Protein AF-0000000074543109 (afdb_homodimer)

Secondary structure (DSSP, 8-state):
--HHHHHHHHHHHHHHIIIIIBTTB-GGGTHHHHHHHHHHHHHHHHHGGGHHHHHHHHHIIIIIS--SS--HHHHHHHHTSS--B-SS--HHHHHHT--S-HHHHHHHHHHHHHTB-HHHHHHHHHTTHHHHHHHHHHTT-HHHHHHHHT-TT---SSS-EE-TTS-EE----HHHHHHHHHHHHHHHHHHTTPPTTSSPPPHHHHHHHHHHHHGGGGGG--SEEEEEETT-TTSHHHHHHHHHHH-TTSS----SEEEEEEEESSHHHHHHHHHHHHHTT--GGGEEES-TTT--TTTT--BSEEEE-PPSS---GGGHHHHEETTEE-SGGGEEEEE-TTS-EEEEE----TT--HHHHHHHHHTTBPPTTT-TT--EEEEEEETHHHH-S-TTSHHHHHHHHHHHTT-EEEEEE--TT-BTTB-S-EEEEEEESS--GGGTTEEEEEE-TT--EEEEEEETTEEEE--HHHHHHHHHHHHHT--B---TT-TT--EEEEEEGGGGEEEEEEEE-B-BEEE---HHHHHGGGS-GGGHHHHHHHHHHHTTHHHH-GGGGHHHHHHHHHHTT----HHHHHHHT-HHHHHHHHHHHHHHHHHHHHH-SPPBS-HHHHHHHHHHHHHHTT----HHHHHHHHHHTEEE-TTSPBPEEEEEE--HHHHHHHHHHTT--GGGGGGGT-EE-SSTTEEEEE-B-GGG-EEEEEETTS-HHHHIIIIITTT-TT-EEEEEEEEEEE---HHHHH--------HHHHHHHHHHHHHHHHHHHHHHTT-/--HHHHHHHHHHHHHHIIIIIBTTB-GGGTHHHHHHHHHHHHHHHHHGGGHHHHHHHHHIIIIIS--SS--HHHHHHHHTSS--B-SS--HHHHHHT--S-HHHHHHHHHHHHHTB-HHHHHHHHHTTHHHHHHHHHHTT-HHHHHHHHT-TT---SSS-EE-TTS-EE----HHHHHHHHHHHHHHHHHHTTPPTTSSPPPHHHHHHHHHHHHGGGGGG--SEEEEEETT-TTSHHHHHHHHHHH-TTSS----SEEEEEEEESSHHHHHHHHHHHHHTT--GGGEEES-TTT--TTTT--BSEEEE-PPSS---GGGHHHHEETTEE-SGGGEEEEE-TTS-EEEEE----TT--HHHHHHHHHTTBPPTTT-TT--EEEEEEETHHHH-S-TTSHHHHHHHHHHHTT-EEEEEE--TT-SSS--S-EEEEEEESS--GGGTTEEEEEE-TT--EEEEEEETTEEEE--HHHHHHHHHHHHHT--B---TT-TT--EEEEEEGGGGEEEEEEEE-B-BEEE---HHHHHGGGS-GGGHHHHHHHHHHHTTHHHH-GGGGHHHHHHHHHHTT----HHHHHHHT-HHHHHHHHHHHHHHHHHHHHH-SPPBS-HHHHHHHHHHHHHHTT----HHHHHHHHHHTEEE-TTSPBPEEEEEE--HHHHHHHHHHTT--GGGGGGGT-EE-SSTTEEEEE-B-GGG-EEEEEETTS-HHHHIIIIITTT-TT-EEEEEEEEEEE---HHHHH--------HHHHHHHHHHHHHHHHHHHHHHTT-

pLDDT: mean 90.05, std 11.17, range [30.58, 98.83]

Nearest PDB structures (foldseek):
  7vs4-assembly1_B  TM=7.940E-01  e=1.962E-22  Aquipseudomonas alcaligenes
  7vru-assembly1_B  TM=7.915E-01  e=1.962E-22  Aquipseudomonas alcaligenes
  7vs4-assembly1_A  TM=7.613E-01  e=8.594E-21  Aquipseudomonas alcaligenes
  7vru-assembly1_A  TM=7.285E-01  e=1.792E-20  Aquipseudomonas alcaligenes
  1r18-assembly1_A  TM=3.658E-01  e=1.554E-03  Drosophila melanogaster

Sequence (1566 aa):
MNQAVHNKLVSFIWSIADDCLRDVYVRGKYRDVILPMVVLRRLDALLEPTKDAVLEEMAFQKDEAKFTEWDENGLRQASGYVFYNTSEWTLQRLHDTATNNQQILQANFEDYLKGYSGNVKEIIEKFNLKRQVQHMASKDVLLNVLEKFTSSYINLTPFEKNDPDGRKLPPLSNLGMGYVFEELIRKFNEDNNEEAGEHFTPREVIDLMTHIIFEPIKDKLPPVMTIYDPACGSGGMLTESQNFIKDEDGEIKAKGDVYLYGKEINDETYAICKSDMMIKGNNPENIRVGSTLSTNEFAGTTFDFMLSNPPYGKSWASEQKFIKDGKDIIDPRFKIKLQNYWGIEEEADATPRSSDGQLLFLMEMVNKMKPLSQSKLGSRIASVHNGSSLFTGDAGGGESNIRRYIIENDWLEAIVQMPNNLFYNTGITTYIWILSNNKSNKRKGKVQLIDAGFMFRKLRKNLGNKNCEFAPEHIREIVSVYEKMQAVDRKVDDEQGISSKVFDNTDFGYYKVTIERPKRLKAQFTAERIEELRFDKTLREPMAWAYETYREKVYTEIAKHEKAIIEWCEKNELNLNAKQTKTLVTQATWQKQLDLVTLAMDLMKKIGSKEFNDFNLFKERVDEALAAKKLKLSSSEKNAILNAVSWYDADAEKVVKGTTKLAGDKLKELLAYLGCKEKELGDYGYFATEKKGEYLEYETESNLRDTENVPLKEAIYTYFLREVKPHVGEAWINLDATKIGYEISFNKYFYKHKPLRSIEDVTADILALEKESDGLIAEILGLMNQAVHNKLVSFIWSIADDCLRDVYVRGKYRDVILPMVVLRRLDALLEPTKDAVLEEMAFQKDEAKFTEWDENGLRQASGYVFYNTSEWTLQRLHDTATNNQQILQANFEDYLKGYSGNVKEIIEKFNLKRQVQHMASKDVLLNVLEKFTSSYINLTPFEKNDPDGRKLPPLSNLGMGYVFEELIRKFNEDNNEEAGEHFTPREVIDLMTHIIFEPIKDKLPPVMTIYDPACGSGGMLTESQNFIKDEDGEIKAKGDVYLYGKEINDETYAICKSDMMIKGNNPENIRVGSTLSTNEFAGTTFDFMLSNPPYGKSWASEQKFIKDGKDIIDPRFKIKLQNYWGIEEEADATPRSSDGQLLFLMEMVNKMKPLSQSKLGSRIASVHNGSSLFTGDAGGGESNIRRYIIENDWLEAIVQMPNNLFYNTGITTYIWILSNNKSNKRKGKVQLIDAGFMFRKLRKNLGNKNCEFAPEHIREIVSVYEKMQAVDRKVDDEQGISSKVFDNTDFGYYKVTIERPKRLKAQFTAERIEELRFDKTLREPMAWAYETYREKVYTEIAKHEKAIIEWCEKNELNLNAKQTKTLVTQATWQKQLDLVTLAMDLMKKIGSKEFNDFNLFKERVDEALAAKKLKLSSSEKNAILNAVSWYDADAEKVVKGTTKLAGDKLKELLAYLGCKEKELGDYGYFATEKKGEYLEYETESNLRDTENVPLKEAIYTYFLREVKPHVGEAWINLDATKIGYEISFNKYFYKHKPLRSIEDVTADILALEKESDGLIAEILGL

InterPro domains:
  IPR002052 DNA methylase, N-6 adenine-specific, conserved site [PS00092] (306-312)
  IPR003356 DNA methylase, adenine-specific [PF02384] (177-489)
  IPR022749 N6 adenine-specific DNA methyltransferase, N-terminal domain [PF12161] (9-149)
  IPR029063 S-adenosyl-L-methionine-dependent methyltransferase superfamily [G3DSA:3.40.50.150] (176-506)
  IPR029063 S-adenosyl-L-methionine-dependent methyltransferase superfamily [SSF53335] (7-590)
  IPR051537 DNA Adenine N(4)/N(6)-Methyltransferase [PTHR42933] (1-658)

Structure (mmCIF, N/CA/C/O backbone):
data_AF-0000000074543109-model_v1
#
loop_
_entity.id
_entity.type
_entity.pdbx_description
1 polymer 'site-specific DNA-methyltransferase (adenine-specific)'
#
loop_
_atom_site.group_PDB
_atom_site.id
_atom_site.type_symbol
_atom_site.label_atom_id
_atom_site.label_alt_id
_atom_site.label_comp_id
_atom_site.label_asym_id
_atom_site.label_entity_id
_atom_site.label_seq_id
_atom_site.pdbx_PDB_ins_code
_atom_site.Cartn_x
_atom_site.Cartn_y
_atom_site.Cartn_z
_atom_site.occupancy
_atom_site.B_iso_or_equiv
_atom_site.auth_seq_id
_atom_site.auth_comp_id
_atom_site.auth_asym_id
_atom_site.auth_atom_id
_atom_site.pdbx_PDB_model_num
ATOM 1 N N . MET A 1 1 ? 29.986 0.024 -8.159 1 40.2 1 MET A N 1
ATOM 2 C CA . MET A 1 1 ? 29.047 -0.689 -7.298 1 40.2 1 MET A CA 1
ATOM 3 C C . MET A 1 1 ? 28.05 -1.492 -8.126 1 40.2 1 MET A C 1
ATOM 5 O O . MET A 1 1 ? 27.673 -1.078 -9.224 1 40.2 1 MET A O 1
ATOM 9 N N . ASN A 1 2 ? 28.108 -2.778 -7.864 1 61.15 2 ASN A N 1
ATOM 10 C CA . ASN A 1 2 ? 27.453 -4.023 -8.248 1 61.15 2 ASN A CA 1
ATOM 11 C C . ASN A 1 2 ? 25.941 -3.943 -8.058 1 61.15 2 ASN A C 1
ATOM 13 O O . ASN A 1 2 ? 25.382 -4.622 -7.194 1 61.15 2 ASN A O 1
ATOM 17 N N . GLN A 1 3 ? 25.438 -2.844 -8.558 1 62.37 3 GLN A N 1
ATOM 18 C CA . GLN A 1 3 ? 24.006 -2.586 -8.44 1 62.37 3 GLN A CA 1
ATOM 19 C C . GLN A 1 3 ? 23.19 -3.771 -8.947 1 62.37 3 GLN A C 1
ATOM 21 O O . GLN A 1 3 ? 22.14 -4.093 -8.387 1 62.37 3 GLN A O 1
ATOM 26 N N . ALA A 1 4 ? 23.816 -4.398 -9.895 1 64.53 4 ALA A N 1
ATOM 27 C CA . ALA A 1 4 ? 23.09 -5.52 -10.485 1 64.53 4 ALA A CA 1
ATOM 28 C C . ALA A 1 4 ? 22.952 -6.669 -9.49 1 64.53 4 ALA A C 1
ATOM 30 O O . ALA A 1 4 ? 21.896 -7.299 -9.403 1 64.53 4 ALA A O 1
ATOM 31 N N . VAL A 1 5 ? 24.013 -6.863 -8.78 1 72.27 5 VAL A N 1
ATOM 32 C CA . VAL A 1 5 ? 24.019 -7.938 -7.793 1 72.27 5 VAL A CA 1
ATOM 33 C C . VAL A 1 5 ? 23.01 -7.632 -6.689 1 72.27 5 VAL A C 1
ATOM 35 O O . VAL A 1 5 ? 22.25 -8.51 -6.273 1 72.27 5 VAL A O 1
ATOM 38 N N . HIS A 1 6 ? 22.931 -6.407 -6.33 1 79.58 6 HIS A N 1
ATOM 39 C CA . HIS A 1 6 ? 22.021 -6.008 -5.262 1 79.58 6 HIS A CA 1
ATOM 40 C C . HIS A 1 6 ? 20.566 -6.141 -5.698 1 79.58 6 HIS A C 1
ATOM 42 O O . HIS A 1 6 ? 19.722 -6.603 -4.927 1 79.58 6 HIS A O 1
ATOM 48 N N . ASN A 1 7 ? 20.369 -5.862 -6.913 1 78.32 7 ASN A N 1
ATOM 49 C CA . ASN A 1 7 ? 19.007 -5.945 -7.431 1 78.32 7 ASN A CA 1
ATOM 50 C C . ASN A 1 7 ? 18.523 -7.39 -7.505 1 78.32 7 ASN A C 1
ATOM 52 O O . ASN A 1 7 ? 17.358 -7.674 -7.221 1 78.32 7 ASN A O 1
ATOM 56 N N . LYS A 1 8 ? 19.413 -8.207 -7.899 1 80.14 8 LYS A N 1
ATOM 57 C CA . LYS A 1 8 ? 19.07 -9.625 -7.957 1 80.14 8 LYS A CA 1
ATOM 58 C C . LYS A 1 8 ? 18.74 -10.168 -6.57 1 80.14 8 LYS A C 1
ATOM 60 O O . LYS A 1 8 ? 17.795 -10.945 -6.41 1 80.14 8 LYS A O 1
ATOM 65 N N . LEU A 1 9 ? 19.534 -9.745 -5.658 1 86.35 9 LEU A N 1
ATOM 66 C CA . LEU A 1 9 ? 19.308 -10.172 -4.282 1 86.35 9 LEU A CA 1
ATOM 67 C C . LEU A 1 9 ? 17.966 -9.661 -3.767 1 86.35 9 LEU A C 1
ATOM 69 O O . LEU A 1 9 ? 17.215 -10.406 -3.133 1 86.35 9 LEU A O 1
ATOM 73 N N . VAL A 1 10 ? 17.675 -8.465 -4.101 1 86.5 10 VAL A N 1
ATOM 74 C CA . VAL A 1 10 ? 16.42 -7.856 -3.675 1 86.5 10 VAL A CA 1
ATOM 75 C C . VAL A 1 10 ? 15.245 -8.585 -4.323 1 86.5 10 VAL A C 1
ATOM 77 O O . VAL A 1 10 ? 14.24 -8.863 -3.665 1 86.5 10 VAL A O 1
ATOM 80 N N . SER A 1 11 ? 15.392 -8.934 -5.531 1 84.06 11 SER A N 1
ATOM 81 C CA . SER A 1 11 ? 14.343 -9.667 -6.232 1 84.06 11 SER A CA 1
ATOM 82 C C . SER A 1 11 ? 14.117 -11.04 -5.609 1 84.06 11 SER A C 1
ATOM 84 O O . SER A 1 11 ? 12.976 -11.49 -5.483 1 84.06 11 SER A O 1
ATOM 86 N N . PHE A 1 12 ? 15.161 -11.624 -5.328 1 83.9 12 PHE A N 1
ATOM 87 C CA . PHE A 1 12 ? 15.067 -12.925 -4.677 1 83.9 12 PHE A CA 1
ATOM 88 C C . PHE A 1 12 ? 14.326 -12.814 -3.35 1 83.9 12 PHE A C 1
ATOM 90 O O . PHE A 1 12 ? 13.421 -13.603 -3.069 1 83.9 12 PHE A O 1
ATOM 97 N N . ILE A 1 13 ? 14.667 -11.88 -2.584 1 84.39 13 ILE A N 1
ATOM 98 C CA . ILE A 1 13 ? 14.06 -11.691 -1.272 1 84.39 13 ILE A CA 1
ATOM 99 C C . ILE A 1 13 ? 12.572 -11.386 -1.43 1 84.39 13 ILE A C 1
ATOM 101 O O . ILE A 1 13 ? 11.742 -11.904 -0.679 1 84.39 13 ILE A O 1
ATOM 105 N N . TRP A 1 14 ? 12.337 -10.654 -2.385 1 80.7 14 TRP A N 1
ATOM 106 C CA . TRP A 1 14 ? 10.943 -10.311 -2.649 1 80.7 14 TRP A CA 1
ATOM 107 C C . TRP A 1 14 ? 10.146 -11.547 -3.053 1 80.7 14 TRP A C 1
ATOM 109 O O . TRP A 1 14 ? 8.969 -11.674 -2.709 1 80.7 14 TRP A O 1
ATOM 119 N N . SER A 1 15 ? 10.723 -12.425 -3.766 1 83.84 15 SER A N 1
ATOM 120 C CA . SER A 1 15 ? 10.052 -13.64 -4.215 1 83.84 15 SER A CA 1
ATOM 121 C C . SER A 1 15 ? 9.664 -14.525 -3.036 1 83.84 15 SER A C 1
ATOM 123 O O . SER A 1 15 ? 8.759 -15.355 -3.147 1 83.84 15 SER A O 1
ATOM 125 N N . ILE A 1 16 ? 10.368 -14.33 -1.94 1 86.42 16 ILE A N 1
ATOM 126 C CA . ILE A 1 16 ? 10.026 -15.082 -0.738 1 86.42 16 ILE A CA 1
ATOM 127 C C . ILE A 1 16 ? 8.614 -14.719 -0.285 1 86.42 16 ILE A C 1
ATOM 129 O O . ILE A 1 16 ? 7.846 -15.588 0.134 1 86.42 16 ILE A O 1
ATOM 133 N N . ALA A 1 17 ? 8.338 -13.448 -0.358 1 84.49 17 ALA A N 1
ATOM 134 C CA . ALA A 1 17 ? 7.013 -12.982 0.042 1 84.49 17 ALA A CA 1
ATOM 135 C C . ALA A 1 17 ? 5.924 -13.629 -0.81 1 84.49 17 ALA A C 1
ATOM 137 O O . ALA A 1 17 ? 4.956 -14.179 -0.279 1 84.49 17 ALA A O 1
ATOM 138 N N . ASP A 1 18 ? 6.124 -13.687 -2.081 1 77.05 18 ASP A N 1
ATOM 139 C CA . ASP A 1 18 ? 5.129 -14.213 -3.01 1 77.05 18 ASP A CA 1
ATOM 140 C C . ASP A 1 18 ? 4.995 -15.728 -2.872 1 77.05 18 ASP A C 1
ATOM 142 O O . ASP A 1 18 ? 3.9 -16.275 -3.011 1 77.05 18 ASP A O 1
ATOM 146 N N . ASP A 1 19 ? 6.08 -16.329 -2.562 1 81.64 19 ASP A N 1
ATOM 147 C CA . ASP A 1 19 ? 6.108 -17.789 -2.541 1 81.64 19 ASP A CA 1
ATOM 148 C C . ASP A 1 19 ? 5.594 -18.329 -1.208 1 81.64 19 ASP A C 1
ATOM 150 O O . ASP A 1 19 ? 4.939 -19.372 -1.167 1 81.64 19 ASP A O 1
ATOM 154 N N . CYS A 1 20 ? 5.91 -17.539 -0.138 1 87.35 20 CYS A N 1
ATOM 155 C CA . CYS A 1 20 ? 5.717 -18.163 1.166 1 87.35 20 CYS A CA 1
ATOM 156 C C . CYS A 1 20 ? 4.64 -17.437 1.964 1 87.35 20 CYS A C 1
ATOM 158 O O . CYS A 1 20 ? 4.005 -18.028 2.839 1 87.35 20 CYS A O 1
ATOM 160 N N . LEU A 1 21 ? 4.461 -16.167 1.698 1 89.3 21 LEU A N 1
ATOM 161 C CA . LEU A 1 21 ? 3.688 -15.39 2.661 1 89.3 21 LEU A CA 1
ATOM 162 C C . LEU A 1 21 ? 2.326 -15.013 2.087 1 89.3 21 LEU A C 1
ATOM 164 O O . LEU A 1 21 ? 1.432 -14.594 2.825 1 89.3 21 LEU A O 1
ATOM 168 N N . ARG A 1 22 ? 2.171 -15.303 0.84 1 80.56 22 ARG A N 1
ATOM 169 C CA . ARG A 1 22 ? 0.929 -14.92 0.177 1 80.56 22 ARG A CA 1
ATOM 170 C C . ARG A 1 22 ? -0.273 -15.581 0.844 1 80.56 22 ARG A C 1
ATOM 172 O O . ARG A 1 22 ? -0.199 -16.738 1.264 1 80.56 22 ARG A O 1
ATOM 179 N N . ASP A 1 23 ? -1.403 -14.848 1.168 1 78.3 23 ASP A N 1
ATOM 180 C CA . ASP A 1 23 ? -2.672 -15.264 1.756 1 78.3 23 ASP A CA 1
ATOM 181 C C . ASP A 1 23 ? -2.605 -15.236 3.282 1 78.3 23 ASP A C 1
ATOM 183 O O . ASP A 1 23 ? -3.619 -15.017 3.949 1 78.3 23 ASP A O 1
ATOM 187 N N . VAL A 1 24 ? -1.292 -15.664 3.777 1 85.14 24 VAL A N 1
ATOM 188 C CA . VAL A 1 24 ? -1.127 -15.643 5.226 1 85.14 24 VAL A CA 1
ATOM 189 C C . VAL A 1 24 ? -1.072 -14.199 5.719 1 85.14 24 VAL A C 1
ATOM 191 O O . VAL A 1 24 ? -1.61 -13.878 6.782 1 85.14 24 VAL A O 1
ATOM 194 N N . TYR A 1 25 ? -0.374 -13.401 4.884 1 86.16 25 TYR A N 1
ATOM 195 C CA . TYR A 1 25 ? -0.264 -11.968 5.129 1 86.16 25 TYR A CA 1
ATOM 196 C C . TYR A 1 25 ? -0.863 -11.17 3.977 1 86.16 25 TYR A C 1
ATOM 198 O O . TYR A 1 25 ? -0.811 -11.601 2.822 1 86.16 25 TYR A O 1
ATOM 206 N N . VAL A 1 26 ? -1.443 -10.099 4.351 1 78.92 26 VAL A N 1
ATOM 207 C CA . VAL A 1 26 ? -1.743 -9.153 3.282 1 78.92 26 VAL A CA 1
ATOM 208 C C . VAL A 1 26 ? -0.45 -8.515 2.779 1 78.92 26 VAL A C 1
ATOM 210 O O . VAL A 1 26 ? 0.533 -8.424 3.517 1 78.92 26 VAL A O 1
ATOM 213 N N . ARG A 1 27 ? -0.427 -8.153 1.603 1 77.1 27 ARG A N 1
ATOM 214 C CA . ARG A 1 27 ? 0.777 -7.679 0.928 1 77.1 27 ARG A CA 1
ATOM 215 C C . ARG A 1 27 ? 1.456 -6.574 1.731 1 77.1 27 ARG A C 1
ATOM 217 O O . ARG A 1 27 ? 2.684 -6.544 1.841 1 77.1 27 ARG A O 1
ATOM 224 N N . GLY A 1 28 ? 0.698 -5.694 2.252 1 77.88 28 GLY A N 1
ATOM 225 C CA . GLY A 1 28 ? 1.251 -4.588 3.018 1 77.88 28 GLY A CA 1
ATOM 226 C C . GLY A 1 28 ? 1.977 -5.035 4.272 1 77.88 28 GLY A C 1
ATOM 227 O O . GLY A 1 28 ? 2.737 -4.265 4.863 1 77.88 28 GLY A O 1
ATOM 228 N N . LYS A 1 29 ? 1.898 -6.338 4.602 1 86.7 29 LYS A N 1
ATOM 229 C CA . LYS A 1 29 ? 2.487 -6.833 5.843 1 86.7 29 LYS A CA 1
ATOM 230 C C . LYS A 1 29 ? 3.63 -7.804 5.56 1 86.7 29 LYS A C 1
ATOM 232 O O . LYS A 1 29 ? 4.218 -8.366 6.487 1 86.7 29 LYS A O 1
ATOM 237 N N . TYR A 1 30 ? 3.977 -8.015 4.282 1 88.12 30 TYR A N 1
ATOM 238 C CA . TYR A 1 30 ? 5.127 -8.852 3.96 1 88.12 30 TYR A CA 1
ATOM 239 C C . TYR A 1 30 ? 6.386 -8.338 4.649 1 88.12 30 TYR A C 1
ATOM 241 O O . TYR A 1 30 ? 7.254 -9.124 5.037 1 88.12 30 TYR A O 1
ATOM 249 N N . ARG A 1 31 ? 6.442 -7.107 4.745 1 89.18 31 ARG A N 1
ATOM 250 C CA . ARG A 1 31 ? 7.619 -6.461 5.316 1 89.18 31 ARG A CA 1
ATOM 251 C C . ARG A 1 31 ? 7.834 -6.895 6.763 1 89.18 31 ARG A C 1
ATOM 253 O O . ARG A 1 31 ? 8.968 -6.916 7.247 1 89.18 31 ARG A O 1
ATOM 260 N N . ASP A 1 32 ? 6.76 -7.271 7.482 1 92.03 32 ASP A N 1
ATOM 261 C CA . ASP A 1 32 ? 6.846 -7.67 8.884 1 92.03 32 ASP A CA 1
ATOM 262 C C . ASP A 1 32 ? 7.668 -8.947 9.042 1 92.03 32 ASP A C 1
ATOM 264 O O . ASP A 1 32 ? 8.153 -9.247 10.135 1 92.03 32 ASP A O 1
ATOM 268 N N . VAL A 1 33 ? 7.805 -9.667 7.942 1 94.32 33 VAL A N 1
ATOM 269 C CA . VAL A 1 33 ? 8.566 -10.911 7.969 1 94.32 33 VAL A CA 1
ATOM 270 C C . VAL A 1 33 ? 9.885 -10.727 7.221 1 94.32 33 VAL A C 1
ATOM 272 O O . VAL A 1 33 ? 10.95 -11.086 7.73 1 94.32 33 VAL A O 1
ATOM 275 N N . ILE A 1 34 ? 9.834 -10.134 6.093 1 93.99 34 ILE A N 1
ATOM 276 C CA . ILE A 1 34 ? 10.966 -10.086 5.175 1 93.99 34 ILE A CA 1
ATOM 277 C C . ILE A 1 34 ? 12.085 -9.24 5.779 1 93.99 34 ILE A C 1
ATOM 279 O O . ILE A 1 34 ? 13.239 -9.67 5.829 1 93.99 34 ILE A O 1
ATOM 283 N N . LEU A 1 35 ? 11.773 -8.057 6.289 1 92.43 35 LEU A N 1
ATOM 284 C CA . LEU A 1 35 ? 12.795 -7.145 6.789 1 92.43 35 LEU A CA 1
ATOM 285 C C . LEU A 1 35 ? 13.503 -7.736 8.004 1 92.43 35 LEU A C 1
ATOM 287 O O . LEU A 1 35 ? 14.73 -7.86 8.014 1 92.43 35 LEU A O 1
ATOM 291 N N . PRO A 1 36 ? 12.713 -8.194 8.997 1 95.34 36 PRO A N 1
ATOM 292 C CA . PRO A 1 36 ? 13.405 -8.765 10.154 1 95.34 36 PRO A CA 1
ATOM 293 C C . PRO A 1 36 ? 14.2 -10.022 9.807 1 95.34 36 PRO A C 1
ATOM 295 O O . PRO A 1 36 ? 15.27 -10.256 10.373 1 95.34 36 PRO A O 1
ATOM 298 N N . MET A 1 37 ? 13.703 -10.81 8.853 1 95.7 37 MET A N 1
ATOM 299 C CA . MET A 1 37 ? 14.406 -12.041 8.504 1 95.7 37 MET A CA 1
ATOM 300 C C . MET A 1 37 ? 15.704 -11.736 7.766 1 95.7 37 MET A C 1
ATOM 302 O O . MET A 1 37 ? 16.689 -12.464 7.906 1 95.7 37 MET A O 1
ATOM 306 N N . VAL A 1 38 ? 15.696 -10.725 6.963 1 93.61 38 VAL A N 1
ATOM 307 C CA . VAL A 1 38 ? 16.924 -10.321 6.286 1 93.61 38 VAL A CA 1
ATOM 308 C C . VAL A 1 38 ? 17.954 -9.86 7.315 1 93.61 38 VAL A C 1
ATOM 310 O O . VAL A 1 38 ? 19.124 -10.246 7.247 1 93.61 38 VAL A O 1
ATOM 313 N N . VAL A 1 39 ? 17.493 -9.03 8.248 1 94.1 39 VAL A N 1
ATOM 314 C CA . VAL A 1 39 ? 18.383 -8.55 9.3 1 94.1 39 VAL A CA 1
ATOM 315 C C . VAL A 1 39 ? 18.91 -9.732 10.111 1 94.1 39 VAL A C 1
ATOM 317 O O . VAL A 1 39 ? 20.114 -9.84 10.353 1 94.1 39 VAL A O 1
ATOM 320 N N . LEU A 1 40 ? 18.022 -10.605 10.474 1 96.27 40 LEU A N 1
ATOM 321 C CA . LEU A 1 40 ? 18.383 -11.759 11.291 1 96.27 40 LEU A CA 1
ATOM 322 C C . LEU A 1 40 ? 19.381 -12.651 10.561 1 96.27 40 LEU A C 1
ATOM 324 O O . LEU A 1 4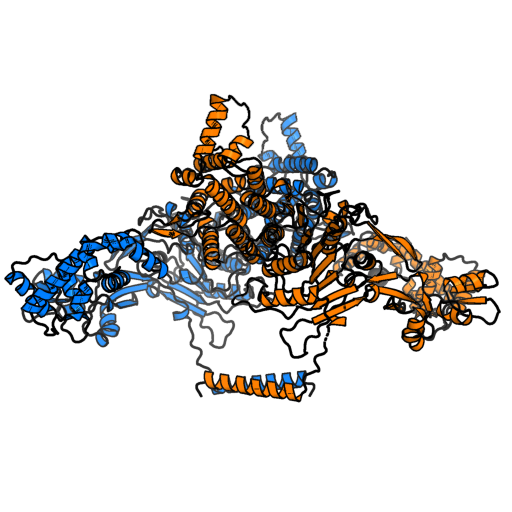0 ? 20.356 -13.116 11.157 1 96.27 40 LEU A O 1
ATOM 328 N N . ARG A 1 41 ? 19.089 -12.915 9.27 1 95.65 41 ARG A N 1
ATOM 329 C CA . ARG A 1 41 ? 19.987 -13.772 8.503 1 95.65 41 ARG A CA 1
ATOM 330 C C . ARG A 1 41 ? 21.369 -13.141 8.372 1 95.65 41 ARG A C 1
ATOM 332 O O . ARG A 1 41 ? 22.384 -13.837 8.437 1 95.65 41 ARG A O 1
ATOM 339 N N . ARG A 1 42 ? 21.404 -11.85 8.152 1 94.77 42 ARG A N 1
ATOM 340 C CA . ARG A 1 42 ? 22.686 -11.16 8.06 1 94.77 42 ARG A CA 1
ATOM 341 C C . ARG A 1 42 ? 23.469 -11.284 9.362 1 94.77 42 ARG A C 1
ATOM 343 O O . ARG A 1 42 ? 24.66 -11.603 9.349 1 94.77 42 ARG A O 1
ATOM 350 N N . LEU A 1 43 ? 22.826 -11.052 10.489 1 95.08 43 LEU A N 1
ATOM 351 C CA . LEU A 1 43 ? 23.477 -11.181 11.788 1 95.08 43 LEU A CA 1
ATOM 352 C C . LEU A 1 43 ? 23.957 -12.611 12.016 1 95.08 43 LEU A C 1
ATOM 354 O O . LEU A 1 43 ? 25.077 -12.827 12.484 1 95.08 43 LEU A O 1
ATOM 358 N N . ASP A 1 44 ? 23.063 -13.504 11.653 1 96.25 44 ASP A N 1
ATOM 359 C CA . ASP A 1 44 ? 23.371 -14.923 11.803 1 96.25 44 ASP A CA 1
ATOM 360 C C . ASP A 1 44 ? 24.584 -15.314 10.963 1 96.25 44 ASP A C 1
ATOM 362 O O . ASP A 1 44 ? 25.487 -15.999 11.448 1 96.25 44 ASP A O 1
ATOM 366 N N . ALA A 1 45 ? 24.587 -14.884 9.745 1 93.68 45 ALA A N 1
ATOM 367 C CA . ALA A 1 45 ? 25.655 -15.215 8.805 1 93.68 45 ALA A CA 1
ATOM 368 C C . ALA A 1 45 ? 26.995 -14.661 9.28 1 93.68 45 ALA A C 1
ATOM 370 O O . ALA A 1 45 ? 28.04 -15.283 9.074 1 93.68 45 ALA A O 1
ATOM 371 N N . LEU A 1 46 ? 27.005 -13.538 9.901 1 93.36 46 LEU A N 1
ATOM 372 C CA . LEU A 1 46 ? 28.223 -12.917 10.409 1 93.36 46 LEU A CA 1
ATOM 373 C C . LEU A 1 46 ? 28.772 -13.692 11.602 1 93.36 46 LEU A C 1
ATOM 375 O O . LEU A 1 46 ? 29.986 -13.739 11.813 1 93.36 46 LEU A O 1
ATOM 379 N N . LEU A 1 47 ? 27.924 -14.374 12.329 1 95.27 47 LEU A N 1
ATOM 380 C CA . LEU A 1 47 ? 28.326 -15.05 13.557 1 95.27 47 LEU A CA 1
ATOM 381 C C . LEU A 1 47 ? 28.713 -16.499 13.278 1 95.27 47 LEU A C 1
ATOM 383 O O . LEU A 1 47 ? 29.35 -17.147 14.112 1 95.27 47 LEU A O 1
ATOM 387 N N . GLU A 1 48 ? 28.263 -17.004 12.144 1 93.9 48 GLU A N 1
ATOM 388 C CA . GLU A 1 48 ? 28.449 -18.417 11.83 1 93.9 48 GLU A CA 1
ATOM 389 C C . GLU A 1 48 ? 29.921 -18.812 11.914 1 93.9 48 GLU A C 1
ATOM 391 O O . GLU A 1 48 ? 30.262 -19.836 12.509 1 93.9 48 GLU A O 1
ATOM 396 N N . PRO A 1 49 ? 30.869 -17.953 11.451 1 92.83 49 PRO A N 1
ATOM 397 C CA . PRO A 1 49 ? 32.28 -18.346 11.484 1 92.83 49 PRO A CA 1
ATOM 398 C C . PRO A 1 49 ? 32.837 -18.429 12.903 1 92.83 49 PRO A C 1
ATOM 400 O O . PRO A 1 49 ? 33.817 -19.138 13.145 1 92.83 49 PRO A O 1
ATOM 403 N N . THR A 1 50 ? 32.26 -17.756 13.832 1 95.11 50 THR A N 1
ATOM 404 C CA . THR A 1 50 ? 32.811 -17.691 15.181 1 95.11 50 THR A CA 1
ATOM 405 C C . THR A 1 50 ? 31.87 -18.356 16.182 1 95.11 50 THR A C 1
ATOM 407 O O . THR A 1 50 ? 32.01 -18.168 17.392 1 95.11 50 THR A O 1
ATOM 410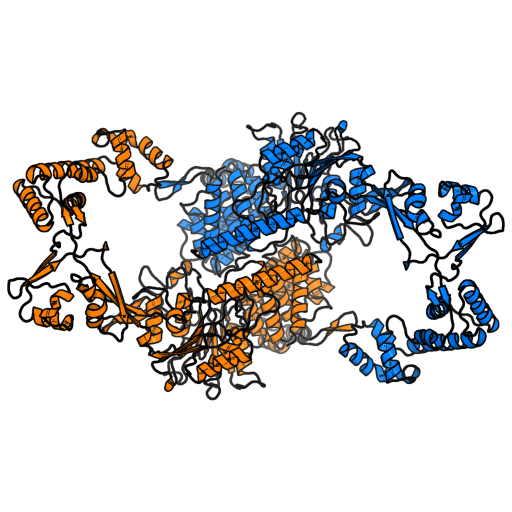 N N . LYS A 1 51 ? 30.875 -19.059 15.703 1 95.78 51 LYS A N 1
ATOM 411 C CA . LYS A 1 51 ? 29.875 -19.683 16.564 1 95.78 51 LYS A CA 1
ATOM 412 C C . LYS A 1 51 ? 30.529 -20.619 17.576 1 95.78 51 LYS A C 1
ATOM 414 O O . LYS A 1 51 ? 30.214 -20.572 18.767 1 95.78 51 LYS A O 1
ATOM 419 N N . ASP A 1 52 ? 31.478 -21.413 17.175 1 95.31 52 ASP A N 1
ATOM 420 C CA . ASP A 1 52 ? 32.148 -22.37 18.051 1 95.31 52 ASP A CA 1
ATOM 421 C C . ASP A 1 52 ? 32.979 -21.654 19.113 1 95.31 52 ASP A C 1
ATOM 423 O O . ASP A 1 52 ? 33.036 -22.093 20.264 1 95.31 52 ASP A O 1
ATOM 427 N N . ALA A 1 53 ? 33.613 -20.57 18.669 1 96.36 53 ALA A N 1
ATOM 428 C CA . ALA A 1 53 ? 34.413 -19.786 19.607 1 96.36 53 ALA A CA 1
ATOM 429 C C . ALA A 1 53 ? 33.545 -19.216 20.725 1 96.36 53 ALA A C 1
ATOM 431 O O . ALA A 1 53 ? 33.968 -19.16 21.882 1 96.36 53 ALA A O 1
ATOM 432 N N . VAL A 1 54 ? 32.366 -18.797 20.378 1 96.77 54 VAL A N 1
ATOM 433 C CA . VAL A 1 54 ? 31.438 -18.245 21.36 1 96.77 54 VAL A CA 1
ATOM 434 C C . VAL A 1 54 ? 30.983 -19.344 22.317 1 96.77 54 VAL A C 1
ATOM 436 O O . VAL A 1 54 ? 30.924 -19.134 23.531 1 9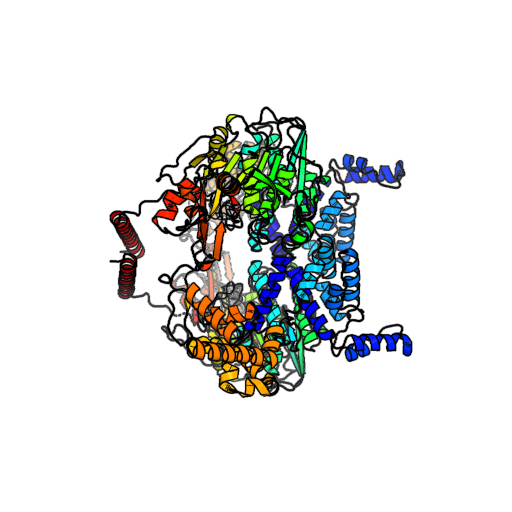6.77 54 VAL A O 1
ATOM 439 N N . LEU A 1 55 ? 30.649 -20.507 21.768 1 95.85 55 LEU A N 1
ATOM 440 C CA . LEU A 1 55 ? 30.203 -21.617 22.603 1 95.85 55 LEU A CA 1
ATOM 441 C C . LEU A 1 55 ? 31.324 -22.091 23.522 1 95.85 55 LEU A C 1
ATOM 443 O O . LEU A 1 55 ? 31.074 -22.473 24.667 1 95.85 55 LEU A O 1
ATOM 447 N N . GLU A 1 56 ? 32.531 -22.063 23.062 1 95.51 56 GLU A N 1
ATOM 448 C CA . GLU A 1 56 ? 33.685 -22.413 23.884 1 95.51 56 GLU A CA 1
ATOM 449 C C . GLU A 1 56 ? 33.881 -21.409 25.017 1 95.51 56 GLU A C 1
ATOM 451 O O . GLU A 1 56 ? 34.189 -21.792 26.147 1 95.51 56 GLU A O 1
ATOM 456 N N . GLU A 1 57 ? 33.801 -20.15 24.617 1 95.55 57 GLU A N 1
ATOM 457 C CA . GLU A 1 57 ? 33.905 -19.105 25.631 1 95.55 57 GLU A CA 1
ATOM 458 C C . GLU A 1 57 ? 32.833 -19.269 26.704 1 95.55 57 GLU A C 1
ATOM 460 O O . GLU A 1 57 ? 33.096 -19.056 27.89 1 95.55 57 GLU A O 1
ATOM 465 N N . MET A 1 58 ? 31.633 -19.661 26.343 1 94.41 58 MET A N 1
ATOM 466 C CA . MET A 1 58 ? 30.547 -19.904 27.288 1 94.41 58 MET A CA 1
ATOM 467 C C . MET A 1 58 ? 30.888 -21.057 28.225 1 94.41 58 MET A C 1
ATOM 469 O O . MET A 1 58 ? 30.658 -20.97 29.433 1 94.41 58 MET A O 1
ATOM 473 N N . ALA A 1 59 ? 31.378 -22.084 27.607 1 93.86 59 ALA A N 1
ATOM 474 C CA . ALA A 1 59 ? 31.771 -23.244 28.401 1 93.86 59 ALA A CA 1
ATOM 475 C C . ALA A 1 59 ? 32.859 -22.878 29.406 1 93.86 59 ALA A C 1
ATOM 477 O O . ALA A 1 59 ? 32.826 -23.322 30.556 1 93.86 59 ALA A O 1
ATOM 478 N N . PHE A 1 60 ? 33.847 -22.118 28.951 1 94.12 60 PHE A N 1
ATOM 479 C CA . PHE A 1 60 ? 34.93 -21.658 29.812 1 94.12 60 PHE A CA 1
ATOM 480 C C . PHE A 1 60 ? 34.384 -20.84 30.977 1 94.12 60 PHE A C 1
ATOM 482 O O . PHE A 1 60 ? 34.756 -21.068 32.13 1 94.12 60 PHE A O 1
ATOM 489 N N . GLN A 1 61 ? 33.446 -19.894 30.581 1 94.5 61 GLN A N 1
ATOM 490 C CA . GLN A 1 61 ? 32.886 -19.027 31.611 1 94.5 61 GLN A CA 1
ATOM 491 C C . GLN A 1 61 ? 32.063 -19.827 32.616 1 94.5 61 GLN A C 1
ATOM 493 O O . GLN A 1 61 ? 32.104 -19.554 33.818 1 94.5 61 GLN A O 1
ATOM 498 N N . LYS A 1 62 ? 31.303 -20.746 32.157 1 90.97 62 LYS A N 1
ATOM 499 C CA . LYS A 1 62 ? 30.407 -21.53 33.001 1 90.97 62 LYS A CA 1
ATOM 500 C C . LYS A 1 62 ? 31.178 -22.58 33.797 1 90.97 62 LYS A C 1
ATOM 502 O O . LYS A 1 62 ? 31.026 -22.677 35.016 1 90.97 62 LYS A O 1
ATOM 507 N N . ASP A 1 63 ? 32.035 -23.37 33.147 1 90.45 63 ASP A N 1
ATOM 508 C CA . ASP A 1 63 ? 32.615 -24.578 33.727 1 90.45 63 ASP A CA 1
ATOM 509 C C . ASP A 1 63 ? 33.939 -24.272 34.424 1 90.45 63 ASP A C 1
ATOM 511 O O . ASP A 1 63 ? 34.266 -24.883 35.443 1 90.45 63 ASP A O 1
ATOM 515 N N . GLU A 1 64 ? 34.676 -23.381 33.861 1 89.71 64 GLU A N 1
ATOM 516 C CA . GLU A 1 64 ? 36 -23.103 34.411 1 89.71 64 GLU A CA 1
ATOM 517 C C . GLU A 1 64 ? 35.974 -21.876 35.317 1 89.71 64 GLU A C 1
ATOM 519 O O . GLU A 1 64 ? 36.405 -21.94 36.47 1 89.71 64 GLU A O 1
ATOM 524 N N . ALA A 1 65 ? 35.471 -20.821 34.838 1 89.7 65 ALA A N 1
ATOM 525 C CA . ALA A 1 65 ? 35.486 -19.568 35.59 1 89.7 65 ALA A CA 1
ATOM 526 C C . ALA A 1 65 ? 34.312 -19.498 36.562 1 89.7 65 ALA A C 1
ATOM 528 O O . ALA A 1 65 ? 34.318 -18.692 37.495 1 89.7 65 ALA A O 1
ATOM 529 N N . LYS A 1 66 ? 33.277 -20.357 36.451 1 90.68 66 LYS A N 1
ATOM 530 C CA . LYS A 1 66 ? 32.108 -20.494 37.314 1 90.68 66 LYS A CA 1
ATOM 531 C C . LYS A 1 66 ? 31.391 -19.158 37.484 1 90.68 66 LYS A C 1
ATOM 533 O O . LYS A 1 66 ? 31.048 -18.77 38.603 1 90.68 66 LYS A O 1
ATOM 538 N N . PHE A 1 67 ? 31.326 -18.387 36.344 1 86.21 67 PHE A N 1
ATOM 539 C CA . PHE A 1 67 ? 30.562 -17.145 36.354 1 86.21 67 PHE A CA 1
ATOM 540 C C . PHE A 1 67 ? 29.072 -17.427 36.51 1 86.21 67 PHE A C 1
ATOM 542 O O . PHE A 1 67 ? 28.561 -18.408 35.966 1 86.21 67 PHE A O 1
ATOM 549 N N . THR A 1 68 ? 28.378 -16.647 37.335 1 86.5 68 THR A N 1
ATOM 550 C CA . THR A 1 68 ? 26.931 -16.77 37.473 1 86.5 68 THR A CA 1
ATOM 551 C C . THR A 1 68 ? 26.215 -16.016 36.356 1 86.5 68 THR A C 1
ATOM 553 O O . THR A 1 68 ? 25.058 -16.307 36.046 1 86.5 68 THR A O 1
ATOM 556 N N . GLU A 1 69 ? 26.862 -14.941 35.913 1 88.29 69 GLU A N 1
ATOM 557 C CA . GLU A 1 69 ? 26.377 -14.174 34.77 1 88.29 69 GLU A CA 1
ATOM 558 C C . GLU A 1 69 ? 27.42 -14.123 33.657 1 88.29 69 GLU A C 1
ATOM 560 O O . GLU A 1 69 ? 28.622 -14.176 33.923 1 88.29 69 GLU A O 1
ATOM 565 N N . TRP A 1 70 ? 26.986 -14.121 32.515 1 89.72 70 TRP A N 1
ATOM 566 C CA . TRP A 1 70 ? 27.898 -14.102 31.377 1 89.72 70 TRP A CA 1
ATOM 567 C C . TRP A 1 70 ? 28.705 -12.809 31.347 1 89.72 70 TRP A C 1
ATOM 569 O O . TRP A 1 70 ? 28.165 -11.727 31.588 1 89.72 70 TRP A O 1
ATOM 579 N N . ASP A 1 71 ? 29.981 -12.915 31.172 1 92.87 71 ASP A N 1
ATOM 580 C CA . ASP A 1 71 ? 30.804 -11.757 30.832 1 92.87 71 ASP A CA 1
ATOM 581 C C . ASP A 1 71 ? 30.621 -11.366 29.367 1 92.87 71 ASP A C 1
ATOM 583 O O . ASP A 1 71 ? 31.219 -11.974 28.477 1 92.87 71 ASP A O 1
ATOM 587 N N . GLU A 1 72 ? 29.924 -10.308 29.121 1 92.97 72 GLU A N 1
ATOM 588 C CA . GLU A 1 72 ? 29.559 -9.889 27.771 1 92.97 72 GLU A CA 1
ATOM 589 C C . GLU A 1 72 ? 30.794 -9.508 26.959 1 92.97 72 GLU A C 1
ATOM 591 O O . GLU A 1 72 ? 30.83 -9.71 25.744 1 92.97 72 GLU A O 1
ATOM 596 N N . ASN A 1 73 ? 31.762 -8.922 27.614 1 92.91 73 ASN A N 1
ATOM 597 C CA . ASN A 1 73 ? 32.966 -8.519 26.895 1 92.91 73 ASN A CA 1
ATOM 598 C C . ASN A 1 73 ? 33.687 -9.721 26.293 1 92.91 73 ASN A C 1
ATOM 600 O O . ASN A 1 73 ? 34.172 -9.657 25.162 1 92.91 73 ASN A O 1
ATOM 604 N N . GLY A 1 74 ? 33.817 -10.719 27.056 1 94.13 74 GLY A N 1
ATOM 605 C CA . GLY A 1 74 ? 34.431 -11.939 26.556 1 94.13 74 GLY A CA 1
ATOM 606 C C . GLY A 1 74 ? 33.688 -12.541 25.378 1 94.13 74 GLY A C 1
ATOM 607 O O . GLY A 1 74 ? 34.307 -13.033 24.433 1 94.13 74 GLY A O 1
ATOM 608 N N . LEU A 1 75 ? 32.422 -12.543 25.455 1 96.12 75 LEU A N 1
ATOM 609 C CA . LEU A 1 75 ? 31.596 -13.082 24.38 1 96.12 75 LEU A CA 1
ATOM 610 C C . LEU A 1 75 ? 31.727 -12.235 23.118 1 96.12 75 LEU A C 1
ATOM 612 O O . LEU A 1 75 ? 31.761 -12.77 22.008 1 96.12 75 LEU A O 1
ATOM 616 N N . ARG A 1 76 ? 31.755 -10.919 23.259 1 94.44 76 ARG A N 1
ATOM 617 C CA . ARG A 1 76 ? 31.929 -10.023 22.12 1 94.44 76 ARG A CA 1
ATOM 618 C C . ARG A 1 76 ? 33.292 -10.227 21.467 1 94.44 76 ARG A C 1
ATOM 620 O O . ARG A 1 76 ? 33.41 -10.194 20.241 1 94.44 76 ARG A O 1
ATOM 627 N N . GLN A 1 77 ? 34.247 -10.4 22.244 1 94.87 77 GLN A N 1
ATOM 628 C CA . GLN A 1 77 ? 35.579 -10.665 21.713 1 94.87 77 GLN A CA 1
ATOM 629 C C . GLN A 1 77 ? 35.609 -11.976 20.932 1 94.87 77 GLN A C 1
ATOM 631 O O . GLN A 1 77 ? 36.235 -12.06 19.873 1 94.87 77 GLN A O 1
ATOM 636 N N . ALA A 1 78 ? 34.951 -12.921 21.531 1 96.13 78 ALA A N 1
ATOM 637 C CA . ALA A 1 78 ? 34.904 -14.226 20.876 1 96.13 78 ALA A CA 1
ATOM 638 C C . ALA A 1 78 ? 34.163 -14.144 19.544 1 96.13 78 ALA A C 1
ATOM 640 O O . ALA A 1 78 ? 34.541 -14.805 18.574 1 96.13 78 ALA A O 1
ATOM 641 N N . SER A 1 79 ? 33.104 -13.4 19.513 1 95.09 79 SER A N 1
ATOM 642 C CA . SER A 1 79 ? 32.298 -13.293 18.301 1 95.09 79 SER A CA 1
ATOM 643 C C . SER A 1 79 ? 32.98 -12.411 17.261 1 95.09 79 SER A C 1
ATOM 645 O O . SER A 1 79 ? 32.755 -12.572 16.059 1 95.09 79 SER A O 1
ATOM 647 N N . GLY A 1 80 ? 33.781 -11.392 17.818 1 92.15 80 GLY A N 1
ATOM 648 C CA . GLY A 1 80 ? 34.403 -10.423 16.93 1 92.15 80 GLY A CA 1
ATOM 649 C C . GLY A 1 80 ? 33.487 -9.268 16.57 1 92.15 80 GLY A C 1
ATOM 650 O O . GLY A 1 80 ? 33.828 -8.438 15.726 1 92.15 80 GLY A O 1
ATOM 651 N N . TYR A 1 81 ? 32.297 -9.165 17.161 1 91.83 81 TYR A N 1
ATOM 652 C CA . TYR A 1 81 ? 31.308 -8.117 16.933 1 91.83 81 TYR A CA 1
ATOM 653 C C . TYR A 1 81 ? 30.802 -7.548 18.253 1 91.83 81 TYR A C 1
ATOM 655 O O . TYR A 1 81 ? 31.091 -8.091 19.322 1 91.83 81 TYR A O 1
ATOM 663 N N . VAL A 1 82 ? 30.121 -6.461 18.164 1 91.42 82 VAL A N 1
ATOM 664 C CA . VAL A 1 82 ? 29.558 -5.844 19.361 1 91.42 82 VAL A CA 1
ATOM 665 C C . VAL A 1 82 ? 28.33 -6.627 19.818 1 91.42 82 VAL A C 1
ATOM 667 O O . VAL A 1 82 ? 27.671 -6.249 20.789 1 91.42 82 VAL A O 1
ATOM 670 N N . PHE A 1 83 ? 27.984 -7.792 19.082 1 93.84 83 PHE A N 1
ATOM 671 C CA . PHE A 1 83 ? 26.879 -8.679 19.426 1 93.84 83 PHE A CA 1
ATOM 672 C C . PHE A 1 83 ? 27.316 -10.138 19.362 1 93.84 83 PHE A C 1
ATOM 674 O O . PHE A 1 83 ? 28.387 -10.448 18.836 1 93.84 83 PHE A O 1
ATOM 681 N N . TYR A 1 84 ? 26.563 -11.026 19.964 1 96.41 84 TYR A N 1
ATOM 682 C CA . TYR A 1 84 ? 26.858 -12.454 20.017 1 96.41 84 TYR A CA 1
ATOM 683 C C . TYR A 1 84 ? 25.582 -13.269 20.19 1 96.41 84 TYR A C 1
ATOM 685 O O . TYR A 1 84 ? 24.505 -12.708 20.408 1 96.41 84 TYR A O 1
ATOM 693 N N . ASN A 1 85 ? 25.587 -14.551 19.992 1 97.33 85 ASN A N 1
ATOM 694 C CA . ASN A 1 85 ? 24.481 -15.479 20.202 1 97.33 85 ASN A CA 1
ATOM 695 C C . ASN A 1 85 ? 24.932 -16.73 20.95 1 97.33 85 ASN A C 1
ATOM 697 O O . ASN A 1 85 ? 25.802 -17.462 20.476 1 97.33 85 ASN A O 1
ATOM 701 N N . THR A 1 86 ? 24.354 -16.993 22.058 1 96.62 86 THR A N 1
ATOM 702 C CA . THR A 1 86 ? 24.8 -18.057 22.952 1 96.62 86 THR A CA 1
ATOM 703 C C . THR A 1 86 ? 24.043 -19.351 22.672 1 96.62 86 THR A C 1
ATOM 705 O O . THR A 1 86 ? 24.352 -20.395 23.251 1 96.62 86 THR A O 1
ATOM 708 N N . SER A 1 87 ? 23.013 -19.302 21.854 1 96.73 87 SER A N 1
ATOM 709 C CA . SER A 1 87 ? 22.261 -20.504 21.508 1 96.73 87 SER A CA 1
ATOM 710 C C . SER A 1 87 ? 23.097 -21.452 20.654 1 96.73 87 SER A C 1
ATOM 712 O O . SER A 1 87 ? 24.011 -21.019 19.949 1 96.73 87 SER A O 1
ATOM 714 N N . GLU A 1 88 ? 22.8 -22.738 20.726 1 94.72 88 GLU A N 1
ATOM 715 C CA . GLU A 1 88 ? 23.476 -23.708 19.87 1 94.72 88 GLU A CA 1
ATOM 716 C C . GLU A 1 88 ? 22.951 -23.642 18.439 1 94.72 88 GLU A C 1
ATOM 718 O O . GLU A 1 88 ? 23.584 -24.158 17.515 1 94.72 88 GLU A O 1
ATOM 723 N N . TRP A 1 89 ? 21.911 -22.931 18.266 1 95.88 89 TRP A N 1
ATOM 724 C CA . TRP A 1 89 ? 21.219 -22.91 16.982 1 95.88 89 TRP A CA 1
ATOM 725 C C . TRP A 1 89 ? 21.79 -21.826 16.073 1 95.88 89 TRP A C 1
ATOM 727 O O . TRP A 1 89 ? 22.229 -20.777 16.548 1 95.88 89 TRP A O 1
ATOM 737 N N . THR A 1 90 ? 21.864 -22.11 14.823 1 96.56 90 THR A N 1
ATOM 738 C CA . THR A 1 90 ? 21.897 -21.17 13.707 1 96.56 90 THR A CA 1
ATOM 739 C C . THR A 1 90 ? 20.66 -21.331 12.829 1 96.56 90 THR A C 1
ATOM 741 O O . THR A 1 90 ? 19.911 -22.3 12.972 1 96.56 90 THR A O 1
ATOM 744 N N . LEU A 1 91 ? 20.377 -20.382 11.963 1 96.48 91 LEU A N 1
ATOM 745 C CA . LEU A 1 91 ? 19.219 -20.535 11.088 1 96.48 91 LEU A CA 1
ATOM 746 C C . LEU A 1 91 ? 19.365 -21.768 10.204 1 96.48 91 LEU A C 1
ATOM 748 O O . LEU A 1 91 ? 18.385 -22.472 9.946 1 96.48 91 LEU A O 1
ATOM 752 N N . GLN A 1 92 ? 20.6 -22.041 9.795 1 94.52 92 GLN A N 1
ATOM 753 C CA . GLN A 1 92 ? 20.86 -23.213 8.966 1 94.52 92 GLN A CA 1
ATOM 754 C C . GLN A 1 92 ? 20.598 -24.502 9.738 1 94.52 92 GLN A C 1
ATOM 756 O O . GLN A 1 92 ? 19.996 -25.438 9.208 1 94.52 92 GLN A O 1
ATOM 761 N N . ARG A 1 93 ? 21.045 -24.568 10.983 1 94.94 93 ARG A N 1
ATOM 762 C CA . ARG A 1 93 ? 20.831 -25.75 11.812 1 94.94 93 ARG A CA 1
ATOM 763 C C . ARG A 1 93 ? 19.346 -25.968 12.081 1 94.94 93 ARG A C 1
ATOM 765 O O . ARG A 1 93 ? 18.882 -27.108 12.145 1 94.94 93 ARG A O 1
ATOM 772 N N . LEU A 1 94 ? 18.621 -24.868 12.297 1 96.06 94 LEU A N 1
ATOM 773 C CA . LEU A 1 94 ? 17.178 -24.956 12.489 1 96.06 94 LEU A CA 1
ATOM 774 C C . LEU A 1 94 ? 16.505 -25.583 11.273 1 96.06 94 LEU A C 1
ATOM 776 O O . LEU A 1 94 ? 15.657 -26.467 11.414 1 96.06 94 LEU A O 1
ATOM 780 N N . HIS A 1 95 ? 16.894 -25.082 10.085 1 94.1 95 HIS A N 1
ATOM 781 C CA . HIS A 1 95 ? 16.328 -25.617 8.852 1 94.1 95 HIS A CA 1
ATOM 782 C C . HIS A 1 95 ? 16.682 -27.09 8.677 1 94.1 95 HIS A C 1
ATOM 784 O O . HIS A 1 95 ? 15.81 -27.912 8.382 1 94.1 95 HIS A O 1
ATOM 790 N N . ASP A 1 96 ? 17.909 -27.462 8.944 1 92.57 96 ASP A N 1
ATOM 791 C CA . ASP A 1 96 ? 18.429 -28.798 8.667 1 92.57 96 ASP A CA 1
ATOM 792 C C . ASP A 1 96 ? 17.821 -29.831 9.612 1 92.57 96 ASP A C 1
ATOM 794 O O . ASP A 1 96 ? 17.7 -31.007 9.261 1 92.57 96 ASP A O 1
ATOM 798 N N . THR A 1 97 ? 17.395 -29.409 10.767 1 91.07 97 THR A N 1
ATOM 799 C CA . THR A 1 97 ? 16.907 -30.345 11.774 1 91.07 97 THR A CA 1
ATOM 800 C C . THR A 1 97 ? 15.387 -30.274 11.887 1 91.07 97 THR A C 1
ATOM 802 O O . THR A 1 97 ? 14.791 -30.942 12.734 1 91.07 97 THR A O 1
ATOM 805 N N . ALA A 1 98 ? 14.846 -29.407 11.036 1 87.64 98 ALA A N 1
ATOM 806 C CA . ALA A 1 98 ? 13.407 -29.182 11.152 1 87.64 98 ALA A CA 1
ATOM 807 C C . ALA A 1 98 ? 12.624 -30.435 10.772 1 87.64 98 ALA A C 1
ATOM 809 O O . ALA A 1 98 ? 12.997 -31.148 9.838 1 87.64 98 ALA A O 1
ATOM 810 N N . THR A 1 99 ? 11.683 -30.756 11.64 1 78.62 99 THR A N 1
ATOM 811 C CA . THR A 1 99 ? 10.703 -31.793 11.338 1 78.62 99 THR A CA 1
ATOM 812 C C . THR A 1 99 ? 9.389 -31.175 10.868 1 78.62 99 THR A C 1
ATOM 814 O O . THR A 1 99 ? 9.274 -29.952 10.765 1 78.62 99 THR A O 1
ATOM 817 N N . ASN A 1 100 ? 8.457 -31.945 10.464 1 73.71 100 ASN A N 1
ATOM 818 C CA . ASN A 1 100 ? 7.15 -31.466 10.027 1 73.71 100 ASN A CA 1
ATOM 819 C C . ASN A 1 100 ? 6.324 -30.944 11.199 1 73.71 100 ASN A C 1
ATOM 821 O O . ASN A 1 100 ? 5.22 -30.432 11.006 1 73.71 100 ASN A O 1
ATOM 825 N N . ASN A 1 101 ? 6.986 -30.955 12.341 1 83.36 101 ASN A N 1
ATOM 826 C CA . ASN A 1 101 ? 6.28 -30.448 13.513 1 83.36 101 ASN A CA 1
ATOM 827 C C . ASN A 1 101 ? 6.575 -28.969 13.748 1 83.36 101 ASN A C 1
ATOM 829 O O . ASN A 1 101 ? 7.647 -28.616 14.242 1 83.36 101 ASN A O 1
ATOM 833 N N . GLN A 1 102 ? 5.616 -28.211 13.493 1 86.43 102 GLN A N 1
ATOM 834 C CA . GLN A 1 102 ? 5.765 -26.76 13.529 1 86.43 102 GLN A CA 1
ATOM 835 C C . GLN A 1 102 ? 5.98 -26.265 14.957 1 86.43 102 GLN A C 1
ATOM 837 O O . GLN A 1 102 ? 6.654 -25.256 15.174 1 86.43 102 GLN A O 1
ATOM 842 N N . GLN A 1 103 ? 5.514 -26.927 15.961 1 89.67 103 GLN A N 1
ATOM 843 C CA . GLN A 1 103 ? 5.661 -26.508 17.351 1 89.67 103 GLN A CA 1
ATOM 844 C C . GLN A 1 103 ? 7.106 -26.658 17.821 1 89.67 103 GLN A C 1
ATOM 846 O O . GLN A 1 103 ? 7.626 -25.793 18.529 1 89.67 103 GLN A O 1
ATOM 851 N N . ILE A 1 104 ? 7.732 -27.729 17.445 1 92.85 104 ILE A N 1
ATOM 852 C CA . ILE A 1 104 ? 9.127 -27.962 17.805 1 92.85 104 ILE A CA 1
ATOM 853 C C . ILE A 1 104 ? 10.018 -26.937 17.107 1 92.85 104 ILE A C 1
ATOM 855 O O . ILE A 1 104 ? 10.92 -26.367 17.725 1 92.85 104 ILE A O 1
ATOM 859 N N . LEU A 1 105 ? 9.733 -26.753 15.791 1 95.21 105 LEU A N 1
ATOM 860 C CA . LEU A 1 105 ? 10.496 -25.759 15.046 1 95.21 105 LEU A CA 1
ATOM 861 C C . LEU A 1 105 ? 10.358 -24.379 15.68 1 95.21 105 LEU A C 1
ATOM 863 O O . LEU A 1 105 ? 11.343 -23.648 15.808 1 95.21 105 LEU A O 1
ATOM 867 N N . GLN A 1 106 ? 9.114 -24.046 16.065 1 95.83 106 GLN A N 1
ATOM 868 C CA . GLN A 1 106 ? 8.864 -22.763 16.713 1 95.83 106 GLN A CA 1
ATOM 869 C C . GLN A 1 106 ? 9.667 -22.633 18.004 1 95.83 106 GLN A C 1
ATOM 871 O O . GLN A 1 106 ? 10.289 -21.598 18.254 1 95.83 106 GLN A O 1
ATOM 876 N N . ALA A 1 107 ? 9.692 -23.651 18.841 1 95.84 107 ALA A N 1
ATOM 877 C CA . ALA A 1 107 ? 10.398 -23.63 20.119 1 95.84 107 ALA A CA 1
ATOM 878 C C . ALA A 1 107 ? 11.901 -23.462 19.913 1 95.84 107 ALA A C 1
ATOM 880 O O . ALA A 1 107 ? 12.551 -22.702 20.635 1 95.84 107 ALA A O 1
ATOM 881 N N . ASN A 1 108 ? 12.497 -24.197 18.976 1 96.38 108 ASN A N 1
ATOM 882 C CA . ASN A 1 108 ? 13.919 -24.086 18.667 1 96.38 108 ASN A CA 1
ATOM 883 C C . ASN A 1 108 ? 14.275 -22.69 18.164 1 96.38 108 ASN A C 1
ATOM 885 O O . ASN A 1 108 ? 15.33 -22.152 18.507 1 96.38 108 ASN A O 1
ATOM 889 N N . PHE A 1 109 ? 13.377 -22.162 17.367 1 97.35 109 PHE A N 1
ATOM 890 C CA . PHE A 1 109 ? 13.591 -20.818 16.844 1 97.35 109 PHE A CA 1
ATOM 891 C C . PHE A 1 109 ? 13.572 -19.791 17.969 1 97.35 109 PHE A C 1
ATOM 893 O O . PHE A 1 109 ? 14.388 -18.866 17.986 1 97.35 109 PHE A O 1
ATOM 900 N N . GLU A 1 110 ? 12.618 -19.947 18.84 1 97.02 110 GLU A N 1
ATOM 901 C CA . GLU A 1 110 ? 12.531 -19.03 19.972 1 97.02 110 GLU A CA 1
ATOM 902 C C . GLU A 1 110 ? 13.776 -19.116 20.85 1 97.02 110 GLU A C 1
ATOM 904 O O . GLU A 1 110 ? 14.258 -18.1 21.355 1 97.02 110 GLU A O 1
ATOM 909 N N . ASP A 1 111 ? 14.325 -20.292 21.034 1 96.6 111 ASP A N 1
ATOM 910 C CA . ASP A 1 111 ? 15.579 -20.47 21.76 1 96.6 111 ASP A CA 1
ATOM 911 C C . ASP A 1 111 ? 16.729 -19.756 21.053 1 96.6 111 ASP A C 1
ATOM 913 O O . ASP A 1 111 ? 17.565 -19.123 21.7 1 96.6 111 ASP A O 1
ATOM 917 N N . TYR A 1 112 ? 16.796 -19.894 19.81 1 97.33 112 TYR A N 1
ATOM 918 C CA . TYR A 1 112 ? 17.768 -19.204 18.97 1 97.33 112 TYR A CA 1
ATOM 919 C C . TYR A 1 112 ? 17.702 -17.697 19.185 1 97.33 112 TYR A C 1
ATOM 921 O O . TYR A 1 112 ? 18.732 -17.044 19.372 1 97.33 112 TYR A O 1
ATOM 929 N N . LEU A 1 113 ? 16.444 -17.134 19.178 1 97.9 113 LEU A N 1
ATOM 930 C CA . LEU A 1 113 ? 16.259 -15.697 19.35 1 97.9 113 LEU A CA 1
ATOM 931 C C . LEU A 1 113 ? 16.663 -15.26 20.754 1 97.9 113 LEU A C 1
ATOM 933 O O . LEU A 1 113 ? 17.222 -14.176 20.934 1 97.9 113 LEU A O 1
ATOM 937 N N . LYS A 1 114 ? 16.49 -16.1 21.777 1 96.88 114 LYS A N 1
ATOM 938 C CA . LYS A 1 114 ? 16.788 -15.787 23.171 1 96.88 114 LYS A CA 1
ATOM 939 C C . LYS A 1 114 ? 18.293 -15.75 23.417 1 96.88 114 LYS A C 1
ATOM 941 O O . LYS A 1 114 ? 18.756 -15.129 24.376 1 96.88 114 LYS A O 1
ATOM 946 N N . GLY A 1 115 ? 19.04 -16.338 22.589 1 96.97 115 GLY A N 1
ATOM 947 C CA . GLY A 1 115 ? 20.476 -16.463 22.782 1 96.97 115 GLY A CA 1
ATOM 948 C C . GLY A 1 115 ? 21.242 -15.213 22.394 1 96.97 115 GLY A C 1
ATOM 949 O O . GLY A 1 115 ? 22.419 -15.069 22.732 1 96.97 115 GLY A O 1
ATOM 950 N N . TYR A 1 116 ? 20.605 -14.251 21.788 1 97.33 116 TYR A N 1
ATOM 951 C CA . TYR A 1 116 ? 21.285 -13.057 21.298 1 97.33 116 TYR A CA 1
ATOM 952 C C . TYR A 1 116 ? 21.612 -12.107 22.444 1 97.33 116 TYR A C 1
ATOM 954 O O . TYR A 1 116 ? 20.967 -12.145 23.494 1 97.33 116 TYR A O 1
ATOM 962 N N . SER A 1 117 ? 22.623 -11.284 22.242 1 95.24 117 SER A N 1
ATOM 963 C CA . SER A 1 117 ? 22.97 -10.2 23.154 1 95.24 117 SER A CA 1
ATOM 964 C C . SER A 1 117 ? 21.841 -9.181 23.257 1 95.24 117 SER A C 1
ATOM 966 O O . SER A 1 117 ? 20.949 -9.148 22.406 1 95.24 117 SER A O 1
ATOM 968 N N . GLY A 1 118 ? 21.847 -8.379 24.268 1 94.21 118 GLY A N 1
ATOM 969 C CA . GLY A 1 118 ? 20.784 -7.437 24.579 1 94.21 118 GLY A CA 1
ATOM 970 C C . GLY A 1 118 ? 20.482 -6.481 23.441 1 94.21 118 GLY A C 1
ATOM 971 O O . GLY A 1 118 ? 19.319 -6.175 23.172 1 94.21 118 GLY A O 1
ATOM 972 N N . ASN A 1 119 ? 21.457 -6.003 22.761 1 92.8 119 ASN A N 1
ATOM 973 C CA . ASN A 1 119 ? 21.266 -5.056 21.668 1 92.8 119 ASN A CA 1
ATOM 974 C C . ASN A 1 119 ? 20.49 -5.683 20.512 1 92.8 119 ASN A C 1
ATOM 976 O O . ASN A 1 119 ? 19.624 -5.038 19.919 1 92.8 119 ASN A O 1
ATOM 980 N N . VAL A 1 120 ? 20.783 -6.982 20.262 1 95.5 120 VAL A N 1
ATOM 981 C CA . VAL A 1 120 ? 20.06 -7.664 19.194 1 95.5 120 VAL A CA 1
ATOM 982 C C . VAL A 1 120 ? 18.651 -8.016 19.667 1 95.5 120 VAL A C 1
ATOM 984 O O . VAL A 1 120 ? 17.7 -7.983 18.883 1 95.5 120 VAL A O 1
ATOM 987 N N . LYS A 1 121 ? 18.513 -8.355 20.946 1 96.53 121 LYS A N 1
ATOM 988 C CA . LYS A 1 121 ? 17.188 -8.643 21.487 1 96.53 121 LYS A CA 1
ATOM 989 C C . LYS A 1 121 ? 16.257 -7.444 21.33 1 96.53 121 LYS A C 1
ATOM 991 O O . LYS A 1 121 ? 15.06 -7.609 21.084 1 96.53 121 LYS A O 1
ATOM 996 N N . GLU A 1 122 ? 16.817 -6.311 21.485 1 95.11 122 GLU A N 1
ATOM 997 C CA . GLU A 1 122 ? 16.018 -5.107 21.274 1 95.11 122 GLU A CA 1
ATOM 998 C C . GLU A 1 122 ? 15.524 -5.019 19.833 1 95.11 122 GLU A C 1
ATOM 1000 O O . GLU A 1 122 ? 14.372 -4.655 19.588 1 95.11 122 GLU A O 1
ATOM 1005 N N . ILE A 1 123 ? 16.417 -5.3 18.906 1 94.94 123 ILE A N 1
ATOM 1006 C CA . ILE A 1 123 ? 16.066 -5.294 17.49 1 94.94 123 ILE A CA 1
ATOM 1007 C C . ILE A 1 123 ? 14.947 -6.3 17.231 1 94.94 123 ILE A C 1
ATOM 1009 O O . ILE A 1 123 ? 13.963 -5.984 16.558 1 94.94 123 ILE A O 1
ATOM 1013 N N . ILE A 1 124 ? 15.071 -7.451 17.836 1 96.49 124 ILE A N 1
ATOM 1014 C CA . ILE A 1 124 ? 14.09 -8.521 17.693 1 96.49 124 ILE A CA 1
ATOM 1015 C C . ILE A 1 124 ? 12.738 -8.057 18.229 1 96.49 124 ILE A C 1
ATOM 1017 O O . ILE A 1 124 ? 11.7 -8.304 17.61 1 96.49 124 ILE A O 1
ATOM 1021 N N . GLU A 1 125 ? 12.805 -7.4 19.29 1 94.91 125 GLU A N 1
ATOM 1022 C CA . GLU A 1 125 ? 11.587 -6.887 19.911 1 94.91 125 GLU A CA 1
ATOM 1023 C C . GLU A 1 125 ? 10.937 -5.812 19.046 1 94.91 125 GLU A C 1
ATOM 1025 O O . GLU A 1 125 ? 9.718 -5.808 18.862 1 94.91 125 GLU A O 1
ATOM 1030 N N . LYS A 1 126 ? 11.735 -4.94 18.514 1 93.85 126 LYS A N 1
ATOM 1031 C CA . LYS A 1 126 ? 11.218 -3.831 17.716 1 93.85 126 LYS A CA 1
ATOM 1032 C C . LYS A 1 126 ? 10.616 -4.331 16.406 1 93.85 126 LYS A C 1
ATOM 1034 O O . LYS A 1 126 ? 9.662 -3.744 15.892 1 93.85 126 LYS A O 1
ATOM 1039 N N . PHE A 1 127 ? 11.099 -5.491 15.951 1 93.61 127 PHE A N 1
ATOM 1040 C CA . PHE A 1 127 ? 10.55 -6.117 14.754 1 93.61 127 PHE A CA 1
ATOM 1041 C C . PHE A 1 127 ? 9.346 -6.984 15.1 1 93.61 127 PHE A C 1
ATOM 1043 O O . PHE A 1 127 ? 8.663 -7.492 14.208 1 93.61 127 PHE A O 1
ATOM 1050 N N . ASN A 1 128 ? 9.077 -7.162 16.352 1 93.07 128 ASN A N 1
ATOM 1051 C CA . ASN A 1 128 ? 8.051 -8.101 16.793 1 93.07 128 ASN A CA 1
ATOM 1052 C C . ASN A 1 128 ? 8.258 -9.485 16.183 1 93.07 128 ASN A C 1
ATOM 1054 O O . ASN A 1 128 ? 7.299 -10.126 15.75 1 93.07 128 ASN A O 1
ATOM 1058 N N . LEU A 1 129 ? 9.487 -9.883 16.088 1 94.79 129 LEU A N 1
ATOM 1059 C CA . LEU A 1 129 ? 9.848 -11.085 15.344 1 94.79 129 LEU A CA 1
ATOM 1060 C C . LEU A 1 129 ? 9.311 -12.334 16.035 1 94.79 129 LEU A C 1
ATOM 1062 O O . LEU A 1 129 ? 8.927 -13.299 15.371 1 94.79 129 LEU A O 1
ATOM 1066 N N . LYS A 1 130 ? 9.276 -12.404 17.359 1 94.09 130 LYS A N 1
ATOM 1067 C CA . LYS A 1 130 ? 8.76 -13.566 18.077 1 94.09 130 LYS A CA 1
ATOM 1068 C C . LYS A 1 130 ? 7.315 -13.858 17.683 1 94.09 130 LYS A C 1
ATOM 1070 O O . LYS A 1 130 ? 6.954 -15.011 17.437 1 94.09 130 LYS A O 1
ATOM 1075 N N . ARG A 1 131 ? 6.601 -12.822 17.621 1 91.46 131 ARG A N 1
ATOM 1076 C CA . ARG A 1 131 ? 5.202 -12.984 17.239 1 91.46 131 ARG A CA 1
ATOM 1077 C C . ARG A 1 131 ? 5.08 -13.467 15.797 1 91.46 131 ARG A C 1
ATOM 1079 O O . ARG A 1 131 ? 4.206 -14.276 15.479 1 91.46 131 ARG A O 1
ATOM 1086 N N . GLN A 1 132 ? 5.865 -12.871 14.948 1 94.15 132 GLN A N 1
ATOM 1087 C CA . GLN A 1 132 ? 5.834 -13.293 13.552 1 94.15 132 GLN A CA 1
ATOM 1088 C C . GLN A 1 132 ? 6.186 -14.772 13.416 1 94.15 132 GLN A C 1
ATOM 1090 O O . GLN A 1 132 ? 5.582 -15.488 12.615 1 94.15 132 GLN A O 1
ATOM 1095 N N . VAL A 1 133 ? 7.147 -15.218 14.193 1 95.69 133 VAL A N 1
ATOM 1096 C CA . VAL A 1 133 ? 7.559 -16.618 14.18 1 95.69 133 VAL A CA 1
ATOM 1097 C C . VAL A 1 133 ? 6.397 -17.503 14.624 1 95.69 133 VAL A C 1
ATOM 1099 O O . VAL A 1 133 ? 6.118 -18.531 14.003 1 95.69 133 VAL A O 1
ATOM 1102 N N . GLN A 1 134 ? 5.706 -17.094 15.631 1 93.98 134 GLN A N 1
ATOM 1103 C CA . GLN A 1 134 ? 4.552 -17.84 16.121 1 93.98 134 GLN A CA 1
ATOM 1104 C C . GLN A 1 134 ? 3.452 -17.909 15.066 1 93.98 134 GLN A C 1
ATOM 1106 O O . GLN A 1 134 ? 2.85 -18.964 14.857 1 93.98 134 GLN A O 1
ATOM 1111 N N . HIS A 1 135 ? 3.233 -16.777 14.474 1 92.72 135 HIS A N 1
ATOM 1112 C CA . HIS A 1 135 ? 2.2 -16.708 13.446 1 92.72 135 HIS A CA 1
ATOM 1113 C C . HIS A 1 135 ? 2.55 -17.59 12.253 1 92.72 135 HIS A C 1
ATOM 1115 O O . HIS A 1 135 ? 1.708 -18.349 11.767 1 92.72 135 HIS A O 1
ATOM 1121 N N . MET A 1 136 ? 3.768 -17.512 11.788 1 93.63 136 MET A N 1
ATOM 1122 C CA . MET A 1 136 ? 4.207 -18.321 10.655 1 93.63 136 MET A CA 1
ATOM 1123 C C . MET A 1 136 ? 4.141 -19.808 10.99 1 93.63 136 MET A C 1
ATOM 1125 O O . MET A 1 136 ? 3.787 -20.625 10.139 1 93.63 136 MET A O 1
ATOM 1129 N N . ALA A 1 137 ? 4.495 -20.148 12.196 1 93.2 137 ALA A N 1
ATOM 1130 C CA . ALA A 1 137 ? 4.42 -21.541 12.629 1 93.2 137 ALA A CA 1
ATOM 1131 C C . ALA A 1 137 ? 2.978 -22.041 12.622 1 93.2 137 ALA A C 1
ATOM 1133 O O . ALA A 1 137 ? 2.7 -23.148 12.155 1 93.2 137 ALA A O 1
ATOM 1134 N N . SER A 1 138 ? 2.086 -21.214 13.114 1 90.44 138 SER A N 1
ATOM 1135 C CA . SER A 1 138 ? 0.682 -21.599 13.204 1 90.44 138 SER A CA 1
ATOM 1136 C C . SER A 1 138 ? 0.065 -21.766 11.819 1 90.44 138 SER A C 1
ATOM 1138 O O . SER A 1 138 ? -0.938 -22.465 11.66 1 90.44 138 SER A O 1
ATOM 1140 N N . LYS A 1 139 ? 0.637 -21.131 10.837 1 90.28 139 LYS A N 1
ATOM 1141 C CA . LYS A 1 139 ? 0.103 -21.187 9.48 1 90.28 139 LYS A CA 1
ATOM 1142 C C . LYS A 1 139 ? 0.932 -22.118 8.6 1 90.28 139 LYS A C 1
ATOM 1144 O O . LYS A 1 139 ? 0.742 -22.165 7.383 1 90.28 139 LYS A O 1
ATOM 1149 N N . ASP A 1 140 ? 1.966 -22.802 9.191 1 88.52 140 ASP A N 1
ATOM 1150 C CA . ASP A 1 140 ? 2.782 -23.825 8.545 1 88.52 140 ASP A CA 1
ATOM 1151 C C . ASP A 1 140 ? 3.589 -23.235 7.39 1 88.52 140 ASP A C 1
ATOM 1153 O O . ASP A 1 140 ? 3.64 -23.813 6.303 1 88.52 140 ASP A O 1
ATOM 1157 N N . VAL A 1 141 ? 4.11 -21.994 7.601 1 90.93 141 VAL A N 1
ATOM 1158 C CA . VAL A 1 141 ? 4.916 -21.393 6.544 1 90.93 141 VAL A CA 1
ATOM 1159 C C . VAL A 1 141 ? 6.317 -21.091 7.071 1 90.93 141 VAL A C 1
ATOM 1161 O O . VAL A 1 141 ? 7.205 -20.707 6.306 1 90.93 141 VAL A O 1
ATOM 1164 N N . LEU A 1 142 ? 6.604 -21.253 8.381 1 94.29 142 LEU A N 1
ATOM 1165 C CA . LEU A 1 142 ? 7.88 -20.905 8.995 1 94.29 142 LEU A CA 1
ATOM 1166 C C . LEU A 1 142 ? 9.027 -21.661 8.332 1 94.29 142 LEU A C 1
ATOM 1168 O O . LEU A 1 142 ? 10.057 -21.069 8.002 1 94.29 142 LEU A O 1
ATOM 1172 N N . LEU A 1 143 ? 8.87 -22.949 8.141 1 92.63 143 LEU A N 1
ATOM 1173 C CA . LEU A 1 143 ? 9.918 -23.769 7.543 1 92.63 143 LEU A CA 1
ATOM 1174 C C . LEU A 1 143 ? 10.227 -23.306 6.123 1 92.63 143 LEU A C 1
ATOM 1176 O O . LEU A 1 143 ? 11.39 -23.279 5.713 1 92.63 143 LEU A O 1
ATOM 1180 N N . ASN A 1 144 ? 9.182 -22.952 5.311 1 90.1 144 ASN A N 1
ATOM 1181 C CA . ASN A 1 144 ? 9.373 -22.457 3.952 1 90.1 144 ASN A CA 1
ATOM 1182 C C . ASN A 1 144 ? 10.193 -21.17 3.935 1 90.1 144 ASN A C 1
ATOM 1184 O O . ASN A 1 144 ? 11.065 -20.995 3.082 1 90.1 144 ASN A O 1
ATOM 1188 N N . VAL A 1 145 ? 9.871 -20.31 4.855 1 93.21 145 VAL A N 1
ATOM 1189 C CA . VAL A 1 145 ? 10.59 -19.044 4.948 1 93.21 145 VAL A CA 1
ATOM 1190 C C . VAL A 1 145 ? 12.047 -19.304 5.322 1 93.21 145 VAL A C 1
ATOM 1192 O O . VAL A 1 145 ? 12.96 -18.734 4.719 1 93.21 145 VAL A O 1
ATOM 1195 N N . LEU A 1 146 ? 12.279 -20.194 6.305 1 94.23 146 LEU A N 1
ATOM 1196 C CA . LEU A 1 146 ? 13.628 -20.552 6.731 1 94.23 146 LEU A CA 1
ATOM 1197 C C . LEU A 1 146 ? 14.424 -21.147 5.575 1 94.23 146 LEU A C 1
ATOM 1199 O O . LEU A 1 146 ? 15.604 -20.836 5.402 1 94.23 146 LEU A O 1
ATOM 1203 N N . GLU A 1 147 ? 13.77 -21.963 4.812 1 92.53 147 GLU A N 1
ATOM 1204 C CA . GLU A 1 147 ? 14.405 -22.593 3.658 1 92.53 147 GLU A CA 1
ATOM 1205 C C . GLU A 1 147 ? 14.878 -21.549 2.651 1 92.53 147 GLU A C 1
ATOM 1207 O O . GLU A 1 147 ? 15.991 -21.642 2.129 1 92.53 147 GLU A O 1
ATOM 1212 N N . LYS A 1 148 ? 14.075 -20.595 2.409 1 92.73 148 LYS A N 1
ATOM 1213 C CA . LYS A 1 148 ? 14.413 -19.565 1.43 1 92.73 148 LYS A CA 1
ATOM 1214 C C . LYS A 1 148 ? 15.566 -18.695 1.923 1 92.73 148 LYS A C 1
ATOM 1216 O O . LYS A 1 148 ? 16.491 -18.393 1.166 1 92.73 148 LYS A O 1
ATOM 1221 N N . PHE A 1 149 ? 15.611 -18.325 3.192 1 94 149 PHE A N 1
ATOM 1222 C CA . PHE A 1 149 ? 16.611 -17.404 3.719 1 94 149 PHE A CA 1
ATOM 1223 C C . PHE A 1 149 ? 17.931 -18.123 3.969 1 94 149 PHE A C 1
ATOM 1225 O O . PHE A 1 149 ? 18.973 -17.483 4.121 1 94 149 PHE A O 1
ATOM 1232 N N . THR A 1 150 ? 17.88 -19.451 4.072 1 93.77 150 THR A N 1
ATOM 1233 C CA . THR A 1 150 ? 19.112 -20.21 4.255 1 93.77 150 THR A CA 1
ATOM 1234 C C . THR A 1 150 ? 19.52 -20.901 2.957 1 93.77 150 THR A C 1
ATOM 1236 O O . THR A 1 150 ? 20.368 -21.795 2.964 1 93.77 150 THR A O 1
ATOM 1239 N N . SER A 1 151 ? 18.842 -20.475 1.891 1 90.64 151 SER A N 1
ATOM 1240 C CA . SER A 1 151 ? 19.109 -21.078 0.589 1 90.64 151 SER A CA 1
ATOM 1241 C C . SER A 1 151 ? 20.576 -20.931 0.201 1 90.64 151 SER A C 1
ATOM 1243 O O . SER A 1 151 ? 21.186 -19.886 0.442 1 90.64 151 SER A O 1
ATOM 1245 N N . SER A 1 152 ? 21.112 -21.917 -0.375 1 88.61 152 SER A N 1
ATOM 1246 C CA . SER A 1 152 ? 22.499 -21.908 -0.828 1 88.61 152 SER A CA 1
ATOM 1247 C C . SER A 1 152 ? 22.658 -21.088 -2.104 1 88.61 152 SER A C 1
ATOM 1249 O O . SER A 1 152 ? 23.777 -20.868 -2.572 1 88.61 152 SER A O 1
ATOM 1251 N N . TYR A 1 153 ? 21.571 -20.582 -2.573 1 85.11 153 TYR A N 1
ATOM 1252 C CA . TYR A 1 153 ? 21.61 -19.825 -3.82 1 85.11 153 TYR A CA 1
ATOM 1253 C C . TYR A 1 153 ? 21.688 -18.328 -3.547 1 85.11 153 TYR A C 1
ATOM 1255 O O . TYR A 1 153 ? 21.728 -17.522 -4.479 1 85.11 153 TYR A O 1
ATOM 1263 N N . ILE A 1 154 ? 21.753 -17.974 -2.253 1 86.51 154 ILE A N 1
ATOM 1264 C CA . ILE A 1 154 ? 21.909 -16.57 -1.89 1 86.51 154 ILE A CA 1
ATOM 1265 C C . ILE A 1 154 ? 23.092 -16.412 -0.937 1 86.51 154 ILE A C 1
ATOM 1267 O O . ILE A 1 154 ? 23.431 -17.34 -0.198 1 86.51 154 ILE A O 1
ATOM 1271 N N . ASN A 1 155 ? 23.824 -15.282 -1.094 1 90.19 155 ASN A N 1
ATOM 1272 C CA . ASN A 1 155 ? 24.941 -14.982 -0.205 1 90.19 155 ASN A CA 1
ATOM 1273 C C . ASN A 1 155 ? 24.744 -13.649 0.511 1 90.19 155 ASN A C 1
ATOM 1275 O O . ASN A 1 155 ? 24.842 -12.587 -0.106 1 90.19 155 ASN A O 1
ATOM 1279 N N . LEU A 1 156 ? 24.503 -13.659 1.841 1 89.41 156 LEU A N 1
ATOM 1280 C CA . LEU A 1 156 ? 24.327 -12.451 2.641 1 89.41 156 LEU A CA 1
ATOM 1281 C C . LEU A 1 156 ? 25.54 -12.208 3.532 1 89.41 156 LEU A C 1
ATOM 1283 O O . LEU A 1 156 ? 25.471 -11.421 4.479 1 89.41 156 LEU A O 1
ATOM 1287 N N . THR A 1 157 ? 26.656 -12.904 3.23 1 89.11 157 THR A N 1
ATOM 1288 C CA . THR A 1 157 ? 27.89 -12.744 3.99 1 89.11 157 THR A CA 1
ATOM 1289 C C . THR A 1 157 ? 28.882 -11.865 3.233 1 89.11 157 THR A C 1
ATOM 1291 O O . THR A 1 157 ? 28.76 -11.686 2.019 1 89.11 157 THR A O 1
ATOM 1294 N N . PRO A 1 158 ? 29.814 -11.368 3.925 1 87.27 158 PRO A N 1
ATOM 1295 C CA . PRO A 1 158 ? 30.851 -10.581 3.253 1 87.27 158 PRO A CA 1
ATOM 1296 C C . PRO A 1 158 ? 31.93 -11.451 2.612 1 87.27 158 PRO A C 1
ATOM 1298 O O . PRO A 1 158 ? 32.953 -10.935 2.156 1 87.27 158 PRO A O 1
ATOM 1301 N N . PHE A 1 159 ? 31.604 -12.774 2.569 1 87.3 159 PHE A N 1
ATOM 1302 C CA . PHE A 1 159 ? 32.589 -13.705 2.03 1 87.3 159 PHE A CA 1
ATOM 1303 C C . PHE A 1 159 ? 32.11 -14.294 0.709 1 87.3 159 PHE A C 1
ATOM 1305 O O . PHE A 1 159 ? 30.905 -14.394 0.468 1 87.3 159 PHE A O 1
ATOM 1312 N N . GLU A 1 160 ? 33.037 -14.649 -0.085 1 85.99 160 GLU A N 1
ATOM 1313 C CA . GLU A 1 160 ? 32.697 -15.308 -1.343 1 85.99 160 GLU A CA 1
ATOM 1314 C C . GLU A 1 160 ? 32.221 -16.739 -1.106 1 85.99 160 GLU A C 1
ATOM 1316 O O . GLU A 1 160 ? 32.769 -17.448 -0.26 1 85.99 160 GLU A O 1
ATOM 1321 N N . LYS A 1 161 ? 31.14 -17.165 -1.744 1 85.63 161 LYS A N 1
ATOM 1322 C CA . LYS A 1 161 ? 30.592 -18.517 -1.674 1 85.63 161 LYS A CA 1
ATOM 1323 C C . LYS A 1 161 ? 30.179 -19.015 -3.056 1 85.63 161 LYS A C 1
ATOM 1325 O O . LYS A 1 161 ? 30.119 -18.236 -4.009 1 85.63 161 LYS A O 1
ATOM 1330 N N . ASN A 1 162 ? 30.08 -20.352 -3.222 1 84.96 162 ASN A N 1
ATOM 1331 C CA . ASN A 1 162 ? 29.54 -20.966 -4.431 1 84.96 162 ASN A CA 1
ATOM 1332 C C . ASN A 1 162 ? 28.154 -21.557 -4.189 1 84.96 162 ASN A C 1
ATOM 1334 O O . ASN A 1 162 ? 27.853 -22.014 -3.085 1 84.96 162 ASN A O 1
ATOM 1338 N N . ASP A 1 163 ? 27.291 -21.507 -5.166 1 83.09 163 ASP A N 1
ATOM 1339 C CA . ASP A 1 163 ? 26.005 -22.188 -5.047 1 83.09 163 ASP A CA 1
ATOM 1340 C C . ASP A 1 163 ? 26.16 -23.693 -5.253 1 83.09 163 ASP A C 1
ATOM 1342 O O . ASP A 1 163 ? 27.259 -24.178 -5.528 1 83.09 163 ASP A O 1
ATOM 1346 N N . PRO A 1 164 ? 25.099 -24.477 -4.994 1 80.24 164 PRO A N 1
ATOM 1347 C CA . PRO A 1 164 ? 25.194 -25.935 -5.101 1 80.24 164 PRO A CA 1
ATOM 1348 C C . PRO A 1 164 ? 25.595 -26.399 -6.5 1 80.24 164 PRO A C 1
ATOM 1350 O O . PRO A 1 164 ? 26.129 -27.5 -6.659 1 80.24 164 PRO A O 1
ATOM 1353 N N . ASP A 1 165 ? 25.4 -25.607 -7.567 1 75.67 165 ASP A N 1
ATOM 1354 C CA . ASP A 1 165 ? 25.755 -25.946 -8.942 1 75.67 165 ASP A CA 1
ATOM 1355 C C . ASP A 1 165 ? 27.174 -25.487 -9.271 1 75.67 165 ASP A C 1
ATOM 1357 O O . ASP A 1 165 ? 27.636 -25.646 -10.403 1 75.67 165 ASP A O 1
ATOM 1361 N N . GLY A 1 166 ? 27.887 -24.939 -8.229 1 74.09 166 GLY A N 1
ATOM 1362 C CA . GLY A 1 166 ? 29.276 -24.537 -8.383 1 74.09 166 GLY A CA 1
ATOM 1363 C C . GLY A 1 166 ? 29.433 -23.124 -8.911 1 74.09 166 GLY A C 1
ATOM 1364 O O . GLY A 1 166 ? 30.547 -22.688 -9.213 1 74.09 166 GLY A O 1
ATOM 1365 N N . ARG A 1 167 ? 28.455 -22.456 -9.083 1 80.65 167 ARG A N 1
ATOM 1366 C CA . ARG A 1 167 ? 28.537 -21.073 -9.541 1 80.65 167 ARG A CA 1
ATOM 1367 C C . ARG A 1 167 ? 28.928 -20.14 -8.4 1 80.65 167 ARG A C 1
ATOM 1369 O O . ARG A 1 167 ? 28.485 -20.321 -7.264 1 80.65 167 ARG A O 1
ATOM 1376 N N . LYS A 1 168 ? 29.64 -19.123 -8.701 1 77.52 168 LYS A N 1
ATOM 1377 C CA . LYS A 1 168 ? 30.116 -18.172 -7.701 1 77.52 168 LYS A CA 1
ATOM 1378 C C . LYS A 1 168 ? 28.995 -17.239 -7.253 1 77.52 168 LYS A C 1
ATOM 1380 O O . LYS A 1 168 ? 28.226 -16.743 -8.078 1 77.52 168 LYS A O 1
ATOM 1385 N N . LEU A 1 169 ? 28.866 -16.983 -5.898 1 84.28 169 LEU A N 1
ATOM 1386 C CA . LEU A 1 169 ? 27.981 -16.002 -5.281 1 84.28 169 LEU A CA 1
ATOM 1387 C C . LEU A 1 169 ? 28.779 -14.843 -4.694 1 84.28 169 LEU A C 1
ATOM 1389 O O . LEU A 1 169 ? 29.556 -15.031 -3.755 1 84.28 169 LEU A O 1
ATOM 1393 N N . PRO A 1 170 ? 28.691 -13.657 -5.257 1 84.47 170 PRO A N 1
ATOM 1394 C CA . PRO A 1 170 ? 29.47 -12.518 -4.767 1 84.47 170 PRO A CA 1
ATOM 1395 C C . PRO A 1 170 ? 29.188 -12.198 -3.301 1 84.47 170 PRO A C 1
ATOM 1397 O O . PRO A 1 170 ? 28.067 -12.397 -2.826 1 84.47 170 PRO A O 1
ATOM 1400 N N . PRO A 1 171 ? 30.302 -11.673 -2.608 1 89.04 171 PRO A N 1
ATOM 1401 C CA . PRO A 1 171 ? 30.095 -11.252 -1.22 1 89.04 171 PRO A CA 1
ATOM 1402 C C . PRO A 1 171 ? 29.218 -10.007 -1.105 1 89.04 171 PRO A C 1
ATOM 1404 O O . PRO A 1 171 ? 29.231 -9.155 -1.997 1 89.04 171 PRO A O 1
ATOM 1407 N N . LEU A 1 172 ? 28.523 -9.841 -0.045 1 89.1 172 LEU A N 1
ATOM 1408 C CA . LEU A 1 172 ? 27.732 -8.659 0.277 1 89.1 172 LEU A CA 1
ATOM 1409 C C . LEU A 1 172 ? 28.41 -7.83 1.362 1 89.1 172 LEU A C 1
ATOM 1411 O O . LEU A 1 172 ? 28.372 -8.192 2.54 1 89.1 172 LEU A O 1
ATOM 1415 N N . SER A 1 173 ? 28.983 -6.701 0.96 1 86.49 173 SER A N 1
ATOM 1416 C CA . SER A 1 173 ? 29.654 -5.81 1.901 1 86.49 173 SER A CA 1
ATOM 1417 C C . SER A 1 173 ? 28.653 -5.136 2.833 1 86.49 173 SER A C 1
ATOM 1419 O O . SER A 1 173 ? 27.442 -5.221 2.619 1 86.49 173 SER A O 1
ATOM 1421 N N . ASN A 1 174 ? 29.206 -4.509 3.909 1 82.24 174 ASN A N 1
ATOM 1422 C CA . ASN A 1 174 ? 28.333 -3.753 4.8 1 82.24 174 ASN A CA 1
ATOM 1423 C C . ASN A 1 174 ? 27.634 -2.612 4.066 1 82.24 174 ASN A C 1
ATOM 1425 O O . ASN A 1 174 ? 26.467 -2.32 4.332 1 82.24 174 ASN A O 1
ATOM 1429 N N . LEU A 1 175 ? 28.347 -2.007 3.229 1 78.25 175 LEU A N 1
ATOM 1430 C CA . LEU A 1 175 ? 27.751 -0.959 2.408 1 78.25 175 LEU A CA 1
ATOM 1431 C C . LEU A 1 175 ? 26.662 -1.53 1.506 1 78.25 175 LEU A C 1
ATOM 1433 O O . LEU A 1 175 ? 25.601 -0.922 1.345 1 78.25 175 LEU A O 1
ATOM 1437 N N . GLY A 1 176 ? 27 -2.668 0.959 1 82.16 176 GLY A N 1
ATOM 1438 C CA . GLY A 1 176 ? 26.02 -3.335 0.117 1 82.16 176 GLY A CA 1
ATOM 1439 C C . GLY A 1 176 ? 24.747 -3.699 0.857 1 82.16 176 GLY A C 1
ATOM 1440 O O . GLY A 1 176 ? 23.649 -3.583 0.309 1 82.16 176 GLY A O 1
ATOM 1441 N N . MET A 1 177 ? 24.905 -4.123 2.14 1 86.09 177 MET A N 1
ATOM 1442 C CA . MET A 1 177 ? 23.744 -4.471 2.954 1 86.09 177 MET A CA 1
ATOM 1443 C C . MET A 1 177 ? 22.859 -3.252 3.188 1 86.09 177 MET A C 1
ATOM 1445 O O . MET A 1 177 ? 21.632 -3.366 3.214 1 86.09 177 MET A O 1
ATOM 1449 N N . GLY A 1 178 ? 23.501 -2.167 3.402 1 80.77 178 GLY A N 1
ATOM 1450 C CA . GLY A 1 178 ? 22.746 -0.93 3.526 1 80.77 178 GLY A CA 1
ATOM 1451 C C . GLY A 1 178 ? 21.886 -0.632 2.312 1 80.77 178 GLY A C 1
ATOM 1452 O O . GLY A 1 178 ? 20.723 -0.248 2.448 1 80.77 178 GLY A O 1
ATOM 1453 N N . TYR A 1 179 ? 22.463 -0.908 1.182 1 79.73 179 TYR A N 1
ATOM 1454 C CA . TYR A 1 179 ? 21.737 -0.687 -0.064 1 79.73 179 TYR A CA 1
ATOM 1455 C C . TYR A 1 179 ? 20.571 -1.659 -0.196 1 79.73 179 TYR A C 1
ATOM 1457 O O . TYR A 1 179 ? 19.486 -1.279 -0.642 1 79.73 179 TYR A O 1
ATOM 1465 N N . VAL A 1 180 ? 20.838 -2.848 0.184 1 85.5 180 VAL A N 1
ATOM 1466 C CA . VAL A 1 180 ? 19.8 -3.871 0.105 1 85.5 180 VAL A CA 1
ATOM 1467 C C . VAL A 1 180 ? 18.612 -3.471 0.978 1 85.5 180 VAL A C 1
ATOM 1469 O O . VAL A 1 180 ? 17.462 -3.535 0.539 1 85.5 180 VAL A O 1
ATOM 1472 N N . PHE A 1 181 ? 18.918 -3.013 2.179 1 83.46 181 PHE A N 1
ATOM 1473 C CA . PHE A 1 181 ? 17.851 -2.622 3.093 1 83.46 181 PHE A CA 1
ATOM 1474 C C . PHE A 1 181 ? 17.081 -1.426 2.545 1 83.46 181 PHE A C 1
ATOM 1476 O O . PHE A 1 181 ? 15.849 -1.397 2.599 1 83.46 181 PHE A O 1
ATOM 1483 N N . GLU A 1 182 ? 17.788 -0.524 2.065 1 80.66 182 GLU A N 1
ATOM 1484 C CA . GLU A 1 182 ? 17.156 0.669 1.511 1 80.66 182 GLU A CA 1
ATOM 1485 C C . GLU A 1 182 ? 16.242 0.316 0.341 1 80.66 182 GLU A C 1
ATOM 1487 O O . GLU A 1 182 ? 15.125 0.828 0.243 1 80.66 182 GLU A O 1
ATOM 1492 N N . GLU A 1 183 ? 16.752 -0.567 -0.467 1 81.18 183 GLU A N 1
ATOM 1493 C CA . GLU A 1 183 ? 15.967 -0.975 -1.628 1 81.18 183 GLU A CA 1
ATOM 1494 C C . GLU A 1 183 ? 14.733 -1.768 -1.208 1 81.18 183 GLU A C 1
ATOM 1496 O O . GLU A 1 183 ? 13.672 -1.647 -1.824 1 81.18 183 GLU A O 1
ATOM 1501 N N . LEU A 1 184 ? 14.905 -2.579 -0.245 1 84.95 184 LEU A N 1
ATOM 1502 C CA . LEU A 1 184 ? 13.767 -3.353 0.24 1 84.95 184 LEU A CA 1
ATOM 1503 C C . LEU A 1 184 ? 12.693 -2.436 0.817 1 84.95 184 LEU A C 1
ATOM 1505 O O . LEU A 1 184 ? 11.51 -2.587 0.505 1 84.95 184 LEU A O 1
ATOM 1509 N N . ILE A 1 185 ? 13.102 -1.524 1.617 1 81.11 185 ILE A N 1
ATOM 1510 C CA . ILE A 1 185 ? 12.166 -0.592 2.235 1 81.11 185 ILE A CA 1
ATOM 1511 C C . ILE A 1 185 ? 11.465 0.228 1.153 1 81.11 185 ILE A C 1
ATOM 1513 O O . ILE A 1 185 ? 10.251 0.434 1.212 1 81.11 185 ILE A O 1
ATOM 1517 N N . ARG A 1 186 ? 12.311 0.68 0.236 1 78.49 186 ARG A N 1
ATOM 1518 C CA . ARG A 1 186 ? 11.749 1.434 -0.88 1 78.49 186 ARG A CA 1
ATOM 1519 C C . ARG A 1 186 ? 10.672 0.628 -1.598 1 78.49 186 ARG A C 1
ATOM 1521 O O . ARG A 1 186 ? 9.587 1.142 -1.877 1 78.49 186 ARG A O 1
ATOM 1528 N N . LYS A 1 187 ? 10.92 -0.579 -1.904 1 80.7 187 LYS A N 1
ATOM 1529 C CA . LYS A 1 187 ? 9.978 -1.443 -2.61 1 80.7 187 LYS A CA 1
ATOM 1530 C C . LYS A 1 187 ? 8.697 -1.635 -1.803 1 80.7 187 LYS A C 1
ATOM 1532 O O . LYS A 1 187 ? 7.596 -1.592 -2.356 1 80.7 187 LYS A O 1
ATOM 1537 N N . PHE A 1 188 ? 8.843 -1.834 -0.516 1 80.36 188 PHE A N 1
ATOM 1538 C CA . PHE A 1 188 ? 7.675 -2.008 0.34 1 80.36 188 PHE A CA 1
ATOM 1539 C C . PHE A 1 188 ? 6.851 -0.727 0.396 1 80.36 188 PHE A C 1
ATOM 1541 O O . PHE A 1 188 ? 5.619 -0.777 0.436 1 80.36 188 PHE A O 1
ATOM 1548 N N . ASN A 1 189 ? 7.549 0.348 0.445 1 75.92 189 ASN A N 1
ATOM 1549 C CA . ASN A 1 189 ? 6.848 1.626 0.489 1 75.92 189 ASN A CA 1
ATOM 1550 C C . ASN A 1 189 ? 6.101 1.902 -0.813 1 75.92 189 ASN A C 1
ATOM 1552 O O . ASN A 1 189 ? 5.004 2.463 -0.797 1 75.92 189 ASN A O 1
ATOM 1556 N N . GLU A 1 190 ? 6.764 1.562 -1.903 1 71.2 190 GLU A N 1
ATOM 1557 C CA . GLU A 1 190 ? 6.136 1.731 -3.21 1 71.2 190 GLU A CA 1
ATOM 1558 C C . GLU A 1 190 ? 4.882 0.87 -3.335 1 71.2 190 GLU A C 1
ATOM 1560 O O . GLU A 1 190 ? 3.861 1.324 -3.855 1 71.2 190 GLU A O 1
ATOM 1565 N N . ASP A 1 191 ? 5.018 -0.274 -2.822 1 69.05 191 ASP A N 1
ATOM 1566 C CA . ASP A 1 191 ? 3.908 -1.216 -2.926 1 69.05 191 ASP A CA 1
ATOM 1567 C C . ASP A 1 191 ? 2.764 -0.822 -1.994 1 69.05 191 ASP A C 1
ATOM 1569 O O . ASP A 1 191 ? 1.61 -1.185 -2.231 1 69.05 191 ASP A O 1
ATOM 1573 N N . ASN A 1 192 ? 3.07 -0.088 -0.942 1 66.59 192 ASN A N 1
ATOM 1574 C CA . ASN A 1 192 ? 2.047 0.267 0.037 1 66.59 192 ASN A CA 1
ATOM 1575 C C . ASN A 1 192 ? 1.63 1.729 -0.094 1 66.59 192 ASN A C 1
ATOM 1577 O O . ASN A 1 192 ? 0.911 2.253 0.759 1 66.59 192 ASN A O 1
ATOM 1581 N N . ASN A 1 193 ? 1.856 2.384 -1.165 1 60.95 193 ASN A N 1
ATOM 1582 C CA . ASN A 1 193 ? 1.501 3.775 -1.424 1 60.95 193 ASN A CA 1
ATOM 1583 C C . ASN A 1 193 ? 1.776 4.659 -0.21 1 60.95 193 ASN A C 1
ATOM 1585 O O . ASN A 1 193 ? 0.916 5.437 0.204 1 60.95 193 ASN A O 1
ATOM 1589 N N . GLU A 1 194 ? 2.876 4.39 0.42 1 60.32 194 GLU A N 1
ATOM 1590 C CA . GLU A 1 194 ? 3.185 5.128 1.641 1 60.32 194 GLU A CA 1
ATOM 1591 C C . GLU A 1 194 ? 3.363 6.616 1.355 1 60.32 194 GLU A C 1
ATOM 1593 O O . GLU A 1 194 ? 3.596 7.011 0.211 1 60.32 194 GLU A O 1
ATOM 1598 N N . GLU A 1 195 ? 2.989 7.507 2.372 1 54.19 195 GLU A N 1
ATOM 1599 C CA . GLU A 1 195 ? 2.961 8.964 2.294 1 54.19 195 GLU A CA 1
ATOM 1600 C C . GLU A 1 195 ? 4.327 9.523 1.908 1 54.19 195 GLU A C 1
ATOM 1602 O O . GLU A 1 195 ? 5.356 8.895 2.166 1 54.19 195 GLU A O 1
ATOM 1607 N N . ALA A 1 196 ? 4.258 10.688 1.342 1 47.25 196 ALA A N 1
ATOM 1608 C CA . ALA A 1 196 ? 5.397 11.484 0.893 1 47.25 196 ALA A CA 1
ATOM 1609 C C . ALA A 1 196 ? 6.349 11.78 2.049 1 47.25 196 ALA A C 1
ATOM 1611 O O . ALA A 1 196 ? 5.912 12.141 3.144 1 47.25 196 ALA A O 1
ATOM 1612 N N . GLY A 1 197 ? 7.695 11.455 2.049 1 50.17 197 GLY A N 1
ATOM 1613 C CA . GLY A 1 197 ? 8.709 11.942 2.97 1 50.17 197 GLY A CA 1
ATOM 1614 C C . GLY A 1 197 ? 9.16 10.894 3.97 1 50.17 197 GLY A C 1
ATOM 1615 O O . GLY A 1 197 ? 10.111 11.115 4.723 1 50.17 197 GLY A O 1
ATOM 1616 N N . GLU A 1 198 ? 8.187 9.868 4.271 1 53.54 198 GLU A N 1
ATOM 1617 C CA . GLU A 1 198 ? 8.591 8.915 5.3 1 53.54 198 GLU A CA 1
ATOM 1618 C C . GLU A 1 198 ? 9.815 8.115 4.862 1 53.54 198 GLU A C 1
ATOM 1620 O O . GLU A 1 198 ? 10.374 7.347 5.647 1 53.54 198 GLU A O 1
ATOM 1625 N N . HIS A 1 199 ? 10.357 8.623 3.747 1 57.4 199 HIS A N 1
ATOM 1626 C CA . HIS A 1 199 ? 11.203 7.597 3.147 1 57.4 199 HIS A CA 1
ATOM 1627 C C . HIS A 1 199 ? 12.645 8.076 3.022 1 57.4 199 HIS A C 1
ATOM 1629 O O . HIS A 1 199 ? 12.964 9.204 3.404 1 57.4 199 HIS A O 1
ATOM 1635 N N . PHE A 1 200 ? 13.328 7.376 2.534 1 69.11 200 PHE A N 1
ATOM 1636 C CA . PHE A 1 200 ? 14.726 7.282 2.129 1 69.11 200 PHE A CA 1
ATOM 1637 C C . PHE A 1 200 ? 15.122 8.475 1.268 1 69.11 200 PHE A C 1
ATOM 1639 O O . PHE A 1 200 ? 14.389 8.857 0.353 1 69.11 200 PHE A O 1
ATOM 1646 N N . THR A 1 201 ? 15.981 9.09 1.833 1 87.85 201 THR A N 1
ATOM 1647 C CA . THR A 1 201 ? 16.591 10.138 1.023 1 87.85 201 THR A CA 1
ATOM 1648 C C . THR A 1 201 ? 17.424 9.535 -0.105 1 87.85 201 THR A C 1
ATOM 1650 O O . THR A 1 201 ? 18.283 8.685 0.137 1 87.85 201 THR A O 1
ATOM 1653 N N . PRO A 1 202 ? 17.13 9.916 -1.339 1 88.56 202 PRO A N 1
ATOM 1654 C CA . PRO A 1 202 ? 17.949 9.402 -2.44 1 88.56 202 PRO A CA 1
ATOM 1655 C C . PRO A 1 202 ? 19.443 9.621 -2.216 1 88.56 202 PRO A C 1
ATOM 1657 O O . PRO A 1 202 ? 19.847 10.665 -1.697 1 88.56 202 PRO A O 1
ATOM 1660 N N . ARG A 1 203 ? 20.277 8.733 -2.656 1 86.53 203 ARG A N 1
ATOM 1661 C CA . ARG A 1 203 ? 21.71 8.732 -2.381 1 86.53 203 ARG A CA 1
ATOM 1662 C C . ARG A 1 203 ? 22.384 9.961 -2.983 1 86.53 203 ARG A C 1
ATOM 1664 O O . ARG A 1 203 ? 23.325 10.506 -2.402 1 86.53 203 ARG A O 1
ATOM 1671 N N . GLU A 1 204 ? 21.914 10.291 -4.177 1 92.83 204 GLU A N 1
ATOM 1672 C CA . GLU A 1 204 ? 22.533 11.445 -4.824 1 92.83 204 GLU A CA 1
ATOM 1673 C C . GLU A 1 204 ? 22.261 12.727 -4.042 1 92.83 204 GLU A C 1
ATOM 1675 O O . GLU A 1 204 ? 23.065 13.661 -4.074 1 92.83 204 GLU A O 1
ATOM 1680 N N . VAL A 1 205 ? 21.143 12.79 -3.36 1 94.84 205 VAL A N 1
ATOM 1681 C CA . VAL A 1 205 ? 20.842 13.942 -2.517 1 94.84 205 VAL A CA 1
ATOM 1682 C C . VAL A 1 205 ? 21.753 13.938 -1.291 1 94.84 205 VAL A C 1
ATOM 1684 O O . VAL A 1 205 ? 22.281 14.981 -0.898 1 94.84 205 VAL A O 1
ATOM 1687 N N . ILE A 1 206 ? 21.968 12.8 -0.669 1 94.82 206 ILE A N 1
ATOM 1688 C CA . ILE A 1 206 ? 22.879 12.663 0.463 1 94.82 206 ILE A CA 1
ATOM 1689 C C . ILE A 1 206 ? 24.293 13.054 0.037 1 94.82 206 ILE A C 1
ATOM 1691 O O . ILE A 1 206 ? 25.002 13.743 0.775 1 94.82 206 ILE A O 1
ATOM 1695 N N . ASP A 1 207 ? 24.624 12.575 -1.136 1 95.01 207 ASP A N 1
ATOM 1696 C CA . ASP A 1 207 ? 25.937 12.906 -1.681 1 95.01 207 ASP A CA 1
ATOM 1697 C C . ASP A 1 207 ? 26.12 14.417 -1.796 1 95.01 207 ASP A C 1
ATOM 1699 O O . ASP A 1 207 ? 27.152 14.956 -1.391 1 95.01 207 ASP A O 1
ATOM 1703 N N . LEU A 1 208 ? 25.164 15.072 -2.321 1 97.85 208 LEU A N 1
ATOM 1704 C CA . LEU A 1 208 ? 25.215 16.525 -2.443 1 97.85 208 LEU A CA 1
ATOM 1705 C C . LEU A 1 208 ? 25.365 17.181 -1.075 1 97.85 208 LEU A C 1
ATOM 1707 O O . LEU A 1 208 ? 26.224 18.045 -0.887 1 97.85 208 LEU A O 1
ATOM 1711 N N . MET A 1 209 ? 24.553 16.771 -0.122 1 98.33 209 MET A N 1
ATOM 1712 C CA . MET A 1 209 ? 24.572 17.351 1.218 1 98.33 209 MET A CA 1
ATOM 1713 C C . MET A 1 209 ? 25.927 17.136 1.884 1 98.33 209 MET A C 1
ATOM 1715 O O . MET A 1 209 ? 26.46 18.044 2.525 1 98.33 209 MET A O 1
ATOM 1719 N N . THR A 1 210 ? 26.513 15.97 1.727 1 97.4 210 THR A N 1
ATOM 1720 C CA . THR A 1 210 ? 27.794 15.669 2.355 1 97.4 210 THR A CA 1
ATOM 1721 C C . THR A 1 210 ? 28.904 16.531 1.76 1 97.4 210 THR A C 1
ATOM 1723 O O . THR A 1 210 ? 29.777 17.015 2.483 1 97.4 210 THR A O 1
ATOM 1726 N N . HIS A 1 211 ? 28.87 16.705 0.442 1 97.32 211 HIS A N 1
ATOM 1727 C CA . HIS A 1 211 ? 29.865 17.567 -0.186 1 97.32 211 HIS A CA 1
ATOM 1728 C C . HIS A 1 211 ? 29.767 18.995 0.34 1 97.32 211 HIS A C 1
ATOM 1730 O O . HIS A 1 211 ? 30.785 19.614 0.658 1 97.32 211 HIS A O 1
ATOM 1736 N N . ILE A 1 212 ? 28.572 19.492 0.466 1 97.83 212 ILE A N 1
ATOM 1737 C CA . ILE A 1 212 ? 28.345 20.872 0.88 1 97.83 212 ILE A CA 1
ATOM 1738 C C . ILE A 1 212 ? 28.794 21.057 2.328 1 97.83 212 ILE A C 1
ATOM 1740 O O . ILE A 1 212 ? 29.383 22.083 2.675 1 97.83 212 ILE A O 1
ATOM 1744 N N . ILE A 1 213 ? 28.562 20.093 3.155 1 97.68 213 ILE A N 1
ATOM 1745 C CA . ILE A 1 213 ? 28.783 20.204 4.593 1 97.68 213 ILE A CA 1
ATOM 1746 C C . ILE A 1 213 ? 30.27 20.045 4.901 1 97.68 213 ILE A C 1
ATOM 1748 O O . ILE A 1 213 ? 30.817 20.763 5.741 1 97.68 213 ILE A O 1
ATOM 1752 N N . PHE A 1 214 ? 31.041 19.216 4.145 1 96.72 214 PHE A N 1
ATOM 1753 C CA . PHE A 1 214 ? 32.367 18.826 4.61 1 96.72 214 PHE A CA 1
ATOM 1754 C C . PHE A 1 214 ? 33.451 19.471 3.755 1 96.72 214 PHE A C 1
ATOM 1756 O O . PHE A 1 214 ? 34.498 19.872 4.27 1 96.72 214 PHE A O 1
ATOM 1763 N N . GLU A 1 215 ? 33.215 19.639 2.509 1 94.86 215 GLU A N 1
ATOM 1764 C CA . GLU A 1 215 ? 34.28 20.062 1.604 1 94.86 215 GLU A CA 1
ATOM 1765 C C . GLU A 1 215 ? 34.786 21.457 1.961 1 94.86 215 GLU A C 1
ATOM 1767 O O . GLU A 1 215 ? 35.994 21.701 1.969 1 94.86 215 GLU A O 1
ATOM 1772 N N . PRO A 1 216 ? 33.914 22.407 2.273 1 93.57 216 PRO A N 1
ATOM 1773 C CA . PRO A 1 216 ? 34.385 23.763 2.566 1 93.57 216 PRO A CA 1
ATOM 1774 C C . PRO A 1 216 ? 35.329 23.813 3.765 1 93.57 216 PRO A C 1
ATOM 1776 O O . PRO A 1 216 ? 36.098 24.767 3.91 1 93.57 216 PRO A O 1
ATOM 1779 N N . ILE A 1 217 ? 35.329 22.767 4.617 1 93.48 217 ILE A N 1
ATOM 1780 C CA . ILE A 1 217 ? 36.145 22.8 5.826 1 93.48 217 ILE A CA 1
ATOM 1781 C C . ILE A 1 217 ? 37.001 21.538 5.906 1 93.48 217 ILE A C 1
ATOM 1783 O O . ILE A 1 217 ? 37.359 21.091 6.998 1 93.48 217 ILE A O 1
ATOM 1787 N N . LYS A 1 218 ? 37.245 20.879 4.817 1 92.55 218 LYS A N 1
ATOM 1788 C CA . LYS A 1 218 ? 37.894 19.572 4.764 1 92.55 218 LYS A CA 1
ATOM 1789 C C . LYS A 1 218 ? 39.255 19.605 5.453 1 92.55 218 LYS A C 1
ATOM 1791 O O . LYS A 1 218 ? 39.69 18.604 6.026 1 92.55 218 LYS A O 1
ATOM 1796 N N . ASP A 1 219 ? 39.9 20.798 5.52 1 91 219 ASP A N 1
ATOM 1797 C CA . ASP A 1 219 ? 41.237 20.923 6.091 1 91 219 ASP A CA 1
ATOM 1798 C C . ASP A 1 219 ? 41.17 21.31 7.567 1 91 219 ASP A C 1
ATOM 1800 O O . ASP A 1 219 ? 42.199 21.394 8.24 1 91 219 ASP A O 1
ATOM 1804 N N . LYS A 1 220 ? 39.963 21.501 8.089 1 91.47 220 LYS A N 1
ATOM 1805 C CA . LYS A 1 220 ? 39.816 21.99 9.457 1 91.47 220 LYS A CA 1
ATOM 1806 C C . LYS A 1 220 ? 38.933 21.058 10.282 1 91.47 220 LYS A C 1
ATOM 1808 O O . LYS A 1 220 ? 38.408 21.454 11.325 1 91.47 220 LYS A O 1
ATOM 1813 N N . LEU A 1 221 ? 38.788 19.887 9.847 1 93.32 221 LEU A N 1
ATOM 1814 C CA . LEU A 1 221 ? 37.898 18.967 10.546 1 93.32 221 LEU A CA 1
ATOM 1815 C C . LEU A 1 221 ? 38.478 18.573 11.9 1 93.32 221 LEU A C 1
ATOM 1817 O O . LEU A 1 221 ? 39.684 18.342 12.021 1 93.32 221 LEU A O 1
ATOM 1821 N N . PRO A 1 222 ? 37.641 18.537 12.876 1 91.15 222 PRO A N 1
ATOM 1822 C CA . PRO A 1 222 ? 38.133 18.15 14.201 1 91.15 222 PRO A CA 1
ATOM 1823 C C . PRO A 1 222 ? 38.485 16.667 14.29 1 91.15 222 PRO A C 1
ATOM 1825 O O . PRO A 1 222 ? 37.989 15.863 13.497 1 91.15 222 PRO A O 1
ATOM 1828 N N . PRO A 1 223 ? 39.312 16.323 15.206 1 91.57 223 PRO A N 1
ATOM 1829 C CA . PRO A 1 223 ? 39.706 14.922 15.369 1 91.57 223 PRO A CA 1
ATOM 1830 C C . PRO A 1 223 ? 38.553 14.036 15.836 1 91.57 223 PRO A C 1
ATOM 1832 O O . PRO A 1 223 ? 38.54 12.835 15.554 1 91.57 223 PRO A O 1
ATOM 1835 N N . VAL A 1 224 ? 37.687 14.634 16.632 1 93.8 224 VAL A N 1
ATOM 1836 C CA . VAL A 1 224 ? 36.473 13.94 17.051 1 93.8 224 VAL A CA 1
ATOM 1837 C C . VAL A 1 224 ? 35.247 14.673 16.51 1 93.8 224 VAL A C 1
ATOM 1839 O O . VAL A 1 224 ? 35.057 15.861 16.781 1 93.8 224 VAL A O 1
ATOM 1842 N N . MET A 1 225 ? 34.504 13.994 15.729 1 95.48 225 MET A N 1
ATOM 1843 C CA . MET A 1 225 ? 33.356 14.614 15.073 1 95.48 225 MET A CA 1
ATOM 1844 C C . MET A 1 225 ? 32.058 13.932 15.489 1 95.48 225 MET A C 1
ATOM 1846 O O . MET A 1 225 ? 32.018 12.711 15.654 1 95.48 225 MET A O 1
ATOM 1850 N N . THR A 1 226 ? 31.027 14.674 15.67 1 97.01 226 THR A N 1
ATOM 1851 C CA . THR A 1 226 ? 29.691 14.171 15.971 1 97.01 226 THR A CA 1
ATOM 1852 C C . THR A 1 226 ? 28.714 14.53 14.854 1 97.01 226 THR A C 1
ATOM 1854 O O . THR A 1 226 ? 28.718 15.658 14.358 1 97.01 226 THR A O 1
ATOM 1857 N N . ILE A 1 227 ? 27.98 13.576 14.37 1 98.01 227 ILE A N 1
ATOM 1858 C CA . ILE A 1 227 ? 26.969 13.76 13.335 1 98.01 227 ILE A CA 1
ATOM 1859 C C . ILE A 1 227 ? 25.596 13.37 13.88 1 98.01 227 ILE A C 1
ATOM 1861 O O . ILE A 1 227 ? 25.44 12.305 14.482 1 98.01 227 ILE A O 1
ATOM 1865 N N . TYR A 1 228 ? 24.613 14.225 13.684 1 98.27 228 TYR A N 1
ATOM 1866 C CA . TYR A 1 228 ? 23.288 14.018 14.256 1 98.27 228 TYR A CA 1
ATOM 1867 C C . TYR A 1 228 ? 22.209 14.118 13.185 1 98.27 228 TYR A C 1
ATOM 1869 O O . TYR A 1 228 ? 22.273 14.983 12.309 1 98.27 228 TYR A O 1
ATOM 1877 N N . ASP A 1 229 ? 21.234 13.189 13.175 1 97.75 229 ASP A N 1
ATOM 1878 C CA . ASP A 1 229 ? 20.009 13.218 12.382 1 97.75 229 ASP A CA 1
ATOM 1879 C C . ASP A 1 229 ? 18.781 12.98 13.258 1 97.75 229 ASP A C 1
ATOM 1881 O O . ASP A 1 229 ? 18.533 11.855 13.696 1 97.75 229 ASP A O 1
ATOM 1885 N N . PRO A 1 230 ? 17.942 14.015 13.515 1 97.41 230 PRO A N 1
ATOM 1886 C CA . PRO A 1 230 ? 16.79 13.887 14.411 1 97.41 230 PRO A CA 1
ATOM 1887 C C . PRO A 1 230 ? 15.651 13.077 13.795 1 97.41 230 PRO A C 1
ATOM 1889 O O . PRO A 1 230 ? 14.625 12.856 14.443 1 97.41 230 PRO A O 1
ATOM 1892 N N . ALA A 1 231 ? 15.789 12.668 12.579 1 94.74 231 ALA A N 1
ATOM 1893 C CA . ALA A 1 231 ? 14.879 11.804 11.832 1 94.74 231 ALA A CA 1
ATOM 1894 C C . ALA A 1 231 ? 15.651 10.836 10.939 1 94.74 231 ALA A C 1
ATOM 1896 O O . ALA A 1 231 ? 15.507 10.863 9.715 1 94.74 231 ALA A O 1
ATOM 1897 N N . CYS A 1 232 ? 16.334 9.878 11.515 1 94.07 232 CYS A N 1
ATOM 1898 C CA . CYS A 1 232 ? 17.453 9.236 10.835 1 94.07 232 CYS A CA 1
ATOM 1899 C C . CYS A 1 232 ? 16.97 8.088 9.955 1 94.07 232 CYS A C 1
ATOM 1901 O O . CYS A 1 232 ? 17.721 7.583 9.119 1 94.07 232 CYS A O 1
ATOM 1903 N N . GLY A 1 233 ? 15.65 7.682 10.181 1 88.99 233 GLY A N 1
ATOM 1904 C CA . GLY A 1 233 ? 15.175 6.565 9.379 1 88.99 233 GLY A CA 1
ATOM 1905 C C . GLY A 1 233 ? 16.057 5.335 9.488 1 88.99 233 GLY A C 1
ATOM 1906 O O . GLY A 1 233 ? 16.39 4.899 10.591 1 88.99 233 GLY A O 1
ATOM 1907 N N . SER A 1 234 ? 16.544 4.794 8.376 1 87.37 234 SER A N 1
ATOM 1908 C CA . SER A 1 234 ? 17.383 3.601 8.349 1 87.37 234 SER A CA 1
ATOM 1909 C C . SER A 1 234 ? 18.848 3.95 8.594 1 87.37 234 SER A C 1
ATOM 1911 O O . SER A 1 234 ? 19.706 3.065 8.622 1 87.37 234 SER A O 1
ATOM 1913 N N . GLY A 1 235 ? 19.145 5.234 8.719 1 89.93 235 GLY A N 1
ATOM 1914 C CA . GLY A 1 235 ? 20.496 5.651 9.06 1 89.93 235 GLY A CA 1
ATOM 1915 C C . GLY A 1 235 ? 21.353 5.949 7.844 1 89.93 235 GLY A C 1
ATOM 1916 O O . GLY A 1 235 ? 22.562 6.157 7.966 1 89.93 235 GLY A O 1
ATOM 1917 N N . GLY A 1 236 ? 20.784 5.983 6.691 1 86.73 236 GLY A N 1
ATOM 1918 C CA . GLY A 1 236 ? 21.527 6.214 5.463 1 86.73 236 GLY A CA 1
ATOM 1919 C C . GLY A 1 236 ? 22.325 7.504 5.482 1 86.73 236 GLY A C 1
ATOM 1920 O O . GLY A 1 236 ? 23.49 7.526 5.08 1 86.73 236 GLY A O 1
ATOM 1921 N N . MET A 1 237 ? 21.737 8.574 5.993 1 92.57 237 MET A N 1
ATOM 1922 C CA . MET A 1 237 ? 22.399 9.873 6.067 1 92.57 237 MET A CA 1
ATOM 1923 C C . MET A 1 237 ? 23.614 9.813 6.986 1 92.57 237 MET A C 1
ATOM 1925 O O . MET A 1 237 ? 24.662 10.381 6.675 1 92.57 237 MET A O 1
ATOM 1929 N N . LEU A 1 238 ? 23.512 9.141 8.055 1 94.12 238 LEU A N 1
ATOM 1930 C CA . LEU A 1 238 ? 24.58 9.032 9.043 1 94.12 238 LEU A CA 1
ATOM 1931 C C . LEU A 1 238 ? 25.746 8.216 8.495 1 94.12 238 LEU A C 1
ATOM 1933 O O . LEU A 1 238 ? 26.881 8.696 8.457 1 94.12 238 LEU A O 1
ATOM 1937 N N . THR A 1 239 ? 25.454 7.085 7.934 1 88.99 239 THR A N 1
ATOM 1938 C CA . THR A 1 239 ? 26.507 6.18 7.49 1 88.99 239 THR A CA 1
ATOM 1939 C C . THR A 1 239 ? 27.176 6.707 6.223 1 88.99 239 THR A C 1
ATOM 1941 O O . THR A 1 239 ? 28.382 6.537 6.034 1 88.99 239 THR A O 1
ATOM 1944 N N . GLU A 1 240 ? 26.422 7.321 5.369 1 88.92 240 GLU A N 1
ATOM 1945 C CA . GLU A 1 240 ? 27.006 7.904 4.165 1 88.92 240 GLU A CA 1
ATOM 1946 C C . GLU A 1 240 ? 27.912 9.083 4.506 1 88.92 240 GLU A C 1
ATOM 1948 O O . GLU A 1 240 ? 28.916 9.318 3.83 1 88.92 240 GLU A O 1
ATOM 1953 N N . SER A 1 241 ? 27.517 9.836 5.472 1 94.55 241 SER A N 1
ATOM 1954 C CA . SER A 1 241 ? 28.369 10.929 5.928 1 94.55 241 SER A CA 1
ATOM 1955 C C . SER A 1 241 ? 29.697 10.408 6.468 1 94.55 241 SER A C 1
ATOM 1957 O O . SER A 1 241 ? 30.76 10.932 6.128 1 94.55 241 SER A O 1
ATOM 1959 N N . GLN A 1 242 ? 29.596 9.382 7.272 1 93.08 242 GLN A N 1
ATOM 1960 C CA . GLN A 1 242 ? 30.804 8.774 7.821 1 93.08 242 GLN A CA 1
ATOM 1961 C C . GLN A 1 242 ? 31.693 8.219 6.712 1 93.08 242 GLN A C 1
ATOM 1963 O O . GLN A 1 242 ? 32.908 8.43 6.718 1 93.08 242 GLN A O 1
ATOM 1968 N N . ASN A 1 243 ? 31.102 7.499 5.777 1 88.9 243 ASN A N 1
ATOM 1969 C CA . ASN A 1 243 ? 31.849 6.92 4.666 1 88.9 243 ASN A CA 1
ATOM 1970 C C . ASN A 1 243 ? 32.526 7.998 3.823 1 88.9 243 ASN A C 1
ATOM 1972 O O . ASN A 1 243 ? 33.653 7.814 3.36 1 88.9 243 ASN A O 1
ATOM 1976 N N . PHE A 1 244 ? 31.84 9.053 3.652 1 92.24 244 PHE A N 1
ATOM 1977 C CA . PHE A 1 244 ? 32.361 10.146 2.84 1 92.24 244 PHE A CA 1
ATOM 1978 C C . PHE A 1 244 ? 33.614 10.74 3.47 1 92.24 244 PHE A C 1
ATOM 1980 O O . PHE A 1 244 ? 34.607 10.985 2.781 1 92.24 244 PHE A O 1
ATOM 1987 N N . ILE A 1 245 ? 33.592 10.973 4.74 1 93.94 245 ILE A N 1
ATOM 1988 C CA . ILE A 1 245 ? 34.682 11.664 5.42 1 93.94 245 ILE A CA 1
ATOM 1989 C C . ILE A 1 245 ? 35.854 10.708 5.622 1 93.94 245 ILE A C 1
ATOM 1991 O O . ILE A 1 245 ? 37.014 11.128 5.618 1 93.94 245 ILE A O 1
ATOM 1995 N N . LYS A 1 246 ? 35.494 9.357 5.683 1 91.15 246 LYS A N 1
ATOM 1996 C CA . LYS A 1 246 ? 36.535 8.395 6.031 1 91.15 246 LYS A CA 1
ATOM 1997 C C . LYS A 1 246 ? 37.074 7.694 4.787 1 91.15 246 LYS A C 1
ATOM 1999 O O . LYS A 1 246 ? 38.066 6.966 4.859 1 91.15 246 LYS A O 1
ATOM 2004 N N . ASP A 1 247 ? 36.462 7.867 3.687 1 88.01 247 ASP A N 1
ATOM 2005 C CA . ASP A 1 247 ? 36.854 7.188 2.456 1 88.01 247 ASP A CA 1
ATOM 2006 C C . ASP A 1 247 ? 38.338 7.396 2.162 1 88.01 247 ASP A C 1
ATOM 2008 O O . ASP A 1 247 ? 38.775 8.521 1.912 1 88.01 247 ASP A O 1
ATOM 2012 N N . GLU A 1 248 ? 39.048 6.293 2.089 1 84.78 248 GLU A N 1
ATOM 2013 C CA . GLU A 1 248 ? 40.49 6.357 1.871 1 84.78 248 GLU A CA 1
ATOM 2014 C C . GLU A 1 248 ? 40.814 6.841 0.46 1 84.78 248 GLU A C 1
ATOM 2016 O O . GLU A 1 248 ? 41.882 7.41 0.224 1 84.78 248 GLU A O 1
ATOM 2021 N N . ASP A 1 249 ? 39.878 6.618 -0.383 1 83.02 249 ASP A N 1
ATOM 2022 C CA . ASP A 1 249 ? 40.083 7.035 -1.767 1 83.02 249 ASP A CA 1
ATOM 2023 C C . ASP A 1 249 ? 39.422 8.384 -2.038 1 83.02 249 ASP A C 1
ATOM 2025 O O . ASP A 1 249 ? 39.412 8.86 -3.175 1 83.02 249 ASP A O 1
ATOM 2029 N N . GLY A 1 250 ? 38.882 8.875 -0.927 1 84.5 250 GLY A N 1
ATOM 2030 C CA . GLY A 1 250 ? 38.16 10.126 -1.098 1 84.5 250 GLY A CA 1
ATOM 2031 C C . GLY A 1 250 ? 39.025 11.35 -0.864 1 84.5 250 GLY A C 1
ATOM 2032 O O . GLY A 1 250 ? 40.236 11.232 -0.663 1 84.5 250 GLY A O 1
ATOM 2033 N N . GLU A 1 251 ? 38.407 12.529 -0.959 1 81.22 251 GLU A N 1
ATOM 2034 C CA . GLU A 1 251 ? 39.11 13.806 -0.879 1 81.22 251 GLU A CA 1
ATOM 2035 C C . GLU A 1 251 ? 39.439 14.165 0.568 1 81.22 251 GLU A C 1
ATOM 2037 O O . GLU A 1 251 ? 40.452 14.813 0.837 1 81.22 251 GLU A O 1
ATOM 2042 N N . ILE A 1 252 ? 38.68 13.758 1.585 1 88.73 252 ILE A N 1
ATOM 2043 C CA . ILE A 1 252 ? 38.783 14.238 2.959 1 88.73 252 ILE A CA 1
ATOM 2044 C C . ILE A 1 252 ? 39.702 13.319 3.759 1 88.73 252 ILE A C 1
ATOM 2046 O O . ILE A 1 252 ? 40.619 13.786 4.439 1 88.73 252 ILE A O 1
ATOM 2050 N N . LYS A 1 253 ? 39.531 11.957 3.655 1 88.4 253 LYS A N 1
ATOM 2051 C CA . LYS A 1 253 ? 40.345 10.947 4.324 1 88.4 253 LYS A CA 1
ATOM 2052 C C . LYS A 1 253 ? 40.576 11.309 5.789 1 88.4 253 LYS A C 1
ATOM 2054 O O . LYS A 1 253 ? 41.718 11.353 6.25 1 88.4 253 LYS A O 1
ATOM 2059 N N . ALA A 1 254 ? 39.492 11.565 6.481 1 89.09 254 ALA A N 1
ATOM 2060 C CA . ALA A 1 254 ? 39.584 11.971 7.881 1 89.09 254 ALA A CA 1
ATOM 2061 C C . ALA A 1 254 ? 40.095 10.827 8.752 1 89.09 254 ALA A C 1
ATOM 2063 O O . ALA A 1 254 ? 39.727 9.668 8.544 1 89.09 254 ALA A O 1
ATOM 2064 N N . LYS A 1 255 ? 40.946 11.138 9.621 1 85.09 255 LYS A N 1
ATOM 2065 C CA . LYS A 1 255 ? 41.534 10.129 10.498 1 85.09 255 LYS A CA 1
ATOM 2066 C C . LYS A 1 255 ? 40.848 10.12 11.861 1 85.09 255 LYS A C 1
ATOM 2068 O O . LYS A 1 255 ? 40.956 9.146 12.609 1 85.09 255 LYS A O 1
ATOM 2073 N N . GLY A 1 256 ? 40.097 11.101 12.142 1 86.13 256 GLY A N 1
ATOM 2074 C CA . GLY A 1 256 ? 39.49 11.22 13.458 1 86.13 256 GLY A CA 1
ATOM 2075 C C . GLY A 1 256 ? 38.308 10.29 13.656 1 86.13 256 GLY A C 1
ATOM 2076 O O . GLY A 1 256 ? 37.885 9.608 12.72 1 86.13 256 GLY A O 1
ATOM 2077 N N . ASP A 1 257 ? 37.807 10.238 14.937 1 92.31 257 ASP A N 1
ATOM 2078 C CA . ASP A 1 257 ? 36.651 9.422 15.298 1 92.31 257 ASP A CA 1
ATOM 2079 C C . ASP A 1 257 ? 35.347 10.122 14.923 1 92.31 257 ASP A C 1
ATOM 2081 O O . ASP A 1 257 ? 35.239 11.346 15.032 1 92.31 257 ASP A O 1
ATOM 2085 N N . VAL A 1 258 ? 34.485 9.342 14.405 1 94.45 258 VAL A N 1
ATOM 2086 C CA . VAL A 1 258 ? 33.172 9.866 14.045 1 94.45 258 VAL A CA 1
ATOM 2087 C C . VAL A 1 258 ? 32.093 9.172 14.874 1 94.45 258 VAL A C 1
ATOM 2089 O O . VAL A 1 258 ? 32.01 7.941 14.89 1 94.45 258 VAL A O 1
ATOM 2092 N N . TYR A 1 259 ? 31.324 9.909 15.609 1 95.87 259 TYR A N 1
ATOM 2093 C CA . TYR A 1 259 ? 30.202 9.396 16.387 1 95.87 259 TYR A CA 1
ATOM 2094 C C . TYR A 1 259 ? 28.873 9.78 15.748 1 95.87 259 TYR A C 1
ATOM 2096 O O . TYR A 1 259 ? 28.638 10.953 15.448 1 95.87 259 TYR A O 1
ATOM 2104 N N . LEU A 1 260 ? 28.069 8.794 15.524 1 96.8 260 LEU A N 1
ATOM 2105 C CA . LEU A 1 260 ? 26.792 8.992 14.846 1 96.8 260 LEU A CA 1
ATOM 2106 C C . LEU A 1 260 ? 25.638 8.972 15.842 1 96.8 260 LEU A C 1
ATOM 2108 O O . LEU A 1 260 ? 25.555 8.075 16.685 1 96.8 260 LEU A O 1
ATOM 2112 N N . TYR A 1 261 ? 24.811 9.982 15.794 1 97.59 261 TYR A N 1
ATOM 2113 C CA . TYR A 1 261 ? 23.629 10.107 16.641 1 97.59 261 TYR A CA 1
ATOM 2114 C C . TYR A 1 261 ? 22.362 10.194 15.799 1 97.59 261 TYR A C 1
ATOM 2116 O O . TYR A 1 261 ? 22.352 10.835 14.746 1 97.59 261 TYR A O 1
ATOM 2124 N N . GLY A 1 262 ? 21.316 9.496 16.187 1 96.37 262 GLY A N 1
ATOM 2125 C CA . GLY A 1 262 ? 20.076 9.54 15.429 1 96.37 262 GLY A CA 1
ATOM 2126 C C . GLY A 1 262 ? 18.851 9.233 16.27 1 96.37 262 GLY A C 1
ATOM 2127 O O . GLY A 1 262 ? 18.965 8.66 17.356 1 96.37 262 GLY A O 1
ATOM 2128 N N . LYS A 1 263 ? 17.724 9.671 15.869 1 96.19 263 LYS A N 1
ATOM 2129 C CA . LYS A 1 263 ? 16.432 9.372 16.481 1 96.19 263 LYS A CA 1
ATOM 2130 C C . LYS A 1 263 ? 15.413 8.941 15.431 1 96.19 263 LYS A C 1
ATOM 2132 O O . LYS A 1 263 ? 15.369 9.501 14.334 1 96.19 263 LYS A O 1
ATOM 2137 N N . GLU A 1 264 ? 14.701 7.888 15.721 1 93.45 264 GLU A N 1
ATOM 2138 C CA . GLU A 1 264 ? 13.708 7.342 14.801 1 93.45 264 GLU A CA 1
ATOM 2139 C C . GLU A 1 264 ? 12.466 6.865 15.549 1 93.45 264 GLU A C 1
ATOM 2141 O O . GLU A 1 264 ? 12.574 6.181 16.569 1 93.45 264 GLU A O 1
ATOM 2146 N N . ILE A 1 265 ? 11.316 7.287 15.041 1 91.44 265 ILE A N 1
ATOM 2147 C CA . ILE A 1 265 ? 10.076 7.026 15.763 1 91.44 265 ILE A CA 1
ATOM 2148 C C . ILE A 1 265 ? 9.553 5.637 15.405 1 91.44 265 ILE A C 1
ATOM 2150 O O . ILE A 1 265 ? 8.943 4.962 16.239 1 91.44 265 ILE A O 1
ATOM 2154 N N . ASN A 1 266 ? 9.685 5.186 14.213 1 88.58 266 ASN A N 1
ATOM 2155 C CA . ASN A 1 266 ? 9.177 3.896 13.76 1 88.58 266 ASN A CA 1
ATOM 2156 C C . ASN A 1 266 ? 10.058 2.746 14.24 1 88.58 266 ASN A C 1
ATOM 2158 O O . ASN A 1 266 ? 11.26 2.725 13.969 1 88.58 266 ASN A O 1
ATOM 2162 N N . ASP A 1 267 ? 9.53 1.772 14.831 1 91.57 267 ASP A N 1
ATOM 2163 C CA . ASP A 1 267 ? 10.276 0.687 15.461 1 91.57 267 ASP A CA 1
ATOM 2164 C C . ASP A 1 267 ? 11.061 -0.115 14.425 1 91.57 267 ASP A C 1
ATOM 2166 O O . ASP A 1 267 ? 12.225 -0.454 14.647 1 91.57 267 ASP A O 1
ATOM 2170 N N . GLU A 1 268 ? 10.437 -0.421 13.335 1 88.91 268 GLU A N 1
ATOM 2171 C CA . GLU A 1 268 ? 11.084 -1.243 12.317 1 88.91 268 GLU A CA 1
ATOM 2172 C C . GLU A 1 268 ? 12.269 -0.514 11.69 1 88.91 268 GLU A C 1
ATOM 2174 O O . GLU A 1 268 ? 13.347 -1.092 11.529 1 88.91 268 GLU A O 1
ATOM 2179 N N . THR A 1 269 ? 12.06 0.735 11.373 1 88.47 269 THR A N 1
ATOM 2180 C CA . THR A 1 269 ? 13.124 1.532 10.773 1 88.47 269 THR A CA 1
ATOM 2181 C C . THR A 1 269 ? 14.265 1.746 11.764 1 88.47 269 THR A C 1
ATOM 2183 O O . THR A 1 269 ? 15.438 1.692 11.39 1 88.47 269 THR A O 1
ATOM 2186 N N . TYR A 1 270 ? 13.891 1.934 13.02 1 92.81 270 TYR A N 1
ATOM 2187 C CA . TYR A 1 270 ? 14.878 2.038 14.089 1 92.81 270 TYR A CA 1
ATOM 2188 C C . TYR A 1 270 ? 15.713 0.767 14.187 1 92.81 270 TYR A C 1
ATOM 2190 O O . TYR A 1 270 ? 16.939 0.83 14.308 1 92.81 270 TYR A O 1
ATOM 2198 N N . ALA A 1 271 ? 15.057 -0.338 14.111 1 93.1 271 ALA A N 1
ATOM 2199 C CA . ALA A 1 271 ? 15.737 -1.626 14.216 1 93.1 271 ALA A CA 1
ATOM 2200 C C . ALA A 1 271 ? 16.724 -1.821 13.068 1 93.1 271 ALA A C 1
ATOM 2202 O O . ALA A 1 271 ? 17.827 -2.333 13.271 1 93.1 271 ALA A O 1
ATOM 2203 N N . ILE A 1 272 ? 16.364 -1.412 11.923 1 90.54 272 ILE A N 1
ATOM 2204 C CA . ILE A 1 272 ? 17.238 -1.512 10.759 1 90.54 272 ILE A CA 1
ATOM 2205 C C . ILE A 1 272 ? 18.45 -0.603 10.944 1 90.54 272 ILE A C 1
ATOM 2207 O O . ILE A 1 272 ? 19.589 -1.025 10.731 1 90.54 272 ILE A O 1
ATOM 2211 N N . CYS A 1 273 ? 18.176 0.614 11.37 1 91.98 273 CYS A N 1
ATOM 2212 C CA . CYS A 1 273 ? 19.257 1.564 11.602 1 91.98 273 CYS A CA 1
ATOM 2213 C C . CYS A 1 273 ? 20.232 1.036 12.647 1 91.98 273 CYS A C 1
ATOM 2215 O O . CYS A 1 273 ? 21.446 1.049 12.433 1 91.98 273 CYS A O 1
ATOM 2217 N N . LYS A 1 274 ? 19.67 0.611 13.731 1 93.06 274 LYS A N 1
ATOM 2218 C CA . LYS A 1 274 ? 20.5 0.109 14.821 1 93.06 274 LYS A CA 1
ATOM 2219 C C . LYS A 1 274 ? 21.308 -1.109 14.381 1 93.06 274 LYS A C 1
ATOM 2221 O O . LYS A 1 274 ? 22.486 -1.234 14.721 1 93.06 274 LYS A O 1
ATOM 2226 N N . SER A 1 275 ? 20.698 -1.998 13.639 1 91.89 275 SER A N 1
ATOM 2227 C CA . SER A 1 275 ? 21.385 -3.179 13.126 1 91.89 275 SER A CA 1
ATOM 2228 C C . SER A 1 275 ? 22.539 -2.792 12.208 1 91.89 275 SER A C 1
ATOM 2230 O O . SER A 1 275 ? 23.627 -3.367 12.294 1 91.89 275 SER A O 1
ATOM 2232 N N . ASP A 1 276 ? 22.31 -1.891 11.373 1 88.34 276 ASP A N 1
ATOM 2233 C CA . ASP A 1 276 ? 23.339 -1.431 10.446 1 88.34 276 ASP A CA 1
ATOM 2234 C C . ASP A 1 276 ? 24.505 -0.789 11.195 1 88.34 276 ASP A C 1
ATOM 2236 O O . ASP A 1 276 ? 25.666 -0.981 10.828 1 88.34 276 ASP A O 1
ATOM 2240 N N . MET A 1 277 ? 24.175 -0.034 12.216 1 89.91 277 MET A N 1
ATOM 2241 C CA . MET A 1 277 ? 25.207 0.577 13.049 1 89.91 277 MET A CA 1
ATOM 2242 C C . MET A 1 277 ? 26.076 -0.489 13.708 1 89.91 277 MET A C 1
ATOM 2244 O O . MET A 1 277 ? 27.302 -0.366 13.735 1 89.91 277 MET A O 1
ATOM 2248 N N . MET A 1 278 ? 25.438 -1.504 14.181 1 89.2 278 MET A N 1
ATOM 2249 C CA . MET A 1 278 ? 26.147 -2.581 14.868 1 89.2 278 MET A CA 1
ATOM 2250 C C . MET A 1 278 ? 27.059 -3.333 13.904 1 89.2 278 MET A C 1
ATOM 2252 O O . MET A 1 278 ? 28.211 -3.623 14.231 1 89.2 278 MET A O 1
ATOM 2256 N N . ILE A 1 279 ? 26.568 -3.579 12.755 1 87.05 279 ILE A N 1
ATOM 2257 C CA . ILE A 1 279 ? 27.29 -4.361 11.757 1 87.05 279 ILE A CA 1
ATOM 2258 C C . ILE A 1 279 ? 28.513 -3.582 11.278 1 87.05 279 ILE A C 1
ATOM 2260 O O . ILE A 1 279 ? 29.571 -4.166 11.033 1 87.05 279 ILE A O 1
ATOM 2264 N N . LYS A 1 280 ? 28.417 -2.258 11.266 1 83.68 280 LYS A N 1
ATOM 2265 C CA . LYS A 1 280 ? 29.492 -1.403 10.771 1 83.68 280 LYS A CA 1
ATOM 2266 C C . LYS A 1 280 ? 30.445 -1.011 11.897 1 83.68 280 LYS A C 1
ATOM 2268 O O . LYS A 1 280 ? 31.371 -0.225 11.687 1 83.68 280 LYS A O 1
ATOM 2273 N N . GLY A 1 281 ? 30.123 -1.473 13.117 1 79.71 281 GLY A N 1
ATOM 2274 C CA . GLY A 1 281 ? 31.035 -1.256 14.229 1 79.71 281 GLY A CA 1
ATOM 2275 C C . GLY A 1 281 ? 30.779 0.045 14.966 1 79.71 281 GLY A C 1
ATOM 2276 O O . GLY A 1 281 ? 31.593 0.47 15.788 1 79.71 281 GLY A O 1
ATOM 2277 N N . ASN A 1 282 ? 29.721 0.711 14.601 1 82.75 282 ASN A N 1
ATOM 2278 C CA . ASN A 1 282 ? 29.349 1.926 15.318 1 82.75 282 ASN A CA 1
ATOM 2279 C C . ASN A 1 282 ? 28.62 1.608 16.62 1 82.75 282 ASN A C 1
ATOM 2281 O O . ASN A 1 282 ? 28.163 0.481 16.822 1 82.75 282 ASN A O 1
ATOM 2285 N N . ASN A 1 283 ? 28.549 2.621 17.508 1 82.24 283 ASN A N 1
ATOM 2286 C CA . ASN A 1 283 ? 27.835 2.454 18.769 1 82.24 283 ASN A CA 1
ATOM 2287 C C . ASN A 1 283 ? 26.324 2.542 18.573 1 82.24 283 ASN A C 1
ATOM 2289 O O . ASN A 1 283 ? 25.786 3.627 18.345 1 82.24 283 ASN A O 1
ATOM 2293 N N . PRO A 1 284 ? 25.634 1.549 18.776 1 87.48 284 PRO A N 1
ATOM 2294 C CA . PRO A 1 284 ? 24.192 1.561 18.524 1 87.48 284 PRO A CA 1
ATOM 2295 C C . PRO A 1 284 ? 23.413 2.333 19.586 1 87.48 284 PRO A C 1
ATOM 2297 O O . PRO A 1 284 ? 22.251 2.687 19.369 1 87.48 284 PRO A O 1
ATOM 2300 N N . GLU A 1 285 ? 23.992 2.643 20.721 1 88.57 285 GLU A N 1
ATOM 2301 C CA . GLU A 1 285 ? 23.287 3.286 21.826 1 88.57 285 GLU A CA 1
ATOM 2302 C C . GLU A 1 285 ? 22.982 4.747 21.509 1 88.57 285 GLU A C 1
ATOM 2304 O O . GLU A 1 285 ? 22.15 5.37 22.172 1 88.57 285 GLU A O 1
ATOM 2309 N N . ASN A 1 286 ? 23.695 5.307 20.512 1 93.49 286 ASN A N 1
ATOM 2310 C CA . ASN A 1 286 ? 23.465 6.689 20.106 1 93.49 286 ASN A CA 1
ATOM 2311 C C . ASN A 1 286 ? 22.246 6.811 19.196 1 93.49 286 ASN A C 1
ATOM 2313 O O . ASN A 1 286 ? 21.807 7.92 18.886 1 93.49 286 ASN A O 1
ATOM 2317 N N . ILE A 1 287 ? 21.702 5.666 18.821 1 94.96 287 ILE A N 1
ATOM 2318 C CA . ILE A 1 287 ? 20.449 5.663 18.074 1 94.96 287 ILE A CA 1
ATOM 2319 C C . ILE A 1 287 ? 19.278 5.444 19.03 1 94.96 287 ILE A C 1
ATOM 2321 O O . ILE A 1 287 ? 19.221 4.429 19.729 1 94.96 287 ILE A O 1
ATOM 2325 N N . ARG A 1 288 ? 18.378 6.39 19.108 1 94.89 288 ARG A N 1
ATOM 2326 C CA . ARG A 1 288 ? 17.271 6.343 20.058 1 94.89 288 ARG A CA 1
ATOM 2327 C C . ARG A 1 288 ? 15.936 6.201 19.335 1 94.89 288 ARG A C 1
ATOM 2329 O O . ARG A 1 288 ? 15.781 6.674 18.207 1 94.89 288 ARG A O 1
ATOM 2336 N N . VAL A 1 289 ? 15.003 5.564 20.049 1 93.28 289 VAL A N 1
ATOM 2337 C CA . VAL A 1 289 ? 13.686 5.321 19.468 1 93.28 289 VAL A CA 1
ATOM 2338 C C . VAL A 1 289 ? 12.667 6.281 20.077 1 93.28 289 VAL A C 1
ATOM 2340 O O . VAL A 1 289 ? 12.71 6.563 21.276 1 93.28 289 VAL A O 1
ATOM 2343 N N . GLY A 1 290 ? 11.814 6.864 19.239 1 92.35 290 GLY A N 1
ATOM 2344 C CA . GLY A 1 290 ? 10.743 7.721 19.722 1 92.35 290 GLY A CA 1
ATOM 2345 C C . GLY A 1 290 ? 10.601 9.005 18.926 1 92.35 290 GLY A C 1
ATOM 2346 O O . GLY A 1 290 ? 11.337 9.228 17.962 1 92.35 290 GLY A O 1
ATOM 2347 N N . SER A 1 291 ? 9.72 9.844 19.326 1 92.06 291 SER A N 1
ATOM 2348 C CA . SER A 1 291 ? 9.44 11.105 18.648 1 92.06 291 SER A CA 1
ATOM 2349 C C . SER A 1 291 ? 10.413 12.195 19.083 1 92.06 291 SER A C 1
ATOM 2351 O O . SER A 1 291 ? 10.531 12.491 20.274 1 92.06 291 SER A O 1
ATOM 2353 N N . THR A 1 292 ? 11.063 12.758 18.135 1 95.64 292 THR A N 1
ATOM 2354 C CA . THR A 1 292 ? 11.956 13.883 18.391 1 95.64 292 THR A CA 1
ATOM 2355 C C . THR A 1 292 ? 11.186 15.061 18.98 1 95.64 292 THR A C 1
ATOM 2357 O O . THR A 1 292 ? 11.705 15.786 19.832 1 95.64 292 THR A O 1
ATOM 2360 N N . LEU A 1 293 ? 9.941 15.252 18.581 1 94.63 293 LEU A N 1
ATOM 2361 C CA . LEU A 1 293 ? 9.148 16.398 19.012 1 94.63 293 LEU A CA 1
ATOM 2362 C C . LEU A 1 293 ? 8.586 16.174 20.412 1 94.63 293 LEU A C 1
ATOM 2364 O O . LEU A 1 293 ? 8.445 17.122 21.188 1 94.63 293 LEU A O 1
ATOM 2368 N N . SER A 1 294 ? 8.303 14.957 20.8 1 91.89 294 SER A N 1
ATOM 2369 C CA . SER A 1 294 ? 7.715 14.651 22.1 1 91.89 294 SER A CA 1
ATOM 2370 C C . SER A 1 294 ? 8.775 14.639 23.196 1 91.89 294 SER A C 1
ATOM 2372 O O . SER A 1 294 ? 8.485 14.962 24.35 1 91.89 294 SER A O 1
ATOM 2374 N N . THR A 1 295 ? 10.014 14.173 22.821 1 93.14 295 THR A N 1
ATOM 2375 C CA . THR A 1 295 ? 11.06 14.048 23.83 1 93.14 295 THR A CA 1
ATOM 2376 C C . THR A 1 295 ? 12.387 14.586 23.302 1 93.14 295 THR A C 1
ATOM 2378 O O . THR A 1 295 ? 12.839 14.192 22.225 1 93.14 295 THR A O 1
ATOM 2381 N N . ASN A 1 296 ? 12.981 15.41 24.069 1 94.33 296 ASN A N 1
ATOM 2382 C CA . ASN A 1 296 ? 14.316 15.916 23.769 1 94.33 296 ASN A CA 1
ATOM 2383 C C . ASN A 1 296 ? 15.402 14.971 24.278 1 94.33 296 ASN A C 1
ATOM 2385 O O . ASN A 1 296 ? 16.117 15.296 25.227 1 94.33 296 ASN A O 1
ATOM 2389 N N . GLU A 1 297 ? 15.664 13.883 23.636 1 90.21 297 GLU A N 1
ATOM 2390 C CA . GLU A 1 297 ? 16.523 12.791 24.085 1 90.21 297 GLU A CA 1
ATOM 2391 C C . GLU A 1 297 ? 17.974 13.248 24.214 1 90.21 297 GLU A C 1
ATOM 2393 O O . GLU A 1 297 ? 18.727 12.717 25.032 1 90.21 297 GLU A O 1
ATOM 2398 N N . PHE A 1 298 ? 18.36 14.184 23.441 1 95.16 298 PHE A N 1
ATOM 2399 C CA . PHE A 1 298 ? 19.74 14.654 23.454 1 95.16 298 PHE A CA 1
ATOM 2400 C C . PHE A 1 298 ? 19.827 16.061 24.035 1 95.16 298 PHE A C 1
ATOM 2402 O O . PHE A 1 298 ? 20.59 16.895 23.543 1 95.16 298 PHE A O 1
ATOM 2409 N N . ALA A 1 299 ? 18.973 16.235 25.036 1 93.59 299 ALA A N 1
ATOM 2410 C CA . ALA A 1 299 ? 19.012 17.527 25.716 1 93.59 299 ALA A CA 1
ATOM 2411 C C . ALA A 1 299 ? 20.414 17.83 26.237 1 93.59 299 ALA A C 1
ATOM 2413 O O . ALA A 1 299 ? 21.049 16.977 26.861 1 93.59 299 ALA A O 1
ATOM 2414 N N . GLY A 1 300 ? 20.956 18.955 25.932 1 92.35 300 GLY A N 1
ATOM 2415 C CA . GLY A 1 300 ? 22.253 19.39 26.424 1 92.35 300 GLY A CA 1
ATOM 2416 C C . GLY A 1 300 ? 23.404 18.955 25.537 1 92.35 300 GLY A C 1
ATOM 2417 O O . GLY A 1 300 ? 24.553 19.336 25.771 1 92.35 300 GLY A O 1
ATOM 2418 N N . THR A 1 301 ? 23.107 18.101 24.571 1 95.56 301 THR A N 1
ATOM 2419 C CA . THR A 1 301 ? 24.144 17.66 23.645 1 95.56 301 THR A CA 1
ATOM 2420 C C . THR A 1 301 ? 24.175 18.548 22.405 1 95.56 301 THR A C 1
ATOM 2422 O O . THR A 1 301 ? 23.125 18.94 21.89 1 95.56 301 THR A O 1
ATOM 2425 N N . THR A 1 302 ? 25.345 18.915 21.945 1 97.33 302 THR A N 1
ATOM 2426 C CA . THR A 1 302 ? 25.542 19.679 20.718 1 97.33 302 THR A CA 1
ATOM 2427 C C . THR A 1 302 ? 26.356 18.877 19.706 1 97.33 302 THR A C 1
ATOM 2429 O O . THR A 1 302 ? 27.033 17.913 20.071 1 97.33 302 THR A O 1
ATOM 2432 N N . PHE A 1 303 ? 26.245 19.21 18.449 1 98.11 303 PHE A N 1
ATOM 2433 C CA . PHE A 1 303 ? 26.842 18.385 17.406 1 98.11 303 PHE A CA 1
ATOM 2434 C C . PHE A 1 303 ? 27.612 19.243 16.41 1 98.11 303 PHE A C 1
ATOM 2436 O O . PHE A 1 303 ? 27.272 20.408 16.193 1 98.11 303 PHE A O 1
ATOM 2443 N N . ASP A 1 304 ? 28.624 18.698 15.78 1 97.94 304 ASP A N 1
ATOM 2444 C CA . ASP A 1 304 ? 29.415 19.384 14.763 1 97.94 304 ASP A CA 1
ATOM 2445 C C . ASP A 1 304 ? 28.647 19.49 13.448 1 97.94 304 ASP A C 1
ATOM 2447 O O . ASP A 1 304 ? 28.659 20.537 12.798 1 97.94 304 ASP A O 1
ATOM 2451 N N . PHE A 1 305 ? 28.01 18.368 13.066 1 98.3 305 PHE A N 1
ATOM 2452 C CA . PHE A 1 305 ? 27.317 18.283 11.786 1 98.3 305 PHE A CA 1
ATOM 2453 C C . PHE A 1 305 ? 25.935 17.662 11.959 1 98.3 305 PHE A C 1
ATOM 2455 O O . PHE A 1 305 ? 25.763 16.728 12.744 1 98.3 305 PHE A O 1
ATOM 2462 N N . MET A 1 306 ? 24.988 18.196 11.325 1 98.75 306 MET A N 1
ATOM 2463 C CA . MET A 1 306 ? 23.637 17.643 11.357 1 98.75 306 MET A CA 1
ATOM 2464 C C . MET A 1 306 ? 23.029 17.61 9.959 1 98.75 306 MET A C 1
ATOM 2466 O O . MET A 1 306 ? 22.966 18.637 9.281 1 98.75 306 MET A O 1
ATOM 2470 N N . LEU A 1 307 ? 22.692 16.473 9.44 1 98.15 307 LEU A N 1
ATOM 2471 C CA . LEU A 1 307 ? 22.034 16.267 8.154 1 98.15 307 LEU A CA 1
ATOM 2472 C C . LEU A 1 307 ? 20.703 15.546 8.335 1 98.15 307 LEU A C 1
ATOM 2474 O O . LEU A 1 307 ? 20.625 14.548 9.055 1 98.15 307 LEU A O 1
ATOM 2478 N N . SER A 1 308 ? 19.636 16.087 7.723 1 96.55 308 SER A N 1
ATOM 2479 C CA . SER A 1 308 ? 18.344 15.457 7.976 1 96.55 308 SER A CA 1
ATOM 2480 C C . SER A 1 308 ? 17.378 15.693 6.819 1 96.55 308 SER A C 1
ATOM 2482 O O . SER A 1 308 ? 17.515 16.67 6.079 1 96.55 308 SER A O 1
ATOM 2484 N N . ASN A 1 309 ? 16.532 14.744 6.534 1 94.38 309 ASN A N 1
ATOM 2485 C CA . ASN A 1 309 ? 15.314 14.866 5.74 1 94.38 309 ASN A CA 1
ATOM 2486 C C . ASN A 1 309 ? 14.068 14.592 6.578 1 94.38 309 ASN A C 1
ATOM 2488 O O . ASN A 1 309 ? 13.513 13.492 6.531 1 94.38 309 ASN A O 1
ATOM 2492 N N . PRO A 1 310 ? 13.634 15.633 7.317 1 93.31 310 PRO A N 1
ATOM 2493 C CA . PRO A 1 310 ? 12.48 15.425 8.195 1 93.31 310 PRO A CA 1
ATOM 2494 C C . PRO A 1 310 ? 11.175 15.249 7.421 1 93.31 310 PRO A C 1
ATOM 2496 O O . PRO A 1 310 ? 11.115 15.554 6.227 1 93.31 310 PRO A O 1
ATOM 2499 N N . PRO A 1 311 ? 10.102 14.713 8.011 1 88.47 311 PRO A N 1
ATOM 2500 C CA . PRO A 1 311 ? 8.815 14.579 7.324 1 88.47 311 PRO A CA 1
ATOM 2501 C C . PRO A 1 311 ? 8.196 15.927 6.963 1 88.47 311 PRO A C 1
ATOM 2503 O O . PRO A 1 311 ? 8.283 16.88 7.742 1 88.47 311 PRO A O 1
ATOM 2506 N N . TYR A 1 312 ? 7.523 15.971 5.697 1 84.67 312 TYR A N 1
ATOM 2507 C CA . TYR A 1 312 ? 6.856 17.173 5.211 1 84.67 312 TYR A CA 1
ATOM 2508 C C . TYR A 1 312 ? 5.353 17.096 5.447 1 84.67 312 TYR A C 1
ATOM 2510 O O . TYR A 1 312 ? 4.737 16.048 5.233 1 84.67 312 TYR A O 1
ATOM 2518 N N . GLY A 1 313 ? 4.813 18.151 5.84 1 82.03 313 GLY A N 1
ATOM 2519 C CA . GLY A 1 313 ? 3.362 18.239 5.853 1 82.03 313 GLY A CA 1
ATOM 2520 C C . GLY A 1 313 ? 2.717 17.32 6.873 1 82.03 313 GLY A C 1
ATOM 2521 O O . GLY A 1 313 ? 1.53 17.004 6.77 1 82.03 313 GLY A O 1
ATOM 2522 N N . LYS A 1 314 ? 3.449 16.9 7.771 1 80.69 314 LYS A N 1
ATOM 2523 C CA . LYS A 1 314 ? 2.905 16.009 8.791 1 80.69 314 LYS A CA 1
ATOM 2524 C C . LYS A 1 314 ? 2.332 16.8 9.964 1 80.69 314 LYS A C 1
ATOM 2526 O O . LYS A 1 314 ? 2.953 17.755 10.437 1 80.69 314 LYS A O 1
ATOM 2531 N N . SER A 1 315 ? 1.157 16.283 10.341 1 84.6 315 SER A N 1
ATOM 2532 C CA . SER A 1 315 ? 0.531 16.891 11.51 1 84.6 315 SER A CA 1
ATOM 2533 C C . SER A 1 315 ? 1.3 16.558 12.785 1 84.6 315 SER A C 1
ATOM 2535 O O . SER A 1 315 ? 1.771 15.432 12.955 1 84.6 315 SER A O 1
ATOM 2537 N N . TRP A 1 316 ? 1.495 17.528 13.603 1 89.87 316 TRP A N 1
ATOM 2538 C CA . TRP A 1 316 ? 2.114 17.313 14.906 1 89.87 316 TRP A CA 1
ATOM 2539 C C . TRP A 1 316 ? 1.152 17.674 16.033 1 89.87 316 TRP A C 1
ATOM 2541 O O . TRP A 1 316 ? 1.578 18.084 17.115 1 89.87 316 TRP A O 1
ATOM 2551 N N . ALA A 1 317 ? -0.197 17.618 15.741 1 84.82 317 ALA A N 1
ATOM 2552 C CA . ALA A 1 317 ? -1.241 17.97 16.701 1 84.82 317 ALA A CA 1
ATOM 2553 C C . ALA A 1 317 ? -1.128 17.126 17.967 1 84.82 317 ALA A C 1
ATOM 2555 O O . ALA A 1 317 ? -1.333 17.628 19.075 1 84.82 317 ALA A O 1
ATOM 2556 N N . SER A 1 318 ? -0.794 15.875 17.837 1 80.43 318 SER A N 1
ATOM 2557 C CA . SER A 1 318 ? -0.72 14.965 18.975 1 80.43 318 SER A CA 1
ATOM 2558 C C . SER A 1 318 ? 0.489 15.273 19.852 1 80.43 318 SER A C 1
ATOM 2560 O O . SER A 1 318 ? 0.525 14.894 21.024 1 80.43 318 SER A O 1
ATOM 2562 N N . GLU A 1 319 ? 1.447 15.983 19.32 1 88.95 319 GLU A N 1
ATOM 2563 C CA . GLU A 1 319 ? 2.679 16.271 20.048 1 88.95 319 GLU A CA 1
ATOM 2564 C C . GLU A 1 319 ? 2.642 17.667 20.665 1 88.95 319 GLU A C 1
ATOM 2566 O O . GLU A 1 319 ? 3.533 18.036 21.433 1 88.95 319 GLU A O 1
ATOM 2571 N N . GLN A 1 320 ? 1.589 18.417 20.365 1 90.94 320 GLN A N 1
ATOM 2572 C CA . GLN A 1 320 ? 1.47 19.793 20.836 1 90.94 320 GLN A CA 1
ATOM 2573 C C . GLN A 1 320 ? 1.529 19.86 22.359 1 90.94 320 GLN A C 1
ATOM 2575 O O . GLN A 1 320 ? 2.058 20.82 22.924 1 90.94 320 GLN A O 1
ATOM 2580 N N . LYS A 1 321 ? 1.045 18.804 23.016 1 86.73 321 LYS A N 1
ATOM 2581 C CA . LYS A 1 321 ? 0.977 18.785 24.475 1 86.73 321 LYS A CA 1
ATOM 2582 C C . LYS A 1 321 ? 2.373 18.804 25.09 1 86.73 321 LYS A C 1
ATOM 2584 O O . LYS A 1 321 ? 2.541 19.193 26.248 1 86.73 321 LYS A O 1
ATOM 2589 N N . PHE A 1 322 ? 3.376 18.429 24.335 1 91.77 322 PHE A N 1
ATOM 2590 C CA . PHE A 1 322 ? 4.744 18.381 24.836 1 91.77 322 PHE A CA 1
ATOM 2591 C C . PHE A 1 322 ? 5.471 19.691 24.553 1 91.77 322 PHE A C 1
ATOM 2593 O O . PHE A 1 322 ? 6.531 19.954 25.125 1 91.77 322 PHE A O 1
ATOM 2600 N N . ILE A 1 323 ? 4.837 20.527 23.707 1 95.83 323 ILE A N 1
ATOM 2601 C CA . ILE A 1 323 ? 5.537 21.714 23.228 1 95.83 323 ILE A CA 1
ATOM 2602 C C . ILE A 1 323 ? 4.819 22.97 23.719 1 95.83 323 ILE A C 1
ATOM 2604 O O . ILE A 1 323 ? 5.458 23.984 24.008 1 95.83 323 ILE A O 1
ATOM 2608 N N . LYS A 1 324 ? 3.46 22.882 23.805 1 93.98 324 LYS A N 1
ATOM 2609 C CA . LYS A 1 324 ? 2.642 24.035 24.17 1 93.98 324 LYS A CA 1
ATOM 2610 C C . LYS A 1 324 ? 1.703 23.699 25.326 1 93.98 324 LYS A C 1
ATOM 2612 O O . LYS A 1 324 ? 1.291 22.548 25.482 1 93.98 324 LYS A O 1
ATOM 2617 N N . ASP A 1 325 ? 1.424 24.623 26.139 1 92.58 325 ASP A N 1
ATOM 2618 C CA . ASP A 1 325 ? 0.312 24.648 27.084 1 92.58 325 ASP A CA 1
ATOM 2619 C C . ASP A 1 325 ? -0.647 25.796 26.773 1 92.58 325 ASP A C 1
ATOM 2621 O O . ASP A 1 325 ? -0.419 26.932 27.194 1 92.58 325 ASP A O 1
ATOM 2625 N N . GLY A 1 326 ? -1.685 25.511 26.057 1 85.48 326 GLY A N 1
ATOM 2626 C CA . GLY A 1 326 ? -2.496 26.567 25.472 1 85.48 326 GLY A CA 1
ATOM 2627 C C . GLY A 1 326 ? -1.752 27.383 24.432 1 85.48 326 GLY A C 1
ATOM 2628 O O . GLY A 1 326 ? -1.245 26.835 23.451 1 85.48 326 GLY A O 1
ATOM 2629 N N . LYS A 1 327 ? -1.601 28.612 24.765 1 85.6 327 LYS A N 1
ATOM 2630 C CA . LYS A 1 327 ? -0.901 29.503 23.845 1 85.6 327 LYS A CA 1
ATOM 2631 C C . LYS A 1 327 ? 0.563 29.665 24.244 1 85.6 327 LYS A C 1
ATOM 2633 O O . LYS A 1 327 ? 1.37 30.184 23.47 1 85.6 327 LYS A O 1
ATOM 2638 N N . ASP A 1 328 ? 0.916 29.073 25.315 1 92.11 328 ASP A N 1
ATOM 2639 C CA . ASP A 1 328 ? 2.263 29.257 25.844 1 92.11 328 ASP A CA 1
ATOM 2640 C C . ASP A 1 328 ? 3.19 28.131 25.392 1 92.11 328 ASP A C 1
ATOM 2642 O O . ASP A 1 328 ? 2.84 26.953 25.496 1 92.11 328 ASP A O 1
ATOM 2646 N N . ILE A 1 329 ? 4.338 28.501 24.892 1 95.2 329 ILE A N 1
ATOM 2647 C CA . ILE A 1 329 ? 5.363 27.525 24.541 1 95.2 329 ILE A CA 1
ATOM 2648 C C . ILE A 1 329 ? 6.105 27.08 25.799 1 95.2 329 ILE A C 1
ATOM 2650 O O . ILE A 1 329 ? 6.631 27.91 26.544 1 95.2 329 ILE A O 1
ATOM 2654 N N . ILE A 1 330 ? 6.195 25.763 26.08 1 94.78 330 ILE A N 1
ATOM 2655 C CA . ILE A 1 330 ? 6.819 25.271 27.304 1 94.78 330 ILE A CA 1
ATOM 2656 C C . ILE A 1 330 ? 8.13 24.565 26.966 1 94.78 330 ILE A C 1
ATOM 2658 O O . ILE A 1 330 ? 8.96 24.33 27.848 1 94.78 330 ILE A O 1
ATOM 2662 N N . ASP A 1 331 ? 8.395 24.2 25.809 1 95.53 331 ASP A N 1
ATOM 2663 C CA . ASP A 1 331 ? 9.635 23.575 25.361 1 95.53 331 ASP A CA 1
ATOM 2664 C C . ASP A 1 331 ? 10.654 24.625 24.926 1 95.53 331 ASP A C 1
ATOM 2666 O O . ASP A 1 331 ? 10.433 25.345 23.95 1 95.53 331 ASP A O 1
ATOM 2670 N N . PRO A 1 332 ? 11.748 24.688 25.532 1 94.32 332 PRO A N 1
ATOM 2671 C CA . PRO A 1 332 ? 12.724 25.742 25.244 1 94.32 332 PRO A CA 1
ATOM 2672 C C . PRO A 1 332 ? 13.264 25.671 23.818 1 94.32 332 PRO A C 1
ATOM 2674 O O . PRO A 1 332 ? 13.789 26.662 23.303 1 94.32 332 PRO A O 1
ATOM 2677 N N . ARG A 1 333 ? 13.206 24.584 23.14 1 94.42 333 ARG A N 1
ATOM 2678 C CA . ARG A 1 333 ? 13.69 24.454 21.769 1 94.42 333 ARG A CA 1
ATOM 2679 C C . ARG A 1 333 ? 12.94 25.395 20.833 1 94.42 333 ARG A C 1
ATOM 2681 O O . ARG A 1 333 ? 13.457 25.771 19.778 1 94.42 333 ARG A O 1
ATOM 2688 N N . PHE A 1 334 ? 11.769 25.834 21.297 1 97.45 334 PHE A N 1
ATOM 2689 C CA . PHE A 1 334 ? 10.905 26.553 20.367 1 97.45 334 PHE A CA 1
ATOM 2690 C C . PHE A 1 334 ? 10.527 27.92 20.926 1 97.45 334 PHE A C 1
ATOM 2692 O O . PHE A 1 334 ? 9.51 28.496 20.536 1 97.45 334 PHE A O 1
ATOM 2699 N N . LYS A 1 335 ? 11.238 28.3 21.89 1 94.5 335 LYS A N 1
ATOM 2700 C CA . LYS A 1 335 ? 11.141 29.642 22.455 1 94.5 335 LYS A CA 1
ATOM 2701 C C . LYS A 1 335 ? 12.272 30.534 21.952 1 94.5 335 LYS A C 1
ATOM 2703 O O . LYS A 1 335 ? 13.448 30.229 22.157 1 94.5 335 LYS A O 1
ATOM 2708 N N . ILE A 1 336 ? 11.871 31.639 21.292 1 96.61 336 ILE A N 1
ATOM 2709 C CA . ILE A 1 336 ? 12.898 32.524 20.754 1 96.61 336 ILE A CA 1
ATOM 2710 C C . ILE A 1 336 ? 12.607 33.964 21.169 1 96.61 336 ILE A C 1
ATOM 2712 O O . ILE A 1 336 ? 11.518 34.267 21.661 1 96.61 336 ILE A O 1
ATOM 2716 N N . LYS A 1 337 ? 13.558 34.764 21.038 1 97 337 LYS A N 1
ATOM 2717 C CA . LYS A 1 337 ? 13.441 36.196 21.294 1 97 337 LYS A CA 1
ATOM 2718 C C . LYS A 1 337 ? 13.671 37.004 20.02 1 97 337 LYS A C 1
ATOM 2720 O O . LYS A 1 337 ? 14.642 36.769 19.297 1 97 337 LYS A O 1
ATOM 2725 N N . LEU A 1 338 ? 12.767 37.891 19.732 1 97.61 338 LEU A N 1
ATOM 2726 C CA . LEU A 1 338 ? 12.845 38.779 18.577 1 97.61 338 LEU A CA 1
ATOM 2727 C C . LEU A 1 338 ? 12.478 40.208 18.965 1 97.61 338 LEU A C 1
ATOM 2729 O O . LEU A 1 338 ? 11.745 40.425 19.932 1 97.61 338 LEU A O 1
ATOM 2733 N N . GLN A 1 339 ? 12.982 41.119 18.229 1 96.99 339 GLN A N 1
ATOM 2734 C CA . GLN A 1 339 ? 12.613 42.516 18.438 1 96.99 339 GLN A CA 1
ATOM 2735 C C . GLN A 1 339 ? 11.376 42.886 17.625 1 96.99 339 GLN A C 1
ATOM 2737 O O . GLN A 1 339 ? 11.263 42.516 16.455 1 96.99 339 GLN A O 1
ATOM 2742 N N . ASN A 1 340 ? 10.436 43.533 18.26 1 95.96 340 ASN A N 1
ATOM 2743 C CA . ASN A 1 340 ? 9.288 44.019 17.502 1 95.96 340 ASN A CA 1
ATOM 2744 C C . ASN A 1 340 ? 9.624 45.291 16.729 1 95.96 340 ASN A C 1
ATOM 2746 O O . ASN A 1 340 ? 10.783 45.709 16.687 1 95.96 340 ASN A O 1
ATOM 2750 N N . TYR A 1 341 ? 8.646 45.894 16.03 1 94.56 341 TYR A N 1
ATOM 2751 C CA . TYR A 1 341 ? 8.847 47.065 15.185 1 94.56 341 TYR A CA 1
ATOM 2752 C C . TYR A 1 341 ? 9.484 48.204 15.972 1 94.56 341 TYR A C 1
ATOM 2754 O O . TYR A 1 341 ? 10.276 48.976 15.428 1 94.56 341 TYR A O 1
ATOM 2762 N N . TRP A 1 342 ? 9.294 48.252 17.297 1 94.82 342 TRP A N 1
ATOM 2763 C CA . TRP A 1 342 ? 9.753 49.356 18.135 1 94.82 342 TRP A CA 1
ATOM 2764 C C . TRP A 1 342 ? 11.116 49.046 18.745 1 94.82 342 TRP A C 1
ATOM 2766 O O . TRP A 1 342 ? 11.607 49.794 19.594 1 94.82 342 TRP A O 1
ATOM 2776 N N . GLY A 1 343 ? 11.621 47.893 18.449 1 93.91 343 GLY A N 1
ATOM 2777 C CA . GLY A 1 343 ? 12.958 47.55 18.908 1 93.91 343 GLY A CA 1
ATOM 2778 C C . GLY A 1 343 ? 12.967 46.877 20.268 1 93.91 343 GLY A C 1
ATOM 2779 O O . GLY A 1 343 ? 14.025 46.717 20.88 1 93.91 343 GLY A O 1
ATOM 2780 N N . ILE A 1 344 ? 11.844 46.481 20.707 1 96.09 344 ILE A N 1
ATOM 2781 C CA . ILE A 1 344 ? 11.745 45.829 22.008 1 96.09 344 ILE A CA 1
ATOM 2782 C C . ILE A 1 344 ? 11.831 44.315 21.834 1 96.09 344 ILE A C 1
ATOM 2784 O O . ILE A 1 344 ? 11.081 43.73 21.049 1 96.09 344 ILE A O 1
ATOM 2788 N N . GLU A 1 345 ? 12.69 43.707 22.589 1 96.32 345 GLU A N 1
ATOM 2789 C CA . GLU A 1 345 ? 12.842 42.256 22.537 1 96.32 345 GLU A CA 1
ATOM 2790 C C . GLU A 1 345 ? 11.685 41.554 23.243 1 96.32 345 GLU A C 1
ATOM 2792 O O . GLU A 1 345 ? 11.328 41.912 24.367 1 96.32 345 GLU A O 1
ATOM 2797 N N . GLU A 1 346 ? 11.094 40.697 22.602 1 95.22 346 GLU A N 1
ATOM 2798 C CA . GLU A 1 346 ? 9.983 39.928 23.153 1 95.22 346 GLU A CA 1
ATOM 2799 C C . GLU A 1 346 ? 10.109 38.448 22.802 1 95.22 346 GLU A C 1
ATOM 2801 O O . GLU A 1 346 ? 10.754 38.091 21.814 1 95.22 346 GLU A O 1
ATOM 2806 N N . GLU A 1 347 ? 9.539 37.647 23.697 1 94.56 347 GLU A N 1
ATOM 2807 C CA . GLU A 1 347 ? 9.423 36.23 23.366 1 94.56 347 GLU A CA 1
ATOM 2808 C C . GLU A 1 347 ? 8.447 36.01 22.214 1 94.56 347 GLU A C 1
ATOM 2810 O O . GLU A 1 347 ? 7.395 36.649 22.154 1 94.56 347 GLU A O 1
ATOM 2815 N N . ALA A 1 348 ? 8.83 35.283 21.247 1 94.23 348 ALA A N 1
ATOM 2816 C CA . ALA A 1 348 ? 8.004 35.011 20.074 1 94.23 348 ALA A CA 1
ATOM 2817 C C . ALA A 1 348 ? 7.771 33.513 19.903 1 94.23 348 ALA A C 1
ATOM 2819 O O . ALA A 1 348 ? 8.609 32.699 20.298 1 94.23 348 ALA A O 1
ATOM 2820 N N . ASP A 1 349 ? 6.642 33.19 19.336 1 93.06 349 ASP A N 1
ATOM 2821 C CA . ASP A 1 349 ? 6.258 31.811 19.05 1 93.06 349 ASP A CA 1
ATOM 2822 C C . ASP A 1 349 ? 7.005 31.275 17.83 1 93.06 349 ASP A C 1
ATOM 2824 O O . ASP A 1 349 ? 6.876 31.815 16.73 1 93.06 349 ASP A O 1
ATOM 2828 N N . ALA A 1 350 ? 7.791 30.252 18.063 1 96.09 350 ALA A N 1
ATOM 2829 C CA . ALA A 1 350 ? 8.489 29.592 16.963 1 96.09 350 ALA A CA 1
ATOM 2830 C C . ALA A 1 350 ? 7.892 28.216 16.682 1 96.09 350 ALA A C 1
ATOM 2832 O O . ALA A 1 350 ? 8.615 27.218 16.632 1 96.09 350 ALA A O 1
ATOM 2833 N N . THR A 1 351 ? 6.595 28.139 16.485 1 96.46 351 THR A N 1
ATOM 2834 C CA . THR A 1 351 ? 5.909 26.9 16.137 1 96.46 351 THR A CA 1
ATOM 2835 C C . THR A 1 351 ? 5.042 27.091 14.896 1 96.46 351 THR A C 1
ATOM 2837 O O . THR A 1 351 ? 4.27 28.049 14.813 1 96.46 351 THR A O 1
ATOM 2840 N N . PRO A 1 352 ? 5.188 26.222 13.944 1 96.37 352 PRO A N 1
ATOM 2841 C CA . PRO A 1 352 ? 4.344 26.302 12.749 1 96.37 352 PRO A CA 1
ATOM 2842 C C . PRO A 1 352 ? 2.914 25.83 13.004 1 96.37 352 PRO A C 1
ATOM 2844 O O . PRO A 1 352 ? 2.592 25.395 14.112 1 96.37 352 PRO A O 1
ATOM 2847 N N . ARG A 1 353 ? 2.078 25.941 12.037 1 94.24 353 ARG A N 1
ATOM 2848 C CA . ARG A 1 353 ? 0.732 25.381 12.112 1 94.24 353 ARG A CA 1
ATOM 2849 C C . ARG A 1 353 ? 0.777 23.883 12.395 1 94.24 353 ARG A C 1
ATOM 2851 O O . ARG A 1 353 ? 1.74 23.206 12.031 1 94.24 353 ARG A O 1
ATOM 2858 N N . SER A 1 354 ? -0.205 23.349 12.978 1 91.09 354 SER A N 1
ATOM 2859 C CA . SER A 1 354 ? -0.203 21.977 13.473 1 91.09 354 SER A CA 1
ATOM 2860 C C . SER A 1 354 ? -0.201 20.975 12.323 1 91.09 354 SER A C 1
ATOM 2862 O O . SER A 1 354 ? 0.151 19.808 12.51 1 91.09 354 SER A O 1
ATOM 2864 N N . SER A 1 355 ? -0.477 21.374 11.147 1 88.37 355 SER A N 1
ATOM 2865 C CA . SER A 1 355 ? -0.611 20.474 10.007 1 88.37 355 SER A CA 1
ATOM 2866 C C . SER A 1 355 ? 0.738 20.215 9.344 1 88.37 355 SER A C 1
ATOM 2868 O O . SER A 1 355 ? 0.849 19.359 8.464 1 88.37 355 SER A O 1
ATOM 2870 N N . ASP A 1 356 ? 1.816 20.938 9.744 1 92.06 356 ASP A N 1
ATOM 2871 C CA . ASP A 1 356 ? 3.125 20.759 9.125 1 92.06 356 ASP A CA 1
ATOM 2872 C C . ASP A 1 356 ? 4.248 21.048 10.119 1 92.06 356 ASP A C 1
ATOM 2874 O O . ASP A 1 356 ? 4.638 22.203 10.304 1 92.06 356 ASP A O 1
ATOM 2878 N N . GLY A 1 357 ? 4.922 20.056 10.599 1 93.23 357 GLY A N 1
ATOM 2879 C CA . GLY A 1 357 ? 5.883 20.208 11.681 1 93.23 357 GLY A CA 1
ATOM 2880 C C . GLY A 1 357 ? 7.322 20.227 11.202 1 93.23 357 GLY A C 1
ATOM 2881 O O . GLY A 1 357 ? 8.251 20.176 12.011 1 93.23 357 GLY A O 1
ATOM 2882 N N . GLN A 1 358 ? 7.647 20.363 9.902 1 95.05 358 GLN A N 1
ATOM 2883 C CA . GLN A 1 358 ? 8.993 20.174 9.372 1 95.05 358 GLN A CA 1
ATOM 2884 C C . GLN A 1 358 ? 9.967 21.185 9.971 1 95.05 358 GLN A C 1
ATOM 2886 O O . GLN A 1 358 ? 11.119 20.851 10.257 1 95.05 358 GLN A O 1
ATOM 2891 N N . LEU A 1 359 ? 9.496 22.442 10.233 1 97.8 359 LEU A N 1
ATOM 2892 C CA . LEU A 1 359 ? 10.387 23.48 10.742 1 97.8 359 LEU A CA 1
ATOM 2893 C C . LEU A 1 359 ? 10.736 23.226 12.205 1 97.8 359 LEU A C 1
ATOM 2895 O O . LEU A 1 359 ? 11.715 23.774 12.717 1 97.8 359 LEU A O 1
ATOM 2899 N N . LEU A 1 360 ? 9.938 22.434 12.896 1 98.01 360 LEU A N 1
ATOM 2900 C CA . LEU A 1 360 ? 10.289 22.066 14.263 1 98.01 360 LEU A CA 1
ATOM 2901 C C . LEU A 1 360 ? 11.569 21.238 14.292 1 98.01 360 LEU A C 1
ATOM 2903 O O . LEU A 1 360 ? 12.375 21.365 15.217 1 98.01 360 LEU A O 1
ATOM 2907 N N . PHE A 1 361 ? 11.814 20.435 13.315 1 97.48 361 PHE A N 1
ATOM 2908 C CA . PHE A 1 361 ? 13.031 19.637 13.232 1 97.48 361 PHE A CA 1
ATOM 2909 C C . PHE A 1 361 ? 14.24 20.52 12.946 1 97.48 361 PHE A C 1
ATOM 2911 O O . PHE A 1 361 ? 15.335 20.265 13.451 1 97.48 361 PHE A O 1
ATOM 2918 N N . LEU A 1 362 ? 14.007 21.492 12.118 1 98.32 362 LEU A N 1
ATOM 2919 C CA . LEU A 1 362 ? 15.082 22.452 11.896 1 98.32 362 LEU A CA 1
ATOM 2920 C C . LEU A 1 362 ? 15.461 23.155 13.195 1 98.32 362 LEU A C 1
ATOM 2922 O O . LEU A 1 362 ? 16.646 23.313 13.498 1 98.32 362 LEU A O 1
ATOM 2926 N N . MET A 1 363 ? 14.458 23.579 13.911 1 98.22 363 MET A N 1
ATOM 2927 C CA . MET A 1 363 ? 14.709 24.269 15.173 1 98.22 363 MET A CA 1
ATOM 2928 C C . MET A 1 363 ? 15.37 23.336 16.181 1 98.22 363 MET A C 1
ATOM 2930 O O . MET A 1 363 ? 16.187 23.771 16.994 1 98.22 363 MET A O 1
ATOM 2934 N N . GLU A 1 364 ? 15.017 22.008 16.132 1 98.03 364 GLU A N 1
ATOM 2935 C CA . GLU A 1 364 ? 15.717 21.001 16.925 1 98.03 364 GLU A CA 1
ATOM 2936 C C . GLU A 1 364 ? 17.213 21.005 16.626 1 98.03 364 GLU A C 1
ATOM 2938 O O . GLU A 1 364 ? 18.035 20.968 17.544 1 98.03 364 GLU A O 1
ATOM 2943 N N . MET A 1 365 ? 17.555 21.084 15.428 1 98.46 365 MET A N 1
ATOM 2944 C CA . MET A 1 365 ? 18.957 21.09 15.021 1 98.46 365 MET A CA 1
ATOM 2945 C C . MET A 1 365 ? 19.628 22.407 15.398 1 98.46 365 MET A C 1
ATOM 2947 O O . MET A 1 365 ? 20.763 22.415 15.878 1 98.46 365 MET A O 1
ATOM 2951 N N . VAL A 1 366 ? 18.933 23.534 15.19 1 98.16 366 VAL A N 1
ATOM 2952 C CA . VAL A 1 366 ? 19.451 24.849 15.554 1 98.16 366 VAL A CA 1
ATOM 2953 C C . VAL A 1 366 ? 19.755 24.89 17.05 1 98.16 366 VAL A C 1
ATOM 2955 O O . VAL A 1 366 ? 20.782 25.43 17.467 1 98.16 366 VAL A O 1
ATOM 2958 N N . ASN A 1 367 ? 18.873 24.309 17.783 1 97.44 367 ASN A N 1
ATOM 2959 C CA . ASN A 1 367 ? 19.031 24.272 19.233 1 97.44 367 ASN A CA 1
ATOM 2960 C C . ASN A 1 367 ? 20.255 23.458 19.642 1 97.44 367 ASN A C 1
ATOM 2962 O O . ASN A 1 367 ? 20.77 23.618 20.75 1 97.44 367 ASN A O 1
ATOM 2966 N N . LYS A 1 368 ? 20.807 22.688 18.765 1 97.84 368 LYS A N 1
ATOM 2967 C CA . LYS A 1 368 ? 21.88 21.764 19.121 1 97.84 368 LYS A CA 1
ATOM 2968 C C . LYS A 1 368 ? 23.193 22.16 18.452 1 97.84 368 LYS A C 1
ATOM 2970 O O . LYS A 1 368 ? 24.131 21.362 18.393 1 97.84 368 LYS A O 1
ATOM 2975 N N . MET A 1 369 ? 23.243 23.335 17.917 1 97.98 369 MET A N 1
ATOM 2976 C CA . MET A 1 369 ? 24.497 23.862 17.387 1 97.98 369 MET A CA 1
ATOM 2977 C C . MET A 1 369 ? 25.509 24.089 18.506 1 97.98 369 MET A C 1
ATOM 2979 O O . MET A 1 369 ? 25.144 24.525 19.599 1 97.98 369 MET A O 1
ATOM 2983 N N . LYS A 1 370 ? 26.72 23.813 18.2 1 97.04 370 LYS A N 1
ATOM 2984 C CA . LYS A 1 370 ? 27.789 24.113 19.149 1 97.04 370 LYS A CA 1
ATOM 2985 C C . LYS A 1 370 ? 28.037 25.616 19.241 1 97.04 370 LYS A C 1
ATOM 2987 O O . LYS A 1 370 ? 28.333 26.264 18.236 1 97.04 370 LYS A O 1
ATOM 2992 N N . PRO A 1 371 ? 27.936 26.077 20.441 1 95.2 371 PRO A N 1
ATOM 2993 C CA . PRO A 1 371 ? 28.296 27.491 20.576 1 95.2 371 PRO A CA 1
ATOM 2994 C C . PRO A 1 371 ? 29.755 27.765 20.218 1 95.2 371 PRO A C 1
ATOM 2996 O O . PRO A 1 371 ? 30.627 26.933 20.484 1 95.2 371 PRO A O 1
ATOM 2999 N N . LEU A 1 372 ? 29.997 28.917 19.678 1 94.33 372 LEU A N 1
ATOM 3000 C CA . LEU A 1 372 ? 31.342 29.266 19.231 1 94.33 372 LEU A CA 1
ATOM 3001 C C . LEU A 1 372 ? 32.304 29.34 20.411 1 94.33 372 LEU A C 1
ATOM 3003 O O . LEU A 1 372 ? 33.521 29.246 20.232 1 94.33 372 LEU A O 1
ATOM 3007 N N . SER A 1 373 ? 31.776 29.471 21.574 1 93.32 373 SER A N 1
ATOM 3008 C CA . SER A 1 373 ? 32.601 29.447 22.777 1 93.32 373 SER A CA 1
ATOM 3009 C C . SER A 1 373 ? 33.14 28.047 23.051 1 93.32 373 SER A C 1
ATOM 3011 O O . SER A 1 373 ? 34.21 27.892 23.643 1 93.32 373 SER A O 1
ATOM 3013 N N . GLN A 1 374 ? 32.48 27.029 22.536 1 89.42 374 GLN A N 1
ATOM 3014 C CA . GLN A 1 374 ? 32.863 25.638 22.755 1 89.42 374 GLN A CA 1
ATOM 3015 C C . GLN A 1 374 ? 33.673 25.099 21.58 1 89.42 374 GLN A C 1
ATOM 3017 O O . GLN A 1 374 ? 34.559 24.262 21.761 1 89.42 374 GLN A O 1
ATOM 3022 N N . SER A 1 375 ? 33.316 25.584 20.438 1 91.02 375 SER A N 1
ATOM 3023 C CA . SER A 1 375 ? 33.994 25.16 19.218 1 91.02 375 SER A CA 1
ATOM 3024 C C . SER A 1 375 ? 34.134 26.316 18.234 1 91.02 375 SER A C 1
ATOM 3026 O O . SER A 1 375 ? 33.134 26.878 17.781 1 91.02 375 SER A O 1
ATOM 3028 N N . LYS A 1 376 ? 35.294 26.579 17.876 1 90.32 376 LYS A N 1
ATOM 3029 C CA . LYS A 1 376 ? 35.548 27.682 16.954 1 90.32 376 LYS A CA 1
ATOM 3030 C C . LYS A 1 376 ? 34.946 27.399 15.58 1 90.32 376 LYS A C 1
ATOM 3032 O O . LYS A 1 376 ? 34.606 28.326 14.843 1 90.32 376 LYS A O 1
ATOM 3037 N N . LEU A 1 377 ? 34.772 26.197 15.295 1 93.63 377 LEU A N 1
ATOM 3038 C CA . LEU A 1 377 ? 34.235 25.823 13.991 1 93.63 377 LEU A CA 1
ATOM 3039 C C . LEU A 1 377 ? 32.711 25.882 13.993 1 93.63 377 LEU A C 1
ATOM 3041 O O . LEU A 1 377 ? 32.088 25.978 12.934 1 93.63 377 LEU A O 1
ATOM 3045 N N . GLY A 1 378 ? 32.119 25.825 15.221 1 96.59 378 GLY A N 1
ATOM 3046 C CA . GLY A 1 378 ? 30.669 25.784 15.321 1 96.59 378 GLY A CA 1
ATOM 3047 C C . GLY A 1 378 ? 30.064 24.532 14.714 1 96.59 378 GLY A C 1
ATOM 3048 O O . GLY A 1 378 ? 30.618 23.439 14.851 1 96.59 378 GLY A O 1
ATOM 3049 N N . SER A 1 379 ? 28.843 24.665 14.181 1 98.26 379 SER A N 1
ATOM 3050 C CA . SER A 1 379 ? 28.115 23.553 13.578 1 98.26 379 SER A CA 1
ATOM 3051 C C . SER A 1 379 ? 27.696 23.877 12.148 1 98.26 379 SER A C 1
ATOM 3053 O O . SER A 1 379 ? 27.601 25.048 11.774 1 98.26 379 SER A O 1
ATOM 3055 N N . ARG A 1 380 ? 27.556 22.875 11.361 1 98.38 380 ARG A N 1
ATOM 3056 C CA . ARG A 1 380 ? 26.987 22.985 10.022 1 98.38 380 ARG A CA 1
ATOM 3057 C C . ARG A 1 380 ? 25.78 22.068 9.863 1 98.38 380 ARG A C 1
ATOM 3059 O O . ARG A 1 380 ? 25.786 20.935 10.349 1 98.38 380 ARG A O 1
ATOM 3066 N N . ILE A 1 381 ? 24.701 22.596 9.288 1 98.76 381 ILE A N 1
ATOM 3067 C CA . ILE A 1 381 ? 23.442 21.873 9.144 1 98.76 381 ILE A CA 1
ATOM 3068 C C . ILE A 1 381 ? 23.026 21.85 7.675 1 98.76 381 ILE A C 1
ATOM 3070 O O . ILE A 1 381 ? 23.15 22.856 6.972 1 98.76 381 ILE A O 1
ATOM 3074 N N . ALA A 1 382 ? 22.665 20.718 7.17 1 98.73 382 ALA A N 1
ATOM 3075 C CA . ALA A 1 382 ? 21.934 20.569 5.915 1 98.73 382 ALA A CA 1
ATOM 3076 C C . ALA A 1 382 ? 20.605 19.853 6.137 1 98.73 382 ALA A C 1
ATOM 3078 O O . ALA A 1 382 ? 20.578 18.708 6.594 1 98.73 382 ALA A O 1
ATOM 3079 N N . SER A 1 383 ? 19.513 20.496 5.84 1 98.13 383 SER A N 1
ATOM 3080 C CA . SER A 1 383 ? 18.19 19.931 6.084 1 98.13 383 SER A CA 1
ATOM 3081 C C . SER A 1 383 ? 17.293 20.074 4.86 1 98.13 383 SER A C 1
ATOM 3083 O O . SER A 1 383 ? 17.229 21.144 4.252 1 98.13 383 SER A O 1
ATOM 3085 N N . VAL A 1 384 ? 16.604 19.009 4.481 1 96.72 384 VAL A N 1
ATOM 3086 C CA . VAL A 1 384 ? 15.723 19.013 3.317 1 96.72 384 VAL A CA 1
ATOM 3087 C C . VAL A 1 384 ? 14.316 19.434 3.734 1 96.72 384 VAL A C 1
ATOM 3089 O O . VAL A 1 384 ? 13.781 18.934 4.727 1 96.72 384 VAL A O 1
ATOM 3092 N N . HIS A 1 385 ? 13.731 20.376 2.982 1 96.5 385 HIS A N 1
ATOM 3093 C CA . HIS A 1 385 ? 12.377 20.856 3.236 1 96.5 385 HIS A CA 1
ATOM 3094 C C . HIS A 1 385 ? 11.599 21.024 1.936 1 96.5 385 HIS A C 1
ATOM 3096 O O . HIS A 1 385 ? 12.188 21.042 0.853 1 96.5 385 HIS A O 1
ATOM 3102 N N . ASN A 1 386 ? 10.291 21.067 2.017 1 94.09 386 ASN A N 1
ATOM 3103 C CA . ASN A 1 386 ? 9.499 21.436 0.849 1 94.09 386 ASN A CA 1
ATOM 3104 C C . ASN A 1 386 ? 9.296 22.946 0.763 1 94.09 386 ASN A C 1
ATOM 3106 O O . ASN A 1 386 ? 9.859 23.698 1.561 1 94.09 386 ASN A O 1
ATOM 3110 N N . GLY A 1 387 ? 8.483 23.422 -0.135 1 94.6 387 GLY A N 1
ATOM 3111 C CA . GLY A 1 387 ? 8.34 24.839 -0.428 1 94.6 387 GLY A CA 1
ATOM 3112 C C . GLY A 1 387 ? 7.645 25.61 0.678 1 94.6 387 GLY A C 1
ATOM 3113 O O . GLY A 1 387 ? 7.894 26.803 0.861 1 94.6 387 GLY A O 1
ATOM 3114 N N . SER A 1 388 ? 6.832 24.948 1.497 1 93.94 388 SER A N 1
ATOM 3115 C CA . SER A 1 388 ? 6.084 25.633 2.546 1 93.94 388 SER A CA 1
ATOM 3116 C C . SER A 1 388 ? 7.019 26.255 3.577 1 93.94 388 SER A C 1
ATOM 3118 O O . SER A 1 388 ? 6.687 27.27 4.192 1 93.94 388 SER A O 1
ATOM 3120 N N . SER A 1 389 ? 8.136 25.716 3.765 1 96.42 389 SER A N 1
ATOM 3121 C CA . SER A 1 389 ? 9.092 26.201 4.755 1 96.42 389 SER A CA 1
ATOM 3122 C C . SER A 1 389 ? 9.649 27.565 4.363 1 96.42 389 SER A C 1
ATOM 3124 O O . SER A 1 389 ? 10.168 28.296 5.209 1 96.42 389 SER A O 1
ATOM 3126 N N . LEU A 1 390 ? 9.491 27.935 3.151 1 97.31 390 LEU A N 1
ATOM 3127 C CA . LEU A 1 390 ? 10.111 29.152 2.637 1 97.31 390 LEU A CA 1
ATOM 3128 C C . LEU A 1 390 ? 9.211 30.361 2.87 1 97.31 390 LEU A C 1
ATOM 3130 O O . LEU A 1 390 ? 9.695 31.49 2.977 1 97.31 390 LEU A O 1
ATOM 3134 N N . PHE A 1 391 ? 7.874 30.062 2.87 1 94.77 391 PHE A N 1
ATOM 3135 C CA . PHE A 1 391 ? 7.075 31.279 2.804 1 94.77 391 PHE A CA 1
ATOM 3136 C C . PHE A 1 391 ? 5.787 31.126 3.605 1 94.77 391 PHE A C 1
ATOM 3138 O O . PHE A 1 391 ? 5.086 32.108 3.857 1 94.77 391 PHE A O 1
ATOM 3145 N N . THR A 1 392 ? 5.515 29.956 4.043 1 94.6 392 THR A N 1
ATOM 3146 C CA . THR A 1 392 ? 4.256 29.782 4.76 1 94.6 392 THR A CA 1
ATOM 3147 C C . THR A 1 392 ? 4.289 30.52 6.095 1 94.6 392 THR A C 1
ATOM 3149 O O . THR A 1 392 ? 5.329 30.578 6.754 1 94.6 392 THR A O 1
ATOM 3152 N N . GLY A 1 393 ? 3.081 31.036 6.491 1 93.91 393 GLY A N 1
ATOM 3153 C CA . GLY A 1 393 ? 2.966 31.762 7.746 1 93.91 393 GLY A CA 1
ATOM 3154 C C . GLY A 1 393 ? 3.022 33.268 7.571 1 93.91 393 GLY A C 1
ATOM 3155 O O . GLY A 1 393 ? 3.865 33.781 6.833 1 93.91 393 GLY A O 1
ATOM 3156 N N . ASP A 1 394 ? 2.199 33.982 8.24 1 94.41 394 ASP A N 1
ATOM 3157 C CA . ASP A 1 394 ? 2.124 35.438 8.164 1 94.41 394 ASP A CA 1
ATOM 3158 C C . ASP A 1 394 ? 3.094 36.09 9.147 1 94.41 394 ASP A C 1
ATOM 3160 O O . ASP A 1 394 ? 3.649 35.417 10.018 1 94.41 394 ASP A O 1
ATOM 3164 N N . ALA A 1 395 ? 3.37 37.401 8.889 1 96.54 395 ALA A N 1
ATOM 3165 C CA . ALA A 1 395 ? 4.237 38.149 9.795 1 96.54 395 ALA A CA 1
ATOM 3166 C C . ALA A 1 395 ? 3.801 37.968 11.246 1 96.54 395 ALA A C 1
ATOM 3168 O O . ALA A 1 395 ? 2.62 38.121 11.57 1 96.54 395 ALA A O 1
ATOM 3169 N N . GLY A 1 396 ? 4.734 37.615 12.045 1 94.29 396 GLY A N 1
ATOM 3170 C CA . GLY A 1 396 ? 4.423 37.38 13.446 1 94.29 396 GLY A CA 1
ATOM 3171 C C . GLY A 1 396 ? 3.995 35.953 13.731 1 94.29 396 GLY A C 1
ATOM 3172 O O . GLY A 1 396 ? 3.931 35.538 14.89 1 94.29 396 GLY A O 1
ATOM 3173 N N . GLY A 1 397 ? 3.71 35.259 12.701 1 94.86 397 GLY A N 1
ATOM 3174 C CA . GLY A 1 397 ? 3.359 33.858 12.866 1 94.86 397 GLY A CA 1
ATOM 3175 C C . GLY A 1 397 ? 4.562 32.964 13.1 1 94.86 397 GLY A C 1
ATOM 3176 O O . GLY A 1 397 ? 5.701 33.376 12.873 1 94.86 397 GLY A O 1
ATOM 3177 N N . GLY A 1 398 ? 4.318 31.733 13.543 1 96.22 398 GLY A N 1
ATOM 3178 C CA . GLY A 1 398 ? 5.37 30.814 13.948 1 96.22 398 GLY A CA 1
ATOM 3179 C C . GLY A 1 398 ? 6.382 30.547 12.85 1 96.22 398 GLY A C 1
ATOM 3180 O O . GLY A 1 398 ? 7.59 30.654 13.072 1 96.22 398 GLY A O 1
ATOM 3181 N N . GLU A 1 399 ? 5.925 30.207 11.662 1 97.73 399 GLU A N 1
ATOM 3182 C CA . GLU A 1 399 ? 6.824 29.888 10.557 1 97.73 399 GLU A CA 1
ATOM 3183 C C . GLU A 1 399 ? 7.683 31.091 10.179 1 97.73 399 GLU A C 1
ATOM 3185 O O . GLU A 1 399 ? 8.897 30.965 10.006 1 97.73 399 GLU A O 1
ATOM 3190 N N . SER A 1 400 ? 7.057 32.261 10.068 1 97.91 400 SER A N 1
ATOM 3191 C CA . SER A 1 400 ? 7.777 33.491 9.753 1 97.91 400 SER A CA 1
ATOM 3192 C C . SER A 1 400 ? 8.791 33.831 10.84 1 97.91 400 SER A C 1
ATOM 3194 O O . SER A 1 400 ? 9.905 34.266 10.542 1 97.91 400 SER A O 1
ATOM 3196 N N . ASN A 1 401 ? 8.433 33.685 12.066 1 98.24 401 ASN A N 1
ATOM 3197 C CA . ASN A 1 401 ? 9.335 33.942 13.184 1 98.24 401 ASN A CA 1
ATOM 3198 C C . ASN A 1 401 ? 10.57 33.047 13.125 1 98.24 401 ASN A C 1
ATOM 3200 O O . ASN A 1 401 ? 11.672 33.481 13.463 1 98.24 401 ASN A O 1
ATOM 3204 N N . ILE A 1 402 ? 10.384 31.792 12.728 1 98.52 402 ILE A N 1
ATOM 3205 C CA . ILE A 1 402 ? 11.501 30.859 12.627 1 98.52 402 ILE A CA 1
ATOM 3206 C C . ILE A 1 402 ? 12.483 31.344 11.563 1 98.52 402 ILE A C 1
ATOM 3208 O O . ILE A 1 402 ? 13.689 31.421 11.811 1 98.52 402 ILE A O 1
ATOM 3212 N N . ARG A 1 403 ? 11.947 31.682 10.444 1 98.7 403 ARG A N 1
ATOM 3213 C CA . ARG A 1 403 ? 12.815 32.206 9.394 1 98.7 403 ARG A CA 1
ATOM 3214 C C . ARG A 1 403 ? 13.551 33.456 9.864 1 98.7 403 ARG A C 1
ATOM 3216 O O . ARG A 1 403 ? 14.762 33.58 9.669 1 98.7 403 ARG A O 1
ATOM 3223 N N . ARG A 1 404 ? 12.829 34.363 10.485 1 98.39 404 ARG A N 1
ATOM 3224 C CA . ARG A 1 404 ? 13.399 35.606 10.994 1 98.39 404 ARG A CA 1
ATOM 3225 C C . ARG A 1 404 ? 14.52 35.328 11.989 1 98.39 404 ARG A C 1
ATOM 3227 O O . ARG A 1 404 ? 15.602 35.911 11.892 1 98.39 404 ARG A O 1
ATOM 3234 N N . TYR A 1 405 ? 14.313 34.443 12.923 1 98.31 405 TYR A N 1
ATOM 3235 C CA . TYR A 1 405 ? 15.281 34.084 13.953 1 98.31 405 TYR A CA 1
ATOM 3236 C C . TYR A 1 405 ? 16.573 33.567 13.331 1 98.31 405 TYR A C 1
ATOM 3238 O O . TYR A 1 405 ? 17.666 33.991 13.712 1 98.31 405 TYR A O 1
ATOM 3246 N N . ILE A 1 406 ? 16.43 32.719 12.346 1 98.71 406 ILE A N 1
ATOM 3247 C CA . ILE A 1 406 ? 17.572 32.081 11.702 1 98.71 406 ILE A CA 1
ATOM 3248 C C . ILE A 1 406 ? 18.343 33.11 10.879 1 98.71 406 ILE A C 1
ATOM 3250 O O . ILE A 1 406 ? 19.571 33.185 10.958 1 98.71 406 ILE A O 1
ATOM 3254 N N . ILE A 1 407 ? 17.656 33.908 10.148 1 98.67 407 ILE A N 1
ATOM 3255 C CA . ILE A 1 407 ? 18.283 34.847 9.223 1 98.67 407 ILE A CA 1
ATOM 3256 C C . ILE A 1 407 ? 18.884 36.014 10.002 1 98.67 407 ILE A C 1
ATOM 3258 O O . ILE A 1 407 ? 20.002 36.45 9.714 1 98.67 407 ILE A O 1
ATOM 3262 N N . GLU A 1 408 ? 18.196 36.532 11.023 1 98.06 408 GLU A N 1
ATOM 3263 C CA . GLU A 1 408 ? 18.707 37.672 11.78 1 98.06 408 GLU A CA 1
ATOM 3264 C C . GLU A 1 408 ? 19.902 37.272 12.639 1 98.06 408 GLU A C 1
ATOM 3266 O O . GLU A 1 408 ? 20.74 38.112 12.975 1 98.06 408 GLU A O 1
ATOM 3271 N N . ASN A 1 409 ? 20.012 36.048 12.972 1 97.99 409 ASN A N 1
ATOM 3272 C CA . ASN A 1 409 ? 21.206 35.581 13.668 1 97.99 409 ASN A CA 1
ATOM 3273 C C . ASN A 1 409 ? 22.319 35.216 12.689 1 97.99 409 ASN A C 1
ATOM 3275 O O . ASN A 1 409 ? 23.355 34.683 13.09 1 97.99 409 ASN A O 1
ATOM 3279 N N . ASP A 1 410 ? 22.061 35.38 11.414 1 98.3 410 ASP A N 1
ATOM 3280 C CA . ASP A 1 410 ? 23.012 35.212 10.319 1 98.3 410 ASP A CA 1
ATOM 3281 C C . ASP A 1 410 ? 23.505 33.769 10.237 1 98.3 410 ASP A C 1
ATOM 3283 O O . ASP A 1 410 ? 24.698 33.526 10.045 1 98.3 410 ASP A O 1
ATOM 3287 N N . TRP A 1 411 ? 22.597 32.823 10.401 1 98.64 411 TRP A N 1
ATOM 3288 C CA . TRP A 1 411 ? 22.987 31.417 10.386 1 98.64 411 TRP A CA 1
ATOM 3289 C C . TRP A 1 411 ? 22.717 30.791 9.022 1 98.64 411 TRP A C 1
ATOM 3291 O O . TRP A 1 411 ? 23.311 29.768 8.673 1 98.64 411 TRP A O 1
ATOM 3301 N N . LEU A 1 412 ? 21.783 31.308 8.208 1 98.74 412 LEU A N 1
ATOM 3302 C CA . LEU A 1 412 ? 21.431 30.739 6.912 1 98.74 412 LEU A CA 1
ATOM 3303 C C . LEU A 1 412 ? 22.484 31.08 5.864 1 98.74 412 LEU A C 1
ATOM 3305 O O . LEU A 1 412 ? 22.685 32.253 5.539 1 98.74 412 LEU A O 1
ATOM 3309 N N . GLU A 1 413 ? 23.132 30.095 5.307 1 98.28 413 GLU A N 1
ATOM 3310 C CA . GLU A 1 413 ? 24.14 30.323 4.276 1 98.28 413 GLU A CA 1
ATOM 3311 C C . GLU A 1 413 ? 23.521 30.294 2.882 1 98.28 413 GLU A C 1
ATOM 3313 O O . GLU A 1 413 ? 23.826 31.146 2.044 1 98.28 413 GLU A O 1
ATOM 3318 N N . ALA A 1 414 ? 22.728 29.241 2.679 1 98.57 414 ALA A N 1
ATOM 3319 C CA . ALA A 1 414 ? 22.21 29.041 1.328 1 98.57 414 ALA A CA 1
ATOM 3320 C C . ALA A 1 414 ? 20.969 28.154 1.343 1 98.57 414 ALA A C 1
ATOM 3322 O O . ALA A 1 414 ? 20.732 27.423 2.308 1 98.57 414 ALA A O 1
ATOM 3323 N N . ILE A 1 415 ? 20.158 28.261 0.378 1 98.73 415 ILE A N 1
ATOM 3324 C CA . ILE A 1 415 ? 19.076 27.33 0.077 1 98.73 415 ILE A CA 1
ATOM 3325 C C . ILE A 1 415 ? 19.218 26.82 -1.355 1 98.73 415 ILE A C 1
ATOM 3327 O O . ILE A 1 415 ? 19.388 27.609 -2.288 1 98.73 415 ILE A O 1
ATOM 3331 N N . VAL A 1 416 ? 19.182 25.52 -1.528 1 98.56 416 VAL A N 1
ATOM 3332 C CA . VAL A 1 416 ? 19.319 24.903 -2.843 1 98.56 416 VAL A CA 1
ATOM 3333 C C . VAL A 1 416 ? 17.989 24.282 -3.264 1 98.56 416 VAL A C 1
ATOM 3335 O O . VAL A 1 416 ? 17.475 23.385 -2.591 1 98.56 416 VAL A O 1
ATOM 3338 N N . GLN A 1 417 ? 17.425 24.747 -4.346 1 97.85 417 GLN A N 1
ATOM 3339 C CA . GLN A 1 417 ? 16.247 24.118 -4.933 1 97.85 417 GLN A CA 1
ATOM 3340 C C . GLN A 1 417 ? 16.631 22.896 -5.762 1 97.85 417 GLN A C 1
ATOM 3342 O O . GLN A 1 417 ? 17.509 22.975 -6.624 1 97.85 417 GLN A O 1
ATOM 3347 N N . MET A 1 418 ? 15.977 21.813 -5.533 1 97.33 418 MET A N 1
ATOM 3348 C CA . MET A 1 418 ? 16.29 20.582 -6.254 1 97.33 418 MET A CA 1
ATOM 3349 C C . MET A 1 418 ? 15.234 20.289 -7.314 1 97.33 418 MET A C 1
ATOM 3351 O O . MET A 1 418 ? 14.149 20.873 -7.294 1 97.33 418 MET A O 1
ATOM 3355 N N . PRO A 1 419 ? 15.517 19.35 -8.189 1 95.55 419 PRO A N 1
ATOM 3356 C CA . PRO A 1 419 ? 14.549 19.013 -9.236 1 95.55 419 PRO A CA 1
ATOM 3357 C C . PRO A 1 419 ? 13.282 18.366 -8.681 1 95.55 419 PRO A C 1
ATOM 3359 O O . PRO A 1 419 ? 13.324 17.718 -7.632 1 95.55 419 PRO A O 1
ATOM 3362 N N . ASN A 1 420 ? 12.19 18.504 -9.453 1 92.77 420 ASN A N 1
ATOM 3363 C CA . ASN A 1 420 ? 10.982 17.747 -9.142 1 92.77 420 ASN A CA 1
ATOM 3364 C C . ASN A 1 420 ? 11.181 16.252 -9.378 1 92.77 420 ASN A C 1
ATOM 3366 O O . ASN A 1 420 ? 12.009 15.854 -10.2 1 92.77 420 ASN A O 1
ATOM 3370 N N . ASN A 1 421 ? 10.502 15.418 -8.669 1 91.42 421 ASN A N 1
ATOM 3371 C CA . ASN A 1 421 ? 10.462 13.969 -8.835 1 91.42 421 ASN A CA 1
ATOM 3372 C C . ASN A 1 421 ? 11.825 13.337 -8.567 1 91.42 421 ASN A C 1
ATOM 3374 O O . ASN A 1 421 ? 12.212 12.378 -9.237 1 91.42 421 ASN A O 1
ATOM 3378 N N . LEU A 1 422 ? 12.561 14.038 -7.725 1 92.92 422 LEU A N 1
ATOM 3379 C CA . LEU A 1 422 ? 13.847 13.508 -7.286 1 92.92 422 LEU A CA 1
ATOM 3380 C C . LEU A 1 422 ? 13.659 12.458 -6.197 1 92.92 422 LEU A C 1
ATOM 3382 O O . LEU A 1 422 ? 14.506 11.577 -6.025 1 92.92 422 LEU A O 1
ATOM 3386 N N . PHE A 1 423 ? 12.556 12.544 -5.449 1 89.2 423 PHE A N 1
ATOM 3387 C CA . PHE A 1 423 ? 12.273 11.644 -4.338 1 89.2 423 PHE A CA 1
ATOM 3388 C C . PHE A 1 423 ? 11.293 10.556 -4.759 1 89.2 423 PHE A C 1
ATOM 3390 O O . PHE A 1 423 ? 10.516 10.742 -5.697 1 89.2 423 PHE A O 1
ATOM 3397 N N . TYR A 1 424 ? 11.303 9.509 -4.031 1 80.43 424 TYR A N 1
ATOM 3398 C CA . TYR A 1 424 ? 10.576 8.308 -4.428 1 80.43 424 TYR A CA 1
ATOM 3399 C C . TYR A 1 424 ? 9.076 8.488 -4.23 1 80.43 424 TYR A C 1
ATOM 3401 O O . TYR A 1 424 ? 8.272 7.879 -4.94 1 80.43 424 TYR A O 1
ATOM 3409 N N . ASN A 1 425 ? 8.63 9.335 -3.329 1 75.25 425 ASN A N 1
ATOM 3410 C CA . ASN A 1 425 ? 7.238 9.283 -2.894 1 75.25 425 ASN A CA 1
ATOM 3411 C C . ASN A 1 425 ? 6.535 10.622 -3.102 1 75.25 425 ASN A C 1
ATOM 3413 O O . ASN A 1 425 ? 5.426 10.829 -2.607 1 75.25 425 ASN A O 1
ATOM 3417 N N . THR A 1 426 ? 7.276 11.553 -3.741 1 78 426 THR A N 1
ATOM 3418 C CA . THR A 1 426 ? 6.638 12.849 -3.948 1 78 426 THR A CA 1
ATOM 3419 C C . THR A 1 426 ? 7.158 13.51 -5.221 1 78 426 THR A C 1
ATOM 3421 O O . THR A 1 426 ? 8.327 13.348 -5.578 1 78 426 THR A O 1
ATOM 3424 N N . GLY A 1 427 ? 6.313 14.201 -5.837 1 86.18 427 GLY A N 1
ATOM 3425 C CA . GLY A 1 427 ? 6.69 14.963 -7.017 1 86.18 427 GLY A CA 1
ATOM 3426 C C . GLY A 1 427 ? 6.872 16.443 -6.738 1 86.18 427 GLY A C 1
ATOM 3427 O O . GLY A 1 427 ? 7.105 17.23 -7.658 1 86.18 427 GLY A O 1
ATOM 3428 N N . ILE A 1 428 ? 6.865 16.846 -5.438 1 87.31 428 ILE A N 1
ATOM 3429 C CA . ILE A 1 428 ? 6.906 18.26 -5.08 1 87.31 428 ILE A CA 1
ATOM 3430 C C . ILE A 1 428 ? 8.351 18.756 -5.103 1 87.31 428 ILE A C 1
ATOM 3432 O O . ILE A 1 428 ? 9.288 17.958 -5.034 1 87.31 428 ILE A O 1
ATOM 3436 N N . THR A 1 429 ? 8.468 20.058 -5.188 1 92.82 429 THR A N 1
ATOM 3437 C CA . THR A 1 429 ? 9.793 20.668 -5.152 1 92.82 429 THR A CA 1
ATOM 3438 C C . THR A 1 429 ? 10.368 20.63 -3.739 1 92.82 429 THR A C 1
ATOM 3440 O O . THR A 1 429 ? 9.652 20.873 -2.765 1 92.82 429 THR A O 1
ATOM 3443 N N . THR A 1 430 ? 11.642 20.26 -3.626 1 94.96 430 THR A N 1
ATOM 3444 C CA . THR A 1 430 ? 12.314 20.174 -2.334 1 94.96 430 THR A CA 1
ATOM 3445 C C . THR A 1 430 ? 13.534 21.089 -2.296 1 94.96 430 THR A C 1
ATOM 3447 O O . THR A 1 430 ? 14.047 21.492 -3.342 1 94.96 430 THR A O 1
ATOM 3450 N N . TYR A 1 431 ? 13.92 21.488 -1.136 1 97.8 431 TYR A N 1
ATOM 3451 C CA . TYR A 1 431 ? 14.986 22.454 -0.894 1 97.8 431 TYR A CA 1
ATOM 3452 C C . TYR A 1 431 ? 15.931 21.961 0.195 1 97.8 431 TYR A C 1
ATOM 3454 O O . TYR A 1 431 ? 15.493 21.371 1.185 1 97.8 431 TYR A O 1
ATOM 3462 N N . ILE A 1 432 ? 17.203 22.278 0.043 1 98.53 432 ILE A N 1
ATOM 3463 C CA . ILE A 1 432 ? 18.164 22.031 1.112 1 98.53 432 ILE A CA 1
ATOM 3464 C C . ILE A 1 432 ? 18.502 23.343 1.816 1 98.53 432 ILE A C 1
ATOM 3466 O O . ILE A 1 432 ? 19.01 24.277 1.19 1 98.53 432 ILE A O 1
ATOM 3470 N N . TRP A 1 433 ? 18.185 23.447 3.081 1 98.8 433 TRP A N 1
ATOM 3471 C CA . TRP A 1 433 ? 18.634 24.552 3.922 1 98.8 433 TRP A CA 1
ATOM 3472 C C . TRP A 1 433 ? 20.041 24.298 4.45 1 98.8 433 TRP A C 1
ATOM 3474 O O . TRP A 1 433 ? 20.305 23.257 5.057 1 98.8 433 TRP A O 1
ATOM 3484 N N . ILE A 1 434 ? 20.949 25.203 4.203 1 98.82 434 ILE A N 1
ATOM 3485 C CA . ILE A 1 434 ? 22.317 25.095 4.698 1 98.82 434 ILE A CA 1
ATOM 3486 C C . ILE A 1 434 ? 22.572 26.173 5.749 1 98.82 434 ILE A C 1
ATOM 3488 O O . ILE A 1 434 ? 22.499 27.368 5.453 1 98.82 434 ILE A O 1
ATOM 3492 N N . LEU A 1 435 ? 22.876 25.753 6.975 1 98.79 435 LEU A N 1
ATOM 3493 C CA . LEU A 1 435 ? 23.112 26.689 8.069 1 98.79 435 LEU A CA 1
ATOM 3494 C C . LEU A 1 435 ? 24.503 26.494 8.662 1 98.79 435 LEU A C 1
ATOM 3496 O O . LEU A 1 435 ? 25.038 25.383 8.65 1 98.79 435 LEU A O 1
ATOM 3500 N N . SER A 1 436 ? 25.045 27.537 9.177 1 98.11 436 SER A N 1
ATOM 3501 C CA . SER A 1 436 ? 26.272 27.548 9.968 1 98.11 436 SER A CA 1
ATOM 3502 C C . SER A 1 436 ? 26.27 28.693 10.975 1 98.11 436 SER A C 1
ATOM 3504 O O . SER A 1 436 ? 25.832 29.802 10.662 1 98.11 436 SER A O 1
ATOM 3506 N N . ASN A 1 437 ? 26.636 28.403 12.191 1 97.69 437 ASN A N 1
ATOM 3507 C CA . ASN A 1 437 ? 26.727 29.495 13.155 1 97.69 437 ASN A CA 1
ATOM 3508 C C . ASN A 1 437 ? 28.128 30.099 13.187 1 97.69 437 ASN A C 1
ATOM 3510 O O . ASN A 1 437 ? 28.463 30.854 14.102 1 97.69 437 ASN A O 1
ATOM 3514 N N . ASN A 1 438 ? 28.94 29.636 12.233 1 96.1 438 ASN A N 1
ATOM 3515 C CA . ASN A 1 438 ? 30.235 30.256 11.974 1 96.1 438 ASN A CA 1
ATOM 3516 C C . ASN A 1 438 ? 30.47 30.461 10.48 1 96.1 438 ASN A C 1
ATOM 3518 O O . ASN A 1 438 ? 31.355 29.834 9.895 1 96.1 438 ASN A O 1
ATOM 3522 N N . LYS A 1 439 ? 29.817 31.369 9.996 1 96.01 439 LYS A N 1
ATOM 3523 C CA . LYS A 1 439 ? 29.941 31.684 8.576 1 96.01 439 LYS A CA 1
ATOM 3524 C C . LYS A 1 439 ? 31.324 32.242 8.254 1 96.01 439 LYS A C 1
ATOM 3526 O O . LYS A 1 439 ? 31.925 32.937 9.076 1 96.01 439 LYS A O 1
ATOM 3531 N N . SER A 1 440 ? 31.805 31.943 7.072 1 94.12 440 SER A N 1
ATOM 3532 C CA . SER A 1 440 ? 33.021 32.594 6.596 1 94.12 440 SER A CA 1
ATOM 3533 C C . SER A 1 440 ? 32.818 34.097 6.436 1 94.12 440 SER A C 1
ATOM 3535 O O . SER A 1 440 ? 31.684 34.566 6.318 1 94.12 440 SER A O 1
ATOM 3537 N N . ASN A 1 441 ? 33.808 34.758 6.391 1 94.42 441 ASN A N 1
ATOM 3538 C CA . ASN A 1 441 ? 33.743 36.215 6.326 1 94.42 441 ASN A CA 1
ATOM 3539 C C . ASN A 1 441 ? 32.981 36.687 5.091 1 94.42 441 ASN A C 1
ATOM 3541 O O . ASN A 1 441 ? 32.206 37.642 5.163 1 94.42 441 ASN A O 1
ATOM 3545 N N . LYS A 1 442 ? 33.169 36.016 4.032 1 93.91 442 LYS A N 1
ATOM 3546 C CA . LYS A 1 442 ? 32.537 36.431 2.783 1 93.91 442 LYS A CA 1
ATOM 3547 C C . LYS A 1 442 ? 31.031 36.188 2.822 1 93.91 442 LYS A C 1
ATOM 3549 O O . LYS A 1 442 ? 30.276 36.813 2.075 1 93.91 442 LYS A O 1
ATOM 3554 N N . ARG A 1 443 ? 30.569 35.362 3.737 1 96.41 443 ARG A N 1
ATOM 3555 C CA . ARG A 1 443 ? 29.167 34.96 3.759 1 96.41 443 ARG A CA 1
ATOM 3556 C C . ARG A 1 443 ? 28.402 35.7 4.852 1 96.41 443 ARG A C 1
ATOM 3558 O O . ARG A 1 443 ? 27.171 35.654 4.896 1 96.41 443 ARG A O 1
ATOM 3565 N N . LYS A 1 444 ? 29.099 36.38 5.699 1 97.41 444 LYS A N 1
ATOM 3566 C CA . LYS A 1 444 ? 28.43 37.065 6.801 1 97.41 444 LYS A CA 1
ATOM 3567 C C . LYS A 1 444 ? 27.443 38.107 6.283 1 97.41 444 LYS A C 1
ATOM 3569 O O . LYS A 1 444 ? 27.769 38.885 5.384 1 97.41 444 LYS A O 1
ATOM 3574 N N . GLY A 1 445 ? 26.232 38.01 6.755 1 97.7 445 GLY A N 1
ATOM 3575 C CA . GLY A 1 445 ? 25.186 38.96 6.412 1 97.7 445 GLY A CA 1
ATOM 3576 C C . GLY A 1 445 ? 24.509 38.65 5.09 1 97.7 445 GLY A C 1
ATOM 3577 O O . GLY A 1 445 ? 23.693 39.437 4.605 1 97.7 445 GLY A O 1
ATOM 3578 N N . LYS A 1 446 ? 24.864 37.489 4.515 1 97.95 446 LYS A N 1
ATOM 3579 C CA . LYS A 1 446 ? 24.351 37.182 3.183 1 97.95 446 LYS A CA 1
ATOM 3580 C C . LYS A 1 446 ? 23.758 35.777 3.132 1 97.95 446 LYS A C 1
ATOM 3582 O O . LYS A 1 446 ? 24.097 34.925 3.956 1 97.95 446 LYS A O 1
ATOM 3587 N N . VAL A 1 447 ? 22.841 35.569 2.223 1 98.37 447 VAL A N 1
ATOM 3588 C CA . VAL A 1 447 ? 22.237 34.273 1.93 1 98.37 447 VAL A CA 1
ATOM 3589 C C . VAL A 1 447 ? 22.277 34.013 0.426 1 98.37 447 VAL A C 1
ATOM 3591 O O . VAL A 1 447 ? 21.924 34.885 -0.371 1 98.37 447 VAL A O 1
ATOM 3594 N N . GLN A 1 448 ? 22.764 32.881 0.052 1 98.5 448 GLN A N 1
ATOM 3595 C CA . GLN A 1 448 ? 22.797 32.482 -1.351 1 98.5 448 GLN A CA 1
ATOM 3596 C C . GLN A 1 448 ? 21.609 31.589 -1.698 1 98.5 448 GLN A C 1
ATOM 3598 O O . GLN A 1 448 ? 21.313 30.633 -0.977 1 98.5 448 GLN A O 1
ATOM 3603 N N . LEU A 1 449 ? 20.861 31.892 -2.725 1 98.35 449 LEU A N 1
ATOM 3604 C CA . LEU A 1 449 ? 19.832 31.018 -3.28 1 98.35 449 LEU A CA 1
ATOM 3605 C C . LEU A 1 449 ? 20.316 30.358 -4.567 1 98.35 449 LEU A C 1
ATOM 3607 O O . LEU A 1 449 ? 20.821 31.036 -5.465 1 98.35 449 LEU A O 1
ATOM 3611 N N . ILE A 1 450 ? 20.263 29.046 -4.592 1 98.18 450 ILE A N 1
ATOM 3612 C CA . ILE A 1 450 ? 20.714 28.289 -5.755 1 98.18 450 ILE A CA 1
ATOM 3613 C C . ILE A 1 450 ? 19.54 27.522 -6.358 1 98.18 450 ILE A C 1
ATOM 3615 O O . ILE A 1 450 ? 18.948 26.662 -5.701 1 98.18 450 ILE A O 1
ATOM 3619 N N . ASP A 1 451 ? 19.192 27.783 -7.591 1 96.86 451 ASP A N 1
ATOM 3620 C CA . ASP A 1 451 ? 18.175 27.03 -8.318 1 96.86 451 ASP A CA 1
ATOM 3621 C C . ASP A 1 451 ? 18.807 25.925 -9.162 1 96.86 451 ASP A C 1
ATOM 3623 O O . ASP A 1 451 ? 19.253 26.172 -10.284 1 96.86 451 ASP A O 1
ATOM 3627 N N . ALA A 1 452 ? 18.766 24.741 -8.635 1 96.84 452 ALA A N 1
ATOM 3628 C CA . ALA A 1 452 ? 19.281 23.576 -9.349 1 96.84 452 ALA A CA 1
ATOM 3629 C C . ALA A 1 452 ? 18.141 22.714 -9.885 1 96.84 452 ALA A C 1
ATOM 3631 O O . ALA A 1 452 ? 18.306 21.507 -10.079 1 96.84 452 ALA A O 1
ATOM 3632 N N . GLY A 1 453 ? 16.978 23.257 -10.069 1 94.05 453 GLY A N 1
ATOM 3633 C CA . GLY A 1 453 ? 15.77 22.534 -10.433 1 94.05 453 GLY A CA 1
ATOM 3634 C C . GLY A 1 453 ? 15.858 21.871 -11.795 1 94.05 453 GLY A C 1
ATOM 3635 O O . GLY A 1 453 ? 15.122 20.924 -12.079 1 94.05 453 GLY A O 1
ATOM 3636 N N . PHE A 1 454 ? 16.842 22.28 -12.602 1 92.39 454 PHE A N 1
ATOM 3637 C CA . PHE A 1 454 ? 16.904 21.765 -13.965 1 92.39 454 PHE A CA 1
ATOM 3638 C C . PHE A 1 454 ? 18.144 20.901 -14.161 1 92.39 454 PHE A C 1
ATOM 3640 O O . PHE A 1 454 ? 18.444 20.481 -15.281 1 92.39 454 PHE A O 1
ATOM 3647 N N . MET A 1 455 ? 18.81 20.665 -13.037 1 94.23 455 MET A N 1
ATOM 3648 C CA . MET A 1 455 ? 20.027 19.86 -13.09 1 94.23 455 MET A CA 1
ATOM 3649 C C . MET A 1 455 ? 19.725 18.397 -12.783 1 94.23 455 MET A C 1
ATOM 3651 O O . MET A 1 455 ? 19.859 17.958 -11.639 1 94.23 455 MET A O 1
ATOM 3655 N N . PHE A 1 456 ? 19.311 17.59 -13.812 1 94.61 456 PHE A N 1
ATOM 3656 C CA . PHE A 1 456 ? 19.036 16.182 -13.548 1 94.61 456 PHE A CA 1
ATOM 3657 C C . PHE A 1 456 ? 19.185 15.354 -14.818 1 94.61 456 PHE A C 1
ATOM 3659 O O . PHE A 1 456 ? 19.207 15.9 -15.923 1 94.61 456 PHE A O 1
ATOM 3666 N N . ARG A 1 457 ? 19.37 14.164 -14.686 1 95.14 457 ARG A N 1
ATOM 3667 C CA . ARG A 1 457 ? 19.241 13.185 -15.76 1 95.14 457 ARG A CA 1
ATOM 3668 C C . ARG A 1 457 ? 18.038 12.276 -15.531 1 95.14 457 ARG A C 1
ATOM 3670 O O . ARG A 1 457 ? 17.728 11.924 -14.391 1 95.14 457 ARG A O 1
ATOM 3677 N N . LYS A 1 458 ? 17.396 11.822 -16.542 1 92.12 458 LYS A N 1
ATOM 3678 C CA . LYS A 1 458 ? 16.201 10.989 -16.45 1 92.12 458 LYS A CA 1
ATOM 3679 C C . LYS A 1 458 ? 16.565 9.535 -16.162 1 92.12 458 LYS A C 1
ATOM 3681 O O . LYS A 1 458 ? 17.575 9.032 -16.658 1 92.12 458 LYS A O 1
ATOM 3686 N N . LEU A 1 459 ? 15.766 8.903 -15.382 1 89.04 459 LEU A N 1
ATOM 3687 C CA . LEU A 1 459 ? 15.94 7.473 -15.155 1 89.04 459 LEU A CA 1
ATOM 3688 C C . LEU A 1 459 ? 15.344 6.664 -16.302 1 89.04 459 LEU A C 1
ATOM 3690 O O . LEU A 1 459 ? 14.378 7.095 -16.935 1 89.04 459 LEU A O 1
ATOM 3694 N N . ARG A 1 460 ? 15.893 5.496 -16.594 1 82.81 460 ARG A N 1
ATOM 3695 C CA . ARG A 1 460 ? 15.337 4.601 -17.604 1 82.81 460 ARG A CA 1
ATOM 3696 C C . ARG A 1 460 ? 13.963 4.089 -17.184 1 82.81 460 ARG A C 1
ATOM 3698 O O . ARG A 1 460 ? 13.054 3.986 -18.01 1 82.81 460 ARG A O 1
ATOM 3705 N N . LYS A 1 461 ? 13.859 3.776 -15.927 1 81.27 461 LYS A N 1
ATOM 3706 C CA . LYS A 1 461 ? 12.607 3.33 -15.323 1 81.27 461 LYS A CA 1
ATOM 3707 C C . LYS A 1 461 ? 12.283 4.137 -14.069 1 81.27 461 LYS A C 1
ATOM 3709 O O . LYS A 1 461 ? 13.149 4.342 -13.215 1 81.27 461 LYS A O 1
ATOM 3714 N N . ASN A 1 462 ? 11.06 4.609 -14.095 1 82.16 462 ASN A N 1
ATOM 3715 C CA . ASN A 1 462 ? 10.622 5.351 -12.918 1 82.16 462 ASN A CA 1
ATOM 3716 C C . ASN A 1 462 ? 10.586 4.464 -11.676 1 82.16 462 ASN A C 1
ATOM 3718 O O . ASN A 1 462 ? 10.263 3.278 -11.765 1 82.16 462 ASN A O 1
ATOM 3722 N N . LEU A 1 463 ? 10.955 4.964 -10.62 1 78.02 463 LEU A N 1
ATOM 3723 C CA . LEU A 1 463 ? 10.831 4.341 -9.306 1 78.02 463 LEU A CA 1
ATOM 3724 C C . LEU A 1 463 ? 9.832 5.099 -8.438 1 78.02 463 LEU A C 1
ATOM 3726 O O . LEU A 1 463 ? 10.211 6.008 -7.697 1 78.02 463 LEU A O 1
ATOM 3730 N N . GLY A 1 464 ? 8.623 4.696 -8.464 1 75.2 464 GLY A N 1
ATOM 3731 C CA . GLY A 1 464 ? 7.581 5.522 -7.874 1 75.2 464 GLY A CA 1
ATOM 3732 C C . GLY A 1 464 ? 7.428 6.868 -8.559 1 75.2 464 GLY A C 1
ATOM 3733 O O . GLY A 1 464 ? 7.29 6.936 -9.782 1 75.2 464 GLY A O 1
ATOM 3734 N N . ASN A 1 465 ? 7.571 7.917 -7.757 1 80 465 ASN A N 1
ATOM 3735 C CA . ASN A 1 465 ? 7.497 9.264 -8.312 1 80 465 ASN A CA 1
ATOM 3736 C C . ASN A 1 465 ? 8.844 9.714 -8.872 1 80 465 ASN A C 1
ATOM 3738 O O . ASN A 1 465 ? 8.913 10.681 -9.634 1 80 465 ASN A O 1
ATOM 3742 N N . LYS A 1 466 ? 9.906 8.991 -8.461 1 88.34 466 LYS A N 1
ATOM 3743 C CA . LYS A 1 466 ? 11.253 9.376 -8.872 1 88.34 466 LYS A CA 1
ATOM 3744 C C . LYS A 1 466 ? 11.501 9.025 -10.337 1 88.34 466 LYS A C 1
ATOM 3746 O O . LYS A 1 466 ? 11.511 7.848 -10.705 1 88.34 466 LYS A O 1
ATOM 3751 N N . ASN A 1 467 ? 11.669 10.061 -11.116 1 92.01 467 ASN A N 1
ATOM 3752 C CA . ASN A 1 467 ? 11.921 9.804 -12.53 1 92.01 467 ASN A CA 1
ATOM 3753 C C . ASN A 1 467 ? 13.216 10.462 -12.997 1 92.01 467 ASN A C 1
ATOM 3755 O O . ASN A 1 467 ? 13.527 10.453 -14.189 1 92.01 467 ASN A O 1
ATOM 3759 N N . CYS A 1 468 ? 14 11.083 -12.048 1 94.34 468 CYS A N 1
ATOM 3760 C CA . CYS A 1 468 ? 15.273 11.716 -12.373 1 94.34 468 CYS A CA 1
ATOM 3761 C C . CYS A 1 468 ? 16.252 11.602 -11.21 1 94.34 468 CYS A C 1
ATOM 3763 O O . CYS A 1 468 ? 15.878 11.17 -10.119 1 94.34 468 CYS A O 1
ATOM 3765 N N . GLU A 1 469 ? 17.546 11.937 -11.421 1 94.56 469 GLU A N 1
ATOM 3766 C CA . GLU A 1 469 ? 18.584 11.903 -10.395 1 94.56 469 GLU A CA 1
ATOM 3767 C C . GLU A 1 469 ? 19.692 12.908 -10.696 1 94.56 469 GLU A C 1
ATOM 3769 O O . GLU A 1 469 ? 19.827 13.368 -11.832 1 94.56 469 GLU A O 1
ATOM 3774 N N . PHE A 1 470 ? 20.395 13.303 -9.686 1 95.75 470 PHE A N 1
ATOM 3775 C CA . PHE A 1 470 ? 21.623 14.068 -9.865 1 95.75 470 PHE A CA 1
ATOM 3776 C C . PHE A 1 470 ? 22.742 13.18 -10.397 1 95.75 470 PHE A C 1
ATOM 3778 O O . PHE A 1 470 ? 23.046 12.138 -9.812 1 95.75 470 PHE A O 1
ATOM 3785 N N . ALA A 1 471 ? 23.349 13.598 -11.461 1 94.23 471 ALA A N 1
ATOM 3786 C CA . ALA A 1 471 ? 24.617 12.994 -11.863 1 94.23 471 ALA A CA 1
ATOM 3787 C C . ALA A 1 471 ? 25.778 13.564 -11.052 1 94.23 471 ALA A C 1
ATOM 3789 O O . ALA A 1 471 ? 25.665 14.646 -10.472 1 94.23 471 ALA A O 1
ATOM 3790 N N . PRO A 1 472 ? 26.872 12.861 -10.977 1 93.93 472 PRO A N 1
ATOM 3791 C CA . PRO A 1 472 ? 28.031 13.371 -10.241 1 93.93 472 PRO A CA 1
ATOM 3792 C C . PRO A 1 472 ? 28.474 14.751 -10.721 1 93.93 472 PRO A C 1
ATOM 3794 O O . PRO A 1 472 ? 28.907 15.579 -9.915 1 93.93 472 PRO A O 1
ATOM 3797 N N . GLU A 1 473 ? 28.3 14.982 -11.996 1 95.51 473 GLU A N 1
ATOM 3798 C CA . GLU A 1 473 ? 28.694 16.277 -12.544 1 95.51 473 GLU A CA 1
ATOM 3799 C C . GLU A 1 473 ? 27.78 17.39 -12.041 1 95.51 473 GLU A C 1
ATOM 3801 O O . GLU A 1 473 ? 28.224 18.523 -11.841 1 95.51 473 GLU A O 1
ATOM 3806 N N . HIS A 1 474 ? 26.454 17.097 -11.921 1 96.31 474 HIS A N 1
ATOM 3807 C CA . HIS A 1 474 ? 25.523 18.066 -11.356 1 96.31 474 HIS A CA 1
ATOM 3808 C C . HIS A 1 474 ? 25.922 18.45 -9.935 1 96.31 474 HIS A C 1
ATOM 3810 O O . HIS A 1 474 ? 25.942 19.633 -9.589 1 96.31 474 HIS A O 1
ATOM 3816 N N . ILE A 1 475 ? 26.279 17.463 -9.132 1 97.14 475 ILE A N 1
ATOM 3817 C CA . ILE A 1 475 ? 26.646 17.662 -7.734 1 97.14 475 ILE A CA 1
ATOM 3818 C C . ILE A 1 475 ? 27.896 18.536 -7.648 1 97.14 475 ILE A C 1
ATOM 3820 O O . ILE A 1 475 ? 27.939 19.496 -6.875 1 97.14 475 ILE A O 1
ATOM 3824 N N . ARG A 1 476 ? 28.826 18.245 -8.503 1 96.56 476 ARG A N 1
ATOM 3825 C CA . ARG A 1 476 ? 30.064 19.018 -8.502 1 96.56 476 ARG A CA 1
ATOM 3826 C C . ARG A 1 476 ? 29.802 20.474 -8.872 1 96.56 476 ARG A C 1
ATOM 3828 O O . ARG A 1 476 ? 30.397 21.384 -8.291 1 96.56 476 ARG A O 1
ATOM 3835 N N . GLU A 1 477 ? 28.973 20.642 -9.809 1 96.52 477 GLU A N 1
ATOM 3836 C CA . GLU A 1 477 ? 28.661 22.002 -10.239 1 96.52 477 GLU A CA 1
ATOM 3837 C C . GLU A 1 477 ? 27.948 22.78 -9.136 1 96.52 477 GLU A C 1
ATOM 3839 O O . GLU A 1 477 ? 28.278 23.939 -8.875 1 96.52 477 GLU A O 1
ATOM 3844 N N . ILE A 1 478 ? 26.989 22.219 -8.488 1 97.75 478 ILE A N 1
ATOM 3845 C CA . ILE A 1 478 ? 26.243 22.86 -7.411 1 97.75 478 ILE A CA 1
ATOM 3846 C C . ILE A 1 478 ? 27.192 23.226 -6.273 1 97.75 478 ILE A C 1
ATOM 3848 O O . ILE A 1 478 ? 27.148 24.344 -5.754 1 97.75 478 ILE A O 1
ATOM 3852 N N . VAL A 1 479 ? 28.078 22.293 -5.932 1 97.67 479 VAL A N 1
ATOM 3853 C CA . VAL A 1 479 ? 29.018 22.502 -4.835 1 97.67 479 VAL A CA 1
ATOM 3854 C C . VAL A 1 479 ? 29.978 23.636 -5.186 1 97.67 479 VAL A C 1
ATOM 3856 O O . VAL A 1 479 ? 30.298 24.472 -4.337 1 97.67 479 VAL A O 1
ATOM 3859 N N . SER A 1 480 ? 30.383 23.635 -6.414 1 96.98 480 SER A N 1
ATOM 3860 C CA . SER A 1 480 ? 31.283 24.694 -6.861 1 96.98 480 SER A CA 1
ATOM 3861 C C . SER A 1 480 ? 30.622 26.064 -6.751 1 96.98 480 SER A C 1
ATOM 3863 O O . SER A 1 480 ? 31.228 27.012 -6.248 1 96.98 480 SER A O 1
ATOM 3865 N N . VAL A 1 481 ? 29.43 26.177 -7.216 1 96.96 481 VAL A N 1
ATOM 3866 C CA . VAL A 1 481 ? 28.679 27.427 -7.164 1 96.96 481 VAL A CA 1
ATOM 3867 C C . VAL A 1 481 ? 28.49 27.857 -5.711 1 96.96 481 VAL A C 1
ATOM 3869 O O . VAL A 1 481 ? 28.616 29.04 -5.386 1 96.96 481 VAL A O 1
ATOM 3872 N N . TYR A 1 482 ? 28.244 27.001 -4.862 1 97.51 482 TYR A N 1
ATOM 3873 C CA . TYR A 1 482 ? 28.087 27.262 -3.435 1 97.51 482 TYR A CA 1
ATOM 3874 C C . TYR A 1 482 ? 29.389 27.769 -2.827 1 97.51 482 TYR A C 1
ATOM 3876 O O . TYR A 1 482 ? 29.408 28.81 -2.165 1 97.51 482 TYR A O 1
ATOM 3884 N N . GLU A 1 483 ? 30.449 27.043 -3.061 1 96.01 483 GLU A N 1
ATOM 3885 C CA . GLU A 1 483 ? 31.73 27.365 -2.438 1 96.01 483 GLU A CA 1
ATOM 3886 C C . GLU A 1 483 ? 32.227 28.739 -2.879 1 96.01 483 GLU A C 1
ATOM 3888 O O . GLU A 1 483 ? 32.796 29.485 -2.079 1 96.01 483 GLU A O 1
ATOM 3893 N N . LYS A 1 484 ? 31.937 29.025 -4.127 1 95.27 484 LYS A N 1
ATOM 3894 C CA . LYS A 1 484 ? 32.43 30.282 -4.682 1 95.27 484 LYS A CA 1
ATOM 3895 C C . LYS A 1 484 ? 31.461 31.426 -4.397 1 95.27 484 LYS A C 1
ATOM 3897 O O . LYS A 1 484 ? 31.791 32.595 -4.612 1 95.27 484 LYS A O 1
ATOM 3902 N N . MET A 1 485 ? 30.341 31.076 -3.841 1 95.7 485 MET A N 1
ATOM 3903 C CA . MET A 1 485 ? 29.29 32.069 -3.641 1 95.7 485 MET A CA 1
ATOM 3904 C C . MET A 1 485 ? 29.079 32.899 -4.903 1 95.7 485 MET A C 1
ATOM 3906 O O . MET A 1 485 ? 29.064 34.13 -4.847 1 95.7 485 MET A O 1
ATOM 3910 N N . GLN A 1 486 ? 28.952 32.238 -6.01 1 89.16 486 GLN A N 1
ATOM 3911 C CA . GLN A 1 486 ? 28.931 32.879 -7.321 1 89.16 486 GLN A CA 1
ATOM 3912 C C . GLN A 1 486 ? 27.502 33.173 -7.766 1 89.16 486 GLN A C 1
ATOM 3914 O O . GLN A 1 486 ? 26.603 32.353 -7.568 1 89.16 486 GLN A O 1
ATOM 3919 N N . ALA A 1 487 ? 27.3 34.295 -8.242 1 90.62 487 ALA A N 1
ATOM 3920 C CA . ALA A 1 487 ? 26.058 34.567 -8.961 1 90.62 487 ALA A CA 1
ATOM 3921 C C . ALA A 1 487 ? 26.109 34.001 -10.377 1 90.62 487 ALA A C 1
ATOM 3923 O O . ALA A 1 487 ? 27.089 34.203 -11.099 1 90.62 487 ALA A O 1
ATOM 3924 N N . VAL A 1 488 ? 25.188 33.176 -10.677 1 90.87 488 VAL A N 1
ATOM 3925 C CA . VAL A 1 488 ? 25.115 32.537 -11.987 1 90.87 488 VAL A CA 1
ATOM 3926 C C . VAL A 1 488 ? 23.711 32.702 -12.565 1 90.87 488 VAL A C 1
ATOM 3928 O O . VAL A 1 488 ? 22.717 32.472 -11.872 1 90.87 488 VAL A O 1
ATOM 3931 N N . ASP A 1 489 ? 23.58 33.144 -13.74 1 87.68 489 ASP A N 1
ATOM 3932 C CA . ASP A 1 489 ? 22.29 33.255 -14.414 1 87.68 489 ASP A CA 1
ATOM 3933 C C . ASP A 1 489 ? 22.134 32.173 -15.48 1 87.68 489 ASP A C 1
ATOM 3935 O O . ASP A 1 489 ? 23.009 32.001 -16.331 1 87.68 489 ASP A O 1
ATOM 3939 N N . ARG A 1 490 ? 21.109 31.401 -15.285 1 80.84 490 ARG A N 1
ATOM 3940 C CA . ARG A 1 490 ? 20.808 30.401 -16.304 1 80.84 490 ARG A CA 1
ATOM 3941 C C . ARG A 1 490 ? 20.265 31.056 -17.57 1 80.84 490 ARG A C 1
ATOM 3943 O O . ARG A 1 490 ? 19.403 31.935 -17.499 1 80.84 490 ARG A O 1
ATOM 3950 N N . LYS A 1 491 ? 20.793 30.585 -18.781 1 65.15 491 LYS A N 1
ATOM 3951 C CA . LYS A 1 491 ? 20.284 31.107 -20.045 1 65.15 491 LYS A CA 1
ATOM 3952 C C . LYS A 1 491 ? 18.877 30.588 -20.328 1 65.15 491 LYS A C 1
ATOM 3954 O O . LYS A 1 491 ? 18.551 29.448 -19.991 1 65.15 491 LYS A O 1
ATOM 3959 N N . VAL A 1 492 ? 17.947 31.444 -20.723 1 57.15 492 VAL A N 1
ATOM 3960 C CA . VAL A 1 492 ? 16.535 31.181 -20.981 1 57.15 492 VAL A CA 1
ATOM 3961 C C . VAL A 1 492 ? 16.383 29.855 -21.723 1 57.15 492 VAL A C 1
ATOM 3963 O O . VAL A 1 492 ? 15.475 29.073 -21.431 1 57.15 492 VAL A O 1
ATOM 3966 N N . ASP A 1 493 ? 17.29 29.554 -22.605 1 56.92 493 ASP A N 1
ATOM 3967 C CA . ASP A 1 493 ? 17.139 28.381 -23.46 1 56.92 493 ASP A CA 1
ATOM 3968 C C . ASP A 1 493 ? 17.867 27.175 -22.871 1 56.92 493 ASP A C 1
ATOM 3970 O O . ASP A 1 493 ? 17.805 26.074 -23.424 1 56.92 493 ASP A O 1
ATOM 3974 N N . ASP A 1 494 ? 18.472 27.461 -21.776 1 61.93 494 ASP A N 1
ATOM 3975 C CA . ASP A 1 494 ? 19.223 26.352 -21.196 1 61.93 494 ASP A CA 1
ATOM 3976 C C . ASP A 1 494 ? 18.329 25.486 -20.311 1 61.93 494 ASP A C 1
ATOM 3978 O O . ASP A 1 494 ? 17.912 25.915 -19.233 1 61.93 494 ASP A O 1
ATOM 3982 N N . GLU A 1 495 ? 17.945 24.364 -20.886 1 66.79 495 GLU A N 1
ATOM 3983 C CA . GLU A 1 495 ? 17.009 23.446 -20.244 1 66.79 495 GLU A CA 1
ATOM 3984 C C . GLU A 1 495 ? 17.67 22.705 -19.085 1 66.79 495 GLU A C 1
ATOM 3986 O O . GLU A 1 495 ? 16.989 22.06 -18.285 1 66.79 495 GLU A O 1
ATOM 3991 N N . GLN A 1 496 ? 18.969 22.82 -18.847 1 72.62 496 GLN A N 1
ATOM 3992 C CA . GLN A 1 496 ? 19.614 22.039 -17.796 1 72.62 496 GLN A CA 1
ATOM 3993 C C . GLN A 1 496 ? 20.59 22.896 -16.994 1 72.62 496 GLN A C 1
ATOM 3995 O O . GLN A 1 496 ? 21.487 22.37 -16.333 1 72.62 496 GLN A O 1
ATOM 4000 N N . GLY A 1 497 ? 20.336 24.159 -16.892 1 85.38 497 GLY A N 1
ATOM 4001 C CA . GLY A 1 497 ? 21.341 24.995 -16.255 1 85.38 497 GLY A CA 1
ATOM 4002 C C . GLY A 1 497 ? 21.003 25.344 -14.818 1 85.38 497 GLY A C 1
ATOM 4003 O O . GLY A 1 497 ? 19.892 25.078 -14.354 1 85.38 497 GLY A O 1
ATOM 4004 N N . ILE A 1 498 ? 22.026 25.857 -13.984 1 93.98 498 ILE A N 1
ATOM 4005 C CA . ILE A 1 498 ? 21.965 26.281 -12.59 1 93.98 498 ILE A CA 1
ATOM 4006 C C . ILE A 1 498 ? 21.862 27.803 -12.518 1 93.98 498 ILE A C 1
ATOM 4008 O O . ILE A 1 498 ? 22.317 28.506 -13.423 1 93.98 498 ILE A O 1
ATOM 4012 N N . SER A 1 499 ? 21.096 28.354 -11.649 1 94.99 499 SER A N 1
ATOM 4013 C CA . SER A 1 499 ? 21.063 29.776 -11.323 1 94.99 499 SER A CA 1
ATOM 4014 C C . SER A 1 499 ? 21.388 30.015 -9.852 1 94.99 499 SER A C 1
ATOM 4016 O O . SER A 1 499 ? 21.044 29.199 -8.995 1 94.99 499 SER A O 1
ATOM 4018 N N . SER A 1 500 ? 22.079 31.025 -9.594 1 96.92 500 SER A N 1
ATOM 4019 C CA . SER A 1 500 ? 22.485 31.359 -8.233 1 96.92 500 SER A CA 1
ATOM 4020 C C . SER A 1 500 ? 22.505 32.869 -8.017 1 96.92 500 SER A C 1
ATOM 4022 O O . SER A 1 500 ? 22.93 33.621 -8.897 1 96.92 500 SER A O 1
ATOM 4024 N N . LYS A 1 501 ? 21.98 33.326 -6.924 1 97.24 501 LYS A N 1
ATOM 4025 C CA . LYS A 1 501 ? 21.982 34.73 -6.525 1 97.24 501 LYS A CA 1
ATOM 4026 C C . LYS A 1 501 ? 22.362 34.883 -5.055 1 97.24 501 LYS A C 1
ATOM 4028 O O . LYS A 1 501 ? 22.108 33.989 -4.246 1 97.24 501 LYS A O 1
ATOM 4033 N N . VAL A 1 502 ? 22.951 35.973 -4.7 1 97.36 502 VAL A N 1
ATOM 4034 C CA . VAL A 1 502 ? 23.36 36.269 -3.331 1 97.36 502 VAL A CA 1
ATOM 4035 C C . VAL A 1 502 ? 22.598 37.487 -2.815 1 97.36 502 VAL A C 1
ATOM 4037 O O . VAL A 1 502 ? 22.535 38.519 -3.488 1 97.36 502 VAL A O 1
ATOM 4040 N N . PHE A 1 503 ? 22.058 37.397 -1.688 1 97.88 503 PHE A N 1
ATOM 4041 C CA . PHE A 1 503 ? 21.226 38.442 -1.106 1 97.88 503 PHE A CA 1
ATOM 4042 C C . PHE A 1 503 ? 21.744 38.844 0.27 1 97.88 503 PHE A C 1
ATOM 4044 O O . PHE A 1 503 ? 22.445 38.07 0.925 1 97.88 503 PHE A O 1
ATOM 4051 N N . ASP A 1 504 ? 21.387 40.055 0.679 1 97.65 504 ASP A N 1
ATOM 4052 C CA . ASP A 1 504 ? 21.558 40.437 2.077 1 97.65 504 ASP A CA 1
ATOM 4053 C C . ASP A 1 504 ? 20.462 39.83 2.95 1 97.65 504 ASP A C 1
ATOM 4055 O O . ASP A 1 504 ? 19.344 39.603 2.483 1 97.65 504 ASP A O 1
ATOM 4059 N N . ASN A 1 505 ? 20.728 39.612 4.194 1 98.08 505 ASN A N 1
ATOM 4060 C CA . ASN A 1 505 ? 19.743 39.07 5.123 1 98.08 505 ASN A CA 1
ATOM 4061 C C . ASN A 1 505 ? 18.452 39.884 5.109 1 98.08 505 ASN A C 1
ATOM 4063 O O . ASN A 1 505 ? 17.357 39.32 5.135 1 98.08 505 ASN A O 1
ATOM 4067 N N . THR A 1 506 ? 18.539 41.156 4.961 1 97.33 506 THR A N 1
ATOM 4068 C CA . THR A 1 506 ? 17.404 42.062 5.097 1 97.33 506 THR A CA 1
ATOM 4069 C C . THR A 1 506 ? 16.524 42.017 3.851 1 97.33 506 THR A C 1
ATOM 4071 O O . THR A 1 506 ? 15.389 42.496 3.87 1 97.33 506 THR A O 1
ATOM 4074 N N . ASP A 1 507 ? 17.048 41.432 2.774 1 97.22 507 ASP A N 1
ATOM 4075 C CA . ASP A 1 507 ? 16.282 41.351 1.533 1 97.22 507 ASP A CA 1
ATOM 4076 C C . ASP A 1 507 ? 15.069 40.439 1.695 1 97.22 507 ASP A C 1
ATOM 4078 O O . ASP A 1 507 ? 14.127 40.503 0.902 1 97.22 507 ASP A O 1
ATOM 4082 N N . PHE A 1 508 ? 15.09 39.647 2.723 1 97.9 508 PHE A N 1
ATOM 4083 C CA . PHE A 1 508 ? 14.035 38.65 2.866 1 97.9 508 PHE A CA 1
ATOM 4084 C C . PHE A 1 508 ? 12.981 39.117 3.863 1 97.9 508 PHE A C 1
ATOM 4086 O O . PHE A 1 508 ? 11.941 38.474 4.021 1 97.9 508 PHE A O 1
ATOM 4093 N N . GLY A 1 509 ? 13.202 40.193 4.55 1 97.66 509 GLY A N 1
ATOM 4094 C CA . GLY A 1 509 ? 12.284 40.688 5.564 1 97.66 509 GLY A CA 1
ATOM 4095 C C . GLY A 1 509 ? 11.365 41.782 5.053 1 97.66 509 GLY A C 1
ATOM 4096 O O . GLY A 1 509 ? 11.657 42.424 4.042 1 97.66 509 GLY A O 1
ATOM 4097 N N . TYR A 1 510 ? 10.253 41.981 5.732 1 97.85 510 TYR A N 1
ATOM 4098 C CA . TYR A 1 510 ? 9.3 43.038 5.417 1 97.85 510 TYR A CA 1
ATOM 4099 C C . TYR A 1 510 ? 8.519 43.456 6.657 1 97.85 510 TYR A C 1
ATOM 4101 O O . TYR A 1 510 ? 8.394 42.683 7.61 1 97.85 510 TYR A O 1
ATOM 4109 N N . TYR A 1 511 ? 8.051 44.667 6.674 1 97.84 511 TYR A N 1
ATOM 4110 C CA . TYR A 1 511 ? 7.042 45.136 7.617 1 97.84 511 TYR A CA 1
ATOM 4111 C C . TYR A 1 511 ? 5.637 44.89 7.08 1 97.84 511 TYR A C 1
ATOM 4113 O O . TYR A 1 511 ? 5.308 45.313 5.969 1 97.84 511 TYR A O 1
ATOM 4121 N N . LYS A 1 512 ? 4.908 44.198 7.805 1 97.78 512 LYS A N 1
ATOM 4122 C CA . LYS A 1 512 ? 3.484 44.146 7.487 1 97.78 512 LYS A CA 1
ATOM 4123 C C . LYS A 1 512 ? 2.733 45.304 8.136 1 97.78 512 LYS A C 1
ATOM 4125 O O . LYS A 1 512 ? 2.51 45.305 9.348 1 97.78 512 LYS A O 1
ATOM 4130 N N . VAL A 1 513 ? 2.324 46.238 7.296 1 97.51 513 VAL A N 1
ATOM 4131 C CA . VAL A 1 513 ? 1.757 47.494 7.777 1 97.51 513 VAL A CA 1
ATOM 4132 C C . VAL A 1 513 ? 0.254 47.518 7.511 1 97.51 513 VAL A C 1
ATOM 4134 O O . VAL A 1 513 ? -0.189 47.249 6.392 1 97.51 513 VAL A O 1
ATOM 4137 N N . THR A 1 514 ? -0.447 47.795 8.501 1 97.42 514 THR A N 1
ATOM 4138 C CA . THR A 1 514 ? -1.898 47.875 8.37 1 97.42 514 THR A CA 1
ATOM 4139 C C . THR A 1 514 ? -2.322 49.26 7.888 1 97.42 514 THR A C 1
ATOM 4141 O O . THR A 1 514 ? -1.924 50.273 8.468 1 97.42 514 THR A O 1
ATOM 4144 N N . ILE A 1 515 ? -3.096 49.276 6.796 1 97.64 515 ILE A N 1
ATOM 4145 C CA . ILE A 1 515 ? -3.653 50.5 6.229 1 97.64 515 ILE A CA 1
ATOM 4146 C C . ILE A 1 515 ? -5.144 50.583 6.545 1 97.64 515 ILE A C 1
ATOM 4148 O O . ILE A 1 515 ? -5.92 49.711 6.146 1 97.64 515 ILE A O 1
ATOM 4152 N N . GLU A 1 516 ? -5.452 51.629 7.243 1 97.87 516 GLU A N 1
ATOM 4153 C CA . GLU A 1 516 ? -6.839 51.808 7.661 1 97.87 516 GLU A CA 1
ATOM 4154 C C . GLU A 1 516 ? -7.56 52.813 6.768 1 97.87 516 GLU A C 1
ATOM 4156 O O . GLU A 1 516 ? -6.923 53.656 6.133 1 97.87 516 GLU A O 1
ATOM 4161 N N . ARG A 1 517 ? -8.906 52.711 6.657 1 96.87 517 ARG A N 1
ATOM 4162 C CA . ARG A 1 517 ? -9.799 53.641 5.974 1 96.87 517 ARG A CA 1
ATOM 4163 C C . ARG A 1 517 ? -11.003 53.983 6.845 1 96.87 517 ARG A C 1
ATOM 4165 O O . ARG A 1 517 ? -11.42 53.178 7.681 1 96.87 517 ARG A O 1
ATOM 4172 N N . PRO A 1 518 ? -11.482 55.138 6.688 1 96.71 518 PRO A N 1
ATOM 4173 C CA . PRO A 1 518 ? -12.599 55.537 7.548 1 96.71 518 PRO A CA 1
ATOM 4174 C C . PRO A 1 518 ? -13.891 54.793 7.22 1 96.71 518 PRO A C 1
ATOM 4176 O O . PRO A 1 518 ? -14.175 54.527 6.049 1 96.71 518 PRO A O 1
ATOM 4179 N N . LYS A 1 519 ? -14.622 54.471 8.174 1 97.5 519 LYS A N 1
ATOM 4180 C CA . LYS A 1 519 ? -15.977 53.942 8.044 1 97.5 519 LYS A CA 1
ATOM 4181 C C . LYS A 1 519 ? -16.936 55.009 7.523 1 97.5 519 LYS A C 1
ATOM 4183 O O . LYS A 1 519 ? -16.83 56.18 7.893 1 97.5 519 LYS A O 1
ATOM 4188 N N . ARG A 1 520 ? -17.803 54.658 6.542 1 97.16 520 ARG A N 1
ATOM 4189 C CA . ARG A 1 520 ? -18.845 55.508 5.975 1 97.16 520 ARG A CA 1
ATOM 4190 C C . ARG A 1 520 ? -20.195 54.798 5.984 1 97.16 520 ARG A C 1
ATOM 4192 O O . ARG A 1 520 ? -20.354 53.745 5.363 1 97.16 520 ARG A O 1
ATOM 4199 N N . LEU A 1 521 ? -21.065 55.448 6.66 1 97.69 521 LEU A N 1
ATOM 4200 C CA . LEU A 1 521 ? -22.365 54.8 6.789 1 97.69 521 LEU A CA 1
ATOM 4201 C C . LEU A 1 521 ? -23.489 55.757 6.407 1 97.69 521 LEU A C 1
ATOM 4203 O O . LEU A 1 521 ? -23.462 56.933 6.776 1 97.69 521 LEU A O 1
ATOM 4207 N N . LYS A 1 522 ? -24.421 55.321 5.615 1 97.87 522 LYS A N 1
ATOM 4208 C CA . LYS A 1 522 ? -25.756 55.905 5.52 1 97.87 522 LYS A CA 1
ATOM 4209 C C . LYS A 1 522 ? -26.705 55.275 6.535 1 97.87 522 LYS A C 1
ATOM 4211 O O . LYS A 1 522 ? -26.438 54.188 7.051 1 97.87 522 LYS A O 1
ATOM 4216 N N . ALA A 1 523 ? -27.636 55.995 6.852 1 97.98 523 ALA A N 1
ATOM 4217 C CA . ALA A 1 523 ? -28.595 55.463 7.816 1 97.98 523 ALA A CA 1
ATOM 4218 C C . ALA A 1 523 ? -30.007 55.957 7.515 1 97.98 523 ALA A C 1
ATOM 4220 O O . ALA A 1 523 ? -30.189 57.066 7.007 1 97.98 523 ALA A O 1
ATOM 4221 N N . GLN A 1 524 ? -30.961 55.102 7.696 1 97.6 524 GLN A N 1
ATOM 4222 C CA . GLN A 1 524 ? -32.365 55.417 7.453 1 97.6 524 GLN A CA 1
ATOM 4223 C C . GLN A 1 524 ? -33.282 54.457 8.206 1 97.6 524 GLN A C 1
ATOM 4225 O O . GLN A 1 524 ? -33.101 53.239 8.143 1 97.6 524 GLN A O 1
ATOM 4230 N N . PHE A 1 525 ? -34.256 55.082 8.865 1 97.19 525 PHE A N 1
ATOM 4231 C CA . PHE A 1 525 ? -35.313 54.238 9.41 1 97.19 525 PHE A CA 1
ATOM 4232 C C . PHE A 1 525 ? -36.348 53.91 8.341 1 97.19 525 PHE A C 1
ATOM 4234 O O . PHE A 1 525 ? -36.91 54.811 7.716 1 97.19 525 PHE A O 1
ATOM 4241 N N . THR A 1 526 ? -36.509 52.666 8.012 1 96.39 526 THR A N 1
ATOM 4242 C CA . THR A 1 526 ? -37.619 52.158 7.214 1 96.39 526 THR A CA 1
ATOM 4243 C C . THR A 1 526 ? -38.214 50.905 7.851 1 96.39 526 THR A C 1
ATOM 4245 O O . THR A 1 526 ? -37.546 50.221 8.629 1 96.39 526 THR A O 1
ATOM 4248 N N . ALA A 1 527 ? -39.445 50.729 7.492 1 94.67 527 ALA A N 1
ATOM 4249 C CA . ALA A 1 527 ? -40.1 49.539 8.027 1 94.67 527 ALA A CA 1
ATOM 4250 C C . ALA A 1 527 ? -39.342 48.273 7.636 1 94.67 527 ALA A C 1
ATOM 4252 O O . ALA A 1 527 ? -39.238 47.334 8.429 1 94.67 527 ALA A O 1
ATOM 4253 N N . GLU A 1 528 ? -38.838 48.306 6.447 1 94.75 528 GLU A N 1
ATOM 4254 C CA . GLU A 1 528 ? -38.125 47.146 5.92 1 94.75 528 GLU A CA 1
ATOM 4255 C C . GLU A 1 528 ? -36.839 46.887 6.7 1 94.75 528 GLU A C 1
ATOM 4257 O O . GLU A 1 528 ? -36.54 45.744 7.053 1 94.75 528 GLU A O 1
ATOM 4262 N N . ARG A 1 529 ? -36.051 47.807 6.978 1 95.99 529 ARG A N 1
ATOM 4263 C CA . ARG A 1 529 ? -34.781 47.659 7.681 1 95.99 529 ARG A CA 1
ATOM 4264 C C . ARG A 1 529 ? -35.005 47.313 9.149 1 95.99 529 ARG A C 1
ATOM 4266 O O . ARG A 1 529 ? -34.231 46.556 9.739 1 95.99 529 ARG A O 1
ATOM 4273 N N . ILE A 1 530 ? -36.045 47.914 9.657 1 96.35 530 ILE A N 1
ATOM 4274 C CA . ILE A 1 530 ? -36.39 47.671 11.054 1 96.35 530 ILE A CA 1
ATOM 4275 C C . ILE A 1 530 ? -36.829 46.219 11.232 1 96.35 530 ILE A C 1
ATOM 4277 O O . ILE A 1 530 ? -36.549 45.601 12.262 1 96.35 530 ILE A O 1
ATOM 4281 N N . GLU A 1 531 ? -37.42 45.665 10.125 1 93.5 531 GLU A N 1
ATOM 4282 C CA . GLU A 1 531 ? -37.928 44.298 10.195 1 93.5 531 GLU A CA 1
ATOM 4283 C C . GLU A 1 531 ? -36.801 43.304 10.461 1 93.5 531 GLU A C 1
ATOM 4285 O O . GLU A 1 531 ? -37.024 42.252 11.064 1 93.5 531 GLU A O 1
ATOM 4290 N N . GLU A 1 532 ? -35.634 43.598 10.032 1 92.82 532 GLU A N 1
ATOM 4291 C CA . GLU A 1 532 ? -34.491 42.712 10.224 1 92.82 532 GLU A CA 1
ATOM 4292 C C . GLU A 1 532 ? -34.176 42.53 11.706 1 92.82 532 GLU A C 1
ATOM 4294 O O . GLU A 1 532 ? -33.612 41.509 12.105 1 92.82 532 GLU A O 1
ATOM 4299 N N . LEU A 1 533 ? -34.594 43.507 12.519 1 95.39 533 LEU A N 1
ATOM 4300 C CA . LEU A 1 533 ? -34.347 43.47 13.956 1 95.39 533 LEU A CA 1
ATOM 4301 C C . LEU A 1 533 ? -35.195 42.395 14.627 1 95.39 533 LEU A C 1
ATOM 4303 O O . LEU A 1 533 ? -34.928 42.009 15.767 1 95.39 533 LEU A O 1
ATOM 4307 N N . ARG A 1 534 ? -36.167 41.913 13.824 1 94.37 534 ARG A N 1
ATOM 4308 C CA . ARG A 1 534 ? -37.075 40.907 14.367 1 94.37 534 ARG A CA 1
ATOM 4309 C C . ARG A 1 534 ? -36.357 39.577 14.575 1 94.37 534 ARG A C 1
ATOM 4311 O O . ARG A 1 534 ? -36.808 38.738 15.357 1 94.37 534 ARG A O 1
ATOM 4318 N N . PHE A 1 535 ? -35.298 39.426 13.803 1 94.86 535 PHE A N 1
ATOM 4319 C CA . PHE A 1 535 ? -34.634 38.127 13.784 1 94.86 535 PHE A CA 1
ATOM 4320 C C . PHE A 1 535 ? -33.196 38.247 14.272 1 94.86 535 PHE A C 1
ATOM 4322 O O . PHE A 1 535 ? -32.501 39.211 13.943 1 94.86 535 PHE A O 1
ATOM 4329 N N . ASP A 1 536 ? -32.879 37.268 15.106 1 90.38 536 ASP A N 1
ATOM 4330 C CA . ASP A 1 536 ? -31.469 37.163 15.468 1 90.38 536 ASP A CA 1
ATOM 4331 C C . ASP A 1 536 ? -30.608 36.861 14.244 1 90.38 536 ASP A C 1
ATOM 4333 O O . ASP A 1 536 ? -30.981 36.041 13.403 1 90.38 536 ASP A O 1
ATOM 4337 N N . LYS A 1 537 ? -29.521 37.427 14.058 1 87.07 537 LYS A N 1
ATOM 4338 C CA . LYS A 1 537 ? -28.676 37.337 12.871 1 87.07 537 LYS A CA 1
ATOM 4339 C C . LYS A 1 537 ? -28.233 35.898 12.619 1 87.07 537 LYS A C 1
ATOM 4341 O O . LYS A 1 537 ? -28.188 35.448 11.472 1 87.07 537 LYS A O 1
ATOM 4346 N N . THR A 1 538 ? -27.986 35.108 13.664 1 88.3 538 THR A N 1
ATOM 4347 C CA . THR A 1 538 ? -27.458 33.755 13.522 1 88.3 538 THR A CA 1
ATOM 4348 C C . THR A 1 538 ? -28.587 32.756 13.288 1 88.3 538 THR A C 1
ATOM 4350 O O . THR A 1 538 ? -28.348 31.639 12.823 1 88.3 538 THR A O 1
ATOM 4353 N N . LEU A 1 539 ? -29.772 33.153 13.588 1 93.42 539 LEU A N 1
ATOM 4354 C CA . LEU A 1 539 ? -30.921 32.262 13.472 1 93.42 539 LEU A CA 1
ATOM 4355 C C . LEU A 1 539 ? -31.969 32.846 12.531 1 93.42 539 LEU A C 1
ATOM 4357 O O . LEU A 1 539 ? -33.16 32.557 12.666 1 93.42 539 LEU A O 1
ATOM 4361 N N . ARG A 1 540 ? -31.551 33.651 11.635 1 92.51 540 ARG A N 1
ATOM 4362 C CA . ARG A 1 540 ? -32.461 34.416 10.788 1 92.51 540 ARG A CA 1
ATOM 4363 C C . ARG A 1 540 ? -33.386 33.492 10.003 1 92.51 540 ARG A C 1
ATOM 4365 O O . ARG A 1 540 ? -34.603 33.685 9.996 1 92.51 540 ARG A O 1
ATOM 4372 N N . GLU A 1 541 ? -32.826 32.403 9.478 1 92.11 541 GLU A N 1
ATOM 4373 C CA . GLU A 1 541 ? -33.588 31.558 8.564 1 92.11 541 GLU A CA 1
ATOM 4374 C C . GLU A 1 541 ? -34.679 30.788 9.303 1 92.11 541 GLU A C 1
ATOM 4376 O O . GLU A 1 541 ? -35.853 30.855 8.932 1 92.11 541 GLU A O 1
ATOM 4381 N N . PRO A 1 542 ? -34.281 30.168 10.331 1 94.7 542 PRO A N 1
ATOM 4382 C CA . PRO A 1 542 ? -35.351 29.446 11.023 1 94.7 542 PRO A CA 1
ATOM 4383 C C . PRO A 1 542 ? -36.35 30.38 11.702 1 94.7 542 PRO A C 1
ATOM 4385 O O . PRO A 1 542 ? -37.541 30.067 11.777 1 94.7 542 PRO A O 1
ATOM 4388 N N . MET A 1 543 ? -35.899 31.502 12.133 1 95.13 543 MET A N 1
ATOM 4389 C CA . MET A 1 543 ? -36.804 32.449 12.778 1 95.13 543 MET A CA 1
ATOM 4390 C C . MET A 1 543 ? -37.769 33.056 11.766 1 95.13 543 MET A C 1
ATOM 4392 O O . MET A 1 543 ? -38.952 33.236 12.06 1 95.13 543 MET A O 1
ATOM 4396 N N . ALA A 1 544 ? -37.271 33.389 10.624 1 94.74 544 ALA A N 1
ATOM 4397 C CA . ALA A 1 544 ? -38.127 33.918 9.564 1 94.74 544 ALA A CA 1
ATOM 4398 C C . ALA A 1 544 ? -39.211 32.914 9.182 1 94.74 544 ALA A C 1
ATOM 4400 O O . ALA A 1 544 ? -40.371 33.287 8.992 1 94.74 544 ALA A O 1
ATOM 4401 N N . TRP A 1 545 ? -38.81 31.679 9.088 1 95.36 545 TRP A N 1
ATOM 4402 C CA . TRP A 1 545 ? -39.782 30.644 8.753 1 95.36 545 TRP A CA 1
ATOM 4403 C C . TRP A 1 545 ? -40.827 30.502 9.855 1 95.36 545 TRP A C 1
ATOM 4405 O O . TRP A 1 545 ? -42.023 30.396 9.575 1 95.36 545 TRP A O 1
ATOM 4415 N N . ALA A 1 546 ? -40.315 30.432 11.036 1 95.92 546 ALA A N 1
ATOM 4416 C CA . ALA A 1 546 ? -41.228 30.278 12.166 1 95.92 546 ALA A CA 1
ATOM 4417 C C . ALA A 1 546 ? -42.23 31.427 12.222 1 95.92 546 ALA A C 1
ATOM 4419 O O . ALA A 1 546 ? -43.411 31.217 12.51 1 95.92 546 ALA A O 1
ATOM 4420 N N . TYR A 1 547 ? -41.758 32.646 12.008 1 95.19 547 TYR A N 1
ATOM 4421 C CA . TYR A 1 547 ? -42.632 33.814 12.03 1 95.19 547 TYR A CA 1
ATOM 4422 C C . TYR A 1 547 ? -43.629 33.772 10.878 1 95.19 547 TYR A C 1
ATOM 4424 O O . TYR A 1 547 ? -44.783 34.177 11.033 1 95.19 547 TYR A O 1
ATOM 4432 N N . GLU A 1 548 ? -43.157 33.344 9.758 1 94.43 548 GLU A N 1
ATOM 4433 C CA . GLU A 1 548 ? -44.058 33.225 8.616 1 94.43 548 GLU A CA 1
ATOM 4434 C C . GLU A 1 548 ? -45.133 32.172 8.868 1 94.43 548 GLU A C 1
ATOM 4436 O O . GLU A 1 548 ? -46.281 32.337 8.448 1 94.43 548 GLU A O 1
ATOM 4441 N N . THR A 1 549 ? -44.756 31.11 9.504 1 94.51 549 THR A N 1
ATOM 4442 C CA . THR A 1 549 ? -45.642 29.969 9.711 1 94.51 549 THR A CA 1
ATOM 4443 C C . THR A 1 549 ? -46.604 30.234 10.866 1 94.51 549 THR A C 1
ATOM 4445 O O . THR A 1 549 ? -47.796 29.935 10.769 1 94.51 549 THR A O 1
ATOM 4448 N N . TYR A 1 550 ? -46.057 30.88 11.963 1 94.67 550 TYR A N 1
ATOM 4449 C CA . TYR A 1 550 ? -46.861 30.975 13.177 1 94.67 550 TYR A CA 1
ATOM 4450 C C . TYR A 1 550 ? -47.199 32.426 13.495 1 94.67 550 TYR A C 1
ATOM 4452 O O . TYR A 1 550 ? -47.959 32.704 14.426 1 94.67 550 TYR A O 1
ATOM 4460 N N . ARG A 1 551 ? -46.571 33.342 12.809 1 92.23 551 ARG A N 1
ATOM 4461 C CA . ARG A 1 551 ? -46.832 34.773 12.921 1 92.23 551 ARG A CA 1
ATOM 4462 C C . ARG A 1 551 ? -46.646 35.253 14.356 1 92.23 551 ARG A C 1
ATOM 4464 O O . ARG A 1 551 ? -45.635 34.947 14.992 1 92.23 551 ARG A O 1
ATOM 4471 N N . GLU A 1 552 ? -47.655 35.898 14.961 1 91.63 552 GLU A N 1
ATOM 4472 C CA . GLU A 1 552 ? -47.503 36.525 16.27 1 91.63 552 GLU A CA 1
ATOM 4473 C C . GLU A 1 552 ? -47.446 35.478 17.379 1 91.63 552 GLU A C 1
ATOM 4475 O O . GLU A 1 552 ? -47.008 35.771 18.494 1 91.63 552 GLU A O 1
ATOM 4480 N N . LYS A 1 553 ? -47.777 34.318 17.01 1 93.37 553 LYS A N 1
ATOM 4481 C CA . LYS A 1 553 ? -47.776 33.25 18.005 1 93.37 553 LYS A CA 1
ATOM 4482 C C . LYS A 1 553 ? -46.354 32.897 18.432 1 93.37 553 LYS A C 1
ATOM 4484 O O . LYS A 1 553 ? -46.149 32.285 19.482 1 93.37 553 LYS A O 1
ATOM 4489 N N . VAL A 1 554 ? -45.404 33.351 17.626 1 95.2 554 VAL A N 1
ATOM 4490 C CA . VAL A 1 554 ? -44.019 33.047 17.97 1 95.2 554 VAL A CA 1
ATOM 4491 C C . VAL A 1 554 ? -43.621 33.809 19.232 1 95.2 554 VAL A C 1
ATOM 4493 O O . VAL A 1 554 ? -42.713 33.392 19.955 1 95.2 554 VAL A O 1
ATOM 4496 N N . TYR A 1 555 ? -44.35 34.939 19.608 1 94.31 555 TYR A N 1
ATOM 4497 C CA . TYR A 1 555 ? -43.999 35.787 20.742 1 94.31 555 TYR A CA 1
ATOM 4498 C C . TYR A 1 555 ? -44.624 35.262 22.029 1 94.31 555 TYR A C 1
ATOM 4500 O O . TYR A 1 555 ? -44.154 35.574 23.126 1 94.31 555 TYR A O 1
ATOM 4508 N N . THR A 1 556 ? -45.731 34.487 21.816 1 91.67 556 THR A N 1
ATOM 4509 C CA . THR A 1 556 ? -46.479 34.126 23.015 1 91.67 556 THR A CA 1
ATOM 4510 C C . THR A 1 556 ? -46.54 32.61 23.178 1 91.67 556 THR A C 1
ATOM 4512 O O . THR A 1 556 ? -46.752 32.107 24.284 1 91.67 556 THR A O 1
ATOM 4515 N N . GLU A 1 557 ? -46.393 31.803 22.012 1 92.8 557 GLU A N 1
ATOM 4516 C CA . GLU A 1 557 ? -46.632 30.364 22.072 1 92.8 557 GLU A CA 1
ATOM 4517 C C . GLU A 1 557 ? -45.519 29.59 21.372 1 92.8 557 GLU A C 1
ATOM 4519 O O . GLU A 1 557 ? -45.769 28.551 20.757 1 92.8 557 GLU A O 1
ATOM 4524 N N . ILE A 1 558 ? -44.355 30.054 21.4 1 93.62 558 ILE A N 1
ATOM 4525 C CA . ILE A 1 558 ? -43.276 29.434 20.638 1 93.62 558 ILE A CA 1
ATOM 4526 C C . ILE A 1 558 ? -43.013 28.027 21.17 1 93.62 558 ILE A C 1
ATOM 4528 O O . ILE A 1 558 ? -42.668 27.122 20.406 1 93.62 558 ILE A O 1
ATOM 4532 N N . ALA A 1 559 ? -43.175 27.801 22.476 1 90.5 559 ALA A N 1
ATOM 4533 C CA . ALA A 1 559 ? -42.92 26.508 23.106 1 90.5 559 ALA A CA 1
ATOM 4534 C C . ALA A 1 559 ? -43.823 25.426 22.522 1 90.5 559 ALA A C 1
ATOM 4536 O O . ALA A 1 559 ? -43.419 24.267 22.406 1 90.5 559 ALA A O 1
ATOM 4537 N N . LYS A 1 560 ? -45.052 25.771 22.042 1 91.39 560 LYS A N 1
ATOM 4538 C CA . LYS A 1 560 ? -46.008 24.825 21.473 1 91.39 560 LYS A CA 1
ATOM 4539 C C . LYS A 1 560 ? -45.564 24.36 20.089 1 91.39 560 LYS A C 1
ATOM 4541 O O . LYS A 1 560 ? -45.965 23.289 19.63 1 91.39 560 LYS A O 1
ATOM 4546 N N . HIS A 1 561 ? -44.769 25.106 19.514 1 93.33 561 HIS A N 1
ATOM 4547 C CA . HIS A 1 561 ? -44.398 24.808 18.136 1 93.33 561 HIS A CA 1
ATOM 4548 C C . HIS A 1 561 ? -42.947 24.347 18.043 1 93.33 561 HIS A C 1
ATOM 4550 O O . HIS A 1 561 ? -42.391 24.249 16.947 1 93.33 561 HIS A O 1
ATOM 4556 N N . GLU A 1 562 ? -42.322 24.1 19.137 1 93.2 562 GLU A N 1
ATOM 4557 C CA . GLU A 1 562 ? -40.908 23.747 19.219 1 93.2 562 GLU A CA 1
ATOM 4558 C C . GLU A 1 562 ? -40.593 22.528 18.357 1 93.2 562 GLU A C 1
ATOM 4560 O O . GLU A 1 562 ? -39.666 22.558 17.545 1 93.2 562 GLU A O 1
ATOM 4565 N N . LYS A 1 563 ? -41.338 21.414 18.472 1 90.32 563 LYS A N 1
ATOM 4566 C CA . LYS A 1 563 ? -41.083 20.162 17.765 1 90.32 563 LYS A CA 1
ATOM 4567 C C . LYS A 1 563 ? -41.143 20.362 16.253 1 90.32 563 LYS A C 1
ATOM 4569 O O . LYS A 1 563 ? -40.28 19.872 15.522 1 90.32 563 LYS A O 1
ATOM 4574 N N . ALA A 1 564 ? -42.144 21.008 15.859 1 91.72 564 ALA A N 1
ATOM 4575 C CA . ALA A 1 564 ? -42.331 21.249 14.43 1 91.72 564 ALA A CA 1
ATOM 4576 C C . ALA A 1 564 ? -41.196 22.098 13.865 1 91.72 564 ALA A C 1
ATOM 4578 O O . ALA A 1 564 ? -40.746 21.874 12.739 1 91.72 564 ALA A O 1
ATOM 4579 N N . ILE A 1 565 ? -40.766 23.077 14.587 1 93.73 565 ILE A N 1
ATOM 4580 C CA . ILE A 1 565 ? -39.699 23.969 14.146 1 93.73 565 ILE A CA 1
ATOM 4581 C C . ILE A 1 565 ? -38.39 23.191 14.031 1 93.73 565 ILE A C 1
ATOM 4583 O O . ILE A 1 565 ? -37.669 23.32 13.039 1 93.73 565 ILE A O 1
ATOM 4587 N N . ILE A 1 566 ? -38.129 22.376 14.972 1 88.92 566 ILE A N 1
ATOM 4588 C CA . ILE A 1 566 ? -36.9 21.589 14.993 1 88.92 566 ILE A CA 1
ATOM 4589 C C . ILE A 1 566 ? -36.916 20.577 13.85 1 88.92 566 ILE A C 1
ATOM 4591 O O . ILE A 1 566 ? -35.902 20.375 13.177 1 88.92 566 ILE A O 1
ATOM 4595 N N . GLU A 1 567 ? -37.972 19.955 13.631 1 87.49 567 GLU A N 1
ATOM 4596 C CA . GLU A 1 567 ? -38.11 19 12.536 1 87.49 567 GLU A CA 1
ATOM 4597 C C . GLU A 1 567 ? -37.863 19.668 11.186 1 87.49 567 GLU A C 1
ATOM 4599 O O . GLU A 1 567 ? -37.243 19.078 10.299 1 87.49 567 GLU A O 1
ATOM 4604 N N . TRP A 1 568 ? -38.471 20.835 11.111 1 90.61 568 TRP A N 1
ATOM 4605 C CA . TRP A 1 568 ? -38.252 21.573 9.871 1 90.61 568 TRP A CA 1
ATOM 4606 C C . TRP A 1 568 ? -36.771 21.878 9.674 1 90.61 568 TRP A C 1
ATOM 4608 O O . TRP A 1 568 ? -36.251 21.768 8.561 1 90.61 568 TRP A O 1
ATOM 4618 N N . CYS A 1 569 ? -36.111 22.307 10.639 1 90.16 569 CYS A N 1
ATOM 4619 C CA . CYS A 1 569 ? -34.685 22.608 10.571 1 90.16 569 CYS A CA 1
ATOM 4620 C C . CYS A 1 569 ? -33.889 21.381 10.141 1 90.16 569 CYS A C 1
ATOM 4622 O O . CYS A 1 569 ? -32.965 21.488 9.333 1 90.16 569 CYS A O 1
ATOM 4624 N N . GLU A 1 570 ? -34.32 20.261 10.638 1 78.49 570 GLU A N 1
ATOM 4625 C CA . GLU A 1 570 ? -33.655 19.005 10.305 1 78.49 570 GLU A CA 1
ATOM 4626 C C . GLU A 1 570 ? -33.906 18.616 8.851 1 78.49 570 GLU A C 1
ATOM 4628 O O . GLU A 1 570 ? -32.986 18.193 8.148 1 78.49 570 GLU A O 1
ATOM 4633 N N . LYS A 1 571 ? -35.141 18.705 8.497 1 77.73 571 LYS A N 1
ATOM 4634 C CA . LYS A 1 571 ? -35.523 18.378 7.126 1 77.73 571 LYS A CA 1
ATOM 4635 C C . LYS A 1 571 ? -34.764 19.242 6.123 1 77.73 571 LYS A C 1
ATOM 4637 O O . LYS A 1 571 ? -34.432 18.784 5.028 1 77.73 571 LYS A O 1
ATOM 4642 N N . ASN A 1 572 ? -34.492 20.495 6.612 1 82.13 572 ASN A N 1
ATOM 4643 C CA . ASN A 1 572 ? -33.83 21.435 5.713 1 82.13 572 ASN A CA 1
ATOM 4644 C C . ASN A 1 572 ? -32.326 21.489 5.967 1 82.13 572 ASN A C 1
ATOM 4646 O O . ASN A 1 572 ? -31.649 22.414 5.513 1 82.13 572 ASN A O 1
ATOM 4650 N N . GLU A 1 573 ? -31.81 20.588 6.726 1 74.29 573 GLU A N 1
ATOM 4651 C CA . GLU A 1 573 ? -30.389 20.357 6.966 1 74.29 573 GLU A CA 1
ATOM 4652 C C . GLU A 1 573 ? -29.731 21.578 7.602 1 74.29 573 GLU A C 1
ATOM 4654 O O . GLU A 1 573 ? -28.611 21.946 7.239 1 74.29 573 GLU A O 1
ATOM 4659 N N . LEU A 1 574 ? -30.621 22.372 8.369 1 81.78 574 LEU A N 1
ATOM 4660 C CA . LEU A 1 574 ? -30.042 23.489 9.107 1 81.78 574 LEU A CA 1
ATOM 4661 C C . LEU A 1 574 ? -29.296 22.996 10.343 1 81.78 574 LEU A C 1
ATOM 4663 O O . LEU A 1 574 ? -29.861 22.273 11.167 1 81.78 574 LEU A O 1
ATOM 4667 N N . ASN A 1 575 ? -28.163 22.332 10.268 1 74.82 575 ASN A N 1
ATOM 4668 C CA . ASN A 1 575 ? -27.335 21.744 11.315 1 74.82 575 ASN A CA 1
ATOM 4669 C C . ASN A 1 575 ? -27.214 22.671 12.521 1 74.82 575 ASN A C 1
ATOM 4671 O O . ASN A 1 575 ? -26.122 23.147 12.835 1 74.82 575 ASN A O 1
ATOM 4675 N N . LEU A 1 576 ? -28.394 22.898 13.288 1 85.08 576 LEU A N 1
ATOM 4676 C CA . LEU A 1 576 ? -28.386 23.77 14.457 1 85.08 576 LEU A CA 1
ATOM 4677 C C . LEU A 1 576 ? -27.83 23.042 15.676 1 85.08 576 LEU A C 1
ATOM 4679 O O . LEU A 1 576 ? -28.1 21.854 15.872 1 85.08 576 LEU A O 1
ATOM 4683 N N . ASN A 1 577 ? -26.991 23.761 16.428 1 81.75 577 ASN A N 1
ATOM 4684 C CA . ASN A 1 577 ? -26.526 23.185 17.685 1 81.75 577 ASN A CA 1
ATOM 4685 C C . ASN A 1 577 ? -27.546 23.383 18.804 1 81.75 577 ASN A C 1
ATOM 4687 O O . ASN A 1 577 ? -28.587 24.008 18.597 1 81.75 577 ASN A O 1
ATOM 4691 N N . ALA A 1 578 ? -27.301 22.848 20.016 1 81.63 578 ALA A N 1
ATOM 4692 C CA . ALA A 1 578 ? -28.238 22.851 21.137 1 81.63 578 ALA A CA 1
ATOM 4693 C C . ALA A 1 578 ? -28.555 24.275 21.584 1 81.63 578 ALA A C 1
ATOM 4695 O O . ALA A 1 578 ? -29.704 24.591 21.902 1 81.63 578 ALA A O 1
ATOM 4696 N N . LYS A 1 579 ? -27.564 25.039 21.565 1 85.48 579 LYS A N 1
ATOM 4697 C CA . LYS A 1 579 ? -27.757 26.421 21.994 1 85.48 579 LYS A CA 1
ATOM 4698 C C . LYS A 1 579 ? -28.639 27.183 21.009 1 85.48 579 LYS A C 1
ATOM 4700 O O . LYS A 1 579 ? -29.534 27.926 21.417 1 85.48 579 LYS A O 1
ATOM 4705 N N . GLN A 1 580 ? -28.363 26.974 19.794 1 88.87 580 GLN A N 1
ATOM 4706 C CA . GLN A 1 580 ? -29.135 27.629 18.744 1 88.87 580 GLN A CA 1
ATOM 4707 C C . GLN A 1 580 ? -30.588 27.161 18.756 1 88.87 580 GLN A C 1
ATOM 4709 O O . GLN A 1 580 ? -31.506 27.966 18.587 1 88.87 580 GLN A O 1
ATOM 4714 N N . THR A 1 581 ? -30.698 25.961 19.055 1 88.35 581 THR A N 1
ATOM 4715 C CA . THR A 1 581 ? -32.045 25.402 19.096 1 88.35 581 THR A CA 1
ATOM 4716 C C . THR A 1 581 ? -32.827 25.965 20.28 1 88.35 581 THR A C 1
ATOM 4718 O O . THR A 1 581 ? -33.99 26.349 20.136 1 88.35 581 THR A O 1
ATOM 4721 N N . LYS A 1 582 ? -32.122 25.982 21.37 1 89.28 582 LYS A N 1
ATOM 4722 C CA . LYS A 1 582 ? -32.761 26.53 22.563 1 89.28 582 LYS A CA 1
ATOM 4723 C C . LYS A 1 582 ? -33.153 27.99 22.356 1 89.28 582 LYS A C 1
ATOM 4725 O O . LYS A 1 582 ? -34.255 28.401 22.726 1 89.28 582 LYS A O 1
ATOM 4730 N N . THR A 1 583 ? -32.295 28.789 21.787 1 92.41 583 THR A N 1
ATOM 4731 C CA . THR A 1 583 ? -32.542 30.204 21.532 1 92.41 583 THR A CA 1
ATOM 4732 C C . THR A 1 583 ? -33.709 30.383 20.565 1 92.41 583 THR A C 1
ATOM 4734 O O . THR A 1 583 ? -34.525 31.292 20.73 1 92.41 583 THR A O 1
ATOM 4737 N N . LEU A 1 584 ? -33.776 29.516 19.657 1 93.54 584 LEU A N 1
ATOM 4738 C CA . LEU A 1 584 ? -34.782 29.578 18.602 1 93.54 584 LEU A CA 1
ATOM 4739 C C . LEU A 1 584 ? -36.181 29.374 19.172 1 93.54 584 LEU A C 1
ATOM 4741 O O . LEU A 1 584 ? -37.144 29.984 18.701 1 93.54 584 LEU A O 1
ATOM 4745 N N . VAL A 1 585 ? -36.236 28.602 20.266 1 93.45 585 VAL A N 1
ATOM 4746 C CA . VAL A 1 585 ? -37.57 28.24 20.734 1 93.45 585 VAL A CA 1
ATOM 4747 C C . VAL A 1 585 ? -37.829 28.876 22.098 1 93.45 585 VAL A C 1
ATOM 4749 O O . VAL A 1 585 ? -38.689 28.414 22.852 1 93.45 585 VAL A O 1
ATOM 4752 N N . THR A 1 586 ? -37.04 29.866 22.468 1 93.65 586 THR A N 1
ATOM 4753 C CA . THR A 1 586 ? -37.224 30.563 23.736 1 93.65 586 THR A CA 1
ATOM 4754 C C . THR A 1 586 ? -38.024 31.847 23.537 1 93.65 586 THR A C 1
ATOM 4756 O O . THR A 1 586 ? -37.65 32.699 22.729 1 93.65 586 THR A O 1
ATOM 4759 N N . GLN A 1 587 ? -39.01 32.059 24.357 1 93.3 587 GLN A N 1
ATOM 4760 C CA . GLN A 1 587 ? -39.903 33.207 24.24 1 93.3 587 GLN A CA 1
ATOM 4761 C C . GLN A 1 587 ? -39.155 34.514 24.488 1 93.3 587 GLN A C 1
ATOM 4763 O O . GLN A 1 587 ? -39.432 35.527 23.842 1 93.3 587 GLN A O 1
ATOM 4768 N N . ALA A 1 588 ? -38.235 34.505 25.449 1 93.29 588 ALA A N 1
ATOM 4769 C CA . ALA A 1 588 ? -37.475 35.701 25.8 1 93.29 588 ALA A CA 1
ATOM 4770 C C . ALA A 1 588 ? -36.704 36.235 24.596 1 93.29 588 ALA A C 1
ATOM 4772 O O . ALA A 1 588 ? -36.539 37.448 24.445 1 93.29 588 ALA A O 1
ATOM 4773 N N . THR A 1 589 ? -36.174 35.34 23.748 1 94.14 589 THR A N 1
ATOM 4774 C CA . THR A 1 589 ? -35.437 35.751 22.558 1 94.14 589 THR A CA 1
ATOM 4775 C C . THR A 1 589 ? -36.352 36.488 21.583 1 94.14 589 THR A C 1
ATOM 4777 O O . THR A 1 589 ? -35.985 37.539 21.054 1 94.14 589 THR A O 1
ATOM 4780 N N . TRP A 1 590 ? -37.48 35.997 21.435 1 95.27 590 TRP A N 1
ATOM 4781 C CA . TRP A 1 590 ? -38.448 36.599 20.525 1 95.27 590 TRP A CA 1
ATOM 4782 C C . TRP A 1 590 ? -38.95 37.933 21.067 1 95.27 590 TRP A C 1
ATOM 4784 O O . TRP A 1 590 ? -39.146 38.885 20.308 1 95.27 590 TRP A O 1
ATOM 4794 N N . GLN A 1 591 ? -39.128 38.003 22.401 1 94.52 591 GLN A N 1
ATOM 4795 C CA . GLN A 1 591 ? -39.578 39.249 23.013 1 94.52 591 GLN A CA 1
ATOM 4796 C C . GLN A 1 591 ? -38.517 40.339 22.884 1 94.52 591 GLN A C 1
ATOM 4798 O O . GLN A 1 591 ? -38.842 41.503 22.641 1 94.52 591 GLN A O 1
ATOM 4803 N N . LYS A 1 592 ? -37.32 39.934 23.15 1 93.72 592 LYS A N 1
ATOM 4804 C CA . LYS A 1 592 ? -36.223 40.886 23.003 1 93.72 592 LYS A CA 1
ATOM 4805 C C . LYS A 1 592 ? -36.191 41.476 21.596 1 93.72 592 LYS A C 1
ATOM 4807 O O . LYS A 1 592 ? -35.994 42.681 21.427 1 93.72 592 LYS A O 1
ATOM 4812 N N . GLN A 1 593 ? -36.376 40.673 20.586 1 94.84 593 GLN A N 1
ATOM 4813 C CA . GLN A 1 593 ? -36.381 41.131 19.201 1 94.84 593 GLN A CA 1
ATOM 4814 C C . GLN A 1 593 ? -37.58 42.034 18.924 1 94.84 593 GLN A C 1
ATOM 4816 O O . GLN A 1 593 ? -37.462 43.029 18.206 1 94.84 593 GLN A O 1
ATOM 4821 N N . LEU A 1 594 ? -38.641 41.678 19.552 1 94.72 594 LEU A N 1
ATOM 4822 C CA . LEU A 1 594 ? -39.832 42.506 19.397 1 94.72 594 LEU A CA 1
ATOM 4823 C C . LEU A 1 594 ? -39.624 43.881 20.023 1 94.72 594 LEU A C 1
ATOM 4825 O O . LEU A 1 594 ? -40.06 44.892 19.469 1 94.72 594 LEU A O 1
ATOM 4829 N N . ASP A 1 595 ? -38.973 43.881 21.171 1 94.57 595 ASP A N 1
ATOM 4830 C CA . ASP A 1 595 ? -38.693 45.144 21.847 1 94.57 595 ASP A CA 1
ATOM 4831 C C . ASP A 1 595 ? -37.809 46.044 20.987 1 94.57 595 ASP A C 1
ATOM 4833 O O . ASP A 1 595 ? -38.002 47.261 20.95 1 94.57 595 ASP A O 1
ATOM 4837 N N . LEU A 1 596 ? -36.867 45.451 20.309 1 95.52 596 LEU A N 1
ATOM 4838 C CA . LEU A 1 596 ? -35.979 46.213 19.437 1 95.52 596 LEU A CA 1
ATOM 4839 C C . LEU A 1 596 ? -36.745 46.788 18.25 1 95.52 596 LEU A C 1
ATOM 4841 O O . LEU A 1 596 ? -36.52 47.936 17.858 1 95.52 596 LEU A O 1
ATOM 4845 N N . VAL A 1 597 ? -37.667 46.024 17.729 1 96.05 597 VAL A N 1
ATOM 4846 C CA . VAL A 1 597 ? -38.47 46.477 16.598 1 96.05 597 VAL A CA 1
ATOM 4847 C C . VAL A 1 597 ? -39.365 47.636 17.032 1 96.05 597 VAL A C 1
ATOM 4849 O O . VAL A 1 597 ? -39.456 48.651 16.337 1 96.05 597 VAL A O 1
ATOM 4852 N N . THR A 1 598 ? -40.001 47.43 18.217 1 94.99 598 THR A N 1
ATOM 4853 C CA . THR A 1 598 ? -40.916 48.448 18.722 1 94.99 598 THR A CA 1
ATOM 4854 C C . THR A 1 598 ? -40.173 49.751 19.002 1 94.99 598 THR A C 1
ATOM 4856 O O . THR A 1 598 ? -40.65 50.832 18.65 1 94.99 598 THR A O 1
ATOM 4859 N N . LEU A 1 599 ? -39.095 49.536 19.557 1 94.93 599 LEU A N 1
ATOM 4860 C CA . LEU A 1 599 ? -38.283 50.709 19.863 1 94.93 599 LEU A CA 1
ATOM 4861 C C . LEU A 1 599 ? -37.827 51.402 18.584 1 94.93 599 LEU A C 1
ATOM 4863 O O . LEU A 1 599 ? -37.863 52.632 18.492 1 94.93 599 LEU A O 1
ATOM 4867 N N . ALA A 1 600 ? -37.355 50.673 17.624 1 96.47 600 ALA A N 1
ATOM 4868 C CA . ALA A 1 600 ? -36.908 51.237 16.354 1 96.47 600 ALA A CA 1
ATOM 4869 C C . ALA A 1 600 ? -38.056 51.931 15.627 1 96.47 600 ALA A C 1
ATOM 4871 O O . ALA A 1 600 ? -37.859 52.969 14.99 1 96.47 600 ALA A O 1
ATOM 4872 N N . MET A 1 601 ? -39.228 51.395 15.816 1 95.85 601 MET A N 1
ATOM 4873 C CA . MET A 1 601 ? -40.405 52.01 15.209 1 95.85 601 MET A CA 1
ATOM 4874 C C . MET A 1 601 ? -40.733 53.339 15.881 1 95.85 601 MET A C 1
ATOM 4876 O O . MET A 1 601 ? -41.129 54.296 15.214 1 95.85 601 MET A O 1
ATOM 4880 N N . ASP A 1 602 ? -40.56 53.321 17.163 1 94.58 602 ASP A N 1
ATOM 4881 C CA . ASP A 1 602 ? -40.782 54.56 17.901 1 94.58 602 ASP A CA 1
ATOM 4882 C C . ASP A 1 602 ? -39.78 55.635 17.484 1 94.58 602 ASP A C 1
ATOM 4884 O O . ASP A 1 602 ? -40.138 56.808 17.358 1 94.58 602 ASP A O 1
ATOM 4888 N N . LEU A 1 603 ? -38.59 55.213 17.304 1 95.52 603 LEU A N 1
ATOM 4889 C CA . LEU A 1 603 ? -37.558 56.143 16.859 1 95.52 603 LEU A CA 1
ATOM 4890 C C . LEU A 1 603 ? -37.842 56.632 15.442 1 95.52 603 LEU A C 1
ATOM 4892 O O . LEU A 1 603 ? -37.612 57.802 15.127 1 95.52 603 LEU A O 1
ATOM 4896 N N . MET A 1 604 ? -38.311 55.761 14.63 1 96.36 604 MET A N 1
ATOM 4897 C CA . MET A 1 604 ? -38.671 56.139 13.266 1 96.36 604 MET A CA 1
ATOM 4898 C C . MET A 1 604 ? -39.749 57.217 13.267 1 96.36 604 MET A C 1
ATOM 4900 O O . MET A 1 604 ? -39.682 58.169 12.487 1 96.36 604 MET A O 1
ATOM 4904 N N . LYS A 1 605 ? -40.707 57.072 14.181 1 94.81 605 LYS A N 1
ATOM 4905 C CA . LYS A 1 605 ? -41.794 58.041 14.282 1 94.81 605 LYS A CA 1
ATOM 4906 C C . LYS A 1 605 ? -41.274 59.408 14.717 1 94.81 605 LYS A C 1
ATOM 4908 O O . LYS A 1 605 ? -41.786 60.441 14.281 1 94.81 605 LYS A O 1
ATOM 4913 N N . LYS A 1 606 ? -40.321 59.314 15.507 1 94.6 606 LYS A N 1
ATOM 4914 C CA . LYS A 1 606 ? -39.789 60.558 16.055 1 94.6 606 LYS A CA 1
ATOM 4915 C C . LYS A 1 606 ? -38.804 61.209 15.088 1 94.6 606 LYS A C 1
ATOM 4917 O O . LYS A 1 606 ? -38.758 62.435 14.972 1 94.6 606 LYS A O 1
ATOM 4922 N N . ILE A 1 607 ? -37.947 60.458 14.459 1 95.18 607 ILE A N 1
ATOM 4923 C CA . ILE A 1 607 ? -36.852 60.976 13.646 1 95.18 607 ILE A CA 1
ATOM 4924 C C . ILE A 1 607 ? -37.298 61.084 12.189 1 95.18 607 ILE A C 1
ATOM 4926 O O . ILE A 1 607 ? -36.843 61.967 11.458 1 95.18 607 ILE A O 1
ATOM 4930 N N . GLY A 1 608 ? -38.189 60.26 11.826 1 94.22 608 GLY A N 1
ATOM 4931 C CA . GLY A 1 608 ? -38.641 60.217 10.445 1 94.22 608 GLY A CA 1
ATOM 4932 C C . GLY A 1 608 ? -37.898 59.196 9.605 1 94.22 608 GLY A C 1
ATOM 4933 O O . GLY A 1 608 ? -37.04 58.472 10.114 1 94.22 608 GLY A O 1
ATOM 4934 N N . SER A 1 609 ? -38.197 59.106 8.331 1 94.45 609 SER A N 1
ATOM 4935 C CA . SER A 1 609 ? -37.643 58.098 7.433 1 94.45 609 SER A CA 1
ATOM 4936 C C . SER A 1 609 ? -36.704 58.727 6.409 1 94.45 609 SER A C 1
ATOM 4938 O O . SER A 1 609 ? -36.485 58.167 5.333 1 94.45 609 SER A O 1
ATOM 4940 N N . LYS A 1 610 ? -36.208 59.812 6.833 1 95.48 610 LYS A N 1
ATOM 4941 C CA . LYS A 1 610 ? -35.276 60.469 5.922 1 95.48 610 LYS A CA 1
ATOM 4942 C C . LYS A 1 610 ? -33.915 59.779 5.935 1 95.48 610 LYS A C 1
ATOM 4944 O O . LYS A 1 610 ? -33.446 59.34 6.987 1 95.48 610 LYS A O 1
ATOM 4949 N N . GLU A 1 611 ? -33.331 59.67 4.744 1 96.92 611 GLU A N 1
ATOM 4950 C CA . GLU A 1 611 ? -31.996 59.091 4.625 1 96.92 611 GLU A CA 1
ATOM 4951 C C . GLU A 1 611 ? -30.922 60.085 5.055 1 96.92 611 GLU A C 1
ATOM 4953 O O . GLU A 1 611 ? -30.962 61.256 4.671 1 96.92 611 GLU A O 1
ATOM 4958 N N . PHE A 1 612 ? -30.098 59.644 5.885 1 97.68 612 PHE A N 1
ATOM 4959 C CA . PHE A 1 612 ? -28.967 60.451 6.327 1 97.68 612 PHE A CA 1
ATOM 4960 C C . PHE A 1 612 ? -27.682 60.006 5.639 1 97.68 612 PHE A C 1
ATOM 4962 O O . PHE A 1 612 ? -27.327 58.826 5.678 1 97.68 612 PHE A O 1
ATOM 4969 N N . ASN A 1 613 ? -27.022 60.89 5.058 1 97.42 613 ASN A N 1
ATOM 4970 C CA . ASN A 1 613 ? -25.715 60.619 4.47 1 97.42 613 ASN A CA 1
ATOM 4971 C C . ASN A 1 613 ? -24.594 60.795 5.491 1 97.42 613 ASN A C 1
ATOM 4973 O O . ASN A 1 613 ? -23.443 60.447 5.221 1 97.42 613 ASN A O 1
ATOM 4977 N N . ASP A 1 614 ? -24.959 61.286 6.545 1 97.67 614 ASP A N 1
ATOM 4978 C CA . ASP A 1 614 ? -24.028 61.51 7.647 1 97.67 614 ASP A CA 1
ATOM 4979 C C . ASP A 1 614 ? -24.459 60.743 8.894 1 97.67 614 ASP A C 1
ATOM 4981 O O . ASP A 1 614 ? -25.319 61.205 9.648 1 97.67 614 ASP A O 1
ATOM 4985 N N . PHE A 1 615 ? -23.834 59.69 9.113 1 97.41 615 PHE A N 1
ATOM 4986 C CA . PHE A 1 615 ? -24.165 58.806 10.224 1 97.41 615 PHE A CA 1
ATOM 4987 C C . PHE A 1 615 ? -23.969 59.516 11.558 1 97.41 615 PHE A C 1
ATOM 4989 O O . PHE A 1 615 ? -24.673 59.231 12.529 1 97.41 615 PHE A O 1
ATOM 4996 N N . ASN A 1 616 ? -23.017 60.47 11.662 1 97.21 616 ASN A N 1
ATOM 4997 C CA . ASN A 1 616 ? -22.787 61.211 12.897 1 97.21 616 ASN A CA 1
ATOM 4998 C C . ASN A 1 616 ? -24.013 62.026 13.298 1 97.21 616 ASN A C 1
ATOM 5000 O O . ASN A 1 616 ? -24.388 62.055 14.471 1 97.21 616 ASN A O 1
ATOM 5004 N N . LEU A 1 617 ? -24.577 62.63 12.3 1 96.74 617 LEU A N 1
ATOM 5005 C CA . LEU A 1 617 ? -25.788 63.408 12.536 1 96.74 617 LEU A CA 1
ATOM 5006 C C . LEU A 1 617 ? -26.951 62.499 12.921 1 96.74 617 LEU A C 1
ATOM 5008 O O . LEU A 1 617 ? -27.754 62.846 13.79 1 96.74 617 LEU A O 1
ATOM 5012 N N . PHE A 1 618 ? -27.046 61.491 12.28 1 96.51 618 PHE A N 1
ATOM 5013 C CA . PHE A 1 618 ? -28.097 60.523 12.569 1 96.51 618 PHE A CA 1
ATOM 5014 C C . PHE A 1 618 ? -28.006 60.038 14.01 1 96.51 618 PHE A C 1
ATOM 5016 O O . PHE A 1 618 ? -29.011 60 14.723 1 96.51 618 PHE A O 1
ATOM 5023 N N . LYS A 1 619 ? -26.83 59.577 14.304 1 96.08 619 LYS A N 1
ATOM 5024 C CA . LYS A 1 619 ? -26.597 59.08 15.657 1 96.08 619 LYS A CA 1
ATOM 5025 C C . LYS A 1 619 ? -26.977 60.128 16.7 1 96.08 619 LYS A C 1
ATOM 5027 O O . LYS A 1 619 ? -27.552 59.798 17.739 1 96.08 619 LYS A O 1
ATOM 5032 N N . GLU A 1 620 ? -26.682 61.391 16.383 1 95.3 620 GLU A N 1
ATOM 5033 C CA . GLU A 1 620 ? -27.05 62.486 17.275 1 95.3 620 GLU A CA 1
ATOM 5034 C C . GLU A 1 620 ? -28.566 62.601 17.41 1 95.3 620 GLU A C 1
ATOM 5036 O O . GLU A 1 620 ? -29.081 62.834 18.505 1 95.3 620 GLU A O 1
ATOM 5041 N N . ARG A 1 621 ? -29.275 62.47 16.288 1 95.78 621 ARG A N 1
ATOM 5042 C CA . ARG A 1 621 ? -30.733 62.534 16.305 1 95.78 621 ARG A CA 1
ATOM 5043 C C . ARG A 1 621 ? -31.322 61.387 17.119 1 95.78 621 ARG A C 1
ATOM 5045 O O . ARG A 1 621 ? -32.342 61.556 17.791 1 95.78 621 ARG A O 1
ATOM 5052 N N . VAL A 1 622 ? -30.717 60.311 16.947 1 95.61 622 VAL A N 1
ATOM 5053 C CA . VAL A 1 622 ? -31.178 59.15 17.701 1 95.61 622 VAL A CA 1
ATOM 5054 C C . VAL A 1 622 ? -30.955 59.381 19.193 1 95.61 622 VAL A C 1
ATOM 5056 O O . VAL A 1 622 ? -31.838 59.106 20.009 1 95.61 622 VAL A O 1
ATOM 5059 N N . ASP A 1 623 ? -29.775 59.952 19.519 1 94.89 623 ASP A N 1
ATOM 5060 C CA . ASP A 1 623 ? -29.464 60.218 20.92 1 94.89 623 ASP A CA 1
ATOM 5061 C C . ASP A 1 623 ? -30.426 61.247 21.509 1 94.89 623 ASP A C 1
ATOM 5063 O O . ASP A 1 623 ? -30.855 61.117 22.658 1 94.89 623 ASP A O 1
ATOM 5067 N N . GLU A 1 624 ? -30.754 62.184 20.759 1 94.8 624 GLU A N 1
ATOM 5068 C CA . GLU A 1 624 ? -31.696 63.211 21.193 1 94.8 624 GLU A CA 1
ATOM 5069 C C . GLU A 1 624 ? -33.089 62.627 21.411 1 94.8 624 GLU A C 1
ATOM 5071 O O . GLU A 1 624 ? -33.765 62.968 22.384 1 94.8 624 GLU A O 1
ATOM 5076 N N . ALA A 1 625 ? -33.462 61.787 20.437 1 94.5 625 ALA A N 1
ATOM 5077 C CA . ALA A 1 625 ? -34.777 61.16 20.541 1 94.5 625 ALA A CA 1
ATOM 5078 C C . ALA A 1 625 ? -34.859 60.259 21.77 1 94.5 625 ALA A C 1
ATOM 5080 O O . ALA A 1 625 ? -35.894 60.203 22.438 1 94.5 625 ALA A O 1
ATOM 5081 N N . LEU A 1 626 ? -33.82 59.605 22.023 1 94.12 626 LEU A N 1
ATOM 5082 C CA . LEU A 1 626 ? -33.774 58.724 23.185 1 94.12 626 LEU A CA 1
ATOM 5083 C C . LEU A 1 626 ? -33.808 59.528 24.48 1 94.12 626 LEU A C 1
ATOM 5085 O O . LEU A 1 626 ? -34.47 59.135 25.443 1 94.12 626 LEU A O 1
ATOM 5089 N N . ALA A 1 627 ? -33.096 60.642 24.452 1 92.38 627 ALA A N 1
ATOM 5090 C CA . ALA A 1 627 ? -33.08 61.512 25.626 1 92.38 627 ALA A CA 1
ATOM 5091 C C . ALA A 1 627 ? -34.457 62.122 25.875 1 92.38 627 ALA A C 1
ATOM 5093 O O . ALA A 1 627 ? -34.887 62.251 27.024 1 92.38 627 ALA A O 1
ATOM 5094 N N . ALA A 1 628 ? -35.082 62.484 24.842 1 91.75 628 ALA A N 1
ATOM 5095 C CA . ALA A 1 628 ? -36.401 63.103 24.948 1 91.75 628 ALA A CA 1
ATOM 5096 C C . ALA A 1 628 ? -37.418 62.131 25.537 1 91.75 628 ALA A C 1
ATOM 5098 O O . ALA A 1 628 ? -38.342 62.541 26.244 1 91.75 628 ALA A O 1
ATOM 5099 N N . LYS A 1 629 ? -37.2 60.925 25.25 1 88.66 629 LYS A N 1
ATOM 5100 C CA . LYS A 1 629 ? -38.127 59.913 25.748 1 88.66 629 LYS A CA 1
ATOM 5101 C C . LYS A 1 629 ? -37.644 59.33 27.073 1 88.66 629 LYS A C 1
ATOM 5103 O O . LYS A 1 629 ? -38.275 58.428 27.627 1 88.66 629 LYS A O 1
ATOM 5108 N N . LYS A 1 630 ? -36.503 59.783 27.573 1 88.35 630 LYS A N 1
ATOM 5109 C CA . LYS A 1 630 ? -35.893 59.311 28.813 1 88.35 630 LYS A CA 1
ATOM 5110 C C . LYS A 1 630 ? -35.681 57.8 28.781 1 88.35 630 LYS A C 1
ATOM 5112 O O . LYS A 1 630 ? -36.003 57.102 29.745 1 88.35 630 LYS A O 1
ATOM 5117 N N . LEU A 1 631 ? -35.42 57.362 27.573 1 86.91 631 LEU A N 1
ATOM 5118 C CA . LEU A 1 631 ? -35.145 55.941 27.392 1 86.91 631 LEU A CA 1
ATOM 5119 C C . LEU A 1 631 ? -33.646 55.666 27.448 1 86.91 631 LEU A C 1
ATOM 5121 O O . LEU A 1 631 ? -32.852 56.41 26.868 1 86.91 631 LEU A O 1
ATOM 5125 N N . LYS A 1 632 ? -33.312 54.774 28.311 1 84.89 632 LYS A N 1
ATOM 5126 C CA . LYS A 1 632 ? -31.917 54.351 28.393 1 84.89 632 LYS A CA 1
ATOM 5127 C C . LYS A 1 632 ? -31.716 52.986 27.741 1 84.89 632 LYS A C 1
ATOM 5129 O O . LYS A 1 632 ? -32.322 51.998 28.159 1 84.89 632 LYS A O 1
ATOM 5134 N N . LEU A 1 633 ? -30.959 52.99 26.598 1 87.45 633 LEU A N 1
ATOM 5135 C CA . LEU A 1 633 ? -30.623 51.743 25.92 1 87.45 633 LEU A CA 1
ATOM 5136 C C . LEU A 1 633 ? -29.206 51.3 26.269 1 87.45 633 LEU A C 1
ATOM 5138 O O . LEU A 1 633 ? -28.331 52.135 26.506 1 87.45 633 LEU A O 1
ATOM 5142 N N . SER A 1 634 ? -29.049 50.057 26.432 1 88.81 634 SER A N 1
ATOM 5143 C CA . SER A 1 634 ? -27.683 49.55 26.51 1 88.81 634 SER A CA 1
ATOM 5144 C C . SER A 1 634 ? -26.922 49.808 25.214 1 88.81 634 SER A C 1
ATOM 5146 O O . SER A 1 634 ? -27.53 50.014 24.161 1 88.81 634 SER A O 1
ATOM 5148 N N . SER A 1 635 ? -25.621 49.929 25.334 1 89.43 635 SER A N 1
ATOM 5149 C CA . SER A 1 635 ? -24.777 50.131 24.161 1 89.43 635 SER A CA 1
ATOM 5150 C C . SER A 1 635 ? -25.043 49.07 23.098 1 89.43 635 SER A C 1
ATOM 5152 O O . SER A 1 635 ? -25.033 49.366 21.902 1 89.43 635 SER A O 1
ATOM 5154 N N . SER A 1 636 ? -25.348 47.875 23.538 1 90.08 636 SER A N 1
ATOM 5155 C CA . SER A 1 636 ? -25.603 46.785 22.602 1 90.08 636 SER A CA 1
ATOM 5156 C C . SER A 1 636 ? -26.925 46.984 21.869 1 90.08 636 SER A C 1
ATOM 5158 O O . SER A 1 636 ? -27.019 46.729 20.666 1 90.08 636 SER A O 1
ATOM 5160 N N . GLU A 1 637 ? -27.872 47.427 22.548 1 90.17 637 GLU A N 1
ATOM 5161 C CA . GLU A 1 637 ? -29.185 47.661 21.956 1 90.17 637 GLU A CA 1
ATOM 5162 C C . GLU A 1 637 ? -29.144 48.819 20.963 1 90.17 637 GLU A C 1
ATOM 5164 O O . GLU A 1 637 ? -29.714 48.73 19.873 1 90.17 637 GLU A O 1
ATOM 5169 N N . LYS A 1 638 ? -28.52 49.778 21.464 1 92.98 638 LYS A N 1
ATOM 5170 C CA . LYS A 1 638 ? -28.389 50.931 20.578 1 92.98 638 LYS A CA 1
ATOM 5171 C C . LYS A 1 638 ? -27.647 50.56 19.297 1 92.98 638 LYS A C 1
ATOM 5173 O O . LYS A 1 638 ? -28.074 50.923 18.199 1 92.98 638 LYS A O 1
ATOM 5178 N N . ASN A 1 639 ? -26.589 49.835 19.438 1 93.31 639 ASN A N 1
ATOM 5179 C CA . ASN A 1 639 ? -25.797 49.435 18.28 1 93.31 639 ASN A CA 1
ATOM 5180 C C . ASN A 1 639 ? -26.582 48.507 17.358 1 93.31 639 ASN A C 1
ATOM 5182 O O . ASN A 1 639 ? -26.423 48.558 16.137 1 93.31 639 ASN A O 1
ATOM 5186 N N . ALA A 1 640 ? -27.357 47.678 17.957 1 93.5 640 ALA A N 1
ATOM 5187 C CA . ALA A 1 640 ? -28.183 46.791 17.143 1 93.5 640 ALA A CA 1
ATOM 5188 C C . ALA A 1 640 ? -29.122 47.588 16.242 1 93.5 640 ALA A C 1
ATOM 5190 O O . ALA A 1 640 ? -29.282 47.267 15.062 1 93.5 640 ALA A O 1
ATOM 5191 N N . ILE A 1 641 ? -29.707 48.576 16.797 1 95.08 641 ILE A N 1
ATOM 5192 C CA . ILE A 1 641 ? -30.634 49.411 16.041 1 95.08 641 ILE A CA 1
ATOM 5193 C C . ILE A 1 641 ? -29.872 50.193 14.974 1 95.08 641 ILE A C 1
ATOM 5195 O O . ILE A 1 641 ? -30.259 50.198 13.803 1 95.08 641 ILE A O 1
ATOM 5199 N N . LEU A 1 642 ? -28.762 50.745 15.486 1 96.08 642 LEU A N 1
ATOM 5200 C CA . LEU A 1 642 ? -27.985 51.559 14.557 1 96.08 642 LEU A CA 1
ATOM 5201 C C . LEU A 1 642 ? -27.467 50.715 13.397 1 96.08 642 LEU A C 1
ATOM 5203 O O . LEU A 1 642 ? -27.461 51.167 12.25 1 96.08 642 LEU A O 1
ATOM 5207 N N . ASN A 1 643 ? -27.068 49.525 13.605 1 94.37 643 ASN A N 1
ATOM 5208 C CA . ASN A 1 643 ? -26.508 48.659 12.573 1 94.37 643 ASN A CA 1
ATOM 5209 C C . ASN A 1 643 ? -27.586 48.158 11.616 1 94.37 643 ASN A C 1
ATOM 5211 O O . ASN A 1 643 ? -27.322 47.951 10.43 1 94.37 643 ASN A O 1
ATOM 5215 N N . ALA A 1 644 ? -28.715 47.979 12.149 1 94.83 644 ALA A N 1
ATOM 5216 C CA . ALA A 1 644 ? -29.814 47.477 11.328 1 94.83 644 ALA A CA 1
ATOM 5217 C C . ALA A 1 644 ? -30.267 48.526 10.317 1 94.83 644 ALA A C 1
ATOM 5219 O O . ALA A 1 644 ? -30.712 48.186 9.218 1 94.83 644 ALA A O 1
ATOM 5220 N N . VAL A 1 645 ? -30.103 49.796 10.724 1 96.76 645 VAL A N 1
ATOM 5221 C CA . VAL A 1 645 ? -30.707 50.831 9.892 1 96.76 645 VAL A CA 1
ATOM 5222 C C . VAL A 1 645 ? -29.618 51.59 9.138 1 96.76 645 VAL A C 1
ATOM 5224 O O . VAL A 1 645 ? -29.872 52.659 8.577 1 96.76 645 VAL A O 1
ATOM 5227 N N . SER A 1 646 ? -28.419 51.066 9.251 1 97.11 646 SER A N 1
ATOM 5228 C CA . SER A 1 646 ? -27.329 51.71 8.526 1 97.11 646 SER A CA 1
ATOM 5229 C C . SER A 1 646 ? -26.635 50.729 7.587 1 97.11 646 SER A C 1
ATOM 5231 O O . SER A 1 646 ? -26.791 49.514 7.724 1 97.11 646 SER A O 1
ATOM 5233 N N . TRP A 1 647 ? -25.993 51.191 6.533 1 95.83 647 TRP A N 1
ATOM 5234 C CA . TRP A 1 647 ? -25.218 50.383 5.598 1 95.83 647 TRP A CA 1
ATOM 5235 C C . TRP A 1 647 ? -24.033 51.171 5.05 1 95.83 647 TRP A C 1
ATOM 5237 O O . TRP A 1 647 ? -24.016 52.402 5.113 1 95.83 647 TRP A O 1
ATOM 5247 N N . TYR A 1 648 ? -23.114 50.469 4.675 1 95.77 648 TYR A N 1
ATOM 5248 C CA . TYR A 1 648 ? -21.928 51.111 4.12 1 95.77 648 TYR A CA 1
ATOM 5249 C C . TYR A 1 648 ? -22.251 51.808 2.803 1 95.77 648 TYR A C 1
ATOM 5251 O O . TYR A 1 648 ? -22.967 51.259 1.963 1 95.77 648 TYR A O 1
ATOM 5259 N N . ASP A 1 649 ? -21.863 52.993 2.756 1 96.05 649 ASP A N 1
ATOM 5260 C CA . ASP A 1 649 ? -21.935 53.747 1.509 1 96.05 649 ASP A CA 1
ATOM 5261 C C . ASP A 1 649 ? -20.704 54.633 1.331 1 96.05 649 ASP A C 1
ATOM 5263 O O . ASP A 1 649 ? -20.432 55.501 2.163 1 96.05 649 ASP A O 1
ATOM 5267 N N . ALA A 1 650 ? -20.006 54.487 0.24 1 93.63 650 ALA A N 1
ATOM 5268 C CA . ALA A 1 650 ? -18.743 55.173 -0.018 1 93.63 650 ALA A CA 1
ATOM 5269 C C . ALA A 1 650 ? -18.947 56.683 -0.103 1 93.63 650 ALA A C 1
ATOM 5271 O O . ALA A 1 650 ? -18.013 57.455 0.125 1 93.63 650 ALA A O 1
ATOM 5272 N N . ASP A 1 651 ? -20.158 57.139 -0.317 1 94.85 651 ASP A N 1
ATOM 5273 C CA . ASP A 1 651 ? -20.44 58.557 -0.513 1 94.85 651 ASP A CA 1
ATOM 5274 C C . ASP A 1 651 ? -20.887 59.214 0.792 1 94.85 651 ASP A C 1
ATOM 5276 O O . ASP A 1 651 ? -21.023 60.437 0.863 1 94.85 651 ASP A O 1
ATOM 5280 N N . ALA A 1 652 ? -21.043 58.36 1.779 1 97.69 652 ALA A N 1
ATOM 5281 C CA . ALA A 1 652 ? -21.459 58.907 3.068 1 97.69 652 ALA A CA 1
ATOM 5282 C C . ALA A 1 652 ? -20.306 59.634 3.754 1 97.69 652 ALA A C 1
ATOM 5284 O O . ALA A 1 652 ? -19.144 59.459 3.379 1 97.69 652 ALA A O 1
ATOM 5285 N N . GLU A 1 653 ? -20.65 60.498 4.707 1 97.26 653 GLU A N 1
ATOM 5286 C CA . GLU A 1 653 ? -19.631 61.178 5.502 1 97.26 653 GLU A CA 1
ATOM 5287 C C . GLU A 1 653 ? -18.86 60.189 6.373 1 97.26 653 GLU A C 1
ATOM 5289 O O . GLU A 1 653 ? -19.395 59.149 6.763 1 97.26 653 GLU A O 1
ATOM 5294 N N . LYS A 1 654 ? -17.593 60.489 6.567 1 97.6 654 LYS A N 1
ATOM 5295 C CA . LYS A 1 654 ? -16.765 59.649 7.427 1 97.6 654 LYS A CA 1
ATOM 5296 C C . LYS A 1 654 ? -17.325 59.595 8.846 1 97.6 654 LYS A C 1
ATOM 5298 O O . LYS A 1 654 ? -17.794 60.606 9.373 1 97.6 654 LYS A O 1
ATOM 5303 N N . VAL A 1 655 ? -17.343 58.493 9.405 1 97.65 655 VAL A N 1
ATOM 5304 C CA . VAL A 1 655 ? -17.814 58.327 10.776 1 97.65 655 VAL A CA 1
ATOM 5305 C C . VAL A 1 655 ? -16.726 58.768 11.753 1 97.65 655 VAL A C 1
ATOM 5307 O O . VAL A 1 655 ? -15.617 58.227 11.743 1 97.65 655 VAL A O 1
ATOM 5310 N N . VAL A 1 656 ? -17.062 59.653 12.632 1 96.65 656 VAL A N 1
ATOM 5311 C CA . VAL A 1 656 ? -16.099 60.236 13.56 1 96.65 656 VAL A CA 1
ATOM 5312 C C . VAL A 1 656 ? -15.984 59.358 14.804 1 96.65 656 VAL A C 1
ATOM 5314 O O . VAL A 1 656 ? -16.992 59.021 15.429 1 96.65 656 VAL A O 1
ATOM 5317 N N . LYS A 1 657 ? -14.825 58.963 15.146 1 95.99 657 LYS A N 1
ATOM 5318 C CA . LYS A 1 657 ? -14.545 58.217 16.369 1 95.99 657 LYS A CA 1
ATOM 5319 C C . LYS A 1 657 ? -14.469 59.149 17.575 1 95.99 657 LYS A C 1
ATOM 5321 O O . LYS A 1 657 ? -14.973 58.822 18.652 1 95.99 657 LYS A O 1
ATOM 5326 N N . GLY A 1 658 ? -13.693 60.36 17.303 1 94.83 658 GLY A N 1
ATOM 5327 C CA . GLY A 1 658 ? -13.538 61.335 18.371 1 94.83 658 GLY A CA 1
ATOM 5328 C C . GLY A 1 658 ? -12.567 62.448 18.027 1 94.83 658 GLY A C 1
ATOM 5329 O O . GLY A 1 658 ? -12.099 62.541 16.89 1 94.83 658 GLY A O 1
ATOM 5330 N N . THR A 1 659 ? -12.459 63.352 18.964 1 94.15 659 THR A N 1
ATOM 5331 C CA . THR A 1 659 ? -11.518 64.458 18.833 1 94.15 659 THR A CA 1
ATOM 5332 C C . THR A 1 659 ? -10.418 64.36 19.885 1 94.15 659 THR A C 1
ATOM 5334 O O . THR A 1 659 ? -10.685 64.025 21.041 1 94.15 659 THR A O 1
ATOM 5337 N N . THR A 1 660 ? -9.206 64.564 19.431 1 94.36 660 THR A N 1
ATOM 5338 C CA . THR A 1 660 ? -8.066 64.507 20.338 1 94.36 660 THR A CA 1
ATOM 5339 C C . THR A 1 660 ? -7.325 65.841 20.362 1 94.36 660 THR A C 1
ATOM 5341 O O . THR A 1 660 ? -7.108 66.455 19.315 1 94.36 660 THR A O 1
ATOM 5344 N N . LYS A 1 661 ? -7.003 66.319 21.585 1 94.73 661 LYS A N 1
ATOM 5345 C CA . LYS A 1 661 ? -6.209 67.534 21.741 1 94.73 661 LYS A CA 1
ATOM 5346 C C . LYS A 1 661 ? -4.72 67.21 21.831 1 94.73 661 LYS A C 1
ATOM 5348 O O . LYS A 1 661 ? -4.291 66.485 22.731 1 94.73 661 LYS A O 1
ATOM 5353 N N . LEU A 1 662 ? -4.017 67.628 20.827 1 93.78 662 LEU A N 1
ATOM 5354 C CA . LEU A 1 662 ? -2.572 67.434 20.775 1 93.78 662 LEU A CA 1
ATOM 5355 C C . LEU A 1 662 ? -1.843 68.773 20.789 1 93.78 662 LEU A C 1
ATOM 5357 O O . LEU A 1 662 ? -1.856 69.503 19.795 1 93.78 662 LEU A O 1
ATOM 5361 N N . ALA A 1 663 ? -1.215 69.129 22.015 1 89.64 663 ALA A N 1
ATOM 5362 C CA . ALA A 1 663 ? -0.458 70.371 22.148 1 89.64 663 ALA A CA 1
ATOM 5363 C C . ALA A 1 663 ? 0.738 70.188 23.078 1 89.64 663 ALA A C 1
ATOM 5365 O O . ALA A 1 663 ? 0.796 69.221 23.841 1 89.64 663 ALA A O 1
ATOM 5366 N N . GLY A 1 664 ? 1.662 71.018 22.98 1 91.84 664 GLY A N 1
ATOM 5367 C CA . GLY A 1 664 ? 2.819 71.011 23.86 1 91.84 664 GLY A CA 1
ATOM 5368 C C . GLY A 1 664 ? 3.57 69.692 23.848 1 91.84 664 GLY A C 1
ATOM 5369 O O . GLY A 1 664 ? 3.946 69.196 22.784 1 91.84 664 GLY A O 1
ATOM 5370 N N . ASP A 1 665 ? 3.688 69.202 24.979 1 91.31 665 ASP A N 1
ATOM 5371 C CA . ASP A 1 665 ? 4.501 68.003 25.163 1 91.31 665 ASP A CA 1
ATOM 5372 C C . ASP A 1 665 ? 3.828 66.782 24.541 1 91.31 665 ASP A C 1
ATOM 5374 O O . ASP A 1 665 ? 4.502 65.899 24.007 1 91.31 665 ASP A O 1
ATOM 5378 N N . LYS A 1 666 ? 2.591 66.736 24.511 1 94.95 666 LYS A N 1
ATOM 5379 C CA . LYS A 1 666 ? 1.858 65.614 23.933 1 94.95 666 LYS A CA 1
ATOM 5380 C C . LYS A 1 666 ? 2.076 65.534 22.424 1 94.95 666 LYS A C 1
ATOM 5382 O O . LYS A 1 666 ? 2.228 64.443 21.871 1 94.95 666 LYS A O 1
ATOM 5387 N N . LEU A 1 667 ? 2.04 66.639 21.731 1 95.13 667 LEU A N 1
ATOM 5388 C CA . LEU A 1 667 ? 2.28 66.679 20.293 1 95.13 667 LEU A CA 1
ATOM 5389 C C . LEU A 1 667 ? 3.713 66.268 19.969 1 95.13 667 LEU A C 1
ATOM 5391 O O . LEU A 1 667 ? 3.944 65.478 19.051 1 95.13 667 LEU A O 1
ATOM 5395 N N . LYS A 1 668 ? 4.626 66.761 20.75 1 95.09 668 LYS A N 1
ATOM 5396 C CA . LYS A 1 668 ? 6.034 66.446 20.525 1 95.09 668 LYS A CA 1
ATOM 5397 C C . LYS A 1 668 ? 6.296 64.952 20.694 1 95.09 668 LYS A C 1
ATOM 5399 O O . LYS A 1 668 ? 7.035 64.353 19.909 1 95.09 668 LYS A O 1
ATOM 5404 N N . GLU A 1 669 ? 5.741 64.489 21.667 1 95.4 669 GLU A N 1
ATOM 5405 C CA . GLU A 1 669 ? 5.912 63.066 21.947 1 95.4 669 GLU A CA 1
ATOM 5406 C C . GLU A 1 669 ? 5.316 62.209 20.835 1 95.4 669 GLU A C 1
ATOM 5408 O O . GLU A 1 669 ? 5.908 61.206 20.432 1 95.4 669 GLU A O 1
ATOM 5413 N N . LEU A 1 670 ? 4.165 62.504 20.337 1 95.27 670 LEU A N 1
ATOM 5414 C CA . LEU A 1 670 ? 3.51 61.751 19.273 1 95.27 670 LEU A CA 1
ATOM 5415 C C . LEU A 1 670 ? 4.312 61.827 17.979 1 95.27 670 LEU A C 1
ATOM 5417 O O . LEU A 1 670 ? 4.481 60.82 17.288 1 95.27 670 LEU A O 1
ATOM 5421 N N . LEU A 1 671 ? 4.766 63.043 17.646 1 95.7 671 LEU A N 1
ATOM 5422 C CA . LEU A 1 671 ? 5.564 63.215 16.437 1 95.7 671 LEU A CA 1
ATOM 5423 C C . LEU A 1 671 ? 6.838 62.379 16.503 1 95.7 671 LEU A C 1
ATOM 5425 O O . LEU A 1 671 ? 7.245 61.78 15.506 1 95.7 671 LEU A O 1
ATOM 5429 N N . ALA A 1 672 ? 7.391 62.331 17.675 1 94.44 672 ALA A N 1
ATOM 5430 C CA . ALA A 1 672 ? 8.591 61.52 17.863 1 94.44 672 ALA A CA 1
ATOM 5431 C C . ALA A 1 672 ? 8.272 60.032 17.741 1 94.44 672 ALA A C 1
ATOM 5433 O O . ALA A 1 672 ? 9.036 59.275 17.138 1 94.44 672 ALA A O 1
ATOM 5434 N N . TYR A 1 673 ? 7.217 59.666 18.301 1 93.56 673 TYR A N 1
ATOM 5435 C CA . TYR A 1 673 ? 6.789 58.272 18.281 1 93.56 673 TYR A CA 1
ATOM 5436 C C . TYR A 1 673 ? 6.503 57.809 16.857 1 93.56 673 TYR A C 1
ATOM 5438 O O . TYR A 1 673 ? 6.917 56.719 16.457 1 93.56 673 TYR A O 1
ATOM 5446 N N . LEU A 1 674 ? 5.873 58.6 16.09 1 94.61 674 LEU A N 1
ATOM 5447 C CA . LEU A 1 674 ? 5.486 58.248 14.728 1 94.61 674 LEU A CA 1
ATOM 5448 C C . LEU A 1 674 ? 6.619 58.537 13.749 1 94.61 674 LEU A C 1
ATOM 5450 O O . LEU A 1 674 ? 6.59 58.076 12.605 1 94.61 674 LEU A O 1
ATOM 5454 N N . GLY A 1 675 ? 7.843 59.186 14.911 1 91.01 675 GLY A N 1
ATOM 5455 C CA . GLY A 1 675 ? 8.959 59.554 14.054 1 91.01 675 GLY A CA 1
ATOM 5456 C C . GLY A 1 675 ? 8.557 60.457 12.904 1 91.01 675 GLY A C 1
ATOM 5457 O O . GLY A 1 675 ? 8.979 60.247 11.765 1 91.01 675 GLY A O 1
ATOM 5458 N N . CYS A 1 676 ? 7.367 61.5 12.604 1 93.93 676 CYS A N 1
ATOM 5459 C CA . CYS A 1 676 ? 6.846 62.306 11.506 1 93.93 676 CYS A CA 1
ATOM 5460 C C . CYS A 1 676 ? 6.742 63.773 11.909 1 93.93 676 CYS A C 1
ATOM 5462 O O . CYS A 1 676 ? 7.069 64.135 13.04 1 93.93 676 CYS A O 1
ATOM 5464 N N . LYS A 1 677 ? 6.234 64.624 10.88 1 95.83 677 LYS A N 1
ATOM 5465 C CA . LYS A 1 677 ? 5.975 66.044 11.098 1 95.83 677 LYS A CA 1
ATOM 5466 C C . LYS A 1 677 ? 4.493 66.3 11.357 1 95.83 677 LYS A C 1
ATOM 5468 O O . LYS A 1 677 ? 3.651 65.448 11.064 1 95.83 677 LYS A O 1
ATOM 5473 N N . GLU A 1 678 ? 4.25 67.38 11.946 1 94.65 678 GLU A N 1
ATOM 5474 C CA . GLU A 1 678 ? 2.881 67.72 12.321 1 94.65 678 GLU A CA 1
ATOM 5475 C C . GLU A 1 678 ? 1.95 67.672 11.113 1 94.65 678 GLU A C 1
ATOM 5477 O O . GLU A 1 678 ? 0.813 67.208 11.217 1 94.65 678 GLU A O 1
ATOM 5482 N N . LYS A 1 679 ? 2.462 68.102 9.954 1 93.34 679 LYS A N 1
ATOM 5483 C CA . LYS A 1 679 ? 1.652 68.152 8.74 1 93.34 679 LYS A CA 1
ATOM 5484 C C . LYS A 1 679 ? 1.322 66.748 8.241 1 93.34 679 LYS A C 1
ATOM 5486 O O . LYS A 1 679 ? 0.412 66.571 7.429 1 93.34 679 LYS A O 1
ATOM 5491 N N . GLU A 1 680 ? 2.013 65.742 8.77 1 95.47 680 GLU A N 1
ATOM 5492 C CA . GLU A 1 680 ? 1.872 64.37 8.293 1 95.47 680 GLU A CA 1
ATOM 5493 C C . GLU A 1 680 ? 0.965 63.557 9.213 1 95.47 680 GLU A C 1
ATOM 5495 O O . GLU A 1 680 ? 0.703 62.38 8.954 1 95.47 680 GLU A O 1
ATOM 5500 N N . LEU A 1 681 ? 0.457 64.149 10.217 1 96.03 681 LEU A N 1
ATOM 5501 C CA . LEU A 1 681 ? -0.316 63.443 11.233 1 96.03 681 LEU A CA 1
ATOM 5502 C C . LEU A 1 681 ? -1.572 62.825 10.628 1 96.03 681 LEU A C 1
ATOM 5504 O O . LEU A 1 681 ? -2.041 61.782 11.091 1 96.03 681 LEU A O 1
ATOM 5508 N N . GLY A 1 682 ? -2.059 63.443 9.591 1 95.57 682 GLY A N 1
ATOM 5509 C CA . GLY A 1 682 ? -3.208 62.888 8.894 1 95.57 682 GLY A CA 1
ATOM 5510 C C . GLY A 1 682 ? -2.946 61.512 8.312 1 95.57 682 GLY A C 1
ATOM 5511 O O . GLY A 1 682 ? -3.858 60.688 8.217 1 95.57 682 GLY A O 1
ATOM 5512 N N . ASP A 1 683 ? -1.731 61.26 7.987 1 96.84 683 ASP A N 1
ATOM 5513 C CA . ASP A 1 683 ? -1.335 59.983 7.399 1 96.84 683 ASP A CA 1
ATOM 5514 C C . ASP A 1 683 ? -1.207 58.902 8.47 1 96.84 683 ASP A C 1
ATOM 5516 O O . ASP A 1 683 ? -0.997 57.729 8.153 1 96.84 683 ASP A O 1
ATOM 5520 N N . TYR A 1 684 ? -1.445 59.28 9.68 1 96.99 684 TYR A N 1
ATOM 5521 C CA . TYR A 1 684 ? -1.418 58.33 10.786 1 96.99 684 TYR A CA 1
ATOM 5522 C C . TYR A 1 684 ? -2.733 58.351 11.556 1 96.99 684 TYR A C 1
ATOM 5524 O O . TYR A 1 684 ? -2.792 57.915 12.708 1 96.99 684 TYR A O 1
ATOM 5532 N N . GLY A 1 685 ? -3.742 59.045 11.004 1 96.03 685 GLY A N 1
ATOM 5533 C CA . GLY A 1 685 ? -5.094 58.936 11.528 1 96.03 685 GLY A CA 1
ATOM 5534 C C . GLY A 1 685 ? -5.504 60.127 12.374 1 96.03 685 GLY A C 1
ATOM 5535 O O . GLY A 1 685 ? -6.573 60.121 12.986 1 96.03 685 GLY A O 1
ATOM 5536 N N . TYR A 1 686 ? -4.606 61.193 12.413 1 96.43 686 TYR A N 1
ATOM 5537 C CA . TYR A 1 686 ? -4.918 62.425 13.128 1 96.43 686 TYR A CA 1
ATOM 5538 C C . TYR A 1 686 ? -5.169 63.572 12.155 1 96.43 686 TYR A C 1
ATOM 5540 O O . TYR A 1 686 ? -4.234 64.265 11.748 1 96.43 686 TYR A O 1
ATOM 5548 N N . PHE A 1 687 ? -6.377 63.842 11.945 1 95.64 687 PHE A N 1
ATOM 5549 C CA . PHE A 1 687 ? -6.73 64.824 10.926 1 95.64 687 PHE A CA 1
ATOM 5550 C C . PHE A 1 687 ? -6.957 66.195 11.552 1 95.64 687 PHE A C 1
ATOM 5552 O O . PHE A 1 687 ? -7.773 66.339 12.465 1 95.64 687 PHE A O 1
ATOM 5559 N N . ALA A 1 688 ? -6.333 67.136 11.047 1 92.98 688 ALA A N 1
ATOM 5560 C CA . ALA A 1 688 ? -6.39 68.487 11.599 1 92.98 688 ALA A CA 1
ATOM 5561 C C . ALA A 1 688 ? -7.774 69.101 11.403 1 92.98 688 ALA A C 1
ATOM 5563 O O . ALA A 1 688 ? -8.405 68.905 10.362 1 92.98 688 ALA A O 1
ATOM 5564 N N . THR A 1 689 ? -8.191 69.791 12.461 1 93.1 689 THR A N 1
ATOM 5565 C CA . THR A 1 689 ? -9.428 70.56 12.382 1 93.1 689 THR A CA 1
ATOM 5566 C C . THR A 1 689 ? -9.13 72.05 12.24 1 93.1 689 THR A C 1
ATOM 5568 O O . THR A 1 689 ? -7.973 72.445 12.084 1 93.1 689 THR A O 1
ATOM 5571 N N . GLU A 1 690 ? -10.16 72.861 12.348 1 90.04 690 GLU A N 1
ATOM 5572 C CA . GLU A 1 690 ? -9.997 74.309 12.265 1 90.04 690 GLU A CA 1
ATOM 5573 C C . GLU A 1 690 ? -9.398 74.872 13.551 1 90.04 690 GLU A C 1
ATOM 5575 O O . GLU A 1 690 ? -8.797 75.948 13.543 1 90.04 690 GLU A O 1
ATOM 5580 N N . LYS A 1 691 ? -9.538 74.193 14.653 1 92.36 691 LYS A N 1
ATOM 5581 C CA . LYS A 1 691 ? -8.998 74.616 15.942 1 92.36 691 LYS A CA 1
ATOM 5582 C C . LYS A 1 691 ? -7.572 74.109 16.134 1 92.36 691 LYS A C 1
ATOM 5584 O O . LYS A 1 691 ? -7.312 72.91 16.01 1 92.36 691 LYS A O 1
ATOM 5589 N N . LYS A 1 692 ? -6.736 75.021 16.476 1 88.18 692 LYS A N 1
ATOM 5590 C CA . LYS A 1 692 ? -5.331 74.666 16.656 1 88.18 692 LYS A CA 1
ATOM 5591 C C . LYS A 1 692 ? -5.159 73.662 17.793 1 88.18 692 LYS A C 1
ATOM 5593 O O . LYS A 1 692 ? -5.73 73.834 18.871 1 88.18 692 LYS A O 1
ATOM 5598 N N . GLY A 1 693 ? -4.486 72.605 17.498 1 91.95 693 GLY A N 1
ATOM 5599 C CA . GLY A 1 693 ? -4.182 71.616 18.52 1 91.95 693 GLY A CA 1
ATOM 5600 C C . GLY A 1 693 ? -5.238 70.533 18.635 1 91.95 693 GLY A C 1
ATOM 5601 O O . GLY A 1 693 ? -5.098 69.604 19.434 1 91.95 693 GLY A O 1
ATOM 5602 N N . GLU A 1 694 ? -6.286 70.692 17.84 1 94.66 694 GLU A N 1
ATOM 5603 C CA . GLU A 1 694 ? -7.362 69.705 17.866 1 94.66 694 GLU A CA 1
ATOM 5604 C C . GLU A 1 694 ? -7.354 68.847 16.604 1 94.66 694 GLU A C 1
ATOM 5606 O O . GLU A 1 694 ? -7.293 69.372 15.49 1 94.66 694 GLU A O 1
ATOM 5611 N N . TYR A 1 695 ? -7.412 67.533 16.752 1 96.41 695 TYR A N 1
ATOM 5612 C CA . TYR A 1 695 ? -7.379 66.598 15.633 1 96.41 695 TYR A CA 1
ATOM 5613 C C . TYR A 1 695 ? -8.58 65.661 15.67 1 96.41 695 TYR A C 1
ATOM 5615 O O . TYR A 1 695 ? -9.017 65.244 16.745 1 96.41 695 TYR A O 1
ATOM 5623 N N . LEU A 1 696 ? -9.068 65.382 14.527 1 96.05 696 LEU A N 1
ATOM 5624 C CA . LEU A 1 696 ? -10.183 64.454 14.37 1 96.05 696 LEU A CA 1
ATOM 5625 C C . LEU A 1 696 ? -9.681 63.05 14.049 1 96.05 696 LEU A C 1
ATOM 5627 O O . LEU A 1 696 ? -8.76 62.885 13.246 1 96.05 696 LEU A O 1
ATOM 5631 N N . GLU A 1 697 ? -10.299 62.046 14.696 1 97.14 697 GLU A N 1
ATOM 5632 C CA . GLU A 1 697 ? -10.051 60.641 14.388 1 97.14 697 GLU A CA 1
ATOM 5633 C C . GLU A 1 697 ? -11.31 59.961 13.858 1 97.14 697 GLU A C 1
ATOM 5635 O O . GLU A 1 697 ? -12.416 60.236 14.33 1 97.14 697 GLU A O 1
ATOM 5640 N N . TYR A 1 698 ? -11.12 59.108 12.914 1 97.56 698 TYR A N 1
ATOM 5641 C CA . TYR A 1 698 ? -12.255 58.432 12.297 1 97.56 698 TYR A CA 1
ATOM 5642 C C . TYR A 1 698 ? -12.279 56.955 12.672 1 97.56 698 TYR A C 1
ATOM 5644 O O . TYR A 1 698 ? -11.237 56.367 12.97 1 97.56 698 TYR A O 1
ATOM 5652 N N . GLU A 1 699 ? -13.482 56.402 12.715 1 96.78 699 GLU A N 1
ATOM 5653 C CA . GLU A 1 699 ? -13.608 54.957 12.873 1 96.78 699 GLU A CA 1
ATOM 5654 C C . GLU A 1 699 ? -13.104 54.22 11.635 1 96.78 699 GLU A C 1
ATOM 5656 O O . GLU A 1 699 ? -13.28 54.692 10.51 1 96.78 699 GLU A O 1
ATOM 5661 N N . THR A 1 700 ? -12.534 53.105 11.866 1 96.54 700 THR A N 1
ATOM 5662 C CA . THR A 1 700 ? -11.983 52.327 10.763 1 96.54 700 THR A CA 1
ATOM 5663 C C . THR A 1 700 ? -13.036 51.384 10.188 1 96.54 700 THR A C 1
ATOM 5665 O O . THR A 1 700 ? -13.936 50.938 10.904 1 96.54 700 THR A O 1
ATOM 5668 N N . GLU A 1 701 ? -12.968 51.202 8.915 1 95.05 701 GLU A N 1
ATOM 5669 C CA . GLU A 1 701 ? -13.769 50.174 8.258 1 95.05 701 GLU A CA 1
ATOM 5670 C C . GLU A 1 701 ? -12.975 48.883 8.082 1 95.05 701 GLU A C 1
ATOM 5672 O O . GLU A 1 701 ? -12.156 48.772 7.168 1 95.05 701 GLU A O 1
ATOM 5677 N N . SER A 1 702 ? -13.336 47.906 8.887 1 93.59 702 SER A N 1
ATOM 5678 C CA . SER A 1 702 ? -12.56 46.671 8.925 1 93.59 702 SER A CA 1
ATOM 5679 C C . SER A 1 702 ? -12.559 45.977 7.568 1 93.59 702 SER A C 1
ATOM 5681 O O . SER A 1 702 ? -11.567 45.353 7.184 1 93.59 702 SER A O 1
ATOM 5683 N N . ASN A 1 703 ? -13.663 46.083 6.768 1 92.77 703 ASN A N 1
ATOM 5684 C CA . ASN A 1 703 ? -13.784 45.407 5.481 1 92.77 703 ASN A CA 1
ATOM 5685 C C . ASN A 1 703 ? -12.894 46.054 4.423 1 92.77 703 ASN A C 1
ATOM 5687 O O . ASN A 1 703 ? -12.642 45.462 3.372 1 92.77 703 ASN A O 1
ATOM 5691 N N . LEU A 1 704 ? -12.525 47.269 4.728 1 93.96 704 LEU A N 1
ATOM 5692 C CA . LEU A 1 704 ? -11.683 47.974 3.768 1 93.96 704 LEU A CA 1
ATOM 5693 C C . LEU A 1 704 ? -10.23 47.992 4.23 1 93.96 704 LEU A C 1
ATOM 5695 O O . LEU A 1 704 ? -9.374 48.597 3.579 1 93.96 704 LEU A O 1
ATOM 5699 N N . ARG A 1 705 ? -10.005 47.379 5.349 1 95.71 705 ARG A N 1
ATOM 5700 C CA . ARG A 1 705 ? -8.642 47.289 5.862 1 95.71 705 ARG A CA 1
ATOM 5701 C C . ARG A 1 705 ? -7.739 46.539 4.889 1 95.71 705 ARG A C 1
ATOM 5703 O O . ARG A 1 705 ? -8.146 45.532 4.306 1 95.71 705 ARG A O 1
ATOM 5710 N N . ASP A 1 706 ? -6.613 47.063 4.693 1 94.13 706 ASP A N 1
ATOM 5711 C CA . ASP A 1 706 ? -5.621 46.412 3.842 1 94.13 706 ASP A CA 1
ATOM 5712 C C . ASP A 1 706 ? -4.276 46.296 4.556 1 94.13 706 ASP A C 1
ATOM 5714 O O . ASP A 1 706 ? -4.057 46.936 5.587 1 94.13 706 ASP A O 1
ATOM 5718 N N . THR A 1 707 ? -3.515 45.417 4.113 1 95.81 707 THR A N 1
ATOM 5719 C CA . THR A 1 707 ? -2.156 45.27 4.622 1 95.81 707 THR A CA 1
ATOM 5720 C C . THR A 1 707 ? -1.139 45.377 3.489 1 95.81 707 THR A C 1
ATOM 5722 O O . THR A 1 707 ? -1.391 44.911 2.376 1 95.81 707 THR A O 1
ATOM 5725 N N . GLU A 1 708 ? -0.026 46.085 3.789 1 95.45 708 GLU A N 1
ATOM 5726 C CA . GLU A 1 708 ? 1.079 46.22 2.844 1 95.45 708 GLU A CA 1
ATOM 5727 C C . GLU A 1 708 ? 2.347 45.559 3.379 1 95.45 708 GLU A C 1
ATOM 5729 O O . GLU A 1 708 ? 2.654 45.665 4.568 1 95.45 708 GLU A O 1
ATOM 5734 N N . ASN A 1 709 ? 2.981 44.815 2.53 1 96.18 709 ASN A N 1
ATOM 5735 C CA . ASN A 1 709 ? 4.304 44.29 2.848 1 96.18 709 ASN A CA 1
ATOM 5736 C C . ASN A 1 709 ? 5.409 45.225 2.365 1 96.18 709 ASN A C 1
ATOM 5738 O O . ASN A 1 709 ? 5.739 45.241 1.177 1 96.18 709 ASN A O 1
ATOM 5742 N N . VAL A 1 710 ? 6.017 45.992 3.279 1 97.25 710 VAL A N 1
ATOM 5743 C CA . VAL A 1 710 ? 7.058 46.964 2.96 1 97.25 710 VAL A CA 1
ATOM 5744 C C . VAL A 1 710 ? 8.433 46.348 3.209 1 97.25 710 VAL A C 1
ATOM 5746 O O . VAL A 1 710 ? 8.745 45.943 4.331 1 97.25 710 VAL A O 1
ATOM 5749 N N . PRO A 1 711 ? 9.282 46.3 2.204 1 96.55 711 PRO A N 1
ATOM 5750 C CA . PRO A 1 711 ? 10.622 45.754 2.429 1 96.55 711 PRO A CA 1
ATOM 5751 C C . PRO A 1 711 ? 11.351 46.435 3.585 1 96.55 711 PRO A C 1
ATOM 5753 O O . PRO A 1 711 ? 11.23 47.649 3.766 1 96.55 711 PRO A O 1
ATOM 5756 N N . LEU A 1 712 ? 12.13 45.776 4.305 1 97.11 712 LEU A N 1
ATOM 5757 C CA . LEU A 1 712 ? 12.82 46.299 5.479 1 97.11 712 LEU A CA 1
ATOM 5758 C C . LEU A 1 712 ? 13.732 47.461 5.101 1 97.11 712 LEU A C 1
ATOM 5760 O O . LEU A 1 712 ? 13.994 48.343 5.922 1 97.11 712 LEU A O 1
ATOM 5764 N N . LYS A 1 713 ? 14.159 47.457 3.936 1 95.41 713 LYS A N 1
ATOM 5765 C CA . LYS A 1 713 ? 15.115 48.463 3.483 1 95.41 713 LYS A CA 1
ATOM 5766 C C . LYS A 1 713 ? 14.403 49.738 3.041 1 95.41 713 LYS A C 1
ATOM 5768 O O . LYS A 1 713 ? 15.051 50.731 2.702 1 95.41 713 LYS A O 1
ATOM 5773 N N . GLU A 1 714 ? 13.113 49.692 3.15 1 95.33 714 GLU A N 1
ATOM 5774 C CA . GLU A 1 714 ? 12.336 50.861 2.749 1 95.33 714 GLU A CA 1
ATOM 5775 C C . GLU A 1 714 ? 11.607 51.473 3.941 1 95.33 714 GLU A C 1
ATOM 5777 O O . GLU A 1 714 ? 11.127 50.753 4.819 1 95.33 714 GLU A O 1
ATOM 5782 N N . ALA A 1 715 ? 11.561 52.755 3.884 1 94.95 715 ALA A N 1
ATOM 5783 C CA . ALA A 1 715 ? 10.794 53.433 4.925 1 94.95 715 ALA A CA 1
ATOM 5784 C C . ALA A 1 715 ? 9.294 53.255 4.705 1 94.95 715 ALA A C 1
ATOM 5786 O O . ALA A 1 715 ? 8.8 53.423 3.588 1 94.95 715 ALA A O 1
ATOM 5787 N N . ILE A 1 716 ? 8.63 52.973 5.726 1 96.85 716 ILE A N 1
ATOM 5788 C CA . ILE A 1 716 ? 7.202 52.683 5.654 1 96.85 716 ILE A CA 1
ATOM 5789 C C . ILE A 1 716 ? 6.459 53.889 5.082 1 96.85 716 ILE A C 1
ATOM 5791 O O . ILE A 1 716 ? 5.606 53.74 4.205 1 96.85 716 ILE A O 1
ATOM 5795 N N . TYR A 1 717 ? 6.8 55.081 5.534 1 96.52 717 TYR A N 1
ATOM 5796 C CA . TYR A 1 717 ? 6.093 56.284 5.11 1 96.52 717 TYR A CA 1
ATOM 5797 C C . TYR A 1 717 ? 6.33 56.563 3.63 1 96.52 717 TYR A C 1
ATOM 5799 O O . TYR A 1 717 ? 5.402 56.927 2.905 1 96.52 717 TYR A O 1
ATOM 5807 N N . THR A 1 718 ? 7.555 56.401 3.208 1 96.16 718 THR A N 1
ATOM 5808 C CA . THR A 1 718 ? 7.872 56.604 1.799 1 96.16 718 THR A CA 1
ATOM 5809 C C . THR A 1 718 ? 7.083 55.636 0.922 1 96.16 718 THR A C 1
ATOM 5811 O O . THR A 1 718 ? 6.559 56.025 -0.124 1 96.16 718 THR A O 1
ATOM 5814 N N . TYR A 1 719 ? 7.065 54.453 1.396 1 96.56 719 TYR A N 1
ATOM 5815 C CA . TYR A 1 719 ? 6.294 53.445 0.676 1 96.56 719 TYR A CA 1
ATOM 5816 C C . TYR A 1 719 ? 4.817 53.819 0.63 1 96.56 719 TYR A C 1
ATOM 5818 O O . TYR A 1 719 ? 4.173 53.701 -0.415 1 96.56 719 TYR A O 1
ATOM 5826 N N . PHE A 1 720 ? 4.272 54.23 1.739 1 96.39 720 PHE A N 1
ATOM 5827 C CA . PHE A 1 720 ? 2.873 54.628 1.852 1 96.39 720 PHE A CA 1
ATOM 5828 C C . PHE A 1 720 ? 2.546 55.744 0.867 1 96.39 720 PHE A C 1
ATOM 5830 O O . PHE A 1 720 ? 1.549 55.669 0.146 1 96.39 720 PHE A O 1
ATOM 5837 N N . LEU A 1 721 ? 3.395 56.742 0.779 1 96.68 721 LEU A N 1
ATOM 5838 C CA . LEU A 1 721 ? 3.168 57.881 -0.105 1 96.68 721 LEU A CA 1
ATOM 5839 C C . LEU A 1 721 ? 3.22 57.453 -1.568 1 96.68 721 LEU A C 1
ATOM 5841 O O . LEU A 1 721 ? 2.492 57.994 -2.403 1 96.68 721 LEU A O 1
ATOM 5845 N N . ARG A 1 722 ? 3.995 56.495 -1.758 1 96.23 722 ARG A N 1
ATOM 5846 C CA . ARG A 1 722 ? 4.236 56.097 -3.141 1 96.23 722 ARG A CA 1
ATOM 5847 C C . ARG A 1 722 ? 3.202 55.076 -3.605 1 96.23 722 ARG A C 1
ATOM 5849 O O . ARG A 1 722 ? 2.715 55.147 -4.735 1 96.23 722 ARG A O 1
ATOM 5856 N N . GLU A 1 723 ? 2.857 54.107 -2.735 1 95.03 723 GLU A N 1
ATOM 5857 C CA . GLU A 1 723 ? 2.14 52.929 -3.213 1 95.03 723 GLU A CA 1
ATOM 5858 C C . GLU A 1 723 ? 0.696 52.924 -2.72 1 95.03 723 GLU A C 1
ATOM 5860 O O . GLU A 1 723 ? -0.157 52.24 -3.288 1 95.03 723 GLU A O 1
ATOM 5865 N N . VAL A 1 724 ? 0.389 53.688 -1.659 1 95.39 724 VAL A N 1
ATOM 5866 C CA . VAL A 1 724 ? -0.933 53.563 -1.054 1 95.39 724 VAL A CA 1
ATOM 5867 C C . VAL A 1 724 ? -1.716 54.859 -1.25 1 95.39 724 VAL A C 1
ATOM 5869 O O . VAL A 1 724 ? -2.798 54.855 -1.842 1 95.39 724 VAL A O 1
ATOM 5872 N N . LYS A 1 725 ? -1.152 56.054 -0.893 1 94.63 725 LYS A N 1
ATOM 5873 C CA . LYS A 1 725 ? -1.82 57.35 -0.816 1 94.63 725 LYS A CA 1
ATOM 5874 C C . LYS A 1 725 ? -2.395 57.754 -2.17 1 94.63 725 LYS A C 1
ATOM 5876 O O . LYS A 1 725 ? -3.498 58.299 -2.244 1 94.63 725 LYS A O 1
ATOM 5881 N N . PRO A 1 726 ? -1.595 57.518 -3.254 1 93.57 726 PRO A N 1
ATOM 5882 C CA . PRO A 1 726 ? -2.112 57.927 -4.562 1 93.57 726 PRO A CA 1
ATOM 5883 C C . PRO A 1 726 ? -3.366 57.156 -4.968 1 93.57 726 PRO A C 1
ATOM 5885 O O . PRO A 1 726 ? -4.164 57.647 -5.77 1 93.57 726 PRO A O 1
ATOM 5888 N N . HIS A 1 727 ? -3.759 55.997 -4.331 1 93.1 727 HIS A N 1
ATOM 5889 C CA . HIS A 1 727 ? -4.897 55.146 -4.657 1 93.1 727 HIS A CA 1
ATOM 5890 C C . HIS A 1 727 ? -6.013 55.301 -3.629 1 93.1 727 HIS A C 1
ATOM 5892 O O . HIS A 1 727 ? -7.185 55.074 -3.939 1 93.1 727 HIS A O 1
ATOM 5898 N N . VAL A 1 728 ? -5.605 55.514 -2.427 1 92.81 728 VAL A N 1
ATOM 5899 C CA . VAL A 1 728 ? -6.567 55.719 -1.349 1 92.81 728 VAL A CA 1
ATOM 5900 C C . VAL A 1 728 ? -6.165 56.938 -0.521 1 92.81 728 VAL A C 1
ATOM 5902 O O . VAL A 1 728 ? -5.58 56.799 0.556 1 92.81 728 VAL A O 1
ATOM 5905 N N . GLY A 1 729 ? -6.679 58.043 -0.83 1 92.44 729 GLY A N 1
ATOM 5906 C CA . GLY A 1 729 ? -6.22 59.306 -0.274 1 92.44 729 GLY A CA 1
ATOM 5907 C C . GLY A 1 729 ? -6.591 59.487 1.185 1 92.44 729 GLY A C 1
ATOM 5908 O O . GLY A 1 729 ? -5.899 60.188 1.926 1 92.44 729 GLY A O 1
ATOM 5909 N N . GLU A 1 730 ? -7.653 58.829 1.629 1 93.52 730 GLU A N 1
ATOM 5910 C CA . GLU A 1 730 ? -8.116 59.045 2.996 1 93.52 730 GLU A CA 1
ATOM 5911 C C . GLU A 1 730 ? -7.551 57.99 3.943 1 93.52 730 GLU A C 1
ATOM 5913 O O . GLU A 1 730 ? -7.916 57.945 5.12 1 93.52 730 GLU A O 1
ATOM 5918 N N . ALA A 1 731 ? -6.64 57.143 3.433 1 96.72 731 ALA A N 1
ATOM 5919 C CA . ALA A 1 731 ? -6.088 56.052 4.232 1 96.72 731 ALA A CA 1
ATOM 5920 C C . ALA A 1 731 ? -5.015 56.561 5.189 1 96.72 731 ALA A C 1
ATOM 5922 O O . ALA A 1 731 ? -4.445 57.635 4.979 1 96.72 731 ALA A O 1
ATOM 5923 N N . TRP A 1 732 ? -4.808 55.909 6.269 1 97.42 732 TRP A N 1
ATOM 5924 C CA . TRP A 1 732 ? -3.704 56.231 7.168 1 97.42 732 TRP A CA 1
ATOM 5925 C C . TRP A 1 732 ? -3.013 54.963 7.658 1 97.42 732 TRP A C 1
ATOM 5927 O O . TRP A 1 732 ? -3.548 53.861 7.512 1 97.42 732 TRP A O 1
ATOM 5937 N N . ILE A 1 733 ? -1.779 55.029 8.178 1 97.71 733 ILE A N 1
ATOM 5938 C CA . ILE A 1 733 ? -0.928 53.937 8.636 1 97.71 733 ILE A CA 1
ATOM 5939 C C . ILE A 1 733 ? -1.213 53.641 10.106 1 97.71 733 ILE A C 1
ATOM 5941 O O . ILE A 1 733 ? -1.213 54.55 10.94 1 97.71 733 ILE A O 1
ATOM 5945 N N . ASN A 1 734 ? -1.525 52.481 10.388 1 96.66 734 ASN A N 1
ATOM 5946 C CA . ASN A 1 734 ? -1.545 52.023 11.773 1 96.66 734 ASN A CA 1
ATOM 5947 C C . ASN A 1 734 ? -0.217 51.388 12.174 1 96.66 734 ASN A C 1
ATOM 5949 O O . ASN A 1 734 ? -0.072 50.165 12.134 1 96.66 734 ASN A O 1
ATOM 5953 N N . LEU A 1 735 ? 0.683 52.123 12.65 1 95.48 735 LEU A N 1
ATOM 5954 C CA . LEU A 1 735 ? 2.046 51.69 12.936 1 95.48 735 LEU A CA 1
ATOM 5955 C C . LEU A 1 735 ? 2.073 50.718 14.11 1 95.48 735 LEU A C 1
ATOM 5957 O O . LEU A 1 735 ? 2.94 49.844 14.179 1 95.48 735 LEU A O 1
ATOM 5961 N N . ASP A 1 736 ? 1.159 50.909 15.013 1 94.42 736 ASP A N 1
ATOM 5962 C CA . ASP A 1 736 ? 1.135 50.08 16.214 1 94.42 736 ASP A CA 1
ATOM 5963 C C . ASP A 1 736 ? 0.855 48.619 15.867 1 94.42 736 ASP A C 1
ATOM 5965 O O . ASP A 1 736 ? 1.247 47.714 16.606 1 94.42 736 ASP A O 1
ATOM 5969 N N . ALA A 1 737 ? 0.2 48.382 14.761 1 95.33 737 ALA A N 1
ATOM 5970 C CA . ALA A 1 737 ? -0.156 47.029 14.342 1 95.33 737 ALA A CA 1
ATOM 5971 C C . ALA A 1 737 ? 0.926 46.429 13.449 1 95.33 737 ALA A C 1
ATOM 5973 O O . ALA A 1 737 ? 0.802 45.29 12.993 1 95.33 737 ALA A O 1
ATOM 5974 N N . THR A 1 738 ? 1.96 47.135 13.192 1 96.7 738 THR A N 1
ATOM 5975 C CA . THR A 1 738 ? 2.994 46.702 12.258 1 96.7 738 THR A CA 1
ATOM 5976 C C . THR A 1 738 ? 3.747 45.493 12.806 1 96.7 738 THR A C 1
ATOM 5978 O O . THR A 1 738 ? 4.125 45.47 13.979 1 96.7 738 THR A O 1
ATOM 5981 N N . LYS A 1 739 ? 3.915 44.505 11.998 1 97.05 739 LYS A N 1
ATOM 5982 C CA . LYS A 1 739 ? 4.675 43.3 12.316 1 97.05 739 LYS A CA 1
ATOM 5983 C C . LYS A 1 739 ? 5.815 43.09 11.324 1 97.05 739 LYS A C 1
ATOM 5985 O O . LYS A 1 739 ? 5.804 43.657 10.229 1 97.05 739 LYS A O 1
ATOM 5990 N N . ILE A 1 740 ? 6.81 42.356 11.771 1 98.02 740 ILE A N 1
ATOM 5991 C CA . ILE A 1 740 ? 7.936 42.031 10.902 1 98.02 740 ILE A CA 1
ATOM 5992 C C . ILE A 1 740 ? 7.836 40.577 10.449 1 98.02 740 ILE A C 1
ATOM 5994 O O . ILE A 1 740 ? 7.57 39.685 11.259 1 98.02 740 ILE A O 1
ATOM 5998 N N . GLY A 1 741 ? 7.966 40.321 9.163 1 97.71 741 GLY A N 1
ATOM 5999 C CA . GLY A 1 741 ? 7.922 38.98 8.602 1 97.71 741 GLY A CA 1
ATOM 6000 C C . GLY A 1 741 ? 9.086 38.682 7.676 1 97.71 741 GLY A C 1
ATOM 6001 O O . GLY A 1 741 ? 9.812 39.592 7.271 1 97.71 741 GLY A O 1
ATOM 6002 N N . TYR A 1 742 ? 9.299 37.414 7.474 1 98.07 742 TYR A N 1
ATOM 6003 C CA . TYR A 1 742 ? 10.325 36.955 6.545 1 98.07 742 TYR A CA 1
ATOM 6004 C C . TYR A 1 742 ? 9.771 35.894 5.601 1 98.07 742 TYR A C 1
ATOM 6006 O O . TYR A 1 742 ? 8.996 35.029 6.015 1 98.07 742 TYR A O 1
ATOM 6014 N N . GLU A 1 743 ? 10.098 35.971 4.349 1 97.1 743 GLU A N 1
ATOM 6015 C CA . GLU A 1 743 ? 9.74 34.994 3.326 1 97.1 743 GLU A CA 1
ATOM 6016 C C . GLU A 1 743 ? 10.817 34.903 2.248 1 97.1 743 GLU A C 1
ATOM 6018 O O . GLU A 1 743 ? 11.535 35.874 1.998 1 97.1 743 GLU A O 1
ATOM 6023 N N . ILE A 1 744 ? 10.989 33.779 1.731 1 97.07 744 ILE A N 1
ATOM 6024 C CA . ILE A 1 744 ? 11.922 33.519 0.64 1 97.07 744 ILE A CA 1
ATOM 6025 C C . ILE A 1 744 ? 11.162 32.993 -0.575 1 97.07 744 ILE A C 1
ATOM 6027 O O . ILE A 1 744 ? 10.56 31.918 -0.521 1 97.07 744 ILE A O 1
ATOM 6031 N N . SER A 1 745 ? 11.126 33.677 -1.623 1 92.08 745 SER A N 1
ATOM 6032 C CA . SER A 1 745 ? 10.397 33.263 -2.817 1 92.08 745 SER A CA 1
ATOM 6033 C C . SER A 1 745 ? 11.345 33.014 -3.985 1 92.08 745 SER A C 1
ATOM 6035 O O . SER A 1 745 ? 11.861 33.959 -4.585 1 92.08 745 SER A O 1
ATOM 6037 N N . PHE A 1 746 ? 11.57 31.802 -4.32 1 92.68 746 PHE A N 1
ATOM 6038 C CA . PHE A 1 746 ? 12.403 31.456 -5.465 1 92.68 746 PHE A CA 1
ATOM 6039 C C . PHE A 1 746 ? 11.78 31.964 -6.76 1 92.68 746 PHE A C 1
ATOM 6041 O O . PHE A 1 746 ? 12.487 32.443 -7.649 1 92.68 746 PHE A O 1
ATOM 6048 N N . ASN A 1 747 ? 10.516 31.887 -6.768 1 86.63 747 ASN A N 1
ATOM 6049 C CA . ASN A 1 747 ? 9.825 32.325 -7.976 1 86.63 747 ASN A CA 1
ATOM 6050 C C . ASN A 1 747 ? 10.049 33.811 -8.241 1 86.63 747 ASN A C 1
ATOM 6052 O O . ASN A 1 747 ? 10.208 34.223 -9.392 1 86.63 747 ASN A O 1
ATOM 6056 N N . LYS A 1 748 ? 10.002 34.589 -7.226 1 87.35 748 LYS A N 1
ATOM 6057 C CA . LYS A 1 748 ? 10.233 36.025 -7.348 1 87.35 748 LYS A CA 1
ATOM 6058 C C . LYS A 1 748 ? 11.627 36.312 -7.901 1 87.35 748 LYS A C 1
ATOM 6060 O O . LYS A 1 748 ? 11.81 37.248 -8.683 1 87.35 748 LYS A O 1
ATOM 6065 N N . TYR A 1 749 ? 12.584 35.504 -7.558 1 89.31 749 TYR A N 1
ATOM 6066 C CA . TYR A 1 749 ? 13.974 35.835 -7.85 1 89.31 749 TYR A CA 1
ATOM 6067 C C . TYR A 1 749 ? 14.446 35.139 -9.121 1 89.31 749 TYR A C 1
ATOM 6069 O O . TYR A 1 749 ? 15.34 35.632 -9.811 1 89.31 749 TYR A O 1
ATOM 6077 N N . PHE A 1 750 ? 13.874 33.959 -9.36 1 89.51 750 PHE A N 1
ATOM 6078 C CA . PHE A 1 750 ? 14.462 33.169 -10.435 1 89.51 750 PHE A CA 1
ATOM 6079 C C . PHE A 1 750 ? 13.475 32.996 -11.583 1 89.51 750 PHE A C 1
ATOM 6081 O O . PHE A 1 750 ? 13.83 32.472 -12.641 1 89.51 750 PHE A O 1
ATOM 6088 N N . TYR A 1 751 ? 12.46 33.498 -10.69 1 73.95 751 TYR A N 1
ATOM 6089 C CA . TYR A 1 751 ? 11.513 33.352 -11.789 1 73.95 751 TYR A CA 1
ATOM 6090 C C . TYR A 1 751 ? 11.904 34.236 -12.968 1 73.95 751 TYR A C 1
ATOM 6092 O O . TYR A 1 751 ? 12.216 35.416 -12.79 1 73.95 751 TYR A O 1
ATOM 6100 N N . LYS A 1 752 ? 11.718 33.471 -14.712 1 74.53 752 LYS A N 1
ATOM 6101 C CA . LYS A 1 752 ? 11.928 34.169 -15.977 1 74.53 752 LYS A CA 1
ATOM 6102 C C . LYS A 1 752 ? 10.71 34.037 -16.886 1 74.53 752 LYS A C 1
ATOM 6104 O O . LYS A 1 752 ? 10.196 32.935 -17.089 1 74.53 752 LYS A O 1
ATOM 6109 N N . HIS A 1 753 ? 10.048 35.039 -17.154 1 61.43 753 HIS A N 1
ATOM 6110 C CA . HIS A 1 753 ? 8.891 35.037 -18.043 1 61.43 753 HIS A CA 1
ATOM 6111 C C . HIS A 1 753 ? 9.265 34.536 -19.433 1 61.43 753 HIS A C 1
ATOM 6113 O O . HIS A 1 753 ? 10.236 35.009 -20.028 1 61.43 753 HIS A O 1
ATOM 6119 N N . LYS A 1 754 ? 8.843 33.364 -19.798 1 55.38 754 LYS A N 1
ATOM 6120 C CA . LYS A 1 754 ? 8.996 32.969 -21.196 1 55.38 754 LYS A CA 1
ATOM 6121 C C . LYS A 1 754 ? 8.06 33.768 -22.098 1 55.38 754 LYS A C 1
ATOM 6123 O O . LYS A 1 754 ? 6.842 33.753 -21.907 1 55.38 754 LYS A O 1
ATOM 6128 N N . PRO A 1 755 ? 8.758 34.692 -22.741 1 55.19 755 PRO A N 1
ATOM 6129 C CA . PRO A 1 755 ? 7.87 35.406 -23.662 1 55.19 755 PRO A CA 1
ATOM 6130 C C . PRO A 1 755 ? 6.954 34.468 -24.445 1 55.19 755 PRO A C 1
ATOM 6132 O O . PRO A 1 755 ? 7.338 33.335 -24.747 1 55.19 755 PRO A O 1
ATOM 6135 N N . LEU A 1 756 ? 5.632 34.614 -24.286 1 53.87 756 LEU A N 1
ATOM 6136 C CA . LEU A 1 756 ? 4.696 33.843 -25.096 1 53.87 756 LEU A CA 1
ATOM 6137 C C . LEU A 1 756 ? 5.236 33.641 -26.508 1 53.87 756 LEU A C 1
ATOM 6139 O O . LEU A 1 756 ? 5.845 34.548 -27.079 1 53.87 756 LEU A O 1
ATOM 6143 N N . ARG A 1 757 ? 5.289 32.377 -26.834 1 51.97 757 ARG A N 1
ATOM 6144 C CA . ARG A 1 757 ? 5.685 32.076 -28.206 1 51.97 757 ARG A CA 1
ATOM 6145 C C . ARG A 1 757 ? 4.941 32.964 -29.198 1 51.97 757 ARG A C 1
ATOM 6147 O O . ARG A 1 757 ? 3.783 33.322 -28.972 1 51.97 757 ARG A O 1
ATOM 6154 N N . SER A 1 758 ? 5.7 33.426 -30.069 1 54.14 758 SER A N 1
ATOM 6155 C CA . SER A 1 758 ? 4.998 34.167 -31.111 1 54.14 758 SER A CA 1
ATOM 6156 C C . SER A 1 758 ? 3.956 33.295 -31.803 1 54.14 758 SER A C 1
ATOM 6158 O O . SER A 1 758 ? 4.081 32.068 -31.825 1 54.14 758 SER A O 1
ATOM 6160 N N . ILE A 1 759 ? 2.847 33.823 -31.993 1 50.59 759 ILE A N 1
ATOM 6161 C CA . ILE A 1 759 ? 1.821 33.143 -32.777 1 50.59 759 ILE A CA 1
ATOM 6162 C C . ILE A 1 759 ? 2.467 32.428 -33.962 1 50.59 759 ILE A C 1
ATOM 6164 O O . ILE A 1 759 ? 2.044 31.333 -34.341 1 50.59 759 ILE A O 1
ATOM 6168 N N . GLU A 1 760 ? 3.46 33.014 -34.33 1 59.48 760 GLU A N 1
ATOM 6169 C CA . GLU A 1 760 ? 4.155 32.463 -35.489 1 59.48 760 GLU A CA 1
ATOM 6170 C C . GLU A 1 760 ? 4.88 31.168 -35.134 1 59.48 760 GLU A C 1
ATOM 6172 O O . GLU A 1 760 ? 4.838 30.199 -35.894 1 59.48 760 GLU A O 1
ATOM 6177 N N . ASP A 1 761 ? 5.363 31.115 -34.077 1 59.95 761 ASP A N 1
ATOM 6178 C CA . ASP A 1 761 ? 6.135 29.943 -33.678 1 59.95 761 ASP A CA 1
ATOM 6179 C C . ASP A 1 761 ? 5.217 28.794 -33.269 1 59.95 761 ASP A C 1
ATOM 6181 O O . ASP A 1 761 ? 5.468 27.638 -33.617 1 59.95 761 ASP A O 1
ATOM 6185 N N . VAL A 1 762 ? 4.231 29.151 -32.632 1 55.53 762 VAL A N 1
ATOM 6186 C CA . VAL A 1 762 ? 3.24 28.155 -32.24 1 55.53 762 VAL A CA 1
ATOM 6187 C C . VAL A 1 762 ? 2.571 27.574 -33.484 1 55.53 762 VAL A C 1
ATOM 6189 O O . VAL A 1 762 ? 2.363 26.362 -33.576 1 55.53 762 VAL A O 1
ATOM 6192 N N . THR A 1 763 ? 2.331 28.467 -34.427 1 54.7 763 THR A N 1
ATOM 6193 C CA . THR A 1 763 ? 1.772 28.066 -35.713 1 54.7 763 THR A CA 1
ATOM 6194 C C . THR A 1 763 ? 2.74 27.155 -36.463 1 54.7 763 THR A C 1
ATOM 6196 O O . THR A 1 763 ? 2.33 26.146 -37.04 1 54.7 763 THR A O 1
ATOM 6199 N N . ALA A 1 764 ? 3.916 27.432 -36.338 1 61.88 764 ALA A N 1
ATOM 6200 C CA . ALA A 1 764 ? 4.92 26.626 -37.029 1 61.88 764 ALA A CA 1
ATOM 6201 C C . ALA A 1 764 ? 5.041 25.242 -36.398 1 61.88 764 ALA A C 1
ATOM 6203 O O . ALA A 1 764 ? 5.148 24.238 -37.106 1 61.88 764 ALA A O 1
ATOM 6204 N N . ASP A 1 765 ? 4.903 25.229 -35.25 1 60.77 765 ASP A N 1
ATOM 6205 C CA . ASP A 1 765 ? 5.014 23.961 -34.535 1 60.77 765 ASP A CA 1
ATOM 6206 C C . ASP A 1 765 ? 3.783 23.089 -34.768 1 60.77 765 ASP A C 1
ATOM 6208 O O . ASP A 1 765 ? 3.9 21.874 -34.946 1 60.77 765 ASP A O 1
ATOM 6212 N N . ILE A 1 766 ? 2.719 23.767 -34.777 1 53.33 766 ILE A N 1
ATOM 6213 C CA . ILE A 1 766 ? 1.479 23.065 -35.092 1 53.33 766 ILE A CA 1
ATOM 6214 C C . ILE A 1 766 ? 1.536 22.535 -36.523 1 53.33 766 ILE A C 1
ATOM 6216 O O . ILE A 1 766 ? 1.153 21.392 -36.784 1 53.33 766 ILE A O 1
ATOM 6220 N N . LEU A 1 767 ? 2.054 23.37 -37.315 1 56.51 767 LEU A N 1
ATOM 6221 C CA . LEU A 1 767 ? 2.192 22.963 -38.709 1 56.51 767 LEU A CA 1
ATOM 6222 C C . LEU A 1 767 ? 3.196 21.823 -38.845 1 56.51 767 LEU A C 1
ATOM 6224 O O . LEU A 1 767 ? 2.978 20.887 -39.617 1 56.51 767 LEU A O 1
ATOM 6228 N N . ALA A 1 768 ? 4.121 21.848 -38.033 1 60.83 768 ALA A N 1
ATOM 6229 C CA . ALA A 1 768 ? 5.124 20.787 -38.07 1 60.83 768 ALA A CA 1
ATOM 6230 C C . ALA A 1 768 ? 4.577 19.493 -37.473 1 60.83 768 ALA A C 1
ATOM 6232 O O . ALA A 1 768 ? 4.804 18.408 -38.014 1 60.83 768 ALA A O 1
ATOM 6233 N N . LEU A 1 769 ? 3.951 19.664 -36.437 1 55.7 769 LEU A N 1
ATOM 6234 C CA . LEU A 1 769 ? 3.326 18.508 -35.803 1 55.7 769 LEU A CA 1
ATOM 6235 C C . LEU A 1 769 ? 2.25 17.911 -36.702 1 55.7 769 LEU A C 1
ATOM 6237 O O . LEU A 1 769 ? 2.103 16.688 -36.775 1 55.7 769 LEU A O 1
ATOM 6241 N N . GLU A 1 770 ? 1.541 18.797 -37.338 1 49.76 770 GLU A N 1
ATOM 6242 C CA . GLU A 1 770 ? 0.589 18.36 -38.355 1 49.76 770 GLU A CA 1
ATOM 6243 C C . GLU A 1 770 ? 1.294 17.626 -39.492 1 49.76 770 GLU A C 1
ATOM 6245 O O . GLU A 1 770 ? 0.793 16.615 -39.99 1 49.76 770 GLU A O 1
ATOM 6250 N N . LYS A 1 771 ? 2.397 18.164 -39.768 1 53.79 771 LYS A N 1
ATOM 6251 C CA . LYS A 1 771 ? 3.175 17.491 -40.804 1 53.79 771 LYS A CA 1
ATOM 6252 C C . LYS A 1 771 ? 3.685 16.138 -40.317 1 53.79 771 LYS A C 1
ATOM 6254 O O . LYS A 1 771 ? 3.717 15.17 -41.079 1 53.79 771 LYS A O 1
ATOM 6259 N N . GLU A 1 772 ? 4.173 16.194 -39.08 1 52.65 772 GLU A N 1
ATOM 6260 C CA . GLU A 1 772 ? 4.619 14.928 -38.506 1 52.65 772 GLU A CA 1
ATOM 6261 C C . GLU A 1 772 ? 3.445 13.98 -38.279 1 52.65 772 GLU A C 1
ATOM 6263 O O . GLU A 1 772 ? 3.57 12.77 -38.476 1 52.65 772 GLU A O 1
ATOM 6268 N N . SER A 1 773 ? 2.443 14.687 -37.579 1 45.63 773 SER A N 1
ATOM 6269 C CA . SER A 1 773 ? 1.25 13.858 -37.448 1 45.63 773 SER A CA 1
ATOM 6270 C C . SER A 1 773 ? 0.724 13.426 -38.813 1 45.63 773 SER A C 1
ATOM 6272 O O . SER A 1 773 ? 0.228 12.308 -38.967 1 45.63 773 SER A O 1
ATOM 6274 N N . ASP A 1 774 ? 0.844 14.098 -39.986 1 47.6 774 ASP A N 1
ATOM 6275 C CA . ASP A 1 774 ? 0.513 13.688 -41.347 1 47.6 774 ASP A CA 1
ATOM 6276 C C . ASP A 1 774 ? 1.469 12.605 -41.842 1 47.6 774 ASP A C 1
ATOM 6278 O O . ASP A 1 774 ? 1.061 11.69 -42.56 1 47.6 774 ASP A O 1
ATOM 6282 N N . GLY A 1 775 ? 2.711 12.727 -41.502 1 43.73 775 GLY A N 1
ATOM 6283 C CA . GLY A 1 775 ? 3.619 11.651 -41.865 1 43.73 775 GLY A CA 1
ATOM 6284 C C . GLY A 1 775 ? 3.333 10.355 -41.13 1 43.73 775 GLY A C 1
ATOM 6285 O O . GLY A 1 775 ? 3.445 9.271 -41.707 1 43.73 775 GLY A O 1
ATOM 6286 N N . LEU A 1 776 ? 3.07 10.496 -39.917 1 40.38 776 LEU A N 1
ATOM 6287 C CA . LEU A 1 776 ? 2.813 9.268 -39.172 1 40.38 776 LEU A CA 1
ATOM 6288 C C . LEU A 1 776 ? 1.495 8.635 -39.605 1 40.38 776 LEU A C 1
ATOM 6290 O O . LEU A 1 776 ? 1.397 7.412 -39.724 1 40.38 776 LEU A O 1
ATOM 6294 N N . ILE A 1 777 ? 0.566 9.44 -39.987 1 35.9 777 ILE A N 1
ATOM 6295 C CA . ILE A 1 777 ? -0.64 8.836 -40.544 1 35.9 777 ILE A CA 1
ATOM 6296 C C . ILE A 1 777 ? -0.312 8.16 -41.873 1 35.9 777 ILE A C 1
ATOM 6298 O O . ILE A 1 777 ? -0.779 7.051 -42.144 1 35.9 777 ILE A O 1
ATOM 6302 N N . ALA A 1 778 ? 0.569 8.722 -42.629 1 41.24 778 ALA A N 1
ATOM 6303 C CA . ALA A 1 778 ? 0.939 8.076 -43.886 1 41.24 778 ALA A CA 1
ATOM 6304 C C . ALA A 1 778 ? 1.659 6.755 -43.632 1 41.24 778 ALA A C 1
ATOM 6306 O O . ALA A 1 778 ? 1.408 5.762 -44.319 1 41.24 778 ALA A O 1
ATOM 6307 N N . GLU A 1 779 ? 2.564 6.753 -42.699 1 41.09 779 GLU A N 1
ATOM 6308 C CA . GLU A 1 779 ? 3.288 5.518 -42.411 1 41.09 779 GLU A CA 1
ATOM 6309 C C . GLU A 1 779 ? 2.354 4.449 -41.851 1 41.09 779 GLU A C 1
ATOM 6311 O O . GLU A 1 779 ? 2.486 3.269 -42.18 1 41.09 779 GLU A O 1
ATOM 6316 N N . ILE A 1 780 ? 1.474 4.957 -40.979 1 33.85 780 ILE A N 1
ATOM 6317 C CA . ILE A 1 780 ? 0.534 3.972 -40.458 1 33.85 780 ILE A CA 1
ATOM 6318 C C . ILE A 1 780 ? -0.473 3.595 -41.543 1 33.85 780 ILE A C 1
ATOM 6320 O O . ILE A 1 780 ? -0.861 2.43 -41.66 1 33.85 780 ILE A O 1
ATOM 6324 N N . LEU A 1 781 ? -0.799 4.623 -42.341 1 33.51 781 LEU A N 1
ATOM 6325 C CA . LEU A 1 781 ? -1.764 4.281 -43.381 1 33.51 781 LEU A CA 1
ATOM 6326 C C . LEU A 1 781 ? -1.063 3.687 -44.598 1 33.51 781 LEU A C 1
ATOM 6328 O O . LEU A 1 781 ? -1.713 3.344 -45.588 1 33.51 781 LEU A O 1
ATOM 6332 N N . GLY A 1 782 ? -0.051 2.928 -44.481 1 35.94 782 GLY A N 1
ATOM 6333 C CA . GLY A 1 782 ? 0.608 2.249 -45.586 1 35.94 782 GLY A CA 1
ATOM 6334 C C . GLY A 1 782 ? 0.493 2.998 -46.9 1 35.94 782 GLY A C 1
ATOM 6335 O O . GLY A 1 782 ? 0.577 2.397 -47.973 1 35.94 782 GLY A O 1
ATOM 6336 N N . LEU A 1 783 ? 0.061 4.308 -46.964 1 31.51 783 LEU A N 1
ATOM 6337 C CA . LEU A 1 783 ? 0.057 4.957 -48.271 1 31.51 783 LEU A CA 1
ATOM 6338 C C . LEU A 1 783 ? 1.353 5.727 -48.499 1 31.51 783 LEU A C 1
ATOM 6340 O O . LEU A 1 783 ? 1.921 6.288 -47.56 1 31.51 783 LEU A O 1
ATOM 6344 N N . MET B 1 1 ? -30.399 3.08 0.506 1 39.68 1 MET B N 1
ATOM 6345 C CA . MET B 1 1 ? -29.255 2.914 1.399 1 39.68 1 MET B CA 1
ATOM 6346 C C . MET B 1 1 ? -28.354 4.143 1.363 1 39.68 1 MET B C 1
ATOM 6348 O O . MET B 1 1 ? -28.251 4.813 0.334 1 39.68 1 MET B O 1
ATOM 6352 N N . ASN B 1 2 ? -28.2 4.671 2.574 1 61.14 2 ASN B N 1
ATOM 6353 C CA . ASN B 1 2 ? -27.494 5.717 3.306 1 61.14 2 ASN B CA 1
ATOM 6354 C C . ASN B 1 2 ? -25.992 5.668 3.046 1 61.14 2 ASN B C 1
ATOM 6356 O O . ASN B 1 2 ? -25.202 5.495 3.976 1 61.14 2 ASN B O 1
ATOM 6360 N N . GLN B 1 3 ? -25.737 5.454 1.783 1 62.31 3 GLN B N 1
ATOM 6361 C CA . GLN B 1 3 ? -24.343 5.336 1.371 1 62.31 3 GLN B CA 1
ATOM 6362 C C . GLN B 1 3 ? -23.533 6.551 1.815 1 62.31 3 GLN B C 1
ATOM 6364 O O . GLN B 1 3 ? -22.368 6.421 2.196 1 62.31 3 GLN B O 1
ATOM 6369 N N . ALA B 1 4 ? -24.275 7.609 1.839 1 64.86 4 ALA B N 1
ATOM 6370 C CA . ALA B 1 4 ? -23.576 8.839 2.203 1 64.86 4 ALA B CA 1
ATOM 6371 C C . ALA B 1 4 ? -23.136 8.808 3.664 1 64.86 4 ALA B C 1
ATOM 6373 O O . ALA B 1 4 ? -22.029 9.239 3.995 1 64.86 4 ALA B O 1
ATOM 6374 N N . VAL B 1 5 ? -24.016 8.286 4.445 1 72.42 5 VAL B N 1
ATOM 6375 C CA . VAL B 1 5 ? -23.727 8.2 5.873 1 72.42 5 VAL B CA 1
ATOM 6376 C C . VAL B 1 5 ? -22.552 7.253 6.106 1 72.42 5 VAL B C 1
ATOM 6378 O O . VAL B 1 5 ? -21.649 7.556 6.889 1 72.42 5 VAL B O 1
ATOM 6381 N N . HIS B 1 6 ? -22.519 6.209 5.358 1 79.79 6 HIS B N 1
ATOM 6382 C CA . HIS B 1 6 ? -21.456 5.223 5.516 1 79.79 6 HIS B CA 1
ATOM 6383 C C . HIS B 1 6 ? -20.111 5.786 5.069 1 79.79 6 HIS B C 1
ATOM 6385 O O . HIS B 1 6 ? -19.092 5.565 5.726 1 79.79 6 HIS B O 1
ATOM 6391 N N . ASN B 1 7 ? -20.188 6.575 4.088 1 78.57 7 ASN B N 1
ATOM 6392 C CA . ASN B 1 7 ? -18.955 7.159 3.571 1 78.57 7 ASN B CA 1
ATOM 6393 C C . ASN B 1 7 ? -18.363 8.171 4.547 1 78.57 7 ASN B C 1
ATOM 6395 O O . ASN B 1 7 ? -17.143 8.242 4.711 1 78.57 7 ASN B O 1
ATOM 6399 N N . LYS B 1 8 ? -19.232 8.905 5.112 1 80.29 8 LYS B N 1
ATOM 6400 C CA . LYS B 1 8 ? -18.777 9.874 6.104 1 80.29 8 LYS B CA 1
ATOM 6401 C C . LYS B 1 8 ? -18.127 9.177 7.296 1 80.29 8 LYS B C 1
ATOM 6403 O O . LYS B 1 8 ? -17.1 9.632 7.804 1 80.29 8 LYS B O 1
ATOM 6408 N N . LEU B 1 9 ? -18.757 8.127 7.678 1 86.56 9 LEU B N 1
ATOM 6409 C CA . LEU B 1 9 ? -18.222 7.356 8.794 1 86.56 9 LEU B CA 1
ATOM 6410 C C . LEU B 1 9 ? -16.86 6.766 8.444 1 86.56 9 LEU B C 1
ATOM 6412 O O . LEU B 1 9 ? -15.931 6.816 9.254 1 86.56 9 LEU B O 1
ATOM 6416 N N . VAL B 1 10 ? -16.764 6.298 7.262 1 86.77 10 VAL B N 1
ATOM 6417 C CA . VAL B 1 10 ? -15.512 5.708 6.8 1 86.77 10 VAL B CA 1
ATOM 6418 C C . VAL B 1 10 ? -14.426 6.78 6.74 1 86.77 10 VAL B C 1
ATOM 6420 O O . VAL B 1 10 ? -13.289 6.544 7.155 1 86.77 10 VAL B O 1
ATOM 6423 N N . SER B 1 11 ? -14.774 7.92 6.312 1 84.33 11 SER B N 1
ATOM 6424 C CA . SER B 1 11 ? -13.82 9.022 6.247 1 84.33 11 SER B CA 1
ATOM 6425 C C . SER B 1 11 ? -13.344 9.425 7.638 1 84.33 11 SER B C 1
ATOM 6427 O O . SER B 1 11 ? -12.164 9.721 7.835 1 84.33 11 SER B O 1
ATOM 6429 N N . PHE B 1 12 ? -14.252 9.476 8.468 1 84.2 12 PHE B N 1
ATOM 6430 C CA . PHE B 1 12 ? -13.905 9.798 9.847 1 84.2 12 PHE B CA 1
ATOM 6431 C C . PHE B 1 12 ? -12.93 8.773 10.414 1 84.2 12 PHE B C 1
ATOM 6433 O O . PHE B 1 12 ? -11.916 9.138 11.012 1 84.2 12 PHE B O 1
ATOM 6440 N N . ILE B 1 13 ? -13.203 7.561 10.213 1 84.67 13 ILE B N 1
ATOM 6441 C CA . ILE B 1 13 ? -12.367 6.487 10.739 1 84.67 13 ILE B CA 1
ATOM 6442 C C . ILE B 1 13 ? -10.977 6.561 10.112 1 84.67 13 ILE B C 1
ATOM 6444 O O . ILE B 1 13 ? -9.969 6.384 10.8 1 84.67 13 ILE B O 1
ATOM 6448 N N . TRP B 1 14 ? -11.012 6.863 8.927 1 80.84 14 TRP B N 1
ATOM 6449 C CA . TRP B 1 14 ? -9.738 6.984 8.226 1 80.84 14 TRP B CA 1
ATOM 6450 C C . TRP B 1 14 ? -8.921 8.148 8.778 1 80.84 14 TRP B C 1
ATOM 6452 O O . TRP B 1 14 ? -7.692 8.075 8.845 1 80.84 14 TRP B O 1
ATOM 6462 N N . SER B 1 15 ? -9.537 9.196 9.149 1 84.06 15 SER B N 1
ATOM 6463 C CA . SER B 1 15 ? -8.854 10.37 9.682 1 84.06 15 SER B CA 1
ATOM 6464 C C . SER B 1 15 ? -8.153 10.051 10.998 1 84.06 15 SER B C 1
ATOM 6466 O O . SER B 1 15 ? -7.213 10.745 11.391 1 84.06 15 SER B O 1
ATOM 6468 N N . ILE B 1 16 ? -8.641 9.007 11.646 1 86.56 16 ILE B N 1
ATOM 6469 C CA . ILE B 1 16 ? -7.995 8.583 12.884 1 86.56 16 ILE B CA 1
ATOM 6470 C C . ILE B 1 16 ? -6.562 8.144 12.594 1 86.56 16 ILE B C 1
ATOM 6472 O O . ILE B 1 16 ? -5.647 8.439 13.367 1 86.56 16 ILE B O 1
ATOM 6476 N N . ALA B 1 17 ? -6.433 7.428 11.514 1 84.57 17 ALA B N 1
ATOM 6477 C CA . ALA B 1 17 ? -5.105 6.957 11.128 1 84.57 17 ALA B CA 1
ATOM 6478 C C . ALA B 1 17 ? -4.153 8.127 10.898 1 84.57 17 ALA B C 1
ATOM 6480 O O . ALA B 1 17 ? -3.049 8.155 11.448 1 84.57 17 ALA B O 1
ATOM 6481 N N . ASP B 1 18 ? -4.594 9.13 10.22 1 77.15 18 ASP B N 1
ATOM 6482 C CA . ASP B 1 18 ? -3.76 10.275 9.869 1 77.15 18 ASP B CA 1
ATOM 6483 C C . ASP B 1 18 ? -3.459 11.132 11.097 1 77.15 18 ASP B C 1
ATOM 6485 O O . ASP B 1 18 ? -2.369 11.694 11.215 1 77.15 18 ASP B O 1
ATOM 6489 N N . ASP B 1 19 ? -4.4 11.156 11.964 1 81.67 19 ASP B N 1
ATOM 6490 C CA . ASP B 1 19 ? -4.286 12.051 13.111 1 81.67 19 ASP B CA 1
ATOM 6491 C C . ASP B 1 19 ? -3.467 11.41 14.228 1 81.67 19 ASP B C 1
ATOM 6493 O O . ASP B 1 19 ? -2.718 12.095 14.928 1 81.67 19 ASP B O 1
ATOM 6497 N N . CYS B 1 20 ? -3.634 10.058 14.321 1 87.45 20 CYS B N 1
ATOM 6498 C CA . CYS B 1 20 ? -3.128 9.459 15.551 1 87.45 20 CYS B CA 1
ATOM 6499 C C . CYS B 1 20 ? -1.99 8.489 15.258 1 87.45 20 CYS B C 1
ATOM 6501 O O . CYS B 1 20 ? -1.141 8.244 16.117 1 87.45 20 CYS B O 1
ATOM 6503 N N . LEU B 1 21 ? -1.996 7.918 14.089 1 89.31 21 LEU B N 1
ATOM 6504 C CA . LEU B 1 21 ? -1.127 6.759 13.916 1 89.31 21 LEU B CA 1
ATOM 6505 C C . LEU B 1 21 ? 0.053 7.094 13.01 1 89.31 21 LEU B C 1
ATOM 6507 O O . LEU B 1 21 ? 1.031 6.345 12.955 1 89.31 21 LEU B O 1
ATOM 6511 N N . ARG B 1 22 ? -0.024 8.265 12.463 1 80.41 22 ARG B N 1
ATOM 6512 C CA . ARG B 1 22 ? 1.022 8.654 11.523 1 80.41 22 ARG B CA 1
ATOM 6513 C C . ARG B 1 22 ? 2.388 8.672 12.2 1 80.41 22 ARG B C 1
ATOM 6515 O O . ARG B 1 22 ? 2.505 9.067 13.362 1 80.41 22 ARG B O 1
ATOM 6522 N N . ASP B 1 23 ? 3.488 8.052 11.615 1 78.18 23 ASP B N 1
ATOM 6523 C CA . ASP B 1 23 ? 4.882 7.982 12.043 1 78.18 23 ASP B CA 1
ATOM 6524 C C . ASP B 1 23 ? 5.118 6.776 12.949 1 78.18 23 ASP B C 1
ATOM 6526 O O . ASP B 1 23 ? 6.218 6.222 12.98 1 78.18 23 ASP B O 1
ATOM 6530 N N . VAL B 1 24 ? 3.976 6.54 13.838 1 85.2 24 VAL B N 1
ATOM 6531 C CA . VAL B 1 24 ? 4.102 5.39 14.726 1 85.2 24 VAL B CA 1
ATOM 6532 C C . VAL B 1 24 ? 4.009 4.098 13.917 1 85.2 24 VAL B C 1
ATOM 6534 O O . VAL B 1 24 ? 4.716 3.128 14.2 1 85.2 24 VAL B O 1
ATOM 6537 N N . TYR B 1 25 ? 3.086 4.184 12.937 1 86.19 25 TYR B N 1
ATOM 6538 C CA . TYR B 1 25 ? 2.89 3.086 11.997 1 86.19 25 TYR B CA 1
ATOM 6539 C C . TYR B 1 25 ? 3.172 3.534 10.568 1 86.19 25 TYR B C 1
ATOM 6541 O O . TYR B 1 25 ? 2.942 4.694 10.218 1 86.19 25 TYR B O 1
ATOM 6549 N N . VAL B 1 26 ? 3.708 2.622 9.846 1 79.04 26 VAL B N 1
ATOM 6550 C CA . VAL B 1 26 ? 3.702 2.883 8.411 1 79.04 26 VAL B CA 1
ATOM 6551 C C . VAL B 1 26 ? 2.282 2.745 7.867 1 79.04 26 VAL B C 1
ATOM 6553 O O . VAL B 1 26 ? 1.458 2.027 8.438 1 79.04 26 VAL B O 1
ATOM 6556 N N . ARG B 1 27 ? 1.996 3.423 6.882 1 77.15 27 ARG B N 1
ATOM 6557 C CA . ARG B 1 27 ? 0.644 3.528 6.342 1 77.15 27 ARG B CA 1
ATOM 6558 C C . ARG B 1 27 ? 0.04 2.148 6.108 1 77.15 27 ARG B C 1
ATOM 6560 O O . ARG B 1 27 ? -1.139 1.924 6.393 1 77.15 27 ARG B O 1
ATOM 6567 N N . GLY B 1 28 ? 0.8 1.261 5.599 1 78 28 GLY B N 1
ATOM 6568 C CA . GLY B 1 28 ? 0.311 -0.079 5.316 1 78 28 GLY B CA 1
ATOM 6569 C C . GLY B 1 28 ? -0.108 -0.836 6.563 1 78 28 GLY B C 1
ATOM 6570 O O . GLY B 1 28 ? -0.802 -1.851 6.475 1 78 28 GLY B O 1
ATOM 6571 N N . LYS B 1 29 ? 0.147 -0.26 7.754 1 86.76 29 LYS B N 1
ATOM 6572 C CA . LYS B 1 29 ? -0.136 -0.963 9.002 1 86.76 29 LYS B CA 1
ATOM 6573 C C . LYS B 1 29 ? -1.215 -0.243 9.806 1 86.76 29 LYS B C 1
ATOM 6575 O O . LYS B 1 29 ? -1.552 -0.661 10.916 1 86.76 29 LYS B O 1
ATOM 6580 N N . TYR B 1 30 ? -1.782 0.847 9.271 1 88.18 30 TYR B N 1
ATOM 6581 C CA . TYR B 1 30 ? -2.888 1.514 9.95 1 88.18 30 TYR B CA 1
ATOM 6582 C C . TYR B 1 30 ? -4.03 0.541 10.216 1 88.18 30 TYR B C 1
ATOM 6584 O O . TYR B 1 30 ? -4.725 0.651 11.229 1 88.18 30 TYR B O 1
ATOM 6592 N N . ARG B 1 31 ? -4.18 -0.313 9.326 1 89.16 31 ARG B N 1
ATOM 6593 C CA . ARG B 1 31 ? -5.279 -1.27 9.404 1 89.16 31 ARG B CA 1
ATOM 6594 C C . ARG B 1 31 ? -5.163 -2.137 10.654 1 89.16 31 ARG B C 1
ATOM 6596 O O . ARG B 1 31 ? -6.171 -2.606 11.186 1 89.16 31 ARG B O 1
ATOM 6603 N N . ASP B 1 32 ? -3.937 -2.359 11.161 1 92.02 32 ASP B N 1
ATOM 6604 C CA . ASP B 1 32 ? -3.706 -3.201 12.331 1 92.02 32 ASP B CA 1
ATOM 6605 C C . ASP B 1 32 ? -4.356 -2.601 13.576 1 92.02 32 ASP B C 1
ATOM 6607 O O . ASP B 1 32 ? -4.593 -3.305 14.56 1 92.02 32 ASP B O 1
ATOM 6611 N N . VAL B 1 33 ? -4.635 -1.308 13.5 1 94.35 33 VAL B N 1
ATOM 6612 C CA . VAL B 1 33 ? -5.255 -0.623 14.629 1 94.35 33 VAL B CA 1
ATOM 6613 C C . VAL B 1 33 ? -6.707 -0.289 14.297 1 94.35 33 VAL B C 1
ATOM 6615 O O . VAL B 1 33 ? -7.61 -0.561 15.092 1 94.35 33 VAL B O 1
ATOM 6618 N N . ILE B 1 34 ? -6.939 0.216 13.15 1 93.98 34 ILE B N 1
ATOM 6619 C CA . ILE B 1 34 ? -8.231 0.785 12.783 1 93.98 34 ILE B CA 1
ATOM 6620 C C . ILE B 1 34 ? -9.282 -0.32 12.716 1 93.98 34 ILE B C 1
ATOM 6622 O O . ILE B 1 34 ? -10.357 -0.2 13.309 1 93.98 34 ILE B O 1
ATOM 6626 N N . LEU B 1 35 ? -8.99 -1.426 12.045 1 92.42 35 LEU B N 1
ATOM 6627 C CA . LEU B 1 35 ? -9.975 -2.483 11.845 1 92.42 35 LEU B CA 1
ATOM 6628 C C . LEU B 1 35 ? -10.369 -3.118 13.174 1 92.42 35 LEU B C 1
ATOM 6630 O O . LEU B 1 35 ? -11.552 -3.163 13.519 1 92.42 35 LEU B O 1
ATOM 6634 N N . PRO B 1 36 ? -9.364 -3.52 13.969 1 95.33 36 PRO B N 1
ATOM 6635 C CA . PRO B 1 36 ? -9.759 -4.121 15.246 1 95.33 36 PRO B CA 1
ATOM 6636 C C . PRO B 1 36 ? -10.483 -3.137 16.162 1 95.33 36 PRO B C 1
ATOM 6638 O O . PRO B 1 36 ? -11.396 -3.527 16.894 1 95.33 36 PRO B O 1
ATOM 6641 N N . MET B 1 37 ? -10.108 -1.856 16.101 1 95.71 37 MET B N 1
ATOM 6642 C CA . MET B 1 37 ? -10.745 -0.879 16.979 1 95.71 37 MET B CA 1
ATOM 6643 C C . MET B 1 37 ? -12.186 -0.623 16.552 1 95.71 37 MET B C 1
ATOM 6645 O O . MET B 1 37 ? -13.051 -0.366 17.392 1 95.71 37 MET B O 1
ATOM 6649 N N . VAL B 1 38 ? -12.434 -0.64 15.286 1 93.6 38 VAL B N 1
ATOM 6650 C CA . VAL B 1 38 ? -13.804 -0.487 14.807 1 93.6 38 VAL B CA 1
ATOM 6651 C C . VAL B 1 38 ? -14.65 -1.668 15.276 1 93.6 38 VAL B C 1
ATOM 6653 O O . VAL B 1 38 ? -15.768 -1.484 15.762 1 93.6 38 VAL B O 1
ATOM 6656 N N . VAL B 1 39 ? -14.094 -2.872 15.105 1 94.07 39 VAL B N 1
ATOM 6657 C CA . VAL B 1 39 ? -14.802 -4.069 15.546 1 94.07 39 VAL B CA 1
ATOM 6658 C C . VAL B 1 39 ? -15.044 -4.002 17.052 1 94.07 39 VAL B C 1
ATOM 6660 O O . VAL B 1 39 ? -16.163 -4.232 17.519 1 94.07 39 VAL B O 1
ATOM 6663 N N . LEU B 1 40 ? -14.019 -3.65 17.769 1 96.26 40 LEU B N 1
ATOM 6664 C CA . LEU B 1 40 ? -14.102 -3.588 19.224 1 96.26 40 LEU B CA 1
ATOM 6665 C C . LEU B 1 40 ? -15.134 -2.557 19.667 1 96.26 40 LEU B C 1
ATOM 6667 O O . LEU B 1 40 ? -15.926 -2.815 20.577 1 96.26 40 LEU B O 1
ATOM 6671 N N . ARG B 1 41 ? -15.081 -1.362 19.034 1 95.66 41 ARG B N 1
ATOM 6672 C CA . ARG B 1 41 ? -16.026 -0.314 19.407 1 95.66 41 ARG B CA 1
ATOM 6673 C C . ARG B 1 41 ? -17.46 -0.741 19.113 1 95.66 41 ARG B C 1
ATOM 6675 O O . ARG B 1 41 ? -18.372 -0.449 19.89 1 95.66 41 ARG B O 1
ATOM 6682 N N . ARG B 1 42 ? -17.661 -1.387 17.997 1 94.73 42 ARG B N 1
ATOM 6683 C CA . ARG B 1 42 ? -18.996 -1.87 17.662 1 94.73 42 ARG B CA 1
ATOM 6684 C C . ARG B 1 42 ? -19.493 -2.872 18.699 1 94.73 42 ARG B C 1
ATOM 6686 O O . ARG B 1 42 ? -20.627 -2.772 19.173 1 94.73 42 ARG B O 1
ATOM 6693 N N . LEU B 1 43 ? -18.669 -3.829 19.072 1 95.09 43 LEU B N 1
ATOM 6694 C CA . LEU B 1 43 ? -19.036 -4.811 20.087 1 95.09 43 LEU B CA 1
ATOM 6695 C C . LEU B 1 43 ? -19.323 -4.132 21.422 1 95.09 43 LEU B C 1
ATOM 6697 O O . LEU B 1 43 ? -20.305 -4.46 22.092 1 95.09 43 LEU B O 1
ATOM 6701 N N . ASP B 1 44 ? -18.438 -3.207 21.717 1 96.28 44 ASP B N 1
ATOM 6702 C CA . ASP B 1 44 ? -18.573 -2.458 22.963 1 96.28 44 ASP B CA 1
ATOM 6703 C C . ASP B 1 44 ? -19.885 -1.677 22.995 1 96.28 44 ASP B C 1
ATOM 6705 O O . ASP B 1 44 ? -20.608 -1.709 23.993 1 96.28 44 ASP B O 1
ATOM 6709 N N . ALA B 1 45 ? -20.162 -1.008 21.928 1 93.74 45 ALA B N 1
ATOM 6710 C CA . ALA B 1 45 ? -21.358 -0.176 21.825 1 93.74 45 ALA B CA 1
ATOM 6711 C C . ALA B 1 45 ? -22.624 -1.017 21.951 1 93.74 45 ALA B C 1
ATOM 6713 O O . ALA B 1 45 ? -23.624 -0.566 22.515 1 93.74 45 ALA B O 1
ATOM 6714 N N . LEU B 1 46 ? -22.616 -2.203 21.456 1 93.36 46 LEU B N 1
ATOM 6715 C CA . LEU B 1 46 ? -23.764 -3.1 21.525 1 93.36 46 LEU B CA 1
ATOM 6716 C C . LEU B 1 46 ? -23.989 -3.587 22.953 1 93.36 46 LEU B C 1
ATOM 6718 O O . LEU B 1 46 ? -25.127 -3.834 23.357 1 93.36 46 LEU B O 1
ATOM 6722 N N . LEU B 1 47 ? -22.957 -3.638 23.747 1 95.35 47 LEU B N 1
ATOM 6723 C CA . LEU B 1 47 ? -23.041 -4.2 25.091 1 95.35 47 LEU B CA 1
ATOM 6724 C C . LEU B 1 47 ? -23.335 -3.111 26.118 1 95.35 47 LEU B C 1
ATOM 6726 O O . LEU B 1 47 ? -23.726 -3.408 27.249 1 95.35 47 LEU B O 1
ATOM 6730 N N . GLU B 1 48 ? -23.071 -1.876 25.74 1 94.06 48 GLU B N 1
ATOM 6731 C CA . GLU B 1 48 ? -23.181 -0.764 26.679 1 94.06 48 GLU B CA 1
ATOM 6732 C C . GLU B 1 48 ? -24.564 -0.719 27.323 1 94.06 48 GLU B C 1
ATOM 6734 O O . GLU B 1 48 ? -24.682 -0.568 28.54 1 94.06 48 GLU B O 1
ATOM 6739 N N . PRO B 1 49 ? -25.655 -0.987 26.571 1 93.02 49 PRO B N 1
ATOM 6740 C CA . PRO B 1 49 ? -26.989 -0.898 27.17 1 93.02 49 PRO B CA 1
ATOM 6741 C C . PRO B 1 49 ? -27.245 -1.991 28.205 1 93.02 49 PRO B C 1
ATOM 6743 O O . PRO B 1 49 ? -28.088 -1.822 29.09 1 93.02 49 PRO B O 1
ATOM 6746 N N . THR B 1 50 ? -26.559 -3.08 28.134 1 95.23 50 THR B N 1
ATOM 6747 C CA . THR B 1 50 ? -26.837 -4.212 29.01 1 95.23 50 THR B CA 1
ATOM 6748 C C . THR B 1 50 ? -25.658 -4.477 29.942 1 95.23 50 THR B C 1
ATOM 6750 O O . THR B 1 50 ? -25.572 -5.543 30.556 1 95.23 50 THR B O 1
ATOM 6753 N N . LYS B 1 51 ? -24.713 -3.572 29.997 1 95.9 51 LYS B N 1
ATOM 6754 C CA . LYS B 1 51 ? -23.508 -3.748 30.803 1 95.9 51 LYS B CA 1
ATOM 6755 C C . LYS B 1 51 ? -23.858 -4.001 32.266 1 95.9 51 LYS B C 1
ATOM 6757 O O . LYS B 1 51 ? -23.322 -4.921 32.888 1 95.9 51 LYS B O 1
ATOM 6762 N N . ASP B 1 52 ? -24.791 -3.285 32.819 1 95.48 52 ASP B N 1
ATOM 6763 C CA . ASP B 1 52 ? -25.18 -3.421 34.22 1 95.48 52 ASP B CA 1
ATOM 6764 C C . ASP B 1 52 ? -25.85 -4.769 34.476 1 95.48 52 ASP B C 1
ATOM 6766 O O . ASP B 1 52 ? -25.638 -5.385 35.523 1 95.48 52 ASP B O 1
ATOM 6770 N N . ALA B 1 53 ? -26.662 -5.169 33.493 1 96.52 53 ALA B N 1
ATOM 6771 C CA . ALA B 1 53 ? -27.333 -6.461 33.615 1 96.52 53 ALA B CA 1
ATOM 6772 C C . ALA B 1 53 ? -26.32 -7.601 33.682 1 96.52 53 ALA B C 1
ATOM 6774 O O . ALA B 1 53 ? -26.511 -8.566 34.426 1 96.52 53 ALA B O 1
ATOM 6775 N N . VAL B 1 54 ? -25.282 -7.487 32.922 1 96.9 54 VAL B N 1
ATOM 6776 C CA . VAL B 1 54 ? -24.237 -8.505 32.909 1 96.9 54 VAL B CA 1
ATOM 6777 C C . VAL B 1 54 ? -23.5 -8.507 34.246 1 96.9 54 VAL B C 1
ATOM 6779 O O . VAL B 1 54 ? -23.225 -9.569 34.809 1 96.9 54 VAL B O 1
ATOM 6782 N N . LEU B 1 55 ? -23.169 -7.314 34.745 1 95.97 55 LEU B N 1
ATOM 6783 C CA . LEU B 1 55 ? -22.464 -7.217 36.019 1 95.97 55 LEU B CA 1
ATOM 6784 C C . LEU B 1 55 ? -23.332 -7.734 37.161 1 95.97 55 LEU B C 1
ATOM 6786 O O . LEU B 1 55 ? -22.826 -8.355 38.099 1 95.97 55 LEU B O 1
ATOM 6790 N N . GLU B 1 56 ? -24.605 -7.516 37.093 1 95.7 56 GLU B N 1
ATOM 6791 C CA . GLU B 1 56 ? -25.536 -8.039 38.087 1 95.7 56 GLU B CA 1
ATOM 6792 C C . GLU B 1 56 ? -25.599 -9.563 38.037 1 95.7 56 GLU B C 1
ATOM 6794 O O . GLU B 1 56 ? -25.641 -10.223 39.077 1 95.7 56 GLU B O 1
ATOM 6799 N N . GLU B 1 57 ? -25.714 -10.038 36.805 1 95.67 57 GLU B N 1
ATOM 6800 C CA . GLU B 1 57 ? -25.716 -11.488 36.634 1 95.67 57 GLU B CA 1
ATOM 6801 C C . GLU B 1 57 ? -24.443 -12.111 37.2 1 95.67 57 GLU B C 1
ATOM 6803 O O . GLU B 1 57 ? -24.488 -13.185 37.804 1 95.67 57 GLU B O 1
ATOM 6808 N N . MET B 1 58 ? -23.305 -11.466 37.056 1 94.6 58 MET B N 1
ATOM 6809 C CA . MET B 1 58 ? -22.036 -11.94 37.601 1 94.6 58 MET B CA 1
ATOM 6810 C C . MET B 1 58 ? -22.076 -11.97 39.126 1 94.6 58 MET B C 1
ATOM 6812 O O . MET B 1 58 ? -21.624 -12.935 39.744 1 94.6 58 MET B O 1
ATOM 6816 N N . ALA B 1 59 ? -22.584 -10.894 39.636 1 94.04 59 ALA B N 1
ATOM 6817 C CA . ALA B 1 59 ? -22.702 -10.814 41.09 1 94.04 59 ALA B CA 1
ATOM 6818 C C . ALA B 1 59 ? -23.601 -11.923 41.629 1 94.04 59 ALA B C 1
ATOM 6820 O O . ALA B 1 59 ? -23.302 -12.527 42.661 1 94.04 59 ALA B O 1
ATOM 6821 N N . PHE B 1 60 ? -24.726 -12.145 40.965 1 94.34 60 PHE B N 1
ATOM 6822 C CA . PHE B 1 60 ? -25.657 -13.202 41.343 1 94.34 60 PHE B CA 1
ATOM 6823 C C . PHE B 1 60 ? -24.973 -14.563 41.31 1 94.34 60 PHE B C 1
ATOM 6825 O O . PHE B 1 60 ? -25.086 -15.344 42.257 1 94.34 60 PHE B O 1
ATOM 6832 N N . GLN B 1 61 ? -24.231 -14.767 40.16 1 94.72 61 GLN B N 1
ATOM 6833 C CA . GLN B 1 61 ? -23.564 -16.055 40.002 1 94.72 61 GLN B CA 1
ATOM 6834 C C . GLN B 1 61 ? -22.486 -16.25 41.064 1 94.72 61 GLN B C 1
ATOM 6836 O O . GLN B 1 61 ? -22.319 -17.352 41.591 1 94.72 61 GLN B O 1
ATOM 6841 N N . LYS B 1 62 ? -21.74 -15.243 41.335 1 91.22 62 LYS B N 1
ATOM 6842 C CA . LYS B 1 62 ? -20.622 -15.32 42.271 1 91.22 62 LYS B CA 1
ATOM 6843 C C . LYS B 1 62 ? -21.114 -15.344 43.715 1 91.22 62 LYS B C 1
ATOM 6845 O O . LYS B 1 62 ? -20.719 -16.21 44.497 1 91.22 62 LYS B O 1
ATOM 6850 N N . ASP B 1 63 ? -21.999 -14.42 44.104 1 90.66 63 ASP B N 1
ATOM 6851 C CA . ASP B 1 63 ? -22.33 -14.159 45.501 1 90.66 63 ASP B CA 1
ATOM 6852 C C . ASP B 1 63 ? -23.517 -15.008 45.953 1 90.66 63 ASP B C 1
ATOM 6854 O O . ASP B 1 63 ? -23.578 -15.435 47.107 1 90.66 63 ASP B O 1
ATOM 6858 N N . GLU B 1 64 ? -24.44 -15.211 45.069 1 90.02 64 GLU B N 1
ATOM 6859 C CA . GLU B 1 64 ? -25.651 -15.931 45.451 1 90.02 64 GLU B CA 1
ATOM 6860 C C . GLU B 1 64 ? -25.568 -17.401 45.05 1 90.02 64 GLU B C 1
ATOM 6862 O O . GLU B 1 64 ? -25.757 -18.289 45.885 1 90.02 64 GLU B O 1
ATOM 6867 N N . ALA B 1 65 ? -25.281 -17.649 43.854 1 90.15 65 ALA B N 1
ATOM 6868 C CA . ALA B 1 65 ? -25.269 -19.018 43.346 1 90.15 65 ALA B CA 1
ATOM 6869 C C . ALA B 1 65 ? -23.94 -19.704 43.65 1 90.15 65 ALA B C 1
ATOM 6871 O O . ALA B 1 65 ? -23.84 -20.932 43.592 1 90.15 65 ALA B O 1
ATOM 6872 N N . LYS B 1 66 ? -22.871 -18.988 44.021 1 91.03 66 LYS B N 1
ATOM 6873 C CA . LYS B 1 66 ? -21.547 -19.459 44.418 1 91.03 66 LYS B CA 1
ATOM 6874 C C . LYS B 1 66 ? -20.944 -20.367 43.35 1 91.03 66 LYS B C 1
ATOM 6876 O O . LYS B 1 66 ? -20.428 -21.442 43.662 1 91.03 66 LYS B O 1
ATOM 6881 N N . PHE B 1 67 ? -21.174 -19.961 42.061 1 86.73 67 PHE B N 1
ATOM 6882 C CA . PHE B 1 67 ? -20.546 -20.679 40.958 1 86.73 67 PHE B CA 1
ATOM 6883 C C . PHE B 1 67 ? -19.035 -20.485 40.977 1 86.73 67 PHE B C 1
ATOM 6885 O O . PHE B 1 67 ? -18.547 -19.401 41.305 1 86.73 67 PHE B O 1
ATOM 6892 N N . THR B 1 68 ? -18.272 -21.546 40.729 1 87.17 68 THR B N 1
ATOM 6893 C CA . THR B 1 68 ? -16.821 -21.441 40.624 1 87.17 68 THR B CA 1
ATOM 6894 C C . THR B 1 68 ? -16.411 -20.984 39.227 1 87.17 68 THR B C 1
ATOM 6896 O O . THR B 1 68 ? -15.316 -20.452 39.039 1 87.17 68 THR B O 1
ATOM 6899 N N . GLU B 1 69 ? -17.225 -21.374 38.261 1 88.63 69 GLU B N 1
ATOM 6900 C CA . GLU B 1 69 ? -17.049 -20.927 36.882 1 88.63 69 GLU B CA 1
ATOM 6901 C C . GLU B 1 69 ? -18.29 -20.197 36.376 1 88.63 69 GLU B C 1
ATOM 6903 O O . GLU B 1 69 ? -19.407 -20.482 36.815 1 88.63 69 GLU B O 1
ATOM 6908 N N . TRP B 1 70 ? -18.087 -19.27 35.594 1 90.09 70 TRP B N 1
ATOM 6909 C CA . TRP B 1 70 ? -19.201 -18.487 35.068 1 90.09 70 TRP B CA 1
ATOM 6910 C C . TRP B 1 70 ? -20.121 -19.354 34.214 1 90.09 70 TRP B C 1
ATOM 6912 O O . TRP B 1 70 ? -19.651 -20.164 33.412 1 90.09 70 TRP B O 1
ATOM 6922 N N . ASP B 1 71 ? -21.388 -19.278 34.446 1 93.11 71 ASP B N 1
ATOM 6923 C CA . ASP B 1 71 ? -22.37 -19.824 33.514 1 93.11 71 ASP B CA 1
ATOM 6924 C C . ASP B 1 71 ? -22.519 -18.928 32.287 1 93.11 71 ASP B C 1
ATOM 6926 O O . ASP B 1 71 ? -23.221 -17.916 32.332 1 93.11 71 ASP B O 1
ATOM 6930 N N . GLU B 1 72 ? -21.995 -19.342 31.186 1 93.15 72 GLU B N 1
ATOM 6931 C CA . GLU B 1 72 ? -21.944 -18.533 29.972 1 93.15 72 GLU B CA 1
ATOM 6932 C C . GLU B 1 72 ? -23.344 -18.263 29.429 1 93.15 72 GLU B C 1
ATOM 6934 O O . GLU B 1 72 ? -23.6 -17.202 28.857 1 93.15 72 GLU B O 1
ATOM 6939 N N . ASN B 1 73 ? -24.213 -19.222 29.562 1 93.01 73 ASN B N 1
ATOM 6940 C CA . ASN B 1 73 ? -25.568 -19.033 29.054 1 93.01 73 ASN B CA 1
ATOM 6941 C C . ASN B 1 73 ? -26.275 -17.88 29.76 1 93.01 73 ASN B C 1
ATOM 6943 O O . ASN B 1 73 ? -26.976 -17.092 29.121 1 93.01 73 ASN B O 1
ATOM 6947 N N . GLY B 1 74 ? -26.153 -17.86 31.02 1 94.28 74 GLY B N 1
ATOM 6948 C CA . GLY B 1 74 ? -26.733 -16.763 31.779 1 94.28 74 GLY B CA 1
ATOM 6949 C C . GLY B 1 74 ? -26.182 -15.407 31.383 1 94.28 74 GLY B C 1
ATOM 6950 O O . GLY B 1 74 ? -26.926 -14.426 31.31 1 94.28 74 GLY B O 1
ATOM 6951 N N . LEU B 1 75 ? -24.939 -15.343 31.183 1 96.23 75 LEU B N 1
ATOM 6952 C CA . LEU B 1 75 ? -24.294 -14.097 30.783 1 96.23 75 LEU B CA 1
ATOM 6953 C C . LEU B 1 75 ? -24.754 -13.669 29.394 1 96.23 75 LEU B C 1
ATOM 6955 O O . LEU B 1 75 ? -24.958 -12.479 29.142 1 96.23 75 LEU B O 1
ATOM 6959 N N . ARG B 1 76 ? -24.872 -14.614 28.464 1 94.49 76 ARG B N 1
ATOM 6960 C CA . ARG B 1 76 ? -25.354 -14.316 27.119 1 94.49 76 ARG B CA 1
ATOM 6961 C C . ARG B 1 76 ? -26.792 -13.811 27.152 1 94.49 76 ARG B C 1
ATOM 6963 O O . ARG B 1 76 ? -27.151 -12.894 26.411 1 94.49 76 ARG B O 1
ATOM 6970 N N . GLN B 1 77 ? -27.561 -14.388 27.934 1 94.9 77 GLN B N 1
ATOM 6971 C CA . GLN B 1 77 ? -28.94 -13.934 28.083 1 94.9 77 GLN B CA 1
ATOM 6972 C C . GLN B 1 77 ? -28.994 -12.51 28.628 1 94.9 77 GLN B C 1
ATOM 6974 O O . GLN B 1 77 ? -29.807 -11.699 28.179 1 94.9 77 GLN B O 1
ATOM 6979 N N . ALA B 1 78 ? -28.139 -12.308 29.6 1 96.22 78 ALA B N 1
ATOM 6980 C CA . ALA B 1 78 ? -28.094 -10.977 30.2 1 96.22 78 ALA B CA 1
ATOM 6981 C C . ALA B 1 78 ? -27.642 -9.932 29.184 1 96.22 78 ALA B C 1
ATOM 6983 O O . ALA B 1 78 ? -28.141 -8.805 29.179 1 96.22 78 ALA B O 1
ATOM 6984 N N . SER B 1 79 ? -26.681 -10.282 28.383 1 95.12 79 SER B N 1
ATOM 6985 C CA . SER B 1 79 ? -26.146 -9.339 27.407 1 95.12 79 SER B CA 1
ATOM 6986 C C . SER B 1 79 ? -27.101 -9.157 26.232 1 95.12 79 SER B C 1
ATOM 6988 O O . SER B 1 79 ? -27.104 -8.108 25.584 1 95.12 79 SER B O 1
ATOM 6990 N N . GLY B 1 80 ? -27.869 -10.301 25.938 1 92.12 80 GLY B N 1
ATOM 6991 C CA . GLY B 1 80 ? -28.746 -10.287 24.778 1 92.12 80 GLY B CA 1
ATOM 6992 C C . GLY B 1 80 ? -28.036 -10.653 23.488 1 92.12 80 GLY B C 1
ATOM 6993 O O . GLY B 1 80 ? -28.616 -10.558 22.405 1 92.12 80 GLY B O 1
ATOM 6994 N N . TYR B 1 81 ? -26.768 -11.066 23.525 1 91.79 81 TYR B N 1
ATOM 6995 C CA . TYR B 1 81 ? -25.95 -11.46 22.384 1 91.79 81 TYR B CA 1
ATOM 6996 C C . TYR B 1 81 ? -25.25 -12.788 22.647 1 91.79 81 TYR B C 1
ATOM 6998 O O . TYR B 1 81 ? -25.274 -13.298 23.769 1 91.79 81 TYR B O 1
ATOM 7006 N N . VAL B 1 82 ? -24.696 -13.34 21.621 1 91.34 82 VAL B N 1
ATOM 7007 C CA . VAL B 1 82 ? -23.969 -14.597 21.763 1 91.34 82 VAL B CA 1
ATOM 7008 C C . VAL B 1 82 ? -22.607 -14.337 22.401 1 91.34 82 VAL B C 1
ATOM 7010 O O . VAL B 1 82 ? -21.811 -15.262 22.579 1 91.34 82 VAL B O 1
ATOM 7013 N N . PHE B 1 83 ? -22.307 -13.005 22.777 1 93.8 83 PHE B N 1
ATOM 7014 C CA . PHE B 1 83 ? -21.077 -12.602 23.448 1 93.8 83 PHE B CA 1
ATOM 7015 C C . PHE B 1 83 ? -21.379 -11.677 24.622 1 93.8 83 PHE B C 1
ATOM 7017 O O . PHE B 1 83 ? -22.498 -11.179 24.754 1 93.8 83 PHE B O 1
ATOM 7024 N N . TYR B 1 84 ? -20.437 -11.507 25.516 1 96.41 84 TYR B N 1
ATOM 7025 C CA . TYR B 1 84 ? -20.579 -10.679 26.708 1 96.41 84 TYR B CA 1
ATOM 7026 C C . TYR B 1 84 ? -19.223 -10.178 27.19 1 96.41 84 TYR B C 1
ATOM 7028 O O . TYR B 1 84 ? -18.182 -10.596 26.676 1 96.41 84 TYR B O 1
ATOM 7036 N N . ASN B 1 85 ? -19.153 -9.224 28.065 1 97.38 85 ASN B N 1
ATOM 7037 C CA . ASN B 1 85 ? -17.945 -8.698 28.69 1 97.38 85 ASN B CA 1
ATOM 7038 C C . ASN B 1 85 ? -18.12 -8.531 30.197 1 97.38 85 ASN B C 1
ATOM 7040 O O . ASN B 1 85 ? -18.995 -7.789 30.646 1 97.38 85 ASN B O 1
ATOM 7044 N N . THR B 1 86 ? -17.309 -9.161 30.954 1 96.71 86 THR B N 1
ATOM 7045 C CA . THR B 1 86 ? -17.469 -9.225 32.402 1 96.71 86 THR B CA 1
ATOM 7046 C C . THR B 1 86 ? -16.663 -8.123 33.084 1 96.71 86 THR B C 1
ATOM 7048 O O . THR B 1 86 ? -16.751 -7.944 34.301 1 96.71 86 THR B O 1
ATOM 7051 N N . SER B 1 87 ? -15.827 -7.424 32.346 1 96.78 87 SER B N 1
ATOM 7052 C CA . SER B 1 87 ? -15.049 -6.33 32.916 1 96.78 87 SER B CA 1
ATOM 7053 C C . SER B 1 87 ? -15.943 -5.154 33.294 1 96.78 87 SER B C 1
ATOM 7055 O O . SER B 1 87 ? -17.012 -4.967 32.709 1 96.78 87 SER B O 1
ATOM 7057 N N . GLU B 1 88 ? -15.517 -4.367 34.277 1 94.8 88 GLU B N 1
ATOM 7058 C CA . GLU B 1 88 ? -16.252 -3.159 34.64 1 94.8 88 GLU B CA 1
ATOM 7059 C C . GLU B 1 88 ? -16.029 -2.049 33.617 1 94.8 88 GLU B C 1
ATOM 7061 O O . GLU B 1 88 ? -16.781 -1.073 33.578 1 94.8 88 GLU B O 1
ATOM 7066 N N . TRP B 1 89 ? -15.114 -2.272 32.759 1 95.99 89 TRP B N 1
ATOM 7067 C CA . TRP B 1 89 ? -14.691 -1.231 31.829 1 95.99 89 TRP B CA 1
ATOM 7068 C C . TRP B 1 89 ? -15.532 -1.263 30.557 1 95.99 89 TRP B C 1
ATOM 7070 O O . TRP B 1 89 ? -15.968 -2.33 30.12 1 95.99 89 TRP B O 1
ATOM 7080 N N . THR B 1 90 ? -15.826 -0.124 30.033 1 96.66 90 THR B N 1
ATOM 7081 C CA . THR B 1 90 ? -16.164 0.144 28.64 1 96.66 90 THR B CA 1
ATOM 7082 C C . THR B 1 90 ? -15.111 1.037 27.99 1 96.66 90 THR B C 1
ATOM 7084 O O . THR B 1 90 ? -14.261 1.606 28.679 1 96.66 90 THR B O 1
ATOM 7087 N N . LEU B 1 91 ? -15.094 1.133 26.68 1 96.57 91 LEU B N 1
ATOM 7088 C CA . LEU B 1 91 ? -14.121 2.013 26.042 1 96.57 91 LEU B CA 1
ATOM 7089 C C . LEU B 1 91 ? -14.319 3.457 26.49 1 96.57 91 LEU B C 1
ATOM 7091 O O . LEU B 1 91 ? -13.346 4.189 26.686 1 96.57 91 LEU B O 1
ATOM 7095 N N . GLN B 1 92 ? -15.576 3.837 26.702 1 94.64 92 GLN B N 1
ATOM 7096 C CA . GLN B 1 92 ? -15.881 5.189 27.158 1 94.64 92 GLN B CA 1
ATOM 7097 C C . GLN B 1 92 ? -15.351 5.427 28.569 1 94.64 92 GLN B C 1
ATOM 7099 O O . GLN B 1 92 ? -14.779 6.482 28.853 1 94.64 92 GLN B O 1
ATOM 7104 N N . ARG B 1 93 ? -15.535 4.47 29.458 1 95.05 93 ARG B N 1
ATOM 7105 C CA . ARG B 1 93 ? -15.051 4.593 30.829 1 95.05 93 ARG B CA 1
ATOM 7106 C C . ARG B 1 93 ? -13.528 4.661 30.869 1 95.05 93 ARG B C 1
ATOM 7108 O O . ARG B 1 93 ? -12.954 5.376 31.693 1 95.05 93 ARG B O 1
ATOM 7115 N N . LEU B 1 94 ? -12.881 3.861 30.01 1 96.13 94 LEU B N 1
ATOM 7116 C CA . LEU B 1 94 ? -11.426 3.903 29.909 1 96.13 94 LEU B CA 1
ATOM 7117 C C . LEU B 1 94 ? -10.948 5.3 29.527 1 96.13 94 LEU B C 1
ATOM 7119 O O . LEU B 1 94 ? -10.009 5.825 30.13 1 96.13 94 LEU B O 1
ATOM 7123 N N . HIS B 1 95 ? -11.612 5.865 28.51 1 94.18 95 HIS B N 1
ATOM 7124 C CA . HIS B 1 95 ? -11.25 7.207 28.068 1 94.18 95 HIS B CA 1
ATOM 7125 C C . HIS B 1 95 ? -11.49 8.234 29.169 1 94.18 95 HIS B C 1
ATOM 7127 O O . HIS B 1 95 ? -10.621 9.061 29.453 1 94.18 95 HIS B O 1
ATOM 7133 N N . ASP B 1 96 ? -12.596 8.151 29.853 1 92.72 96 ASP B N 1
ATOM 7134 C CA . ASP B 1 96 ? -13.032 9.154 30.82 1 92.72 96 ASP B CA 1
ATOM 7135 C C . ASP B 1 96 ? -12.152 9.134 32.067 1 92.72 96 ASP B C 1
ATOM 7137 O O . ASP B 1 96 ? -11.988 10.158 32.734 1 92.72 96 ASP B O 1
ATOM 7141 N N . THR B 1 97 ? -11.551 8.028 32.357 1 91.13 97 THR B N 1
ATOM 7142 C CA . THR B 1 97 ? -10.789 7.888 33.593 1 91.13 97 THR B CA 1
ATOM 7143 C C . THR B 1 97 ? -9.29 7.899 33.308 1 91.13 97 THR B C 1
ATOM 7145 O O . THR B 1 97 ? -8.478 7.732 34.221 1 91.13 97 THR B O 1
ATOM 7148 N N . ALA B 1 98 ? -9.014 8.048 32.016 1 87.83 98 ALA B N 1
ATOM 7149 C CA . ALA B 1 98 ? -7.608 7.954 31.631 1 87.83 98 ALA B CA 1
ATOM 7150 C C . ALA B 1 98 ? -6.802 9.112 32.213 1 87.83 98 ALA B C 1
ATOM 7152 O O . ALA B 1 98 ? -7.282 10.247 32.265 1 87.83 98 ALA B O 1
ATOM 7153 N N . THR B 1 99 ? -5.682 8.737 32.804 1 78.9 99 THR B N 1
ATOM 7154 C CA . THR B 1 99 ? -4.69 9.718 33.229 1 78.9 99 THR B CA 1
ATOM 7155 C C . THR B 1 99 ? -3.558 9.82 32.21 1 78.9 99 THR B C 1
ATOM 7157 O O . THR B 1 99 ? -3.586 9.15 31.176 1 78.9 99 THR B O 1
ATOM 7160 N N . ASN B 1 100 ? -2.645 10.696 32.384 1 73.81 100 ASN B N 1
ATOM 7161 C CA . ASN B 1 100 ? -1.502 10.86 31.494 1 73.81 100 ASN B CA 1
ATOM 7162 C C . ASN B 1 100 ? -0.515 9.703 31.63 1 73.81 100 ASN B C 1
ATOM 7164 O O . ASN B 1 100 ? 0.481 9.644 30.907 1 73.81 100 ASN B O 1
ATOM 7168 N N . ASN B 1 101 ? -0.944 8.758 32.445 1 83.46 101 ASN B N 1
ATOM 7169 C CA . ASN B 1 101 ? -0.071 7.602 32.618 1 83.46 101 ASN B CA 1
ATOM 7170 C C . ASN B 1 101 ? -0.456 6.464 31.676 1 83.46 101 ASN B C 1
ATOM 7172 O O . ASN B 1 101 ? -1.442 5.762 31.914 1 83.46 101 ASN B O 1
ATOM 7176 N N . GLN B 1 102 ? 0.351 6.272 30.744 1 86.5 102 GLN B N 1
ATOM 7177 C CA . GLN B 1 102 ? 0.075 5.316 29.677 1 86.5 102 GLN B CA 1
ATOM 7178 C C . GLN B 1 102 ? 0.098 3.884 30.202 1 86.5 102 GLN B C 1
ATOM 7180 O O . GLN B 1 102 ? -0.617 3.018 29.691 1 86.5 102 GLN B O 1
ATOM 7185 N N . GLN B 1 103 ? 0.813 3.571 31.224 1 89.64 103 GLN B N 1
ATOM 7186 C CA . GLN B 1 103 ? 0.904 2.221 31.772 1 89.64 103 GLN B CA 1
ATOM 7187 C C . GLN B 1 103 ? -0.399 1.815 32.453 1 89.64 103 GLN B C 1
ATOM 7189 O O . GLN B 1 103 ? -0.849 0.675 32.314 1 89.64 103 GLN B O 1
ATOM 7194 N N . ILE B 1 104 ? -0.984 2.722 33.177 1 92.87 104 ILE B N 1
ATOM 7195 C CA . ILE B 1 104 ? -2.251 2.457 33.85 1 92.87 104 ILE B CA 1
ATOM 7196 C C . ILE B 1 104 ? -3.355 2.266 32.813 1 92.87 104 ILE B C 1
ATOM 7198 O O . ILE B 1 104 ? -4.166 1.344 32.922 1 92.87 104 ILE B O 1
ATOM 7202 N N . LEU B 1 105 ? -3.36 3.19 31.818 1 95.25 105 LEU B N 1
ATOM 7203 C CA . LEU B 1 105 ? -4.347 3.067 30.751 1 95.25 105 LEU B CA 1
ATOM 7204 C C . LEU B 1 105 ? -4.216 1.723 30.042 1 95.25 105 LEU B C 1
ATOM 7206 O O . LEU B 1 105 ? -5.221 1.071 29.748 1 95.25 105 LEU B O 1
ATOM 7210 N N . GLN B 1 106 ? -2.96 1.337 29.772 1 95.85 106 GLN B N 1
ATOM 7211 C CA . GLN B 1 106 ? -2.709 0.053 29.125 1 95.85 106 GLN B CA 1
ATOM 7212 C C . GLN B 1 106 ? -3.25 -1.101 29.964 1 95.85 106 GLN B C 1
ATOM 7214 O O . GLN B 1 106 ? -3.904 -2.004 29.439 1 95.85 106 GLN B O 1
ATOM 7219 N N . ALA B 1 107 ? -3.008 -1.099 31.265 1 95.85 107 ALA B N 1
ATOM 7220 C CA . ALA B 1 107 ? -3.445 -2.167 32.161 1 95.85 107 ALA B CA 1
ATOM 7221 C C . ALA B 1 107 ? -4.967 -2.258 32.203 1 95.85 107 ALA B C 1
ATOM 7223 O O . ALA B 1 107 ? -5.53 -3.355 32.181 1 95.85 107 ALA B O 1
ATOM 7224 N N . ASN B 1 108 ? -5.66 -1.136 32.312 1 96.41 108 ASN B N 1
ATOM 7225 C CA . ASN B 1 108 ? -7.118 -1.105 32.32 1 96.41 108 ASN B CA 1
ATOM 7226 C C . ASN B 1 108 ? -7.698 -1.628 31.009 1 96.41 108 ASN B C 1
ATOM 7228 O O . ASN B 1 108 ? -8.711 -2.331 31.01 1 96.41 108 ASN B O 1
ATOM 7232 N N . PHE B 1 109 ? -7.034 -1.259 29.945 1 97.38 109 PHE B N 1
ATOM 7233 C CA . PHE B 1 109 ? -7.475 -1.721 28.634 1 97.38 109 PHE B CA 1
ATOM 7234 C C . PHE B 1 109 ? -7.332 -3.234 28.516 1 97.38 109 PHE B C 1
ATOM 7236 O O . PHE B 1 109 ? -8.212 -3.905 27.974 1 97.38 109 PHE B O 1
ATOM 7243 N N . GLU B 1 110 ? -6.21 -3.719 28.975 1 97.06 110 GLU B N 1
ATOM 7244 C CA . GLU B 1 110 ? -5.989 -5.162 28.933 1 97.06 110 GLU B CA 1
ATOM 7245 C C . GLU B 1 110 ? -7.023 -5.903 29.777 1 97.06 110 GLU B C 1
ATOM 7247 O O . GLU B 1 110 ? -7.491 -6.977 29.392 1 97.06 110 GLU B O 1
ATOM 7252 N N . ASP B 1 111 ? -7.407 -5.353 30.91 1 96.6 111 ASP B N 1
ATOM 7253 C CA . ASP B 1 111 ? -8.471 -5.919 31.734 1 96.6 111 ASP B CA 1
ATOM 7254 C C . ASP B 1 111 ? -9.8 -5.931 30.982 1 96.6 111 ASP B C 1
ATOM 7256 O O . ASP B 1 111 ? -10.547 -6.909 31.049 1 96.6 111 ASP B O 1
ATOM 7260 N N . TYR B 1 112 ? -10.099 -4.898 30.343 1 97.34 112 TYR B N 1
ATOM 7261 C CA . TYR B 1 112 ? -11.28 -4.775 29.495 1 97.34 112 TYR B CA 1
ATOM 7262 C C . TYR B 1 112 ? -11.318 -5.883 28.449 1 97.34 112 TYR B C 1
ATOM 7264 O O . TYR B 1 112 ? -12.349 -6.534 28.262 1 97.34 112 TYR B O 1
ATOM 7272 N N . LEU B 1 113 ? -10.144 -6.111 27.761 1 97.92 113 LEU B N 1
ATOM 7273 C CA . LEU B 1 113 ? -10.068 -7.128 26.717 1 97.92 113 LEU B CA 1
ATOM 7274 C C . LEU B 1 113 ? -10.226 -8.525 27.307 1 97.92 113 LEU B C 1
ATOM 7276 O O . LEU B 1 113 ? -10.839 -9.399 26.69 1 97.92 113 LEU B O 1
ATOM 7280 N N . LYS B 1 114 ? -9.773 -8.779 28.543 1 96.9 114 LYS B N 1
ATOM 7281 C CA . LYS B 1 114 ? -9.816 -10.083 29.2 1 96.9 114 LYS B CA 1
ATOM 7282 C C . LYS B 1 114 ? -11.239 -10.44 29.621 1 96.9 114 LYS B C 1
ATOM 7284 O O . LYS B 1 114 ? -11.557 -11.614 29.819 1 96.9 114 LYS B O 1
ATOM 7289 N N . GLY B 1 115 ? -12.071 -9.487 29.717 1 97.03 115 GLY B N 1
ATOM 7290 C CA . GLY B 1 115 ? -13.42 -9.695 30.217 1 97.03 115 GLY B CA 1
ATOM 7291 C C . GLY B 1 115 ? -14.366 -10.25 29.169 1 97.03 115 GLY B C 1
ATOM 7292 O O . GLY B 1 115 ? -15.464 -10.707 29.495 1 97.03 115 GLY B O 1
ATOM 7293 N N . TYR B 1 116 ? -13.964 -10.332 27.934 1 97.34 116 TYR B N 1
ATOM 7294 C CA . TYR B 1 116 ? -14.84 -10.766 26.852 1 97.34 116 TYR B CA 1
ATOM 7295 C C . TYR B 1 116 ? -15.024 -12.278 26.873 1 97.34 116 TYR B C 1
ATOM 7297 O O . TYR B 1 116 ? -14.184 -13.005 27.408 1 97.34 116 TYR B O 1
ATOM 7305 N N . SER B 1 117 ? -16.126 -12.728 26.306 1 95.25 117 SER B N 1
ATOM 7306 C CA . SER B 1 117 ? -16.389 -14.147 26.089 1 95.25 117 SER B CA 1
ATOM 7307 C C . SER B 1 117 ? -15.363 -14.761 25.142 1 95.25 117 SER B C 1
ATOM 7309 O O . SER B 1 117 ? -14.666 -14.042 24.423 1 95.25 117 SER B O 1
ATOM 7311 N N . GLY B 1 118 ? -15.249 -16.052 25.138 1 94.2 118 GLY B N 1
ATOM 7312 C CA . GLY B 1 118 ? -14.24 -16.783 24.39 1 94.2 118 GLY B CA 1
ATOM 7313 C C . GLY B 1 118 ? -14.262 -16.48 22.904 1 94.2 118 GLY B C 1
ATOM 7314 O O . GLY B 1 118 ? -13.209 -16.357 22.274 1 94.2 118 GLY B O 1
ATOM 7315 N N . ASN B 1 119 ? -15.389 -16.347 22.319 1 92.66 119 ASN B N 1
ATOM 7316 C CA . ASN B 1 119 ? -15.51 -16.082 20.889 1 92.66 119 ASN B CA 1
ATOM 7317 C C . ASN B 1 119 ? -14.922 -14.723 20.519 1 92.66 119 ASN B C 1
ATOM 7319 O O . ASN B 1 119 ? -14.254 -14.59 19.492 1 92.66 119 ASN B O 1
ATOM 7323 N N . VAL B 1 120 ? -15.13 -13.738 21.432 1 95.48 120 VAL B N 1
ATOM 7324 C CA . VAL B 1 120 ? -14.571 -12.416 21.17 1 95.48 120 VAL B CA 1
ATOM 7325 C C . VAL B 1 120 ? -13.069 -12.426 21.448 1 95.48 120 VAL B C 1
ATOM 7327 O O . VAL B 1 120 ? -12.3 -11.751 20.76 1 95.48 120 VAL B O 1
ATOM 7330 N N . LYS B 1 121 ? -12.65 -13.191 22.459 1 96.53 121 LYS B N 1
ATOM 7331 C CA . LYS B 1 121 ? -11.222 -13.302 22.747 1 96.53 121 LYS B CA 1
ATOM 7332 C C . LYS B 1 121 ? -10.46 -13.847 21.542 1 96.53 121 LYS B C 1
ATOM 7334 O O . LYS B 1 121 ? -9.325 -13.441 21.284 1 96.53 121 LYS B O 1
ATOM 7339 N N . GLU B 1 122 ? -11.082 -14.732 20.866 1 95.09 122 GLU B N 1
ATOM 7340 C CA . GLU B 1 122 ? -10.461 -15.248 19.65 1 95.09 122 GLU B CA 1
ATOM 7341 C C . GLU B 1 122 ? -10.273 -14.144 18.614 1 95.09 122 GLU B C 1
ATOM 7343 O O . GLU B 1 122 ? -9.233 -14.073 17.956 1 95.09 122 GLU B O 1
ATOM 7348 N N . ILE B 1 123 ? -11.302 -13.333 18.456 1 94.9 123 ILE B N 1
ATOM 7349 C CA . ILE B 1 123 ? -11.241 -12.21 17.527 1 94.9 123 ILE B CA 1
ATOM 7350 C C . ILE B 1 123 ? -10.103 -11.272 17.925 1 94.9 123 ILE B C 1
ATOM 7352 O O . ILE B 1 123 ? -9.308 -10.857 17.079 1 94.9 123 ILE B O 1
ATOM 7356 N N . ILE B 1 124 ? -9.996 -11.026 19.2 1 96.48 124 ILE B N 1
ATOM 7357 C CA . ILE B 1 124 ? -8.964 -10.149 19.743 1 96.48 124 ILE B CA 1
ATOM 7358 C C . ILE B 1 124 ? -7.583 -10.728 19.44 1 96.48 124 ILE B C 1
ATOM 7360 O O . ILE B 1 124 ? -6.671 -9.997 19.046 1 96.48 124 ILE B O 1
ATOM 7364 N N . GLU B 1 125 ? -7.495 -11.969 19.592 1 94.94 125 GLU B N 1
ATOM 7365 C CA . GLU B 1 125 ? -6.234 -12.657 19.329 1 94.94 125 GLU B CA 1
ATOM 7366 C C . GLU B 1 125 ? -5.875 -12.603 17.847 1 94.94 125 GLU B C 1
ATOM 7368 O O . GLU B 1 125 ? -4.723 -12.346 17.491 1 94.94 125 GLU B O 1
ATOM 7373 N N . LYS B 1 126 ? -6.855 -12.814 17.01 1 93.9 126 LYS B N 1
ATOM 7374 C CA . LYS B 1 126 ? -6.617 -12.846 15.57 1 93.9 126 LYS B CA 1
ATOM 7375 C C . LYS B 1 126 ? -6.24 -11.464 15.044 1 93.9 126 LYS B C 1
ATOM 7377 O O . LYS B 1 126 ? -5.47 -11.347 14.09 1 93.9 126 LYS B O 1
ATOM 7382 N N . PHE B 1 127 ? -6.678 -10.429 15.763 1 93.61 127 PHE B N 1
ATOM 7383 C CA . PHE B 1 127 ? -6.318 -9.059 15.414 1 93.61 127 PHE B CA 1
ATOM 7384 C C . PHE B 1 127 ? -4.991 -8.668 16.054 1 93.61 127 PHE B C 1
ATOM 7386 O O . PHE B 1 127 ? -4.451 -7.597 15.769 1 93.61 127 PHE B O 1
ATOM 7393 N N . ASN B 1 128 ? -4.467 -9.496 16.897 1 93.09 128 ASN B N 1
ATOM 7394 C CA . ASN B 1 128 ? -3.291 -9.148 17.688 1 93.09 128 ASN B CA 1
ATOM 7395 C C . ASN B 1 128 ? -3.483 -7.826 18.426 1 93.09 128 ASN B C 1
ATOM 7397 O O . ASN B 1 128 ? -2.571 -6.998 18.472 1 93.09 128 ASN B O 1
ATOM 7401 N N . LEU B 1 129 ? -4.66 -7.612 18.911 1 94.85 129 LEU B N 1
ATOM 7402 C CA . LEU B 1 129 ? -5.045 -6.316 19.459 1 94.85 129 LEU B CA 1
ATOM 7403 C C . LEU B 1 129 ? -4.267 -6.013 20.736 1 94.85 129 LEU B C 1
ATOM 7405 O O . LEU B 1 129 ? -3.927 -4.857 21.001 1 94.85 129 LEU B O 1
ATOM 7409 N N . LYS B 1 130 ? -3.966 -6.987 21.588 1 94.13 130 LYS B N 1
ATOM 7410 C CA . LYS B 1 130 ? -3.211 -6.764 22.818 1 94.13 130 LYS B CA 1
ATOM 7411 C C . LYS B 1 130 ? -1.85 -6.139 22.522 1 94.13 130 LYS B C 1
ATOM 7413 O O . LYS B 1 130 ? -1.44 -5.188 23.191 1 94.13 130 LYS B O 1
ATOM 7418 N N . ARG B 1 131 ? -1.26 -6.678 21.551 1 91.48 131 ARG B N 1
ATOM 7419 C CA . ARG B 1 131 ? 0.046 -6.149 21.172 1 91.48 131 ARG B CA 1
ATOM 7420 C C . ARG B 1 131 ? -0.072 -4.722 20.647 1 91.48 131 ARG B C 1
ATOM 7422 O O . ARG B 1 131 ? 0.796 -3.886 20.907 1 91.48 131 ARG B O 1
ATOM 7429 N N . GLN B 1 132 ? -1.067 -4.519 19.829 1 94.18 132 GLN B N 1
ATOM 7430 C CA . GLN B 1 132 ? -1.274 -3.173 19.305 1 94.18 132 GLN B CA 1
ATOM 7431 C C . GLN B 1 132 ? -1.501 -2.172 20.435 1 94.18 132 GLN B C 1
ATOM 7433 O O . GLN B 1 132 ? -1.001 -1.047 20.384 1 94.18 132 GLN B O 1
ATOM 7438 N N . VAL B 1 133 ? -2.239 -2.578 21.438 1 95.73 133 VAL B N 1
ATOM 7439 C CA . VAL B 1 133 ? -2.511 -1.728 22.592 1 95.73 133 VAL B CA 1
ATOM 7440 C C . VAL B 1 133 ? -1.206 -1.406 23.316 1 95.73 133 VAL B C 1
ATOM 7442 O O . VAL B 1 133 ? -0.959 -0.254 23.681 1 95.73 133 VAL B O 1
ATOM 7445 N N . GLN B 1 134 ? -0.37 -2.378 23.473 1 93.97 134 GLN B N 1
ATOM 7446 C CA . GLN B 1 134 ? 0.924 -2.179 24.118 1 93.97 134 GLN B CA 1
ATOM 7447 C C . GLN B 1 134 ? 1.796 -1.218 23.317 1 93.97 134 GLN B C 1
ATOM 7449 O O . GLN B 1 134 ? 2.442 -0.336 23.886 1 93.97 134 GLN B O 1
ATOM 7454 N N . HIS B 1 135 ? 1.782 -1.452 22.038 1 92.73 135 HIS B N 1
ATOM 7455 C CA . HIS B 1 135 ? 2.581 -0.604 21.16 1 92.73 135 HIS B CA 1
ATOM 7456 C C . HIS B 1 135 ? 2.087 0.839 21.188 1 92.73 135 HIS B C 1
ATOM 7458 O O . HIS B 1 135 ? 2.885 1.77 21.314 1 92.73 135 HIS B O 1
ATOM 7464 N N . MET B 1 136 ? 0.803 1.033 21.086 1 93.65 136 MET B N 1
ATOM 7465 C CA . MET B 1 136 ? 0.229 2.375 21.114 1 93.65 136 MET B CA 1
ATOM 7466 C C . MET B 1 136 ? 0.501 3.056 22.451 1 93.65 136 MET B C 1
ATOM 7468 O O . MET B 1 136 ? 0.759 4.26 22.498 1 93.65 136 MET B O 1
ATOM 7472 N N . ALA B 1 137 ? 0.426 2.309 23.512 1 93.14 137 ALA B N 1
ATOM 7473 C CA . ALA B 1 137 ? 0.718 2.855 24.834 1 93.14 137 ALA B CA 1
ATOM 7474 C C . ALA B 1 137 ? 2.172 3.31 24.931 1 93.14 137 ALA B C 1
ATOM 7476 O O . ALA B 1 137 ? 2.457 4.392 25.45 1 93.14 137 ALA B O 1
ATOM 7477 N N . SER B 1 138 ? 3.061 2.492 24.408 1 90.35 138 SER B N 1
ATOM 7478 C CA . SER B 1 138 ? 4.486 2.799 24.482 1 90.35 138 SER B CA 1
ATOM 7479 C C . SER B 1 138 ? 4.83 4.031 23.653 1 90.35 138 SER B C 1
ATOM 7481 O O . SER B 1 138 ? 5.846 4.686 23.897 1 90.35 138 SER B O 1
ATOM 7483 N N . LYS B 1 139 ? 4.014 4.333 22.689 1 90.23 139 LYS B N 1
ATOM 7484 C CA . LYS B 1 139 ? 4.274 5.466 21.805 1 90.23 139 LYS B CA 1
ATOM 7485 C C . LYS B 1 139 ? 3.381 6.652 22.156 1 90.23 139 LYS B C 1
ATOM 7487 O O . LYS B 1 139 ? 3.332 7.639 21.418 1 90.23 139 LYS B O 1
ATOM 7492 N N . ASP B 1 140 ? 2.56 6.533 23.249 1 88.44 140 ASP B N 1
ATOM 7493 C CA . ASP B 1 140 ? 1.735 7.598 23.811 1 88.44 140 ASP B CA 1
ATOM 7494 C C . ASP B 1 140 ? 0.663 8.043 22.818 1 88.44 140 ASP B C 1
ATOM 7496 O O . ASP B 1 140 ? 0.458 9.241 22.615 1 88.44 140 ASP B O 1
ATOM 7500 N N . VAL B 1 141 ? 0.071 7.043 22.083 1 90.92 141 VAL B N 1
ATOM 7501 C CA . VAL B 1 141 ? -0.982 7.406 21.14 1 90.92 141 VAL B CA 1
ATOM 7502 C C . VAL B 1 141 ? -2.274 6.676 21.501 1 90.92 141 VAL B C 1
ATOM 7504 O O . VAL B 1 141 ? -3.328 6.94 20.917 1 90.92 141 VAL B O 1
ATOM 7507 N N . LEU B 1 142 ? -2.278 5.741 22.478 1 94.33 142 LEU B N 1
ATOM 7508 C CA . LEU B 1 142 ? -3.435 4.929 22.835 1 94.33 142 LEU B CA 1
ATOM 7509 C C . LEU B 1 142 ? -4.611 5.809 23.245 1 94.33 142 LEU B C 1
ATOM 7511 O O . LEU B 1 142 ? -5.739 5.595 22.793 1 94.33 142 LEU B O 1
ATOM 7515 N N . LEU B 1 143 ? -4.367 6.786 24.089 1 92.67 143 LEU B N 1
ATOM 7516 C CA . LEU B 1 143 ? -5.428 7.665 24.567 1 92.67 143 LEU B CA 1
ATOM 7517 C C . LEU B 1 143 ? -6.053 8.441 23.412 1 92.67 143 LEU B C 1
ATOM 7519 O O . LEU B 1 143 ? -7.27 8.633 23.375 1 92.67 143 LEU B O 1
ATOM 7523 N N . ASN B 1 144 ? -5.228 8.94 22.443 1 90.18 144 ASN B N 1
ATOM 7524 C CA . ASN B 1 144 ? -5.729 9.658 21.276 1 90.18 144 ASN B CA 1
ATOM 7525 C C . ASN B 1 144 ? -6.658 8.785 20.437 1 90.18 144 ASN B C 1
ATOM 7527 O O . ASN B 1 144 ? -7.694 9.253 19.961 1 90.18 144 ASN B O 1
ATOM 7531 N N . VAL B 1 145 ? -6.251 7.566 20.262 1 93.25 145 VAL B N 1
ATOM 7532 C CA . VAL B 1 145 ? -7.057 6.631 19.484 1 93.25 145 VAL B CA 1
ATOM 7533 C C . VAL B 1 145 ? -8.381 6.37 20.199 1 93.25 145 VAL B C 1
ATOM 7535 O O . VAL B 1 145 ? -9.444 6.391 19.576 1 93.25 145 VAL B O 1
ATOM 7538 N N . LEU B 1 146 ? -8.324 6.149 21.535 1 94.31 146 LEU B N 1
ATOM 7539 C CA . LEU B 1 146 ? -9.521 5.918 22.336 1 94.31 146 LEU B CA 1
ATOM 7540 C C . LEU B 1 146 ? -10.469 7.111 22.254 1 94.31 146 LEU B C 1
ATOM 7542 O O . LEU B 1 146 ? -11.685 6.937 22.145 1 94.31 146 LEU B O 1
ATOM 7546 N N . GLU B 1 147 ? -9.903 8.272 22.284 1 92.67 147 GLU B N 1
ATOM 7547 C CA . GLU B 1 147 ? -10.691 9.499 22.198 1 92.67 147 GLU B CA 1
ATOM 7548 C C . GLU B 1 147 ? -11.454 9.574 20.879 1 92.67 147 GLU B C 1
ATOM 7550 O O . GLU B 1 147 ? -12.633 9.931 20.857 1 92.67 147 GLU B O 1
ATOM 7555 N N . LYS B 1 148 ? -10.809 9.229 19.835 1 92.84 148 LYS B N 1
ATOM 7556 C CA . LYS B 1 148 ? -11.432 9.303 18.517 1 92.84 148 LYS B CA 1
ATOM 7557 C C . LYS B 1 148 ? -12.544 8.267 18.375 1 92.84 148 LYS B C 1
ATOM 7559 O O . LYS B 1 148 ? -13.627 8.576 17.874 1 92.84 148 LYS B O 1
ATOM 7564 N N . PHE B 1 149 ? -12.368 7.058 18.86 1 94.05 149 PHE B N 1
ATOM 7565 C CA . PHE B 1 149 ? -13.329 5.977 18.669 1 94.05 149 PHE B CA 1
ATOM 7566 C C . PHE B 1 149 ? -14.498 6.115 19.637 1 94.05 149 PHE B C 1
ATOM 7568 O O . PHE B 1 149 ? -15.547 5.497 19.443 1 94.05 149 PHE B O 1
ATOM 7575 N N . THR B 1 150 ? -14.302 6.88 20.717 1 93.86 150 THR B N 1
ATOM 7576 C CA . THR B 1 150 ? -15.394 7.101 21.659 1 93.86 150 THR B CA 1
ATOM 7577 C C . THR B 1 150 ? -15.98 8.499 21.488 1 93.86 150 THR B C 1
ATOM 7579 O O . THR B 1 150 ? -16.72 8.977 22.351 1 93.86 150 THR B O 1
ATOM 7582 N N . SER B 1 151 ? -15.571 9.118 20.377 1 90.83 151 SER B N 1
ATOM 7583 C CA . SER B 1 151 ? -16.027 10.479 20.109 1 90.83 151 SER B CA 1
ATOM 7584 C C . SER B 1 151 ? -17.549 10.551 20.053 1 90.83 151 SER B C 1
ATOM 7586 O O . SER B 1 151 ? -18.199 9.655 19.511 1 90.83 151 SER B O 1
ATOM 7588 N N . SER B 1 152 ? -18.09 11.564 20.574 1 88.8 152 SER B N 1
ATOM 7589 C CA . SER B 1 152 ? -19.533 11.781 20.568 1 88.8 152 SER B CA 1
ATOM 7590 C C . SER B 1 152 ? -20.018 12.236 19.196 1 88.8 152 SER B C 1
ATOM 7592 O O . SER B 1 152 ? -21.223 12.355 18.966 1 88.8 152 SER B O 1
ATOM 7594 N N . TYR B 1 153 ? -19.097 12.379 18.306 1 85.51 153 TYR B N 1
ATOM 7595 C CA . TYR B 1 153 ? -19.453 12.865 16.977 1 85.51 153 TYR B CA 1
ATOM 7596 C C . TYR B 1 153 ? -19.617 11.707 16 1 85.51 153 TYR B C 1
ATOM 7598 O O . TYR B 1 153 ? -19.913 11.919 14.821 1 85.51 153 TYR B O 1
ATOM 7606 N N . ILE B 1 154 ? -19.464 10.472 16.513 1 86.64 154 ILE B N 1
ATOM 7607 C CA . ILE B 1 154 ? -19.679 9.296 15.677 1 86.64 154 ILE B CA 1
ATOM 7608 C C . ILE B 1 154 ? -20.66 8.348 16.364 1 86.64 154 ILE B C 1
ATOM 7610 O O . ILE B 1 154 ? -20.761 8.332 17.593 1 86.64 154 ILE B O 1
ATOM 7614 N N . ASN B 1 155 ? -21.5 7.683 15.542 1 90.24 155 ASN B N 1
ATOM 7615 C CA . ASN B 1 155 ? -22.441 6.701 16.069 1 90.24 155 ASN B CA 1
ATOM 7616 C C . ASN B 1 155 ? -22.233 5.329 15.435 1 90.24 155 ASN B C 1
ATOM 7618 O O . ASN B 1 155 ? -22.55 5.129 14.261 1 90.24 155 ASN B O 1
ATOM 7622 N N . LEU B 1 156 ? -21.741 4.332 16.2 1 89.52 156 LEU B N 1
ATOM 7623 C CA . LEU B 1 156 ? -21.526 2.972 15.717 1 89.52 156 LEU B CA 1
ATOM 7624 C C . LEU B 1 156 ? -22.556 2.016 16.308 1 89.52 156 LEU B C 1
ATOM 7626 O O . LEU B 1 156 ? -22.374 0.797 16.264 1 89.52 156 LEU B O 1
ATOM 7630 N N . THR B 1 157 ? -23.64 2.586 16.878 1 89.18 157 THR B N 1
ATOM 7631 C CA . THR B 1 157 ? -24.712 1.782 17.456 1 89.18 157 THR B CA 1
ATOM 7632 C C . THR B 1 157 ? -25.911 1.721 16.513 1 89.18 157 THR B C 1
ATOM 7634 O O . THR B 1 157 ? -26.046 2.557 15.618 1 89.18 157 THR B O 1
ATOM 7637 N N . PRO B 1 158 ? -26.736 0.785 16.723 1 87.33 158 PRO B N 1
ATOM 7638 C CA . PRO B 1 158 ? -27.954 0.716 15.912 1 87.33 158 PRO B CA 1
ATOM 7639 C C . PRO B 1 158 ? -29.048 1.659 16.409 1 87.33 158 PRO B C 1
ATOM 7641 O O . PRO B 1 158 ? -30.182 1.604 15.925 1 87.33 158 PRO B O 1
ATOM 7644 N N . PHE B 1 159 ? -28.615 2.553 17.347 1 87.41 159 PHE B N 1
ATOM 7645 C CA . PHE B 1 159 ? -29.591 3.463 17.933 1 87.41 159 PHE B CA 1
ATOM 7646 C C . PHE B 1 159 ? -29.324 4.899 17.496 1 87.41 159 PHE B C 1
ATOM 7648 O O . PHE B 1 159 ? -28.184 5.261 17.198 1 87.41 159 PHE B O 1
ATOM 7655 N N . GLU B 1 160 ? -30.352 5.643 17.472 1 86.19 160 GLU B N 1
ATOM 7656 C CA . GLU B 1 160 ? -30.204 7.06 17.154 1 86.19 160 GLU B CA 1
ATOM 7657 C C . GLU B 1 160 ? -29.561 7.821 18.31 1 86.19 160 GLU B C 1
ATOM 7659 O O . GLU B 1 160 ? -29.866 7.562 19.476 1 86.19 160 GLU B O 1
ATOM 7664 N N . LYS B 1 161 ? -28.594 8.689 18.045 1 85.98 161 LYS B N 1
ATOM 7665 C CA . LYS B 1 161 ? -27.919 9.536 19.024 1 85.98 161 LYS B CA 1
ATOM 7666 C C . LYS B 1 161 ? -27.742 10.956 18.492 1 85.98 161 LYS B C 1
ATOM 7668 O O . LYS B 1 161 ? -27.963 11.213 17.307 1 85.98 161 LYS B O 1
ATOM 7673 N N . ASN B 1 162 ? -27.531 11.929 19.404 1 85.37 162 ASN B N 1
ATOM 7674 C CA . ASN B 1 162 ? -27.183 13.299 19.043 1 85.37 162 ASN B CA 1
ATOM 7675 C C . ASN B 1 162 ? -25.725 13.612 19.37 1 85.37 162 ASN B C 1
ATOM 7677 O O . ASN B 1 162 ? -25.171 13.073 20.33 1 85.37 162 ASN B O 1
ATOM 7681 N N . ASP B 1 163 ? -25.087 14.419 18.583 1 83.75 163 ASP B N 1
ATOM 7682 C CA . ASP B 1 163 ? -23.745 14.876 18.928 1 83.75 163 ASP B CA 1
ATOM 7683 C C . ASP B 1 163 ? -23.793 15.965 19.998 1 83.75 163 ASP B C 1
ATOM 7685 O O . ASP B 1 163 ? -24.874 16.375 20.425 1 83.75 163 ASP B O 1
ATOM 7689 N N . PRO B 1 164 ? -22.629 16.357 20.541 1 80.83 164 PRO B N 1
ATOM 7690 C CA . PRO B 1 164 ? -22.604 17.344 21.622 1 80.83 164 PRO B CA 1
ATOM 7691 C C . PRO B 1 164 ? -23.229 18.678 21.218 1 80.83 164 PRO B C 1
ATOM 7693 O O . PRO B 1 164 ? -23.679 19.438 22.079 1 80.83 164 PRO B O 1
ATOM 7696 N N . ASP B 1 165 ? -23.324 19.026 19.924 1 76.16 165 ASP B N 1
ATOM 7697 C CA . ASP B 1 165 ? -23.913 20.266 19.427 1 76.16 165 ASP B CA 1
ATOM 7698 C C . ASP B 1 165 ? -25.406 20.096 19.158 1 76.16 165 ASP B C 1
ATOM 7700 O O . ASP B 1 165 ? -26.069 21.027 18.695 1 76.16 165 ASP B O 1
ATOM 7704 N N . GLY B 1 166 ? -25.944 18.888 19.499 1 74.79 166 GLY B N 1
ATOM 7705 C CA . GLY B 1 166 ? -27.369 18.623 19.375 1 74.79 166 GLY B CA 1
ATOM 7706 C C . GLY B 1 166 ? -27.767 18.129 17.997 1 74.79 166 GLY B C 1
ATOM 7707 O O . GLY B 1 166 ? -28.955 17.975 17.706 1 74.79 166 GLY B O 1
ATOM 7708 N N . ARG B 1 167 ? -26.912 17.924 17.183 1 81.58 167 ARG B N 1
ATOM 7709 C CA . ARG B 1 167 ? -27.217 17.405 15.854 1 81.58 167 ARG B CA 1
ATOM 7710 C C . ARG B 1 167 ? -27.465 15.901 15.898 1 81.58 167 ARG B C 1
ATOM 7712 O O . ARG B 1 167 ? -26.793 15.176 16.635 1 81.58 167 ARG B O 1
ATOM 7719 N N . LYS B 1 168 ? -28.316 15.425 15.067 1 77.78 168 LYS B N 1
ATOM 7720 C CA . LYS B 1 168 ? -28.673 14.01 15.027 1 77.78 168 LYS B CA 1
ATOM 7721 C C . LYS B 1 168 ? -27.576 13.184 14.361 1 77.78 168 LYS B C 1
ATOM 7723 O O . LYS B 1 168 ? -27.024 13.589 13.335 1 77.78 168 LYS B O 1
ATOM 7728 N N . LEU B 1 169 ? -27.211 11.99 14.954 1 84.62 169 LEU B N 1
ATOM 7729 C CA . LEU B 1 169 ? -26.317 10.98 14.397 1 84.62 169 LEU B CA 1
ATOM 7730 C C . LEU B 1 169 ? -27.09 9.723 14.012 1 84.62 169 LEU B C 1
ATOM 7732 O O . LEU B 1 169 ? -27.649 9.044 14.875 1 84.62 169 LEU B O 1
ATOM 7736 N N . PRO B 1 170 ? -27.215 9.417 12.738 1 84.56 170 PRO B N 1
ATOM 7737 C CA . PRO B 1 170 ? -27.986 8.249 12.304 1 84.56 170 PRO B CA 1
ATOM 7738 C C . PRO B 1 170 ? -27.458 6.942 12.891 1 84.56 170 PRO B C 1
ATOM 7740 O O . PRO B 1 170 ? -26.254 6.807 13.122 1 84.56 170 PRO B O 1
ATOM 7743 N N . PRO B 1 171 ? -28.468 5.968 13.118 1 89.18 171 PRO B N 1
ATOM 7744 C CA . PRO B 1 171 ? -28.038 4.651 13.594 1 89.18 171 PRO B CA 1
ATOM 7745 C C . PRO B 1 171 ? -27.278 3.859 12.533 1 89.18 171 PRO B C 1
ATOM 7747 O O . PRO B 1 171 ? -27.544 4.008 11.337 1 89.18 171 PRO B O 1
ATOM 7750 N N . LEU B 1 172 ? -26.408 3.001 12.91 1 89.18 172 LEU B N 1
ATOM 7751 C CA . LEU B 1 172 ? -25.682 2.084 12.039 1 89.18 172 LEU B CA 1
ATOM 7752 C C . LEU B 1 172 ? -26.209 0.661 12.188 1 89.18 172 LEU B C 1
ATOM 7754 O O . LEU B 1 172 ? -25.914 -0.014 13.177 1 89.18 172 LEU B O 1
ATOM 7758 N N . SER B 1 173 ? -26.953 0.213 11.187 1 86.54 173 SER B N 1
ATOM 7759 C CA . SER B 1 173 ? -27.504 -1.138 11.199 1 86.54 173 SER B CA 1
ATOM 7760 C C . SER B 1 173 ? -26.407 -2.185 11.041 1 86.54 173 SER B C 1
ATOM 7762 O O . SER B 1 173 ? -25.261 -1.849 10.735 1 86.54 173 SER B O 1
ATOM 7764 N N . ASN B 1 174 ? -26.792 -3.465 11.311 1 82.15 174 ASN B N 1
ATOM 7765 C CA . ASN B 1 174 ? -25.835 -4.544 11.087 1 82.15 174 ASN B CA 1
ATOM 7766 C C . ASN B 1 174 ? -25.41 -4.621 9.623 1 82.15 174 ASN B C 1
ATOM 7768 O O . ASN B 1 174 ? -24.246 -4.892 9.324 1 82.15 174 ASN B O 1
ATOM 7772 N N . LEU B 1 175 ? -26.329 -4.425 8.792 1 78.14 175 LEU B N 1
ATOM 7773 C CA . LEU B 1 175 ? -26.012 -4.387 7.368 1 78.14 175 LEU B CA 1
ATOM 7774 C C . LEU B 1 175 ? -25.075 -3.227 7.05 1 78.14 175 LEU B C 1
ATOM 7776 O O . LEU B 1 175 ? -24.131 -3.381 6.272 1 78.14 175 LEU B O 1
ATOM 7780 N N . GLY B 1 176 ? -25.409 -2.134 7.671 1 82.12 176 GLY B N 1
ATOM 7781 C CA . GLY B 1 176 ? -24.557 -0.971 7.485 1 82.12 176 GLY B CA 1
ATOM 7782 C C . GLY B 1 176 ? -23.133 -1.193 7.958 1 82.12 176 GLY B C 1
ATOM 7783 O O . GLY B 1 176 ? -22.183 -0.736 7.319 1 82.12 176 GLY B O 1
ATOM 7784 N N . MET B 1 177 ? -22.988 -1.932 9.093 1 85.98 177 MET B N 1
ATOM 7785 C CA . MET B 1 177 ? -21.66 -2.231 9.621 1 85.98 177 MET B CA 1
ATOM 7786 C C . MET B 1 177 ? -20.867 -3.092 8.643 1 85.98 177 MET B C 1
ATOM 7788 O O . MET B 1 177 ? -19.654 -2.923 8.504 1 85.98 177 MET B O 1
ATOM 7792 N N . GLY B 1 178 ? -21.556 -3.993 8.059 1 80.46 178 GLY B N 1
ATOM 7793 C CA . GLY B 1 178 ? -20.915 -4.792 7.027 1 80.46 178 GLY B CA 1
ATOM 7794 C C . GLY B 1 178 ? -20.345 -3.959 5.895 1 80.46 178 GLY B C 1
ATOM 7795 O O . GLY B 1 178 ? -19.22 -4.193 5.45 1 80.46 178 GLY B O 1
ATOM 7796 N N . TYR B 1 179 ? -21.107 -2.973 5.544 1 79.57 179 TYR B N 1
ATOM 7797 C CA . TYR B 1 179 ? -20.669 -2.08 4.477 1 79.57 179 TYR B CA 1
ATOM 7798 C C . TYR B 1 179 ? -19.465 -1.256 4.916 1 79.57 179 TYR B C 1
ATOM 7800 O O . TYR B 1 179 ? -18.532 -1.044 4.138 1 79.57 179 TYR B O 1
ATOM 7808 N N . VAL B 1 180 ? -19.535 -0.829 6.122 1 85.46 180 VAL B N 1
ATOM 7809 C CA . VAL B 1 180 ? -18.44 -0.028 6.659 1 85.46 180 VAL B CA 1
ATOM 7810 C C . VAL B 1 180 ? -17.147 -0.84 6.638 1 85.46 180 VAL B C 1
ATOM 7812 O O . VAL B 1 180 ? -16.107 -0.35 6.191 1 85.46 180 VAL B O 1
ATOM 7815 N N . PHE B 1 181 ? -17.244 -2.087 7.061 1 83.38 181 PHE B N 1
ATOM 7816 C CA . PHE B 1 181 ? -16.058 -2.935 7.099 1 83.38 181 PHE B CA 1
ATOM 7817 C C . PHE B 1 181 ? -15.534 -3.195 5.692 1 83.38 181 PHE B C 1
ATOM 7819 O O . PHE B 1 181 ? -14.325 -3.147 5.456 1 83.38 181 PHE B O 1
ATOM 7826 N N . GLU B 1 182 ? -16.413 -3.45 4.852 1 80.58 182 GLU B N 1
ATOM 7827 C CA . GLU B 1 182 ? -16.024 -3.71 3.47 1 80.58 182 GLU B CA 1
ATOM 7828 C C . GLU B 1 182 ? -15.326 -2.5 2.856 1 80.58 182 GLU B C 1
ATOM 7830 O O . GLU B 1 182 ? -14.304 -2.642 2.181 1 80.58 182 GLU B O 1
ATOM 7835 N N . GLU B 1 183 ? -15.896 -1.371 3.15 1 81.1 183 GLU B N 1
ATOM 7836 C CA . GLU B 1 183 ? -15.319 -0.143 2.61 1 81.1 183 GLU B CA 1
ATOM 7837 C C . GLU B 1 183 ? -13.956 0.146 3.232 1 81.1 183 GLU B C 1
ATOM 7839 O O . GLU B 1 183 ? -13.053 0.643 2.556 1 81.1 183 GLU B O 1
ATOM 7844 N N . LEU B 1 184 ? -13.859 -0.112 4.47 1 84.97 184 LEU B N 1
ATOM 7845 C CA . LEU B 1 184 ? -12.58 0.107 5.136 1 84.97 184 LEU B CA 1
ATOM 7846 C C . LEU B 1 184 ? -11.505 -0.812 4.564 1 84.97 184 LEU B C 1
ATOM 7848 O O . LEU B 1 184 ? -10.398 -0.364 4.258 1 84.97 184 LEU B O 1
ATOM 7852 N N . ILE B 1 185 ? -11.83 -2.037 4.423 1 81.11 185 ILE B N 1
ATOM 7853 C CA . ILE B 1 185 ? -10.883 -3.012 3.893 1 81.11 185 ILE B CA 1
ATOM 7854 C C . ILE B 1 185 ? -10.49 -2.628 2.468 1 81.11 185 ILE B C 1
ATOM 7856 O O . ILE B 1 185 ? -9.313 -2.689 2.104 1 81.11 185 ILE B O 1
ATOM 7860 N N . ARG B 1 186 ? -11.537 -2.283 1.731 1 78.44 186 ARG B N 1
ATOM 7861 C CA . ARG B 1 186 ? -11.28 -1.841 0.364 1 78.44 186 ARG B CA 1
ATOM 7862 C C . ARG B 1 186 ? -10.293 -0.679 0.341 1 78.44 186 ARG B C 1
ATOM 7864 O O . ARG B 1 186 ? -9.338 -0.683 -0.439 1 78.44 186 ARG B O 1
ATOM 7871 N N . LYS B 1 187 ? -10.484 0.287 1.144 1 80.8 187 LYS B N 1
ATOM 7872 C CA . LYS B 1 187 ? -9.621 1.464 1.199 1 80.8 187 LYS B CA 1
ATOM 7873 C C . LYS B 1 187 ? -8.196 1.082 1.586 1 80.8 187 LYS B C 1
ATOM 7875 O O . LYS B 1 187 ? -7.233 1.582 1.001 1 80.8 187 LYS B O 1
ATOM 7880 N N . PHE B 1 188 ? -8.066 0.194 2.541 1 80.32 188 PHE B N 1
ATOM 7881 C CA . PHE B 1 188 ? -6.743 -0.247 2.965 1 80.32 188 PHE B CA 1
ATOM 7882 C C . PHE B 1 188 ? -6.045 -1.017 1.85 1 80.32 188 PHE B C 1
ATOM 7884 O O . PHE B 1 188 ? -4.831 -0.899 1.672 1 80.32 188 PHE B O 1
ATOM 7891 N N . ASN B 1 189 ? -6.822 -1.792 1.182 1 76.01 189 ASN B N 1
ATOM 7892 C CA . ASN B 1 189 ? -6.249 -2.564 0.084 1 76.01 189 ASN B CA 1
ATOM 7893 C C . ASN B 1 189 ? -5.801 -1.662 -1.062 1 76.01 189 ASN B C 1
ATOM 7895 O O . ASN B 1 189 ? -4.78 -1.923 -1.701 1 76.01 189 ASN B O 1
ATOM 7899 N N . GLU B 1 190 ? -6.625 -0.674 -1.321 1 71.35 190 GLU B N 1
ATOM 7900 C CA . GLU B 1 190 ? -6.284 0.288 -2.365 1 71.35 190 GLU B CA 1
ATOM 7901 C C . GLU B 1 190 ? -5.004 1.044 -2.022 1 71.35 190 GLU B C 1
ATOM 7903 O O . GLU B 1 190 ? -4.15 1.255 -2.886 1 71.35 190 GLU B O 1
ATOM 7908 N N . ASP B 1 191 ? -4.931 1.359 -0.8 1 68.93 191 ASP B N 1
ATOM 7909 C CA . ASP B 1 191 ? -3.779 2.137 -0.353 1 68.93 191 ASP B CA 1
ATOM 7910 C C . ASP B 1 191 ? -2.517 1.278 -0.32 1 68.93 191 ASP B C 1
ATOM 7912 O O . ASP B 1 191 ? -1.403 1.799 -0.413 1 68.93 191 ASP B O 1
ATOM 7916 N N . ASN B 1 192 ? -2.686 -0.028 -0.188 1 66.54 192 ASN B N 1
ATOM 7917 C CA . ASN B 1 192 ? -1.531 -0.912 -0.071 1 66.54 192 ASN B CA 1
ATOM 7918 C C . ASN B 1 192 ? -1.289 -1.692 -1.36 1 66.54 192 ASN B C 1
ATOM 7920 O O . ASN B 1 192 ? -0.471 -2.613 -1.389 1 66.54 192 ASN B O 1
ATOM 7924 N N . ASN B 1 193 ? -1.798 -1.297 -2.468 1 60.97 193 ASN B N 1
ATOM 7925 C CA . ASN B 1 193 ? -1.637 -1.942 -3.767 1 60.97 193 ASN B CA 1
ATOM 7926 C C . ASN B 1 193 ? -1.747 -3.46 -3.657 1 60.97 193 ASN B C 1
ATOM 7928 O O . ASN B 1 193 ? -0.899 -4.188 -4.176 1 60.97 193 ASN B O 1
ATOM 7932 N N . GLU B 1 194 ? -2.669 -3.873 -2.851 1 59.91 194 GLU B N 1
ATOM 7933 C CA . GLU B 1 194 ? -2.801 -5.309 -2.621 1 59.91 194 GLU B CA 1
ATOM 7934 C C . GLU B 1 194 ? -3.177 -6.041 -3.906 1 59.91 194 GLU B C 1
ATOM 7936 O O . GLU B 1 194 ? -3.686 -5.431 -4.848 1 59.91 194 GLU B O 1
ATOM 7941 N N . GLU B 1 195 ? -2.692 -7.341 -4.071 1 53.95 195 GLU B N 1
ATOM 7942 C CA . GLU B 1 195 ? -2.826 -8.19 -5.251 1 53.95 195 GLU B CA 1
ATOM 7943 C C . GLU B 1 195 ? -4.292 -8.379 -5.631 1 53.95 195 GLU B C 1
ATOM 7945 O O . GLU B 1 195 ? -5.177 -8.288 -4.778 1 53.95 195 GLU B O 1
ATOM 7950 N N . ALA B 1 196 ? -4.447 -8.663 -6.9 1 47.3 196 ALA B N 1
ATOM 7951 C CA . ALA B 1 196 ? -5.726 -8.926 -7.554 1 47.3 196 ALA B CA 1
ATOM 7952 C C . ALA B 1 196 ? -6.448 -10.097 -6.895 1 47.3 196 ALA B C 1
ATOM 7954 O O . ALA B 1 196 ? -5.836 -11.128 -6.604 1 47.3 196 ALA B O 1
ATOM 7955 N N . GLY B 1 197 ? -7.757 -10.04 -6.34 1 49.9 197 GLY B N 1
ATOM 7956 C CA . GLY B 1 197 ? -8.61 -11.149 -5.942 1 49.9 197 GLY B CA 1
ATOM 7957 C C . GLY B 1 197 ? -8.753 -11.281 -4.437 1 49.9 197 GLY B C 1
ATOM 7958 O O . GLY B 1 197 ? -9.545 -12.092 -3.952 1 49.9 197 GLY B O 1
ATOM 7959 N N . GLU B 1 198 ? -7.642 -10.752 -3.659 1 53.57 198 GLU B N 1
ATOM 7960 C CA . GLU B 1 198 ? -7.731 -10.979 -2.22 1 53.57 198 GLU B CA 1
ATOM 7961 C C . GLU B 1 198 ? -8.926 -10.245 -1.618 1 53.57 198 GLU B C 1
ATOM 7963 O O . GLU B 1 198 ? -9.234 -10.414 -0.437 1 53.57 198 GLU B O 1
ATOM 7968 N N . HIS B 1 199 ? -9.714 -9.757 -2.578 1 57.33 199 HIS B N 1
ATOM 7969 C CA . HIS B 1 199 ? -10.567 -8.751 -1.955 1 57.33 199 HIS B CA 1
ATOM 7970 C C . HIS B 1 199 ? -12.042 -9.072 -2.168 1 57.33 199 HIS B C 1
ATOM 7972 O O . HIS B 1 199 ? -12.379 -10.073 -2.803 1 57.33 199 HIS B O 1
ATOM 7978 N N . PHE B 1 200 ? -12.734 -8.326 -1.823 1 69.04 200 PHE B N 1
ATOM 7979 C CA . PHE B 1 200 ? -14.169 -8.082 -1.728 1 69.04 200 PHE B CA 1
ATOM 7980 C C . PHE B 1 200 ? -14.832 -8.212 -3.094 1 69.04 200 PHE B C 1
ATOM 7982 O O . PHE B 1 200 ? -14.334 -7.675 -4.085 1 69.04 200 PHE B O 1
ATOM 7989 N N . THR B 1 201 ? -15.604 -9.134 -3.071 1 87.83 201 THR B N 1
ATOM 7990 C CA . THR B 1 201 ? -16.457 -9.229 -4.251 1 87.83 201 THR B CA 1
ATOM 7991 C C . THR B 1 201 ? -17.437 -8.061 -4.305 1 87.83 201 THR B C 1
ATOM 7993 O O . THR B 1 201 ? -18.147 -7.793 -3.333 1 87.83 201 THR B O 1
ATOM 7996 N N . PRO B 1 202 ? -17.434 -7.314 -5.406 1 88.57 202 PRO B N 1
ATOM 7997 C CA . PRO B 1 202 ? -18.403 -6.221 -5.514 1 88.57 202 PRO B CA 1
ATOM 7998 C C . PRO B 1 202 ? -19.837 -6.677 -5.257 1 88.57 202 PRO B C 1
ATOM 8000 O O . PRO B 1 202 ? -20.224 -7.773 -5.671 1 88.57 202 PRO B O 1
ATOM 8003 N N . ARG B 1 203 ? -20.646 -5.868 -4.67 1 86.58 203 ARG B N 1
ATOM 8004 C CA . ARG B 1 203 ? -21.991 -6.217 -4.225 1 86.58 203 ARG B CA 1
ATOM 8005 C C . ARG B 1 203 ? -22.88 -6.588 -5.408 1 86.58 203 ARG B C 1
ATOM 8007 O O . ARG B 1 203 ? -23.736 -7.469 -5.296 1 86.58 203 ARG B O 1
ATOM 8014 N N . GLU B 1 204 ? -22.687 -5.827 -6.482 1 92.88 204 GLU B N 1
ATOM 8015 C CA . GLU B 1 204 ? -23.524 -6.112 -7.643 1 92.88 204 GLU B CA 1
ATOM 8016 C C . GLU B 1 204 ? -23.224 -7.495 -8.214 1 92.88 204 GLU B C 1
ATOM 8018 O O . GLU B 1 204 ? -24.102 -8.134 -8.798 1 92.88 204 GLU B O 1
ATOM 8023 N N . VAL B 1 205 ? -22.008 -7.962 -8.071 1 94.89 205 VAL B N 1
ATOM 8024 C CA . VAL B 1 205 ? -21.657 -9.309 -8.509 1 94.89 205 VAL B CA 1
ATOM 8025 C C . VAL B 1 205 ? -22.305 -10.338 -7.586 1 94.89 205 VAL B C 1
ATOM 8027 O O . VAL B 1 205 ? -22.843 -11.346 -8.05 1 94.89 205 VAL B O 1
ATOM 8030 N N . ILE B 1 206 ? -22.281 -10.123 -6.286 1 94.81 206 ILE B N 1
ATOM 8031 C CA . ILE B 1 206 ? -22.936 -10.995 -5.318 1 94.81 206 ILE B CA 1
ATOM 8032 C C . ILE B 1 206 ? -24.436 -11.048 -5.603 1 94.81 206 ILE B C 1
ATOM 8034 O O . ILE B 1 206 ? -25.046 -12.119 -5.553 1 94.81 206 ILE B O 1
ATOM 8038 N N . ASP B 1 207 ? -24.952 -9.872 -5.885 1 95.07 207 ASP B N 1
ATOM 8039 C CA . ASP B 1 207 ? -26.372 -9.785 -6.215 1 95.07 207 ASP B CA 1
ATOM 8040 C C . ASP B 1 207 ? -26.711 -10.664 -7.417 1 95.07 207 ASP B C 1
ATOM 8042 O O . ASP B 1 207 ? -27.689 -11.414 -7.387 1 95.07 207 ASP B O 1
ATOM 8046 N N . LEU B 1 208 ? -25.941 -10.579 -8.426 1 97.89 208 LEU B N 1
ATOM 8047 C CA . LEU B 1 208 ? -26.148 -11.403 -9.612 1 97.89 208 LEU B CA 1
ATOM 8048 C C . LEU B 1 208 ? -26.085 -12.886 -9.262 1 97.89 208 LEU B C 1
ATOM 8050 O O . LEU B 1 208 ? -26.967 -13.657 -9.647 1 97.89 208 LEU B O 1
ATOM 8054 N N . MET B 1 209 ? -25.065 -13.291 -8.526 1 98.35 209 MET B N 1
ATOM 8055 C CA . MET B 1 209 ? -24.874 -14.691 -8.16 1 98.35 209 MET B CA 1
ATOM 8056 C C . MET B 1 209 ? -26.046 -15.199 -7.326 1 98.35 209 MET B C 1
ATOM 8058 O O . MET B 1 209 ? -26.525 -16.315 -7.536 1 98.35 209 MET B O 1
ATOM 8062 N N . THR B 1 210 ? -26.537 -14.397 -6.41 1 97.43 210 THR B N 1
ATOM 8063 C CA . THR B 1 210 ? -27.637 -14.815 -5.548 1 97.43 210 THR B CA 1
ATOM 8064 C C . THR B 1 210 ? -28.917 -15.004 -6.357 1 97.43 210 THR B C 1
ATOM 8066 O O . THR B 1 210 ? -29.67 -15.952 -6.126 1 97.43 210 THR B O 1
ATOM 8069 N N . HIS B 1 211 ? -29.16 -14.087 -7.294 1 97.42 211 HIS B N 1
ATOM 8070 C CA . HIS B 1 211 ? -30.334 -14.242 -8.146 1 97.42 211 HIS B CA 1
ATOM 8071 C C . HIS B 1 211 ? -30.266 -15.538 -8.947 1 97.42 211 HIS B C 1
ATOM 8073 O O . HIS B 1 211 ? -31.253 -16.273 -9.031 1 97.42 211 HIS B O 1
ATOM 8079 N N . ILE B 1 212 ? -29.131 -15.838 -9.492 1 97.89 212 ILE B N 1
ATOM 8080 C CA . ILE B 1 212 ? -28.954 -17.004 -10.351 1 97.89 212 ILE B CA 1
ATOM 8081 C C . ILE B 1 212 ? -29.125 -18.281 -9.53 1 97.89 212 ILE B C 1
ATOM 8083 O O . ILE B 1 212 ? -29.725 -19.251 -9.998 1 97.89 212 ILE B O 1
ATOM 8087 N N . ILE B 1 213 ? -28.641 -18.285 -8.324 1 97.72 213 ILE B N 1
ATOM 8088 C CA . ILE B 1 213 ? -28.584 -19.485 -7.496 1 97.72 213 ILE B CA 1
ATOM 8089 C C . ILE B 1 213 ? -29.961 -19.765 -6.898 1 97.72 213 ILE B C 1
ATOM 8091 O O . ILE B 1 213 ? -30.397 -20.917 -6.839 1 97.72 213 ILE B O 1
ATOM 8095 N N . PHE B 1 214 ? -30.787 -18.732 -6.568 1 96.81 214 PHE B N 1
ATOM 8096 C CA . PHE B 1 214 ? -31.953 -18.973 -5.727 1 96.81 214 PHE B CA 1
ATOM 8097 C C . PHE B 1 214 ? -33.24 -18.825 -6.53 1 96.81 214 PHE B C 1
ATOM 8099 O O . PHE B 1 214 ? -34.195 -19.578 -6.327 1 96.81 214 PHE B O 1
ATOM 8106 N N . GLU B 1 215 ? -33.267 -17.942 -7.454 1 94.99 215 GLU B N 1
ATOM 8107 C CA . GLU B 1 215 ? -34.524 -17.613 -8.119 1 94.99 215 GLU B CA 1
ATOM 8108 C C . GLU B 1 215 ? -35.077 -18.814 -8.881 1 94.99 215 GLU B C 1
ATOM 8110 O O . GLU B 1 215 ? -36.277 -19.091 -8.826 1 94.99 215 GLU B O 1
ATOM 8115 N N . PRO B 1 216 ? -34.252 -19.565 -9.598 1 93.67 216 PRO B N 1
ATOM 8116 C CA . PRO B 1 216 ? -34.781 -20.688 -10.377 1 93.67 216 PRO B CA 1
ATOM 8117 C C . PRO B 1 216 ? -35.469 -21.737 -9.507 1 93.67 216 PRO B C 1
ATOM 8119 O O . PRO B 1 216 ? -36.276 -22.526 -10.006 1 93.67 216 PRO B O 1
ATOM 8122 N N . ILE B 1 217 ? -35.203 -21.741 -8.187 1 93.52 217 ILE B N 1
ATOM 8123 C CA . ILE B 1 217 ? -35.763 -22.774 -7.323 1 93.52 217 ILE B CA 1
ATOM 8124 C C . ILE B 1 217 ? -36.466 -22.126 -6.133 1 93.52 217 ILE B C 1
ATOM 8126 O O . ILE B 1 217 ? -36.56 -22.724 -5.058 1 93.52 217 ILE B O 1
ATOM 8130 N N . LYS B 1 218 ? -36.86 -20.896 -6.234 1 92.64 218 LYS B N 1
ATOM 8131 C CA . LYS B 1 218 ? -37.383 -20.095 -5.131 1 92.64 218 LYS B CA 1
ATOM 8132 C C . LYS B 1 218 ? -38.58 -20.778 -4.474 1 92.64 218 LYS B C 1
ATOM 8134 O O . LYS B 1 218 ? -38.8 -20.633 -3.27 1 92.64 218 LYS B O 1
ATOM 8139 N N . ASP B 1 219 ? -39.301 -21.639 -5.223 1 91.14 219 ASP B N 1
ATOM 8140 C CA . ASP B 1 219 ? -40.506 -22.287 -4.714 1 91.14 219 ASP B CA 1
ATOM 8141 C C . ASP B 1 219 ? -40.187 -23.663 -4.136 1 91.14 219 ASP B C 1
ATOM 8143 O O . ASP B 1 219 ? -41.069 -24.336 -3.599 1 91.14 219 ASP B O 1
ATOM 8147 N N . LYS B 1 220 ? -38.92 -24.064 -4.198 1 91.63 220 LYS B N 1
ATOM 8148 C CA . LYS B 1 220 ? -38.553 -25.414 -3.78 1 91.63 220 LYS B CA 1
ATOM 8149 C C . LYS B 1 220 ? -37.446 -25.383 -2.731 1 91.63 220 LYS B C 1
ATOM 8151 O O . LYS B 1 220 ? -36.773 -26.391 -2.501 1 91.63 220 LYS B O 1
ATOM 8156 N N . LEU B 1 221 ? -37.277 -24.298 -2.12 1 93.41 221 LEU B N 1
ATOM 8157 C CA . LEU B 1 221 ? -36.185 -24.177 -1.16 1 93.41 221 LEU B CA 1
ATOM 8158 C C . LEU B 1 221 ? -36.45 -25.032 0.075 1 93.41 221 LEU B C 1
ATOM 8160 O O . LEU B 1 221 ? -37.581 -25.09 0.564 1 93.41 221 LEU B O 1
ATOM 8164 N N . PRO B 1 222 ? -35.438 -25.687 0.524 1 91.28 222 PRO B N 1
ATOM 8165 C CA . PRO B 1 222 ? -35.625 -26.517 1.716 1 91.28 222 PRO B CA 1
ATOM 8166 C C . PRO B 1 222 ? -35.813 -25.69 2.987 1 91.28 222 PRO B C 1
ATOM 8168 O O . PRO B 1 222 ? -35.412 -24.524 3.034 1 91.28 222 PRO B O 1
ATOM 8171 N N . PRO B 1 223 ? -36.406 -26.265 3.964 1 91.7 223 PRO B N 1
ATOM 8172 C CA . PRO B 1 223 ? -36.628 -25.551 5.224 1 91.7 223 PRO B CA 1
ATOM 8173 C C . PRO B 1 223 ? -35.328 -25.249 5.967 1 91.7 223 PRO B C 1
ATOM 8175 O O . PRO B 1 223 ? -35.26 -24.281 6.728 1 91.7 223 PRO B O 1
ATOM 8178 N N . VAL B 1 224 ? -34.383 -26.158 5.813 1 93.89 224 VAL B N 1
ATOM 8179 C CA . VAL B 1 224 ? -33.051 -25.931 6.363 1 93.89 224 VAL B CA 1
ATOM 8180 C C . VAL B 1 224 ? -32.03 -25.851 5.231 1 93.89 224 VAL B C 1
ATOM 8182 O O . VAL B 1 224 ? -31.904 -26.784 4.433 1 93.89 224 VAL B O 1
ATOM 8185 N N . MET B 1 225 ? -31.393 -24.752 5.14 1 95.52 225 MET B N 1
ATOM 8186 C CA . MET B 1 225 ? -30.461 -24.522 4.04 1 95.52 225 MET B CA 1
ATOM 8187 C C . MET B 1 225 ? -29.048 -24.29 4.564 1 95.52 225 MET B C 1
ATOM 8189 O O . MET B 1 225 ? -28.863 -23.647 5.599 1 95.52 225 MET B O 1
ATOM 8193 N N . THR B 1 226 ? -28.076 -24.801 3.9 1 97.02 226 THR B N 1
ATOM 8194 C CA . THR B 1 226 ? -26.666 -24.589 4.208 1 97.02 226 THR B CA 1
ATOM 8195 C C . THR B 1 226 ? -25.968 -23.856 3.066 1 97.02 226 THR B C 1
ATOM 8197 O O . THR B 1 226 ? -26.171 -24.183 1.895 1 97.02 226 THR B O 1
ATOM 8200 N N . ILE B 1 227 ? -25.258 -22.81 3.37 1 98.01 227 ILE B N 1
ATOM 8201 C CA . ILE B 1 227 ? -24.494 -22.026 2.405 1 98.01 227 ILE B CA 1
ATOM 8202 C C . ILE B 1 227 ? -23.011 -22.069 2.765 1 98.01 227 ILE B C 1
ATOM 8204 O O . ILE B 1 227 ? -22.64 -21.853 3.921 1 98.01 227 ILE B O 1
ATOM 8208 N N . TYR B 1 228 ? -22.167 -22.36 1.794 1 98.3 228 TYR B N 1
ATOM 8209 C CA . TYR B 1 228 ? -20.742 -22.546 2.04 1 98.3 228 TYR B CA 1
ATOM 8210 C C . TYR B 1 228 ? -19.909 -21.677 1.106 1 98.3 228 TYR B C 1
ATOM 8212 O O . TYR B 1 228 ? -20.225 -21.549 -0.079 1 98.3 228 TYR B O 1
ATOM 8220 N N . ASP B 1 229 ? -18.876 -20.998 1.631 1 97.76 229 ASP B N 1
ATOM 8221 C CA . ASP B 1 229 ? -17.84 -20.284 0.89 1 97.76 229 ASP B CA 1
ATOM 8222 C C . ASP B 1 229 ? -16.447 -20.694 1.361 1 97.76 229 ASP B C 1
ATOM 8224 O O . ASP B 1 229 ? -16.011 -20.301 2.445 1 97.76 229 ASP B O 1
ATOM 8228 N N . PRO B 1 230 ? -15.671 -21.456 0.555 1 97.47 230 PRO B N 1
ATOM 8229 C CA . PRO B 1 230 ? -14.358 -21.957 0.967 1 97.47 230 PRO B CA 1
ATOM 8230 C C . PRO B 1 230 ? -13.292 -20.863 0.996 1 97.47 230 PRO B C 1
ATOM 8232 O O . PRO B 1 230 ? -12.141 -21.128 1.351 1 97.47 230 PRO B O 1
ATOM 8235 N N . ALA B 1 231 ? -13.636 -19.683 0.606 1 94.86 231 ALA B N 1
ATOM 8236 C CA . ALA B 1 231 ? -12.815 -18.476 0.643 1 94.86 231 ALA B CA 1
ATOM 8237 C C . ALA B 1 231 ? -13.653 -17.253 1.006 1 94.86 231 ALA B C 1
ATOM 8239 O O . ALA B 1 231 ? -13.758 -16.309 0.22 1 94.86 231 ALA B O 1
ATOM 8240 N N . CYS B 1 232 ? -14.117 -17.164 2.229 1 94.05 232 CYS B N 1
ATOM 8241 C CA . CYS B 1 232 ? -15.281 -16.342 2.538 1 94.05 232 CYS B CA 1
ATOM 8242 C C . CYS B 1 232 ? -14.874 -14.896 2.799 1 94.05 232 CYS B C 1
ATOM 8244 O O . CYS B 1 232 ? -15.724 -14.004 2.832 1 94.05 232 CYS B O 1
ATOM 8246 N N . GLY B 1 233 ? -13.501 -14.691 2.99 1 88.89 233 GLY B N 1
ATOM 8247 C CA . GLY B 1 233 ? -13.092 -13.325 3.276 1 88.89 233 GLY B CA 1
ATOM 8248 C C . GLY B 1 233 ? -13.817 -12.722 4.465 1 88.89 233 GLY B C 1
ATOM 8249 O O . GLY B 1 233 ? -13.885 -13.334 5.533 1 88.89 233 GLY B O 1
ATOM 8250 N N . SER B 1 234 ? -14.456 -11.566 4.307 1 87.19 234 SER B N 1
ATOM 8251 C CA . SER B 1 234 ? -15.169 -10.879 5.379 1 87.19 234 SER B CA 1
ATOM 8252 C C . SER B 1 234 ? -16.583 -11.426 5.542 1 87.19 234 SER B C 1
ATOM 8254 O O . SER B 1 234 ? -17.332 -10.976 6.412 1 87.19 234 SER B O 1
ATOM 8256 N N . GLY B 1 235 ? -16.962 -12.355 4.69 1 89.85 235 GLY B N 1
ATOM 8257 C CA . GLY B 1 235 ? -18.252 -13.01 4.836 1 89.85 235 GLY B CA 1
ATOM 8258 C C . GLY B 1 235 ? -19.356 -12.338 4.041 1 89.85 235 GLY B C 1
ATOM 8259 O O . GLY B 1 235 ? -20.531 -12.679 4.19 1 89.85 235 GLY B O 1
ATOM 8260 N N . GLY B 1 236 ? -19.033 -11.413 3.205 1 86.68 236 GLY B N 1
ATOM 8261 C CA . GLY B 1 236 ? -20.022 -10.68 2.431 1 86.68 236 GLY B CA 1
ATOM 8262 C C . GLY B 1 236 ? -20.917 -11.581 1.601 1 86.68 236 GLY B C 1
ATOM 8263 O O . GLY B 1 236 ? -22.136 -11.398 1.573 1 86.68 236 GLY B O 1
ATOM 8264 N N . MET B 1 237 ? -20.344 -12.585 0.963 1 92.55 237 MET B N 1
ATOM 8265 C CA . MET B 1 237 ? -21.097 -13.52 0.132 1 92.55 237 MET B CA 1
ATOM 8266 C C . MET B 1 237 ? -22.096 -14.311 0.971 1 92.55 237 MET B C 1
ATOM 8268 O O . MET B 1 237 ? -23.234 -14.526 0.549 1 92.55 237 MET B O 1
ATOM 8272 N N . LEU B 1 238 ? -21.723 -14.71 2.117 1 94.11 238 LEU B N 1
ATOM 8273 C CA . LEU B 1 238 ? -22.56 -15.509 3.006 1 94.11 238 LEU B CA 1
ATOM 8274 C C . LEU B 1 238 ? -23.73 -14.687 3.535 1 94.11 238 LEU B C 1
ATOM 8276 O O . LEU B 1 238 ? -24.89 -15.069 3.365 1 94.11 238 LEU B O 1
ATOM 8280 N N . THR B 1 239 ? -23.449 -13.515 4.014 1 88.93 239 THR B N 1
ATOM 8281 C CA . THR B 1 239 ? -24.481 -12.706 4.652 1 88.93 239 THR B CA 1
ATOM 8282 C C . THR B 1 239 ? -25.432 -12.122 3.611 1 88.93 239 THR B C 1
ATOM 8284 O O . THR B 1 239 ? -26.631 -11.99 3.862 1 88.93 239 THR B O 1
ATOM 8287 N N . GLU B 1 240 ? -24.922 -11.77 2.473 1 88.89 240 GLU B N 1
ATOM 8288 C CA . GLU B 1 240 ? -25.781 -11.259 1.409 1 88.89 240 GLU B CA 1
ATOM 8289 C C . GLU B 1 240 ? -26.709 -12.348 0.878 1 88.89 240 GLU B C 1
ATOM 8291 O O . GLU B 1 240 ? -27.843 -12.067 0.484 1 88.89 240 GLU B O 1
ATOM 8296 N N . SER B 1 241 ? -26.208 -13.532 0.8 1 94.61 241 SER B N 1
ATOM 8297 C CA . SER B 1 241 ? -27.053 -14.65 0.393 1 94.61 241 SER B CA 1
ATOM 8298 C C . SER B 1 241 ? -28.194 -14.868 1.38 1 94.61 241 SER B C 1
ATOM 8300 O O . SER B 1 241 ? -29.348 -15.031 0.978 1 94.61 241 SER B O 1
ATOM 8302 N N . GLN B 1 242 ? -27.845 -14.839 2.638 1 93.09 242 GLN B N 1
ATOM 8303 C CA . GLN B 1 242 ? -28.859 -14.998 3.674 1 93.09 242 GLN B CA 1
ATOM 8304 C C . GLN B 1 242 ? -29.892 -13.876 3.609 1 93.09 242 GLN B C 1
ATOM 8306 O O . GLN B 1 242 ? -31.096 -14.129 3.683 1 93.09 242 GLN B O 1
ATOM 8311 N N . ASN B 1 243 ? -29.432 -12.649 3.49 1 88.91 243 ASN B N 1
ATOM 8312 C CA . ASN B 1 243 ? -30.324 -11.497 3.415 1 88.91 243 ASN B CA 1
ATOM 8313 C C . ASN B 1 243 ? -31.249 -11.583 2.204 1 88.91 243 ASN B C 1
ATOM 8315 O O . ASN B 1 243 ? -32.422 -11.214 2.287 1 88.91 243 ASN B O 1
ATOM 8319 N N . PHE B 1 244 ? -30.713 -12.049 1.149 1 92.38 244 PHE B N 1
ATOM 8320 C CA . PHE B 1 244 ? -31.479 -12.15 -0.088 1 92.38 244 PHE B CA 1
ATOM 8321 C C . PHE B 1 244 ? -32.642 -13.122 0.072 1 92.38 244 PHE B C 1
ATOM 8323 O O . PHE B 1 244 ? -33.767 -12.825 -0.335 1 92.38 244 PHE B O 1
ATOM 8330 N N . ILE B 1 245 ? -32.402 -14.255 0.642 1 94.03 245 ILE B N 1
ATOM 8331 C CA . ILE B 1 245 ? -33.419 -15.299 0.692 1 94.03 245 ILE B CA 1
ATOM 8332 C C . ILE B 1 245 ? -34.417 -14.995 1.806 1 94.03 245 ILE B C 1
ATOM 8334 O O . ILE B 1 245 ? -35.588 -15.371 1.719 1 94.03 245 ILE B O 1
ATOM 8338 N N . LYS B 1 246 ? -33.925 -14.168 2.831 1 91.23 246 LYS B N 1
ATOM 8339 C CA . LYS B 1 246 ? -34.78 -13.933 3.991 1 91.23 246 LYS B CA 1
ATOM 8340 C C . LYS B 1 246 ? -35.481 -12.581 3.891 1 91.23 246 LYS B C 1
ATOM 8342 O O . LYS B 1 246 ? -36.353 -12.267 4.705 1 91.23 246 LYS B O 1
ATOM 8347 N N . ASP B 1 247 ? -35.114 -11.773 2.973 1 88.13 247 ASP B N 1
ATOM 8348 C CA . ASP B 1 247 ? -35.671 -10.432 2.831 1 88.13 247 ASP B CA 1
ATOM 8349 C C . ASP B 1 247 ? -37.197 -10.472 2.791 1 88.13 247 ASP B C 1
ATOM 8351 O O . ASP B 1 247 ? -37.784 -11.029 1.862 1 88.13 247 ASP B O 1
ATOM 8355 N N . GLU B 1 248 ? -37.786 -9.791 3.741 1 85.15 248 GLU B N 1
ATOM 8356 C CA . GLU B 1 248 ? -39.242 -9.795 3.849 1 85.15 248 GLU B CA 1
ATOM 8357 C C . GLU B 1 248 ? -39.884 -9.04 2.689 1 85.15 248 GLU B C 1
ATOM 8359 O O . GLU B 1 248 ? -41.029 -9.314 2.321 1 85.15 248 GLU B O 1
ATOM 8364 N N . ASP B 1 249 ? -39.119 -8.167 2.158 1 83.66 249 ASP B N 1
ATOM 8365 C CA . ASP B 1 249 ? -39.632 -7.379 1.041 1 83.66 249 ASP B CA 1
ATOM 8366 C C . ASP B 1 249 ? -39.175 -7.959 -0.296 1 83.66 249 ASP B C 1
ATOM 8368 O O . ASP B 1 249 ? -39.439 -7.379 -1.352 1 83.66 249 ASP B O 1
ATOM 8372 N N . GLY B 1 250 ? -38.475 -9.067 -0.104 1 84.97 250 GLY B N 1
ATOM 8373 C CA . GLY B 1 250 ? -37.937 -9.661 -1.317 1 84.97 250 GLY B CA 1
ATOM 8374 C C . GLY B 1 250 ? -38.863 -10.689 -1.94 1 84.97 250 GLY B C 1
ATOM 8375 O O . GLY B 1 250 ? -39.989 -10.879 -1.477 1 84.97 250 GLY B O 1
ATOM 8376 N N . GLU B 1 251 ? -38.4 -11.299 -3.028 1 81.81 251 GLU B N 1
ATOM 8377 C CA . GLU B 1 251 ? -39.209 -12.226 -3.813 1 81.81 251 GLU B CA 1
ATOM 8378 C C . GLU B 1 251 ? -39.265 -13.603 -3.156 1 81.81 251 GLU B C 1
ATOM 8380 O O . GLU B 1 251 ? -40.261 -14.318 -3.286 1 81.81 251 GLU B O 1
ATOM 8385 N N . ILE B 1 252 ? -38.271 -14.064 -2.405 1 88.98 252 ILE B N 1
ATOM 8386 C CA . ILE B 1 252 ? -38.137 -15.437 -1.931 1 88.98 252 ILE B CA 1
ATOM 8387 C C . ILE B 1 252 ? -38.776 -15.571 -0.551 1 88.98 252 ILE B C 1
ATOM 8389 O O . ILE B 1 252 ? -39.578 -16.478 -0.317 1 88.98 252 ILE B O 1
ATOM 8393 N N . LYS B 1 253 ? -38.487 -14.615 0.407 1 88.93 253 LYS B N 1
ATOM 8394 C CA . LYS B 1 253 ? -39.041 -14.578 1.758 1 88.93 253 LYS B CA 1
ATOM 8395 C C . LYS B 1 253 ? -39.006 -15.961 2.403 1 88.93 253 LYS B C 1
ATOM 8397 O O . LYS B 1 253 ? -40.03 -16.455 2.881 1 88.93 253 LYS B O 1
ATOM 8402 N N . ALA B 1 254 ? -37.835 -16.55 2.403 1 89.27 254 ALA B N 1
ATOM 8403 C CA . ALA B 1 254 ? -37.681 -17.896 2.949 1 89.27 254 ALA B CA 1
ATOM 8404 C C . ALA B 1 254 ? -37.906 -17.905 4.458 1 89.27 254 ALA B C 1
ATOM 8406 O O . ALA B 1 254 ? -37.485 -16.983 5.16 1 89.27 254 ALA B O 1
ATOM 8407 N N . LYS B 1 255 ? -38.601 -18.857 4.913 1 85.23 255 LYS B N 1
ATOM 8408 C CA . LYS B 1 255 ? -38.913 -18.963 6.335 1 85.23 255 LYS B CA 1
ATOM 8409 C C . LYS B 1 255 ? -37.977 -19.946 7.032 1 85.23 255 LYS B C 1
ATOM 8411 O O . LYS B 1 255 ? -37.847 -19.925 8.258 1 85.23 255 LYS B O 1
ATOM 8416 N N . GLY B 1 256 ? -37.277 -20.696 6.293 1 86.27 256 GLY B N 1
ATOM 8417 C CA . GLY B 1 256 ? -36.439 -21.73 6.878 1 86.27 256 GLY B CA 1
ATOM 8418 C C . GLY B 1 256 ? -35.162 -21.186 7.492 1 86.27 256 GLY B C 1
ATOM 8419 O O . GLY B 1 256 ? -34.873 -19.993 7.381 1 86.27 256 GLY B O 1
ATOM 8420 N N . ASP B 1 257 ? -34.422 -22.102 8.214 1 92.32 257 ASP B N 1
ATOM 8421 C CA . ASP B 1 257 ? -33.148 -21.761 8.84 1 92.32 257 ASP B CA 1
ATOM 8422 C C . ASP B 1 257 ? -32.012 -21.783 7.82 1 92.32 257 ASP B C 1
ATOM 8424 O O . ASP B 1 257 ? -31.995 -22.626 6.921 1 92.32 257 ASP B O 1
ATOM 8428 N N . VAL B 1 258 ? -31.201 -20.805 7.942 1 94.47 258 VAL B N 1
ATOM 8429 C CA . VAL B 1 258 ? -30.039 -20.728 7.063 1 94.47 258 VAL B CA 1
ATOM 8430 C C . VAL B 1 258 ? -28.759 -20.831 7.888 1 94.47 258 VAL B C 1
ATOM 8432 O O . VAL B 1 258 ? -28.561 -20.067 8.836 1 94.47 258 VAL B O 1
ATOM 8435 N N . TYR B 1 259 ? -27.935 -21.792 7.609 1 95.87 259 TYR B N 1
ATOM 8436 C CA . TYR B 1 259 ? -26.639 -21.964 8.254 1 95.87 259 TYR B CA 1
ATOM 8437 C C . TYR B 1 259 ? -25.505 -21.582 7.31 1 95.87 259 TYR B C 1
ATOM 8439 O O . TYR B 1 259 ? -25.443 -22.064 6.177 1 95.87 259 TYR B O 1
ATOM 8447 N N . LEU B 1 260 ? -24.664 -20.709 7.778 1 96.81 260 LEU B N 1
ATOM 8448 C CA . LEU B 1 260 ? -23.571 -20.186 6.966 1 96.81 260 LEU B CA 1
ATOM 8449 C C . LEU B 1 260 ? -22.246 -20.832 7.356 1 96.81 260 LEU B C 1
ATOM 8451 O O . LEU B 1 260 ? -21.914 -20.91 8.541 1 96.81 260 LEU B O 1
ATOM 8455 N N . TYR B 1 261 ? -21.538 -21.351 6.386 1 97.59 261 TYR B N 1
ATOM 8456 C CA . TYR B 1 261 ? -20.23 -21.97 6.567 1 97.59 261 TYR B CA 1
ATOM 8457 C C . TYR B 1 261 ? -19.167 -21.251 5.744 1 97.59 261 TYR B C 1
ATOM 8459 O O . TYR B 1 261 ? -19.426 -20.838 4.611 1 97.59 261 TYR B O 1
ATOM 8467 N N . GLY B 1 262 ? -18.009 -21.015 6.312 1 96.4 262 GLY B N 1
ATOM 8468 C CA . GLY B 1 262 ? -16.953 -20.338 5.578 1 96.4 262 GLY B CA 1
ATOM 8469 C C . GLY B 1 262 ? -15.563 -20.679 6.081 1 96.4 262 GLY B C 1
ATOM 8470 O O . GLY B 1 262 ? -15.406 -21.172 7.2 1 96.4 262 GLY B O 1
ATOM 8471 N N . LYS B 1 263 ? -14.581 -20.527 5.28 1 96.22 263 LYS B N 1
ATOM 8472 C CA . LYS B 1 263 ? -13.172 -20.692 5.625 1 96.22 263 LYS B CA 1
ATOM 8473 C C . LYS B 1 263 ? -12.343 -19.51 5.129 1 96.22 263 LYS B C 1
ATOM 8475 O O . LYS B 1 263 ? -12.569 -19.006 4.027 1 96.22 263 LYS B O 1
ATOM 8480 N N . GLU B 1 264 ? -11.494 -19.008 5.975 1 93.49 264 GLU B N 1
ATOM 8481 C CA . GLU B 1 264 ? -10.655 -17.858 5.651 1 93.49 264 GLU B CA 1
ATOM 8482 C C . GLU B 1 264 ? -9.252 -18.019 6.229 1 93.49 264 GLU B C 1
ATOM 8484 O O . GLU B 1 264 ? -9.093 -18.395 7.392 1 93.49 264 GLU B O 1
ATOM 8489 N N . ILE B 1 265 ? -8.267 -17.768 5.379 1 91.46 265 ILE B N 1
ATOM 8490 C CA . ILE B 1 265 ? -6.889 -18.043 5.772 1 91.46 265 ILE B CA 1
ATOM 8491 C C . ILE B 1 265 ? -6.32 -16.846 6.53 1 91.46 265 ILE B C 1
ATOM 8493 O O . ILE B 1 265 ? -5.496 -17.009 7.433 1 91.46 265 ILE B O 1
ATOM 8497 N N . ASN B 1 266 ? -6.642 -15.657 6.189 1 88.54 266 ASN B N 1
ATOM 8498 C CA . ASN B 1 266 ? -6.114 -14.45 6.816 1 88.54 266 ASN B CA 1
ATOM 8499 C C . ASN B 1 266 ? -6.775 -14.186 8.166 1 88.54 266 ASN B C 1
ATOM 8501 O O . ASN B 1 266 ? -7.999 -14.076 8.252 1 88.54 266 ASN B O 1
ATOM 8505 N N . ASP B 1 267 ? -6.048 -13.983 9.178 1 91.61 267 ASP B N 1
ATOM 8506 C CA . ASP B 1 267 ? -6.552 -13.863 10.543 1 91.61 267 ASP B CA 1
ATOM 8507 C C . ASP B 1 267 ? -7.446 -12.634 10.694 1 91.61 267 ASP B C 1
ATOM 8509 O O . ASP B 1 267 ? -8.51 -12.706 11.312 1 91.61 267 ASP B O 1
ATOM 8513 N N . GLU B 1 268 ? -7.024 -11.535 10.159 1 88.97 268 GLU B N 1
ATOM 8514 C CA . GLU B 1 268 ? -7.778 -10.294 10.31 1 88.97 268 GLU B CA 1
ATOM 8515 C C . GLU B 1 268 ? -9.125 -10.377 9.596 1 88.97 268 GLU B C 1
ATOM 8517 O O . GLU B 1 268 ? -10.154 -9.993 10.156 1 88.97 268 GLU B O 1
ATOM 8522 N N . THR B 1 269 ? -9.093 -10.902 8.395 1 88.35 269 THR B N 1
ATOM 8523 C CA . THR B 1 269 ? -10.322 -11.039 7.621 1 88.35 269 THR B CA 1
ATOM 8524 C C . THR B 1 269 ? -11.265 -12.044 8.276 1 88.35 269 THR B C 1
ATOM 8526 O O . THR B 1 269 ? -12.477 -11.828 8.322 1 88.35 269 THR B O 1
ATOM 8529 N N . TYR B 1 270 ? -10.679 -13.101 8.82 1 92.76 270 TYR B N 1
ATOM 8530 C CA . TYR B 1 270 ? -11.445 -14.086 9.575 1 92.76 270 TYR B CA 1
ATOM 8531 C C . TYR B 1 270 ? -12.122 -13.444 10.78 1 92.76 270 TYR B C 1
ATOM 8533 O O . TYR B 1 270 ? -13.301 -13.695 11.044 1 92.76 270 TYR B O 1
ATOM 8541 N N . ALA B 1 271 ? -11.394 -12.624 11.461 1 93.05 271 ALA B N 1
ATOM 8542 C CA . ALA B 1 271 ? -11.917 -11.96 12.653 1 93.05 271 ALA B CA 1
ATOM 8543 C C . ALA B 1 271 ? -13.087 -11.046 12.302 1 93.05 271 ALA B C 1
ATOM 8545 O O . ALA B 1 271 ? -14.076 -10.983 13.036 1 93.05 271 ALA B O 1
ATOM 8546 N N . ILE B 1 272 ? -12.997 -10.382 11.216 1 90.38 272 ILE B N 1
ATOM 8547 C CA . ILE B 1 272 ? -14.069 -9.504 10.761 1 90.38 272 ILE B CA 1
ATOM 8548 C C . ILE B 1 272 ? -15.302 -10.334 10.41 1 90.38 272 ILE B C 1
ATOM 8550 O O . ILE B 1 272 ? -16.415 -10.014 10.834 1 90.38 272 ILE B O 1
ATOM 8554 N N . CYS B 1 273 ? -15.062 -11.403 9.672 1 91.86 273 CYS B N 1
ATOM 8555 C CA . CYS B 1 273 ? -16.162 -12.283 9.291 1 91.86 273 CYS B CA 1
ATOM 8556 C C . CYS B 1 273 ? -16.858 -12.85 10.522 1 91.86 273 CYS B C 1
ATOM 8558 O O . CYS B 1 273 ? -18.086 -12.806 10.621 1 91.86 273 CYS B O 1
ATOM 8560 N N . LYS B 1 274 ? -16.057 -13.373 11.397 1 92.93 274 LYS B N 1
ATOM 8561 C CA . LYS B 1 274 ? -16.607 -13.979 12.606 1 92.93 274 LYS B CA 1
ATOM 8562 C C . LYS B 1 274 ? -17.369 -12.952 13.439 1 92.93 274 LYS B C 1
ATOM 8564 O O . LYS B 1 274 ? -18.441 -13.248 13.97 1 92.93 274 LYS B O 1
ATOM 8569 N N . SER B 1 275 ? -16.834 -11.757 13.562 1 91.75 275 SER B N 1
ATOM 8570 C CA . SER B 1 275 ? -17.496 -10.685 14.299 1 91.75 275 SER B CA 1
ATOM 8571 C C . SER B 1 275 ? -18.84 -10.33 13.672 1 91.75 275 SER B C 1
ATOM 8573 O O . SER B 1 275 ? -19.831 -10.14 14.38 1 91.75 275 SER B O 1
ATOM 8575 N N . ASP B 1 276 ? -18.873 -10.235 12.425 1 88.2 276 ASP B N 1
ATOM 8576 C CA . ASP B 1 276 ? -20.105 -9.908 11.713 1 88.2 276 ASP B CA 1
ATOM 8577 C C . ASP B 1 276 ? -21.154 -11.002 11.898 1 88.2 276 ASP B C 1
ATOM 8579 O O . ASP B 1 276 ? -22.341 -10.71 12.057 1 88.2 276 ASP B O 1
ATOM 8583 N N . MET B 1 277 ? -20.7 -12.229 11.865 1 89.78 277 MET B N 1
ATOM 8584 C CA . MET B 1 277 ? -21.597 -13.357 12.097 1 89.78 277 MET B CA 1
ATOM 8585 C C . MET B 1 277 ? -22.217 -13.282 13.488 1 89.78 277 MET B C 1
ATOM 8587 O O . MET B 1 277 ? -23.419 -13.497 13.65 1 89.78 277 MET B O 1
ATOM 8591 N N . MET B 1 278 ? -21.401 -12.949 14.429 1 89.1 278 MET B N 1
ATOM 8592 C CA . MET B 1 278 ? -21.855 -12.877 15.815 1 89.1 278 MET B CA 1
ATOM 8593 C C . MET B 1 278 ? -22.865 -11.749 15.998 1 89.1 278 MET B C 1
ATOM 8595 O O . MET B 1 278 ? -23.896 -11.933 16.647 1 89.1 278 MET B O 1
ATOM 8599 N N . ILE B 1 279 ? -22.596 -10.659 15.408 1 86.84 279 ILE B N 1
ATOM 8600 C CA . ILE B 1 279 ? -23.424 -9.468 15.558 1 86.84 279 ILE B CA 1
ATOM 8601 C C . ILE B 1 279 ? -24.784 -9.7 14.904 1 86.84 279 ILE B C 1
ATOM 8603 O O . ILE B 1 279 ? -25.811 -9.249 15.417 1 86.84 279 ILE B O 1
ATOM 8607 N N . LYS B 1 280 ? -24.812 -10.506 13.845 1 83.4 280 LYS B N 1
ATOM 8608 C CA . LYS B 1 280 ? -26.038 -10.76 13.094 1 83.4 280 LYS B CA 1
ATOM 8609 C C . LYS B 1 280 ? -26.785 -11.967 13.653 1 83.4 280 LYS B C 1
ATOM 8611 O O . LYS B 1 280 ? -27.808 -12.379 13.103 1 83.4 280 LYS B O 1
ATOM 8616 N N . GLY B 1 281 ? -26.191 -12.596 14.676 1 79.58 281 GLY B N 1
ATOM 8617 C CA . GLY B 1 281 ? -26.884 -13.6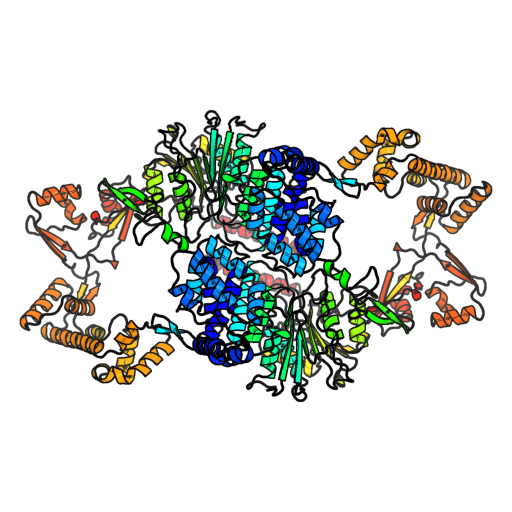81 15.352 1 79.58 281 GLY B CA 1
ATOM 8618 C C . GLY B 1 281 ? -26.61 -15.04 14.736 1 79.58 281 GLY B C 1
ATOM 8619 O O . GLY B 1 281 ? -27.279 -16.022 15.064 1 79.58 281 GLY B O 1
ATOM 8620 N N . ASN B 1 282 ? -25.716 -15.066 13.785 1 82.6 282 ASN B N 1
ATOM 8621 C CA . ASN B 1 282 ? -25.325 -16.345 13.202 1 82.6 282 ASN B CA 1
ATOM 8622 C C . ASN B 1 282 ? -24.33 -17.086 14.091 1 82.6 282 ASN B C 1
ATOM 8624 O O . ASN B 1 282 ? -23.738 -16.493 14.994 1 82.6 282 ASN B O 1
ATOM 8628 N N . ASN B 1 283 ? -24.185 -18.404 13.838 1 81.96 283 ASN B N 1
ATOM 8629 C CA . ASN B 1 283 ? -23.224 -19.207 14.585 1 81.96 283 ASN B CA 1
ATOM 8630 C C . ASN B 1 283 ? -21.797 -18.969 14.1 1 81.96 283 ASN B C 1
ATOM 8632 O O . ASN B 1 283 ? -21.422 -19.418 13.015 1 81.96 283 ASN B O 1
ATOM 8636 N N . PRO B 1 284 ? -20.994 -18.443 14.857 1 87.24 284 PRO B N 1
ATOM 8637 C CA . PRO B 1 284 ? -19.637 -18.121 14.41 1 87.24 284 PRO B CA 1
ATOM 8638 C C . PRO B 1 284 ? -18.742 -19.354 14.306 1 87.24 284 PRO B C 1
ATOM 8640 O O . PRO B 1 284 ? -17.677 -19.298 13.685 1 87.24 284 PRO B O 1
ATOM 8643 N N . GLU B 1 285 ? -19.117 -20.474 14.861 1 88.45 285 GLU B N 1
ATOM 8644 C CA . GLU B 1 285 ? -18.275 -21.666 14.899 1 88.45 285 GLU B CA 1
ATOM 8645 C C . GLU B 1 285 ? -18.165 -22.308 13.52 1 88.45 285 GLU B C 1
ATOM 8647 O O . GLU B 1 285 ? -17.28 -23.133 13.282 1 88.45 285 GLU B O 1
ATOM 8652 N N . ASN B 1 286 ? -19.106 -21.964 12.624 1 93.32 286 ASN B N 1
ATOM 8653 C CA . ASN B 1 286 ? -19.084 -22.5 11.268 1 93.32 286 ASN B CA 1
ATOM 8654 C C . ASN B 1 286 ? -18.087 -21.754 10.386 1 93.32 286 ASN B C 1
ATOM 8656 O O . ASN B 1 286 ? -17.826 -22.163 9.253 1 93.32 286 ASN B O 1
ATOM 8660 N N . ILE B 1 287 ? -17.513 -20.692 10.937 1 94.93 287 ILE B N 1
ATOM 8661 C CA . ILE B 1 287 ? -16.437 -19.99 10.244 1 94.93 287 ILE B CA 1
ATOM 8662 C C . ILE B 1 287 ? -15.086 -20.478 10.761 1 94.93 287 ILE B C 1
ATOM 8664 O O . ILE B 1 287 ? -14.799 -20.379 11.956 1 94.93 287 ILE B O 1
ATOM 8668 N N . ARG B 1 288 ? -14.28 -21.041 9.903 1 94.92 288 ARG B N 1
ATOM 8669 C CA . ARG B 1 288 ? -13.007 -21.635 10.295 1 94.92 288 ARG B CA 1
ATOM 8670 C C . ARG B 1 288 ? -11.835 -20.856 9.709 1 94.92 288 ARG B C 1
ATOM 8672 O O . ARG B 1 288 ? -11.954 -20.258 8.637 1 94.92 288 ARG B O 1
ATOM 8679 N N . VAL B 1 289 ? -10.721 -20.921 10.447 1 93.32 289 VAL B N 1
ATOM 8680 C CA . VAL B 1 289 ? -9.53 -20.191 10.027 1 93.32 289 VAL B CA 1
ATOM 8681 C C . VAL B 1 289 ? -8.5 -21.165 9.458 1 93.32 289 VAL B C 1
ATOM 8683 O O . VAL B 1 289 ? -8.321 -22.266 9.985 1 93.32 289 VAL B O 1
ATOM 8686 N N . GLY B 1 290 ? -7.89 -20.812 8.33 1 92.45 290 GLY B N 1
ATOM 8687 C CA . GLY B 1 290 ? -6.83 -21.621 7.75 1 92.45 290 GLY B CA 1
ATOM 8688 C C . GLY B 1 290 ? -6.964 -21.795 6.249 1 92.45 290 GLY B C 1
ATOM 8689 O O . GLY B 1 290 ? -7.889 -21.257 5.637 1 92.45 290 GLY B O 1
ATOM 8690 N N . SER B 1 291 ? -6.104 -22.544 5.668 1 92.14 291 SER B N 1
ATOM 8691 C CA . SER B 1 291 ? -6.081 -22.786 4.229 1 92.14 291 SER B CA 1
ATOM 8692 C C . SER B 1 291 ? -7.05 -23.898 3.84 1 92.14 291 SER B C 1
ATOM 8694 O O . SER B 1 291 ? -6.958 -25.016 4.353 1 92.14 291 SER B O 1
ATOM 8696 N N . THR B 1 292 ? -7.928 -23.572 2.961 1 95.68 292 THR B N 1
ATOM 8697 C CA . THR B 1 292 ? -8.854 -24.561 2.421 1 95.68 292 THR B CA 1
ATOM 8698 C C . THR B 1 292 ? -8.097 -25.682 1.714 1 95.68 292 THR B C 1
ATOM 8700 O O . THR B 1 292 ? -8.5 -26.845 1.776 1 95.68 292 THR B O 1
ATOM 8703 N N . LEU B 1 293 ? -6.981 -25.378 1.078 1 94.65 293 LEU B N 1
ATOM 8704 C CA . LEU B 1 293 ? -6.23 -26.356 0.298 1 94.65 293 LEU B CA 1
ATOM 8705 C C . LEU B 1 293 ? -5.387 -27.245 1.207 1 94.65 293 LEU B C 1
ATOM 8707 O O . LEU B 1 293 ? -5.197 -28.429 0.921 1 94.65 293 LEU B O 1
ATOM 8711 N N . SER B 1 294 ? -4.911 -26.749 2.33 1 91.86 294 SER B N 1
ATOM 8712 C CA . SER B 1 294 ? -4.053 -27.507 3.235 1 91.86 294 SER B CA 1
ATOM 8713 C C . SER B 1 294 ? -4.871 -28.449 4.113 1 91.86 294 SER B C 1
ATOM 8715 O O . SER B 1 294 ? -4.393 -29.518 4.498 1 91.86 294 SER B O 1
ATOM 8717 N N . THR B 1 295 ? -6.112 -27.979 4.49 1 93.22 295 THR B N 1
ATOM 8718 C CA . THR B 1 295 ? -6.918 -28.782 5.403 1 93.22 295 THR B CA 1
ATOM 8719 C C . THR B 1 295 ? -8.37 -28.838 4.935 1 93.22 295 THR B C 1
ATOM 8721 O O . THR B 1 295 ? -8.986 -27.802 4.678 1 93.22 295 THR B O 1
ATOM 8724 N N . ASN B 1 296 ? -8.883 -30.005 4.885 1 94.51 296 ASN B N 1
ATOM 8725 C CA . ASN B 1 296 ? -10.294 -30.217 4.583 1 94.51 296 ASN B CA 1
ATOM 8726 C C . ASN B 1 296 ? -11.157 -30.123 5.838 1 94.51 296 ASN B C 1
ATOM 8728 O O . ASN B 1 296 ? -11.683 -31.132 6.312 1 94.51 296 ASN B O 1
ATOM 8732 N N . GLU B 1 297 ? -11.439 -28.971 6.341 1 90.54 297 GLU B N 1
ATOM 8733 C CA . GLU B 1 297 ? -12.088 -28.721 7.624 1 90.54 297 GLU B CA 1
ATOM 8734 C C . GLU B 1 297 ? -13.524 -29.239 7.627 1 90.54 297 GLU B C 1
ATOM 8736 O O . GLU B 1 297 ? -14.06 -29.59 8.68 1 90.54 297 GLU B O 1
ATOM 8741 N N . PHE B 1 298 ? -14.133 -29.277 6.508 1 95.3 298 PHE B N 1
ATOM 8742 C CA . PHE B 1 298 ? -15.521 -29.714 6.416 1 95.3 298 PHE B CA 1
ATOM 8743 C C . PHE B 1 298 ? -15.621 -31.054 5.698 1 95.3 298 PHE B C 1
ATOM 8745 O O . PHE B 1 298 ? -16.534 -31.268 4.897 1 95.3 298 PHE B O 1
ATOM 8752 N N . ALA B 1 299 ? -14.62 -31.853 6.012 1 93.7 299 ALA B N 1
ATOM 8753 C CA . ALA B 1 299 ? -14.64 -33.193 5.432 1 93.7 299 ALA B CA 1
ATOM 8754 C C . ALA B 1 299 ? -15.938 -33.92 5.776 1 93.7 299 ALA B C 1
ATOM 8756 O O . ALA B 1 299 ? -16.363 -33.93 6.933 1 93.7 299 ALA B O 1
ATOM 8757 N N . GLY B 1 300 ? -16.625 -34.442 4.82 1 92.51 300 GLY B N 1
ATOM 8758 C CA . GLY B 1 300 ? -17.836 -35.22 5.024 1 92.51 300 GLY B CA 1
ATOM 8759 C C . GLY B 1 300 ? -19.093 -34.371 5.051 1 92.51 300 GLY B C 1
ATOM 8760 O O . GLY B 1 300 ? -20.205 -34.9 5.114 1 92.51 300 GLY B O 1
ATOM 8761 N N . THR B 1 301 ? -18.915 -33.054 5.072 1 95.62 301 THR B N 1
ATOM 8762 C CA . THR B 1 301 ? -20.069 -32.161 5.056 1 95.62 301 THR B CA 1
ATOM 8763 C C . THR B 1 301 ? -20.426 -31.763 3.627 1 95.62 301 THR B C 1
ATOM 8765 O O . THR B 1 301 ? -19.54 -31.507 2.809 1 95.62 301 THR B O 1
ATOM 8768 N N . THR B 1 302 ? -21.684 -31.751 3.295 1 97.35 302 THR B N 1
ATOM 8769 C CA . THR B 1 302 ? -22.19 -31.304 2.001 1 97.35 302 THR B CA 1
ATOM 8770 C C . THR B 1 302 ? -23.111 -30.099 2.169 1 97.35 302 THR B C 1
ATOM 8772 O O . THR B 1 302 ? -23.612 -29.841 3.265 1 97.35 302 THR B O 1
ATOM 8775 N N . PHE B 1 303 ? -23.288 -29.33 1.133 1 98.12 303 PHE B N 1
ATOM 8776 C CA . PHE B 1 303 ? -23.999 -28.064 1.257 1 98.12 303 PHE B CA 1
ATOM 8777 C C . PHE B 1 303 ? -25.028 -27.909 0.143 1 98.12 303 PHE B C 1
ATOM 8779 O O . PHE B 1 303 ? -24.847 -28.44 -0.955 1 98.12 303 PHE B O 1
ATOM 8786 N N . ASP B 1 304 ? -26.093 -27.173 0.383 1 97.96 304 ASP B N 1
ATOM 8787 C CA . ASP B 1 304 ? -27.13 -26.893 -0.605 1 97.96 304 ASP B CA 1
ATOM 8788 C C . ASP B 1 304 ? -26.648 -25.869 -1.631 1 97.96 304 ASP B C 1
ATOM 8790 O O . ASP B 1 304 ? -26.884 -26.027 -2.83 1 97.96 304 ASP B O 1
ATOM 8794 N N . PHE B 1 305 ? -25.99 -24.806 -1.121 1 98.31 305 PHE B N 1
ATOM 8795 C CA . PHE B 1 305 ? -25.559 -23.696 -1.963 1 98.31 305 PHE B CA 1
ATOM 8796 C C . PHE B 1 305 ? -24.119 -23.307 -1.651 1 98.31 305 PHE B C 1
ATOM 8798 O O . PHE B 1 305 ? -23.708 -23.31 -0.488 1 98.31 305 PHE B O 1
ATOM 8805 N N . MET B 1 306 ? -23.37 -23.071 -2.632 1 98.75 306 MET B N 1
ATOM 8806 C CA . MET B 1 306 ? -21.993 -22.62 -2.449 1 98.75 306 MET B CA 1
ATOM 8807 C C . MET B 1 306 ? -21.671 -21.46 -3.385 1 98.75 306 MET B C 1
ATOM 8809 O O . MET B 1 306 ? -21.841 -21.572 -4.6 1 98.75 306 MET B O 1
ATOM 8813 N N . LEU B 1 307 ? -21.339 -20.306 -2.882 1 98.16 307 LEU B N 1
ATOM 8814 C CA . LEU B 1 307 ? -20.93 -19.119 -3.625 1 98.16 307 LEU B CA 1
ATOM 8815 C C . LEU B 1 307 ? -19.527 -18.68 -3.217 1 98.16 307 LEU B C 1
ATOM 8817 O O . LEU B 1 307 ? -19.219 -18.6 -2.026 1 98.16 307 LEU B O 1
ATOM 8821 N N . SER B 1 308 ? -18.656 -18.448 -4.216 1 96.58 308 SER B N 1
ATOM 8822 C CA . SER B 1 308 ? -17.286 -18.125 -3.828 1 96.58 308 SER B CA 1
ATOM 8823 C C . SER B 1 308 ? -16.591 -17.288 -4.897 1 96.58 308 SER B C 1
ATOM 8825 O O . SER B 1 308 ? -16.96 -17.343 -6.072 1 96.58 308 SER B O 1
ATOM 8827 N N . ASN B 1 309 ? -15.727 -16.393 -4.499 1 94.43 309 ASN B N 1
ATOM 8828 C CA . ASN B 1 309 ? -14.707 -15.737 -5.311 1 94.43 309 ASN B CA 1
ATOM 8829 C C . ASN B 1 309 ? -13.301 -16.088 -4.835 1 94.43 309 ASN B C 1
ATOM 8831 O O . ASN B 1 309 ? -12.67 -15.308 -4.119 1 94.43 309 ASN B O 1
ATOM 8835 N N . PRO B 1 310 ? -12.823 -17.27 -5.271 1 93.36 310 PRO B N 1
ATOM 8836 C CA . PRO B 1 310 ? -11.504 -17.704 -4.804 1 93.36 310 PRO B CA 1
ATOM 8837 C C . PRO B 1 310 ? -10.366 -16.872 -5.392 1 93.36 310 PRO B C 1
ATOM 8839 O O . PRO B 1 310 ? -10.573 -16.131 -6.357 1 93.36 310 PRO B O 1
ATOM 8842 N N . PRO B 1 311 ? -9.153 -16.887 -4.833 1 88.56 311 PRO B N 1
ATOM 8843 C CA . PRO B 1 311 ? -8.019 -16.155 -5.4 1 88.56 311 PRO B CA 1
ATOM 8844 C C . PRO B 1 311 ? -7.616 -16.668 -6.781 1 88.56 311 PRO B C 1
ATOM 8846 O O . PRO B 1 311 ? -7.642 -17.877 -7.026 1 88.56 311 PRO B O 1
ATOM 8849 N N . TYR B 1 312 ? -7.198 -15.649 -7.71 1 84.92 312 TYR B N 1
ATOM 8850 C CA . TYR B 1 312 ? -6.756 -15.969 -9.063 1 84.92 312 TYR B CA 1
ATOM 8851 C C . TYR B 1 312 ? -5.235 -15.954 -9.158 1 84.92 312 TYR B C 1
ATOM 8853 O O . TYR B 1 312 ? -4.581 -15.069 -8.603 1 84.92 312 TYR B O 1
ATOM 8861 N N . GLY B 1 313 ? -4.733 -16.868 -9.838 1 82.3 313 GLY B N 1
ATOM 8862 C CA . GLY B 1 313 ? -3.323 -16.79 -10.186 1 82.3 313 GLY B CA 1
ATOM 8863 C C . GLY B 1 313 ? -2.404 -16.936 -8.987 1 82.3 313 GLY B C 1
ATOM 8864 O O . GLY B 1 313 ? -1.236 -16.546 -9.043 1 82.3 313 GLY B O 1
ATOM 8865 N N . LYS B 1 314 ? -2.912 -17.438 -7.967 1 80.71 314 LYS B N 1
ATOM 8866 C CA . LYS B 1 314 ? -2.094 -17.612 -6.77 1 80.71 314 LYS B CA 1
ATOM 8867 C C . LYS B 1 314 ? -1.377 -18.959 -6.785 1 80.71 314 LYS B C 1
ATOM 8869 O O . LYS B 1 314 ? -1.974 -19.982 -7.128 1 80.71 314 LYS B O 1
ATOM 8874 N N . SER B 1 315 ? -0.103 -18.812 -6.377 1 84.4 315 SER B N 1
ATOM 8875 C CA . SER B 1 315 ? 0.68 -20.038 -6.262 1 84.4 315 SER B CA 1
ATOM 8876 C C . SER B 1 315 ? 0.205 -20.889 -5.089 1 84.4 315 SER B C 1
ATOM 8878 O O . SER B 1 315 ? -0.12 -20.36 -4.024 1 84.4 315 SER B O 1
ATOM 8880 N N . TRP B 1 316 ? 0.084 -22.149 -5.313 1 89.88 316 TRP B N 1
ATOM 8881 C CA . TRP B 1 316 ? -0.248 -23.082 -4.242 1 89.88 316 TRP B CA 1
ATOM 8882 C C . TRP B 1 316 ? 0.877 -24.09 -4.031 1 89.88 316 TRP B C 1
ATOM 8884 O O . TRP B 1 316 ? 0.632 -25.225 -3.616 1 89.88 316 TRP B O 1
ATOM 8894 N N . ALA B 1 317 ? 2.147 -23.697 -4.424 1 84.78 317 ALA B N 1
ATOM 8895 C CA . ALA B 1 317 ? 3.319 -24.562 -4.32 1 84.78 317 ALA B CA 1
ATOM 8896 C C . ALA B 1 317 ? 3.535 -25.023 -2.881 1 84.78 317 ALA B C 1
ATOM 8898 O O . ALA B 1 317 ? 3.906 -26.174 -2.641 1 84.78 317 ALA B O 1
ATOM 8899 N N . SER B 1 318 ? 3.293 -24.169 -1.927 1 80.49 318 SER B N 1
ATOM 8900 C CA . SER B 1 318 ? 3.527 -24.484 -0.522 1 80.49 318 SER B CA 1
ATOM 8901 C C . SER B 1 318 ? 2.491 -25.472 0.003 1 80.49 318 SER B C 1
ATOM 8903 O O . SER B 1 318 ? 2.722 -26.146 1.009 1 80.49 318 SER B O 1
ATOM 8905 N N . GLU B 1 319 ? 1.384 -25.597 -0.678 1 88.97 319 GLU B N 1
ATOM 8906 C CA . GLU B 1 319 ? 0.297 -26.459 -0.224 1 88.97 319 GLU B CA 1
ATOM 8907 C C . GLU B 1 319 ? 0.328 -27.808 -0.936 1 88.97 319 GLU B C 1
ATOM 8909 O O . GLU B 1 319 ? -0.428 -28.717 -0.588 1 88.97 319 GLU B O 1
ATOM 8914 N N . GLN B 1 320 ? 1.224 -27.945 -1.909 1 90.97 320 GLN B N 1
ATOM 8915 C CA . GLN B 1 320 ? 1.31 -29.161 -2.71 1 90.97 320 GLN B CA 1
ATOM 8916 C C . GLN B 1 320 ? 1.546 -30.385 -1.83 1 90.97 320 GLN B C 1
ATOM 8918 O O . GLN B 1 320 ? 1.054 -31.475 -2.128 1 90.97 320 GLN B O 1
ATOM 8923 N N . LYS B 1 321 ? 2.248 -30.185 -0.708 1 86.81 321 LYS B N 1
ATOM 8924 C CA . LYS B 1 321 ? 2.603 -31.292 0.176 1 86.81 321 LYS B CA 1
ATOM 8925 C C . LYS B 1 321 ? 1.36 -31.915 0.804 1 86.81 321 LYS B C 1
ATOM 8927 O O . LYS B 1 321 ? 1.388 -33.069 1.237 1 86.81 321 LYS B O 1
ATOM 8932 N N . PHE B 1 322 ? 0.266 -31.199 0.831 1 91.7 322 PHE B N 1
ATOM 8933 C CA . PHE B 1 322 ? -0.967 -31.689 1.436 1 91.7 322 PHE B CA 1
ATOM 8934 C C . PHE B 1 322 ? -1.853 -32.357 0.392 1 91.7 322 PHE B C 1
ATOM 8936 O O . PHE B 1 322 ? -2.801 -33.066 0.737 1 91.7 322 PHE B O 1
ATOM 8943 N N . ILE B 1 323 ? -1.486 -32.165 -0.893 1 95.8 323 ILE B N 1
ATOM 8944 C CA . ILE B 1 323 ? -2.372 -32.602 -1.965 1 95.8 323 ILE B CA 1
ATOM 8945 C C . ILE B 1 323 ? -1.693 -33.7 -2.781 1 95.8 323 ILE B C 1
ATOM 8947 O O . ILE B 1 323 ? -2.355 -34.618 -3.272 1 95.8 323 ILE B O 1
ATOM 8951 N N . LYS B 1 324 ? -0.338 -33.585 -2.923 1 93.93 324 LYS B N 1
ATOM 8952 C CA . LYS B 1 324 ? 0.424 -34.511 -3.755 1 93.93 324 LYS B CA 1
ATOM 8953 C C . LYS B 1 324 ? 1.596 -35.109 -2.981 1 93.93 324 LYS B C 1
ATOM 8955 O O . LYS B 1 324 ? 2.13 -34.476 -2.067 1 93.93 324 LYS B O 1
ATOM 8960 N N . ASP B 1 325 ? 1.951 -36.291 -3.255 1 92.54 325 ASP B N 1
ATOM 8961 C CA . ASP B 1 325 ? 3.218 -36.934 -2.919 1 92.54 325 ASP B CA 1
ATOM 8962 C C . ASP B 1 325 ? 3.987 -37.323 -4.179 1 92.54 325 ASP B C 1
ATOM 8964 O O . ASP B 1 325 ? 3.744 -38.383 -4.759 1 92.54 325 ASP B O 1
ATOM 8968 N N . GLY B 1 326 ? 4.89 -36.484 -4.593 1 85.42 326 GLY B N 1
ATOM 8969 C CA . GLY B 1 326 ? 5.469 -36.618 -5.92 1 85.42 326 GLY B CA 1
ATOM 8970 C C . GLY B 1 326 ? 4.464 -36.394 -7.035 1 85.42 326 GLY B C 1
ATOM 8971 O O . GLY B 1 326 ? 3.836 -35.336 -7.108 1 85.42 326 GLY B O 1
ATOM 8972 N N . LYS B 1 327 ? 4.261 -37.445 -7.749 1 85.39 327 LYS B N 1
ATOM 8973 C CA . LYS B 1 327 ? 3.314 -37.358 -8.857 1 85.39 327 LYS B CA 1
ATOM 8974 C C . LYS B 1 327 ? 1.948 -37.908 -8.457 1 85.39 327 LYS B C 1
ATOM 8976 O O . LYS B 1 327 ? 0.962 -37.714 -9.171 1 85.39 327 LYS B O 1
ATOM 8981 N N . ASP B 1 328 ? 1.872 -38.386 -7.294 1 91.99 328 ASP B N 1
ATOM 8982 C CA . ASP B 1 328 ? 0.641 -39.037 -6.856 1 91.99 328 ASP B CA 1
ATOM 8983 C C . ASP B 1 328 ? -0.245 -38.068 -6.077 1 91.99 328 ASP B C 1
ATOM 8985 O O . ASP B 1 328 ? 0.228 -37.371 -5.177 1 91.99 328 ASP B O 1
ATOM 8989 N N . ILE B 1 329 ? -1.501 -38.034 -6.439 1 95.12 329 ILE B N 1
ATOM 8990 C CA . ILE B 1 329 ? -2.48 -37.245 -5.697 1 95.12 329 ILE B CA 1
ATOM 8991 C C . ILE B 1 329 ? -2.918 -38.008 -4.449 1 95.12 329 ILE B C 1
ATOM 8993 O O . ILE B 1 329 ? -3.365 -39.153 -4.539 1 95.12 329 ILE B O 1
ATOM 8997 N N . ILE B 1 330 ? -2.828 -37.396 -3.236 1 94.78 330 ILE B N 1
ATOM 8998 C CA . ILE B 1 330 ? -3.148 -38.093 -1.995 1 94.78 330 ILE B CA 1
ATOM 8999 C C . ILE B 1 330 ? -4.427 -37.515 -1.394 1 94.78 330 ILE B C 1
ATOM 9001 O O . ILE B 1 330 ? -5.036 -38.125 -0.512 1 94.78 330 ILE B O 1
ATOM 9005 N N . ASP B 1 331 ? -4.882 -36.425 -1.759 1 95.44 331 ASP B N 1
ATOM 9006 C CA . ASP B 1 331 ? -6.122 -35.807 -1.299 1 95.44 331 ASP B CA 1
ATOM 9007 C C . ASP B 1 331 ? -7.303 -36.231 -2.169 1 95.44 331 ASP B C 1
ATOM 9009 O O . ASP B 1 331 ? -7.351 -35.913 -3.359 1 95.44 331 ASP B O 1
ATOM 9013 N N . PRO B 1 332 ? -8.26 -36.837 -1.633 1 94.25 332 PRO B N 1
ATOM 9014 C CA . PRO B 1 332 ? -9.373 -37.37 -2.421 1 94.25 332 PRO B CA 1
ATOM 9015 C C . PRO B 1 332 ? -10.175 -36.277 -3.124 1 94.25 332 PRO B C 1
ATOM 9017 O O . PRO B 1 332 ? -10.882 -36.553 -4.096 1 94.25 332 PRO B O 1
ATOM 9020 N N . ARG B 1 333 ? -10.14 -35.064 -2.711 1 94.3 333 ARG B N 1
ATOM 9021 C CA . ARG B 1 333 ? -10.871 -33.97 -3.343 1 94.3 333 ARG B CA 1
ATOM 9022 C C . ARG B 1 333 ? -10.415 -33.769 -4.784 1 94.3 333 ARG B C 1
ATOM 9024 O O . ARG B 1 333 ? -11.161 -33.235 -5.608 1 94.3 333 ARG B O 1
ATOM 9031 N N . PHE B 1 334 ? -9.231 -34.302 -5.078 1 97.29 334 PHE B N 1
ATOM 9032 C CA . PHE B 1 334 ? -8.643 -33.958 -6.368 1 97.29 334 PHE B CA 1
ATOM 9033 C C . PHE B 1 334 ? -8.298 -35.215 -7.157 1 97.29 334 PHE B C 1
ATOM 9035 O O . PHE B 1 334 ? -7.433 -35.185 -8.036 1 97.29 334 PHE B O 1
ATOM 9042 N N . LYS B 1 335 ? -8.839 -36.264 -6.725 1 94.26 335 LYS B N 1
ATOM 9043 C CA . LYS B 1 335 ? -8.76 -37.533 -7.443 1 94.26 335 LYS B CA 1
ATOM 9044 C C . LYS B 1 335 ? -10.038 -37.798 -8.234 1 94.26 335 LYS B C 1
ATOM 9046 O O . LYS B 1 335 ? -11.128 -37.855 -7.661 1 94.26 335 LYS B O 1
ATOM 9051 N N . ILE B 1 336 ? -9.853 -37.955 -9.554 1 96.61 336 ILE B N 1
ATOM 9052 C CA . ILE B 1 336 ? -11.031 -38.192 -10.381 1 96.61 336 ILE B CA 1
ATOM 9053 C C . ILE B 1 336 ? -10.787 -39.389 -11.297 1 96.61 336 ILE B C 1
ATOM 9055 O O . ILE B 1 336 ? -9.652 -39.852 -11.435 1 96.61 336 ILE B O 1
ATOM 9059 N N . LYS B 1 337 ? -11.809 -39.887 -11.822 1 97.05 337 LYS B N 1
ATOM 9060 C CA . LYS B 1 337 ? -11.766 -40.969 -12.801 1 97.05 337 LYS B CA 1
ATOM 9061 C C . LYS B 1 337 ? -12.323 -40.516 -14.147 1 97.05 337 LYS B C 1
ATOM 9063 O O . LYS B 1 337 ? -13.391 -39.904 -14.208 1 97.05 337 LYS B O 1
ATOM 9068 N N . LEU B 1 338 ? -11.583 -40.764 -15.187 1 97.65 338 LEU B N 1
ATOM 9069 C CA . LEU B 1 338 ? -11.976 -40.437 -16.553 1 97.65 338 LEU B CA 1
ATOM 9070 C C . LEU B 1 338 ? -11.681 -41.597 -17.497 1 97.65 338 LEU B C 1
ATOM 9072 O O . LEU B 1 338 ? -10.796 -42.413 -17.227 1 97.65 338 LEU B O 1
ATOM 9076 N N . GLN B 1 339 ? -12.402 -41.647 -18.541 1 97.02 339 GLN B N 1
ATOM 9077 C CA . GLN B 1 339 ? -12.133 -42.646 -19.569 1 97.02 339 GLN B CA 1
ATOM 9078 C C . GLN B 1 339 ? -11.117 -42.131 -20.585 1 97.02 339 GLN B C 1
ATOM 9080 O O . GLN B 1 339 ? -11.202 -40.984 -21.029 1 97.02 339 GLN B O 1
ATOM 9085 N N . ASN B 1 340 ? -10.136 -42.934 -20.877 1 95.95 340 ASN B N 1
ATOM 9086 C CA . ASN B 1 340 ? -9.207 -42.541 -21.931 1 95.95 340 ASN B CA 1
ATOM 9087 C C . ASN B 1 340 ? -9.802 -42.771 -23.317 1 95.95 340 ASN B C 1
ATOM 9089 O O . ASN B 1 340 ? -10.98 -43.111 -23.443 1 95.95 340 ASN B O 1
ATOM 9093 N N . TYR B 1 341 ? -9.034 -42.517 -24.408 1 94.6 341 TYR B N 1
ATOM 9094 C CA . TYR B 1 341 ? -9.501 -42.615 -25.786 1 94.6 341 TYR B CA 1
ATOM 9095 C C . TYR B 1 341 ? -10.078 -43.998 -26.069 1 94.6 341 TYR B C 1
ATOM 9097 O O . TYR B 1 341 ? -11.028 -44.134 -26.843 1 94.6 341 TYR B O 1
ATOM 9105 N N . TRP B 1 342 ? -9.643 -45.045 -25.344 1 94.93 342 TRP B N 1
ATOM 9106 C CA . TRP B 1 342 ? -10.031 -46.427 -25.604 1 94.93 342 TRP B CA 1
ATOM 9107 C C . TRP B 1 342 ? -11.213 -46.833 -24.73 1 94.93 342 TRP B C 1
ATOM 9109 O O . TRP B 1 342 ? -11.594 -48.006 -24.697 1 94.93 342 TRP B O 1
ATOM 9119 N N . GLY B 1 343 ? -11.662 -45.923 -23.917 1 94.03 343 GLY B N 1
ATOM 9120 C CA . GLY B 1 343 ? -12.845 -46.189 -23.115 1 94.03 343 GLY B CA 1
ATOM 9121 C C . GLY B 1 343 ? -12.527 -46.823 -21.774 1 94.03 343 GLY B C 1
ATOM 9122 O O . GLY B 1 343 ? -13.426 -47.298 -21.077 1 94.03 343 GLY B O 1
ATOM 9123 N N . ILE B 1 344 ? -11.307 -46.805 -21.415 1 96.15 344 ILE B N 1
ATOM 9124 C CA . ILE B 1 344 ? -10.896 -47.397 -20.147 1 96.15 344 ILE B CA 1
ATOM 9125 C C . ILE B 1 344 ? -10.871 -46.324 -19.061 1 96.15 344 ILE B C 1
ATOM 9127 O O . ILE B 1 344 ? -10.236 -45.279 -19.226 1 96.15 344 ILE B O 1
ATOM 9131 N N . GLU B 1 345 ? -11.505 -46.608 -17.965 1 96.31 345 GLU B N 1
ATOM 9132 C CA . GLU B 1 345 ? -11.529 -45.675 -16.842 1 96.31 345 GLU B CA 1
ATOM 9133 C C . GLU B 1 345 ? -10.198 -45.675 -16.097 1 96.31 345 GLU B C 1
ATOM 9135 O O . GLU B 1 345 ? -9.666 -46.736 -15.765 1 96.31 345 GLU B O 1
ATOM 9140 N N . GLU B 1 346 ? -9.654 -44.584 -15.934 1 95.24 346 GLU B N 1
ATOM 9141 C CA . GLU B 1 346 ? -8.39 -44.426 -15.22 1 95.24 346 GLU B CA 1
ATOM 9142 C C . GLU B 1 346 ? -8.438 -43.232 -14.271 1 95.24 346 GLU B C 1
ATOM 9144 O O . GLU B 1 346 ? -9.223 -42.303 -14.473 1 95.24 346 GLU B O 1
ATOM 9149 N N . GLU B 1 347 ? -7.641 -43.37 -13.223 1 94.47 347 GLU B N 1
ATOM 9150 C CA . GLU B 1 347 ? -7.456 -42.208 -12.359 1 94.47 347 GLU B CA 1
ATOM 9151 C C . GLU B 1 347 ? -6.717 -41.09 -13.088 1 94.47 347 GLU B C 1
ATOM 9153 O O . GLU B 1 347 ? -5.768 -41.348 -13.831 1 94.47 347 GLU B O 1
ATOM 9158 N N . ALA B 1 348 ? -7.2 -39.923 -13.04 1 94.05 348 ALA B N 1
ATOM 9159 C CA . ALA B 1 348 ? -6.605 -38.769 -13.709 1 94.05 348 ALA B CA 1
ATOM 9160 C C . ALA B 1 348 ? -6.259 -37.672 -12.707 1 94.05 348 ALA B C 1
ATOM 9162 O O . ALA B 1 348 ? -6.914 -37.541 -11.67 1 94.05 348 ALA B O 1
ATOM 9163 N N . ASP B 1 349 ? -5.252 -36.924 -13.03 1 92.55 349 ASP B N 1
ATOM 9164 C CA . ASP B 1 349 ? -4.803 -35.799 -12.216 1 92.55 349 ASP B CA 1
ATOM 9165 C C . ASP B 1 349 ? -5.734 -34.599 -12.376 1 92.55 349 ASP B C 1
ATOM 9167 O O . ASP B 1 349 ? -5.916 -34.091 -13.484 1 92.55 349 ASP B O 1
ATOM 9171 N N . ALA B 1 350 ? -6.327 -34.201 -11.28 1 95.92 350 ALA B N 1
ATOM 9172 C CA . ALA B 1 350 ? -7.174 -33.011 -11.284 1 95.92 350 ALA B CA 1
ATOM 9173 C C . ALA B 1 350 ? -6.525 -31.874 -10.499 1 95.92 350 ALA B C 1
ATOM 9175 O O . ALA B 1 350 ? -7.15 -31.287 -9.613 1 95.92 350 ALA B O 1
ATOM 9176 N N . THR B 1 351 ? -5.284 -31.547 -10.808 1 96.33 351 THR B N 1
ATOM 9177 C CA . THR B 1 351 ? -4.573 -30.436 -10.185 1 96.33 351 THR B CA 1
ATOM 9178 C C . THR B 1 351 ? -3.986 -29.508 -11.244 1 96.33 351 THR B C 1
ATOM 9180 O O . THR B 1 351 ? -3.323 -29.963 -12.178 1 96.33 351 THR B O 1
ATOM 9183 N N . PRO B 1 352 ? -4.241 -28.24 -11.118 1 96.34 352 PRO B N 1
ATOM 9184 C CA . PRO B 1 352 ? -3.662 -27.281 -12.061 1 96.34 352 PRO B CA 1
ATOM 9185 C C . PRO B 1 352 ? -2.174 -27.039 -11.819 1 96.34 352 PRO B C 1
ATOM 9187 O O . PRO B 1 352 ? -1.601 -27.59 -10.875 1 96.34 352 PRO B O 1
ATOM 9190 N N . ARG B 1 353 ? -1.568 -26.278 -12.652 1 94.21 353 ARG B N 1
ATOM 9191 C CA . ARG B 1 353 ? -0.19 -25.85 -12.434 1 94.21 353 ARG B CA 1
ATOM 9192 C C . ARG B 1 353 ? -0.045 -25.133 -11.096 1 94.21 353 ARG B C 1
ATOM 9194 O O . ARG B 1 353 ? -0.998 -24.523 -10.606 1 94.21 353 ARG B O 1
ATOM 9201 N N . SER B 1 354 ? 1.08 -25.149 -10.517 1 91.05 354 SER B N 1
ATOM 9202 C CA . SER B 1 354 ? 1.296 -24.669 -9.156 1 91.05 354 SER B CA 1
ATOM 9203 C C . SER B 1 354 ? 1.158 -23.152 -9.078 1 91.05 354 SER B C 1
ATOM 9205 O O . SER B 1 354 ? 0.962 -22.597 -7.995 1 91.05 354 SER B O 1
ATOM 9207 N N . SER B 1 355 ? 1.167 -22.462 -10.152 1 88.44 355 SER B N 1
ATOM 9208 C CA . SER B 1 355 ? 1.154 -21.003 -10.173 1 88.44 355 SER B CA 1
ATOM 9209 C C . SER B 1 355 ? -0.271 -20.461 -10.114 1 88.44 355 SER B C 1
ATOM 9211 O O . SER B 1 355 ? -0.476 -19.254 -9.972 1 88.44 355 SER B O 1
ATOM 9213 N N . ASP B 1 356 ? -1.318 -21.336 -10.223 1 92.19 356 ASP B N 1
ATOM 9214 C CA . ASP B 1 356 ? -2.703 -20.875 -10.205 1 92.19 356 ASP B CA 1
ATOM 9215 C C . ASP B 1 356 ? -3.628 -21.935 -9.612 1 92.19 356 ASP B C 1
ATOM 9217 O O . ASP B 1 356 ? -4.077 -22.84 -10.318 1 92.19 356 ASP B O 1
ATOM 9221 N N . GLY B 1 357 ? -4.088 -21.744 -8.42 1 93.29 357 GLY B N 1
ATOM 9222 C CA . GLY B 1 357 ? -4.826 -22.769 -7.699 1 93.29 357 GLY B CA 1
ATOM 9223 C C . GLY B 1 357 ? -6.327 -22.551 -7.721 1 93.29 357 GLY B C 1
ATOM 9224 O O . GLY B 1 357 ? -7.07 -23.234 -7.013 1 93.29 357 GLY B O 1
ATOM 9225 N N . GLN B 1 358 ? -6.915 -21.675 -8.555 1 95.18 358 GLN B N 1
ATOM 9226 C CA . GLN B 1 358 ? -8.315 -21.277 -8.464 1 95.18 358 GLN B CA 1
ATOM 9227 C C . GLN B 1 358 ? -9.242 -22.468 -8.692 1 95.18 358 GLN B C 1
ATOM 9229 O O . GLN B 1 358 ? -10.278 -22.589 -8.035 1 95.18 358 GLN B O 1
ATOM 9234 N N . LEU B 1 359 ? -8.851 -23.409 -9.596 1 97.82 359 LEU B N 1
ATOM 9235 C CA . LEU B 1 359 ? -9.719 -24.538 -9.917 1 97.82 359 LEU B CA 1
ATOM 9236 C C . LEU B 1 359 ? -9.747 -25.544 -8.772 1 97.82 359 LEU B C 1
ATOM 9238 O O . LEU B 1 359 ? -10.65 -26.381 -8.698 1 97.82 359 LEU B O 1
ATOM 9242 N N . LEU B 1 360 ? -8.763 -25.509 -7.897 1 98.02 360 LEU B N 1
ATOM 9243 C CA . LEU B 1 360 ? -8.804 -26.369 -6.719 1 98.02 360 LEU B CA 1
ATOM 9244 C C . LEU B 1 360 ? -9.971 -25.993 -5.813 1 98.02 360 LEU B C 1
ATOM 9246 O O . LEU B 1 360 ? -10.589 -26.864 -5.196 1 98.02 360 LEU B O 1
ATOM 9250 N N . PHE B 1 361 ? -10.32 -24.757 -5.73 1 97.5 361 PHE B N 1
ATOM 9251 C CA . PHE B 1 361 ? -11.451 -24.308 -4.927 1 97.5 361 PHE B CA 1
ATOM 9252 C C . PHE B 1 361 ? -12.768 -24.758 -5.548 1 97.5 361 PHE B C 1
ATOM 9254 O O . PHE B 1 361 ? -13.713 -25.099 -4.833 1 97.5 361 PHE B O 1
ATOM 9261 N N . LEU B 1 362 ? -12.796 -24.702 -6.841 1 98.34 362 LEU B N 1
ATOM 9262 C CA . LEU B 1 362 ? -13.978 -25.236 -7.509 1 98.34 362 LEU B CA 1
ATOM 9263 C C . LEU B 1 362 ? -14.158 -26.717 -7.196 1 98.34 362 LEU B C 1
ATOM 9265 O O . LEU B 1 362 ? -15.269 -27.163 -6.9 1 98.34 362 LEU B O 1
ATOM 9269 N N . MET B 1 363 ? -13.075 -27.434 -7.287 1 98.22 363 MET B N 1
ATOM 9270 C CA . MET B 1 363 ? -13.135 -28.866 -7.01 1 98.22 363 MET B CA 1
ATOM 9271 C C . MET B 1 363 ? -13.496 -29.123 -5.551 1 98.22 363 MET B C 1
ATOM 9273 O O . MET B 1 363 ? -14.174 -30.103 -5.238 1 98.22 363 MET B O 1
ATOM 9277 N N . GLU B 1 364 ? -13.037 -28.221 -4.623 1 98.03 364 GLU B N 1
ATOM 9278 C CA . GLU B 1 364 ? -13.471 -28.271 -3.23 1 98.03 364 GLU B CA 1
ATOM 9279 C C . GLU B 1 364 ? -14.99 -28.185 -3.122 1 98.03 364 GLU B C 1
ATOM 9281 O O . GLU B 1 364 ? -15.61 -28.951 -2.381 1 98.03 364 GLU B O 1
ATOM 9286 N N . MET B 1 365 ? -15.57 -27.343 -3.835 1 98.47 365 MET B N 1
ATOM 9287 C CA . MET B 1 365 ? -17.019 -27.167 -3.813 1 98.47 365 MET B CA 1
ATOM 9288 C C . MET B 1 365 ? -17.721 -28.35 -4.473 1 98.47 365 MET B C 1
ATOM 9290 O O . MET B 1 365 ? -18.734 -28.836 -3.968 1 98.47 365 MET B O 1
ATOM 9294 N N . VAL B 1 366 ? -17.19 -28.827 -5.608 1 98.15 366 VAL B N 1
ATOM 9295 C CA . VAL B 1 366 ? -17.745 -29.984 -6.303 1 98.15 366 VAL B CA 1
ATOM 9296 C C . VAL B 1 366 ? -17.751 -31.193 -5.371 1 98.15 366 VAL B C 1
ATOM 9298 O O . VAL B 1 366 ? -18.721 -31.953 -5.335 1 98.15 366 VAL B O 1
ATOM 9301 N N . ASN B 1 367 ? -16.69 -31.312 -4.651 1 97.41 367 ASN B N 1
ATOM 9302 C CA . ASN B 1 367 ? -16.556 -32.423 -3.714 1 97.41 367 ASN B CA 1
ATOM 9303 C C . ASN B 1 367 ? -17.596 -32.345 -2.6 1 97.41 367 ASN B C 1
ATOM 9305 O O . ASN B 1 367 ? -17.896 -33.351 -1.954 1 97.41 367 ASN B O 1
ATOM 9309 N N . LYS B 1 368 ? -18.232 -31.233 -2.43 1 97.85 368 LYS B N 1
ATOM 9310 C CA . LYS B 1 368 ? -19.124 -31.03 -1.292 1 97.85 368 LYS B CA 1
ATOM 9311 C C . LYS B 1 368 ? -20.573 -30.889 -1.748 1 97.85 368 LYS B C 1
ATOM 9313 O O . LYS B 1 368 ? -21.427 -30.43 -0.986 1 97.85 368 LYS B O 1
ATOM 9318 N N . MET B 1 369 ? -20.843 -31.219 -2.964 1 97.98 369 MET B N 1
ATOM 9319 C CA . MET B 1 369 ? -22.22 -31.259 -3.448 1 97.98 369 MET B CA 1
ATOM 9320 C C . MET B 1 369 ? -23.01 -32.36 -2.749 1 97.98 369 MET B C 1
ATOM 9322 O O . MET B 1 369 ? -22.482 -33.445 -2.497 1 97.98 369 MET B O 1
ATOM 9326 N N . LYS B 1 370 ? -24.224 -32.066 -2.481 1 97.02 370 LYS B N 1
ATOM 9327 C CA . LYS B 1 370 ? -25.111 -33.087 -1.93 1 97.02 370 LYS B CA 1
ATOM 9328 C C . LYS B 1 370 ? -25.477 -34.125 -2.987 1 97.02 370 LYS B C 1
ATOM 9330 O O . LYS B 1 370 ? -26.024 -33.783 -4.037 1 97.02 370 LYS B O 1
ATOM 9335 N N . PRO B 1 371 ? -25.188 -35.329 -2.637 1 95.16 371 PRO B N 1
ATOM 9336 C CA . PRO B 1 371 ? -25.649 -36.354 -3.576 1 95.16 371 PRO B CA 1
ATOM 9337 C C . PRO B 1 371 ? -27.169 -36.387 -3.715 1 95.16 371 PRO B C 1
ATOM 9339 O O . PRO B 1 371 ? -27.887 -36.14 -2.742 1 95.16 371 PRO B O 1
ATOM 9342 N N . LEU B 1 372 ? -27.62 -36.72 -4.88 1 94.28 372 LEU B N 1
ATOM 9343 C CA . LEU B 1 372 ? -29.053 -36.721 -5.154 1 94.28 372 LEU B CA 1
ATOM 9344 C C . LEU B 1 372 ? -29.768 -37.768 -4.306 1 94.28 372 LEU B C 1
ATOM 9346 O O . LEU B 1 372 ? -30.981 -37.687 -4.105 1 94.28 372 LEU B O 1
ATOM 9350 N N . SER B 1 373 ? -29.036 -38.698 -3.808 1 93.28 373 SER B N 1
ATOM 9351 C CA . SER B 1 373 ? -29.6 -39.687 -2.896 1 93.28 373 SER B CA 1
ATOM 9352 C C . SER B 1 373 ? -29.935 -39.065 -1.545 1 93.28 373 SER B C 1
ATOM 9354 O O . SER B 1 373 ? -30.849 -39.522 -0.855 1 93.28 373 SER B O 1
ATOM 9356 N N . GLN B 1 374 ? -29.286 -37.971 -1.208 1 89.47 374 GLN B N 1
ATOM 9357 C CA . GLN B 1 374 ? -29.484 -37.296 0.071 1 89.47 374 GLN B CA 1
ATOM 9358 C C . GLN B 1 374 ? -30.459 -36.131 -0.067 1 89.47 374 GLN B C 1
ATOM 9360 O O . GLN B 1 374 ? -31.203 -35.823 0.867 1 89.47 374 GLN B O 1
ATOM 9365 N N . SER B 1 375 ? -30.39 -35.523 -1.198 1 91.01 375 SER B N 1
ATOM 9366 C CA . SER B 1 375 ? -31.257 -34.383 -1.477 1 91.01 375 SER B CA 1
ATOM 9367 C C . SER B 1 375 ? -31.698 -34.367 -2.936 1 91.01 375 SER B C 1
ATOM 9369 O O . SER B 1 375 ? -30.866 -34.279 -3.841 1 91.01 375 SER B O 1
ATOM 9371 N N . LYS B 1 376 ? -32.925 -34.362 -3.126 1 90.3 376 LYS B N 1
ATOM 9372 C CA . LYS B 1 376 ? -33.46 -34.369 -4.485 1 90.3 376 LYS B CA 1
ATOM 9373 C C . LYS B 1 376 ? -33.118 -33.075 -5.217 1 90.3 376 LYS B C 1
ATOM 9375 O O . LYS B 1 376 ? -33.03 -33.056 -6.447 1 90.3 376 LYS B O 1
ATOM 9380 N N . LEU B 1 377 ? -32.882 -32.09 -4.497 1 93.66 377 LEU B N 1
ATOM 9381 C CA . LEU B 1 377 ? -32.582 -30.799 -5.105 1 93.66 377 LEU B CA 1
ATOM 9382 C C . LEU B 1 377 ? -31.1 -30.69 -5.447 1 93.66 377 LEU B C 1
ATOM 9384 O O . LEU B 1 377 ? -30.71 -29.87 -6.281 1 93.66 377 LEU B O 1
ATOM 9388 N N . GLY B 1 378 ? -30.27 -31.546 -4.781 1 96.59 378 GLY B N 1
ATOM 9389 C CA . GLY B 1 378 ? -28.831 -31.46 -4.974 1 96.59 378 GLY B CA 1
ATOM 9390 C C . GLY B 1 378 ? -28.242 -30.148 -4.491 1 96.59 378 GLY B C 1
ATOM 9391 O O . GLY B 1 378 ? -28.65 -29.623 -3.453 1 96.59 378 GLY B O 1
ATOM 9392 N N . SER B 1 379 ? -27.167 -29.703 -5.155 1 98.27 379 SER B N 1
ATOM 9393 C CA . SER B 1 379 ? -26.471 -28.471 -4.802 1 98.27 379 SER B CA 1
ATOM 9394 C C . SER B 1 379 ? -26.374 -27.529 -5.998 1 98.27 379 SER B C 1
ATOM 9396 O O . SER B 1 379 ? -26.461 -27.965 -7.147 1 98.27 379 SER B O 1
ATOM 9398 N N . ARG B 1 380 ? -26.305 -26.274 -5.722 1 98.39 380 ARG B N 1
ATOM 9399 C CA . ARG B 1 380 ? -26.026 -25.253 -6.726 1 98.39 380 ARG B CA 1
ATOM 9400 C C . ARG B 1 380 ? -24.794 -24.436 -6.35 1 98.39 380 ARG B C 1
ATOM 9402 O O . ARG B 1 380 ? -24.6 -24.1 -5.18 1 98.39 380 ARG B O 1
ATOM 9409 N N . ILE B 1 381 ? -23.902 -24.225 -7.32 1 98.77 381 ILE B N 1
ATOM 9410 C CA . ILE B 1 381 ? -22.635 -23.539 -7.093 1 98.77 381 ILE B CA 1
ATOM 9411 C C . ILE B 1 381 ? -22.513 -22.35 -8.044 1 98.77 381 ILE B C 1
ATOM 9413 O O . ILE B 1 381 ? -22.859 -22.453 -9.223 1 98.77 381 ILE B O 1
ATOM 9417 N N . ALA B 1 382 ? -22.159 -21.21 -7.544 1 98.74 382 ALA B N 1
ATOM 9418 C CA . ALA B 1 382 ? -21.675 -20.076 -8.327 1 98.74 382 ALA B CA 1
ATOM 9419 C C . ALA B 1 382 ? -20.268 -19.672 -7.897 1 98.74 382 ALA B C 1
ATOM 9421 O O . ALA B 1 382 ? -20.047 -19.303 -6.741 1 98.74 382 ALA B O 1
ATOM 9422 N N . SER B 1 383 ? -19.318 -19.747 -8.786 1 98.13 383 SER B N 1
ATOM 9423 C CA . SER B 1 383 ? -17.927 -19.456 -8.457 1 98.13 383 SER B CA 1
ATOM 9424 C C . SER B 1 383 ? -17.301 -18.518 -9.484 1 98.13 383 SER B C 1
ATOM 9426 O O . SER B 1 383 ? -17.461 -18.714 -10.69 1 98.13 383 SER B O 1
ATOM 9428 N N . VAL B 1 384 ? -16.592 -17.496 -9.024 1 96.73 384 VAL B N 1
ATOM 9429 C CA . VAL B 1 384 ? -15.962 -16.516 -9.903 1 96.73 384 VAL B CA 1
ATOM 9430 C C . VAL B 1 384 ? -14.544 -16.967 -10.248 1 96.73 384 VAL B C 1
ATOM 9432 O O . VAL B 1 384 ? -13.781 -17.367 -9.366 1 96.73 384 VAL B O 1
ATOM 9435 N N . HIS B 1 385 ? -14.2 -16.92 -11.547 1 96.56 385 HIS B N 1
ATOM 9436 C CA . HIS B 1 385 ? -12.871 -17.289 -12.022 1 96.56 385 HIS B CA 1
ATOM 9437 C C . HIS B 1 385 ? -12.383 -16.323 -13.096 1 96.56 385 HIS B C 1
ATOM 9439 O O . HIS B 1 385 ? -13.171 -15.554 -13.652 1 96.56 385 HIS B O 1
ATOM 9445 N N . ASN B 1 386 ? -11.099 -16.284 -13.334 1 94.13 386 ASN B N 1
ATOM 9446 C CA . ASN B 1 386 ? -10.589 -15.536 -14.479 1 94.13 386 ASN B CA 1
ATOM 9447 C C . ASN B 1 386 ? -10.543 -16.398 -15.737 1 94.13 386 ASN B C 1
ATOM 9449 O O . ASN B 1 386 ? -11.003 -17.542 -15.728 1 94.13 386 ASN B O 1
ATOM 9453 N N . GLY B 1 387 ? -9.978 -15.922 -16.801 1 94.79 387 GLY B N 1
ATOM 9454 C CA . GLY B 1 387 ? -10.024 -16.57 -18.101 1 94.79 387 GLY B CA 1
ATOM 9455 C C . GLY B 1 387 ? -9.199 -17.842 -18.164 1 94.79 387 GLY B C 1
ATOM 9456 O O . GLY B 1 387 ? -9.518 -18.758 -18.924 1 94.79 387 GLY B O 1
ATOM 9457 N N . SER B 1 388 ? -8.182 -17.98 -17.318 1 94.12 388 SER B N 1
ATOM 9458 C CA . SER B 1 388 ? -7.312 -19.152 -17.358 1 94.12 388 SER B CA 1
ATOM 9459 C C . SER B 1 388 ? -8.085 -20.425 -17.033 1 94.12 388 SER B C 1
ATOM 9461 O O . SER B 1 388 ? -7.733 -21.509 -17.504 1 94.12 388 SER B O 1
ATOM 9463 N N . SER B 1 389 ? -9.096 -20.341 -16.295 1 96.58 389 SER B N 1
ATOM 9464 C CA . SER B 1 389 ? -9.887 -21.498 -15.887 1 96.58 389 SER B CA 1
ATOM 9465 C C . SER B 1 389 ? -10.632 -22.104 -17.072 1 96.58 389 SER B C 1
ATOM 9467 O O . SER B 1 389 ? -11.05 -23.262 -17.022 1 96.58 389 SER B O 1
ATOM 9469 N N . LEU B 1 390 ? -10.74 -21.38 -18.129 1 97.39 390 LEU B N 1
ATOM 9470 C CA . LEU B 1 390 ? -11.558 -21.804 -19.26 1 97.39 390 LEU B CA 1
ATOM 9471 C C . LEU B 1 390 ? -10.746 -22.655 -20.23 1 97.39 390 LEU B C 1
ATOM 9473 O O . LEU B 1 390 ? -11.304 -23.488 -20.949 1 97.39 390 LEU B O 1
ATOM 9477 N N . PHE B 1 391 ? -9.411 -22.347 -20.253 1 94.86 391 PHE B N 1
ATOM 9478 C CA . PHE B 1 391 ? -8.756 -22.982 -21.391 1 94.86 391 PHE B CA 1
ATOM 9479 C C . PHE B 1 391 ? -7.327 -23.378 -21.041 1 94.86 391 PHE B C 1
ATOM 9481 O O . PHE B 1 391 ? -6.68 -24.114 -21.79 1 94.86 391 PHE B O 1
ATOM 9488 N N . THR B 1 392 ? -6.863 -22.962 -19.918 1 94.61 392 THR B N 1
ATOM 9489 C CA . THR B 1 392 ? -5.477 -23.285 -19.596 1 94.61 392 THR B CA 1
ATOM 9490 C C . THR B 1 392 ? -5.314 -24.783 -19.351 1 94.61 392 THR B C 1
ATOM 9492 O O . THR B 1 392 ? -6.205 -25.427 -18.793 1 94.61 392 THR B O 1
ATOM 9495 N N . GLY B 1 393 ? -4.106 -25.294 -19.742 1 93.87 393 GLY B N 1
ATOM 9496 C CA . GLY B 1 393 ? -3.816 -26.708 -19.565 1 93.87 393 GLY B CA 1
ATOM 9497 C C . GLY B 1 393 ? -4.05 -27.526 -20.821 1 93.87 393 GLY B C 1
ATOM 9498 O O . GLY B 1 393 ? -5.077 -27.373 -21.486 1 93.87 393 GLY B O 1
ATOM 9499 N N . ASP B 1 394 ? -3.174 -28.405 -21.149 1 94.38 394 ASP B N 1
ATOM 9500 C CA . ASP B 1 394 ? -3.253 -29.252 -22.335 1 94.38 394 ASP B CA 1
ATOM 9501 C C . ASP B 1 394 ? -4.064 -30.515 -22.054 1 94.38 394 ASP B C 1
ATOM 9503 O O . ASP B 1 394 ? -4.368 -30.821 -20.899 1 94.38 394 ASP B O 1
ATOM 9507 N N . ALA B 1 395 ? -4.505 -31.168 -23.169 1 96.52 395 ALA B N 1
ATOM 9508 C CA . ALA B 1 395 ? -5.243 -32.422 -23.033 1 96.52 395 ALA B CA 1
ATOM 9509 C C . ALA B 1 395 ? -4.514 -33.389 -22.105 1 96.52 395 ALA B C 1
ATOM 9511 O O . ALA B 1 395 ? -3.313 -33.623 -22.261 1 96.52 395 ALA B O 1
ATOM 9512 N N . GLY B 1 396 ? -5.234 -33.873 -21.172 1 94.28 396 GLY B N 1
ATOM 9513 C CA . GLY B 1 396 ? -4.632 -34.779 -20.207 1 94.28 396 GLY B CA 1
ATOM 9514 C C . GLY B 1 396 ? -4.024 -34.064 -19.015 1 94.28 396 GLY B C 1
ATOM 9515 O O . GLY B 1 396 ? -3.689 -34.695 -18.01 1 94.28 396 GLY B O 1
ATOM 9516 N N . GLY B 1 397 ? -3.887 -32.805 -19.151 1 94.8 397 GLY B N 1
ATOM 9517 C CA . GLY B 1 397 ? -3.382 -32.02 -18.036 1 94.8 397 GLY B CA 1
ATOM 9518 C C . GLY B 1 397 ? -4.429 -31.757 -16.969 1 94.8 397 GLY B C 1
ATOM 9519 O O . GLY B 1 397 ? -5.623 -31.952 -17.203 1 94.8 397 GLY B O 1
ATOM 9520 N N . GLY B 1 398 ? -3.987 -31.299 -15.796 1 96.15 398 GLY B N 1
ATOM 9521 C CA . GLY B 1 398 ? -4.85 -31.14 -14.637 1 96.15 398 GLY B CA 1
ATOM 9522 C C . GLY B 1 398 ? -6.03 -30.222 -14.894 1 96.15 398 GLY B C 1
ATOM 9523 O O . GLY B 1 398 ? -7.176 -30.581 -14.614 1 96.15 398 GLY B O 1
ATOM 9524 N N . GLU B 1 399 ? -5.786 -29.047 -15.439 1 97.72 399 GLU B N 1
ATOM 9525 C CA . GLU B 1 399 ? -6.852 -28.079 -15.681 1 97.72 399 GLU B CA 1
ATOM 9526 C C . GLU B 1 399 ? -7.876 -28.623 -16.673 1 97.72 399 GLU B C 1
ATOM 9528 O O . GLU B 1 399 ? -9.083 -28.528 -16.442 1 97.72 399 GLU B O 1
ATOM 9533 N N . SER B 1 400 ? -7.396 -29.202 -17.765 1 97.92 400 SER B N 1
ATOM 9534 C CA . SER B 1 400 ? -8.275 -29.797 -18.767 1 97.92 400 SER B CA 1
ATOM 9535 C C . SER B 1 400 ? -9.082 -30.95 -18.179 1 97.92 400 SER B C 1
ATOM 9537 O O . SER B 1 400 ? -10.27 -31.097 -18.475 1 97.92 400 SER B O 1
ATOM 9539 N N . ASN B 1 401 ? -8.477 -31.775 -17.402 1 98.23 401 ASN B N 1
ATOM 9540 C CA . ASN B 1 401 ? -9.162 -32.89 -16.755 1 98.23 401 ASN B CA 1
ATOM 9541 C C . ASN B 1 401 ? -10.293 -32.405 -15.853 1 98.23 401 ASN B C 1
ATOM 9543 O O . ASN B 1 401 ? -11.343 -33.046 -15.768 1 98.23 401 ASN B O 1
ATOM 9547 N N . ILE B 1 402 ? -10.076 -31.292 -15.152 1 98.52 402 ILE B N 1
ATOM 9548 C CA . ILE B 1 402 ? -11.099 -30.738 -14.273 1 98.52 402 ILE B CA 1
ATOM 9549 C C . ILE B 1 402 ? -12.312 -30.313 -15.097 1 98.52 402 ILE B C 1
ATOM 9551 O O . ILE B 1 402 ? -13.448 -30.666 -14.77 1 98.52 402 ILE B O 1
ATOM 9555 N N . ARG B 1 403 ? -12.038 -29.605 -16.141 1 98.71 403 ARG B N 1
ATOM 9556 C CA . ARG B 1 403 ? -13.14 -29.204 -17.009 1 98.71 403 ARG B CA 1
ATOM 9557 C C . ARG B 1 403 ? -13.883 -30.422 -17.549 1 98.71 403 ARG B C 1
ATOM 9559 O O . ARG B 1 403 ? -15.115 -30.465 -17.524 1 98.71 403 ARG B O 1
ATOM 9566 N N . ARG B 1 404 ? -13.144 -31.409 -18.017 1 98.42 404 ARG B N 1
ATOM 9567 C CA . ARG B 1 404 ? -13.718 -32.635 -18.561 1 98.42 404 ARG B CA 1
ATOM 9568 C C . ARG B 1 404 ? -14.591 -33.337 -17.526 1 98.42 404 ARG B C 1
ATOM 9570 O O . ARG B 1 404 ? -15.721 -33.73 -17.823 1 98.42 404 ARG B O 1
ATOM 9577 N N . TYR B 1 405 ? -14.123 -33.477 -16.317 1 98.33 405 TYR B N 1
ATOM 9578 C CA . TYR B 1 405 ? -14.831 -34.141 -15.228 1 98.33 405 TYR B CA 1
ATOM 9579 C C . TYR B 1 405 ? -16.165 -33.46 -14.949 1 98.33 405 TYR B C 1
ATOM 9581 O O . TYR B 1 405 ? -17.197 -34.126 -14.831 1 98.33 405 TYR B O 1
ATOM 9589 N N . ILE B 1 406 ? -16.145 -32.159 -14.916 1 98.71 406 ILE B N 1
ATOM 9590 C CA . ILE B 1 406 ? -17.327 -31.37 -14.586 1 98.71 406 ILE B CA 1
ATOM 9591 C C . ILE B 1 406 ? -18.338 -31.454 -15.728 1 98.71 406 ILE B C 1
ATOM 9593 O O . ILE B 1 406 ? -19.528 -31.68 -15.496 1 98.71 406 ILE B O 1
ATOM 9597 N N . ILE B 1 407 ? -17.88 -31.322 -16.916 1 98.68 407 ILE B N 1
ATOM 9598 C CA . ILE B 1 407 ? -18.762 -31.258 -18.077 1 98.68 407 ILE B CA 1
ATOM 9599 C C . ILE B 1 407 ? -19.305 -32.65 -18.391 1 98.68 407 ILE B C 1
ATOM 9601 O O . ILE B 1 407 ? -20.494 -32.809 -18.678 1 98.68 407 ILE B O 1
ATOM 9605 N N . GLU B 1 408 ? -18.478 -33.701 -18.322 1 98.07 408 GLU B N 1
ATOM 9606 C CA . GLU B 1 408 ? -18.934 -35.05 -18.646 1 98.07 408 GLU B CA 1
ATOM 9607 C C . GLU B 1 408 ? -19.895 -35.578 -17.584 1 98.07 408 GLU B C 1
ATOM 9609 O O . GLU B 1 408 ? -20.723 -36.446 -17.866 1 98.07 408 GLU B O 1
ATOM 9614 N N . ASN B 1 409 ? -19.825 -35.071 -16.408 1 97.99 409 ASN B N 1
ATOM 9615 C CA . ASN B 1 409 ? -20.811 -35.429 -15.394 1 97.99 409 ASN B CA 1
ATOM 9616 C C . ASN B 1 409 ? -22.056 -34.551 -15.488 1 97.99 409 ASN B C 1
ATOM 9618 O O . ASN B 1 409 ? -22.94 -34.627 -14.634 1 97.99 409 ASN B O 1
ATOM 9622 N N . ASP B 1 410 ? -22.073 -33.641 -16.424 1 98.3 410 ASP B N 1
ATOM 9623 C CA . ASP B 1 410 ? -23.201 -32.782 -16.771 1 98.3 410 ASP B CA 1
ATOM 9624 C C . ASP B 1 410 ? -23.567 -31.86 -15.61 1 98.3 410 ASP B C 1
ATOM 9626 O O . ASP B 1 410 ? -24.747 -31.677 -15.305 1 98.3 410 ASP B O 1
ATOM 9630 N N . TRP B 1 411 ? -22.558 -31.309 -14.959 1 98.63 411 TRP B N 1
ATOM 9631 C CA . TRP B 1 411 ? -22.812 -30.451 -13.806 1 98.63 411 TRP B CA 1
ATOM 9632 C C . TRP B 1 411 ? -22.762 -28.979 -14.201 1 98.63 411 TRP B C 1
ATOM 9634 O O . TRP B 1 411 ? -23.321 -28.125 -13.509 1 98.63 411 TRP B O 1
ATOM 9644 N N . LEU B 1 412 ? -22.056 -28.584 -15.272 1 98.75 412 LEU B N 1
ATOM 9645 C CA . LEU B 1 412 ? -21.914 -27.192 -15.684 1 98.75 412 LEU B CA 1
ATOM 9646 C C . LEU B 1 412 ? -23.179 -26.699 -16.378 1 98.75 412 LEU B C 1
ATOM 9648 O O . LEU B 1 412 ? -23.541 -27.198 -17.446 1 98.75 412 LEU B O 1
ATOM 9652 N N . GLU B 1 413 ? -23.832 -25.714 -15.819 1 98.28 413 GLU B N 1
ATOM 9653 C CA . GLU B 1 413 ? -25.038 -25.159 -16.425 1 98.28 413 GLU B CA 1
ATOM 9654 C C . GLU B 1 413 ? -24.704 -24.002 -17.363 1 98.28 413 GLU B C 1
ATOM 9656 O O . GLU B 1 413 ? -25.239 -23.92 -18.47 1 98.28 413 GLU B O 1
ATOM 9661 N N . ALA B 1 414 ? -23.875 -23.113 -16.827 1 98.58 414 ALA B N 1
ATOM 9662 C CA . ALA B 1 414 ? -23.615 -21.895 -17.589 1 98.58 414 ALA B CA 1
ATOM 9663 C C . ALA B 1 414 ? -22.318 -21.231 -17.136 1 98.58 414 ALA B C 1
ATOM 9665 O O . ALA B 1 414 ? -21.829 -21.495 -16.035 1 98.58 414 ALA B O 1
ATOM 9666 N N . ILE B 1 415 ? -21.731 -20.478 -17.961 1 98.74 415 ILE B N 1
ATOM 9667 C CA . ILE B 1 415 ? -20.648 -19.556 -17.634 1 98.74 415 ILE B CA 1
ATOM 9668 C C . ILE B 1 415 ? -21.021 -18.143 -18.077 1 98.74 415 ILE B C 1
ATOM 9670 O O . ILE B 1 415 ? -21.446 -17.935 -19.217 1 98.74 415 ILE B O 1
ATOM 9674 N N . VAL B 1 416 ? -20.896 -17.185 -17.18 1 98.58 416 VAL B N 1
ATOM 9675 C CA . VAL B 1 416 ? -21.231 -15.795 -17.472 1 98.58 416 VAL B CA 1
ATOM 9676 C C . VAL B 1 416 ? -19.958 -14.952 -17.506 1 98.58 416 VAL B C 1
ATOM 9678 O O . VAL B 1 416 ? -19.241 -14.859 -16.507 1 98.58 416 VAL B O 1
ATOM 9681 N N . GLN B 1 417 ? -19.666 -14.359 -18.628 1 97.9 417 GLN B N 1
ATOM 9682 C CA . GLN B 1 417 ? -18.575 -13.396 -18.727 1 97.9 417 GLN B CA 1
ATOM 9683 C C . GLN B 1 417 ? -19.002 -12.025 -18.211 1 97.9 417 GLN B C 1
ATOM 9685 O O . GLN B 1 417 ? -20.037 -11.496 -18.622 1 97.9 417 GLN B O 1
ATOM 9690 N N . MET B 1 418 ? -18.213 -11.454 -17.366 1 97.37 418 MET B N 1
ATOM 9691 C CA . MET B 1 418 ? -18.55 -10.155 -16.791 1 97.37 418 MET B CA 1
ATOM 9692 C C . MET B 1 418 ? -17.702 -9.049 -17.41 1 97.37 418 MET B C 1
ATOM 9694 O O . MET B 1 418 ? -16.695 -9.326 -18.064 1 97.37 418 MET B O 1
ATOM 9698 N N . PRO B 1 419 ? -18.066 -7.815 -17.159 1 95.64 419 PRO B N 1
ATOM 9699 C CA . PRO B 1 419 ? -17.296 -6.701 -17.718 1 95.64 419 PRO B CA 1
ATOM 9700 C C . PRO B 1 419 ? -15.892 -6.599 -17.127 1 95.64 419 PRO B C 1
ATOM 9702 O O . PRO B 1 419 ? -15.668 -7.005 -15.984 1 95.64 419 PRO B O 1
ATOM 9705 N N . ASN B 1 420 ? -14.986 -5.983 -17.903 1 92.89 420 ASN B N 1
ATOM 9706 C CA . ASN B 1 420 ? -13.677 -5.633 -17.362 1 92.89 420 ASN B CA 1
ATOM 9707 C C . ASN B 1 420 ? -13.78 -4.531 -16.312 1 92.89 420 ASN B C 1
ATOM 9709 O O . ASN B 1 420 ? -14.712 -3.725 -16.342 1 92.89 420 ASN B O 1
ATOM 9713 N N . ASN B 1 421 ? -12.903 -4.485 -15.369 1 91.39 421 ASN B N 1
ATOM 9714 C CA . ASN B 1 421 ? -12.765 -3.444 -14.356 1 91.39 421 ASN B CA 1
ATOM 9715 C C . ASN B 1 421 ? -13.987 -3.384 -13.444 1 91.39 421 ASN B C 1
ATOM 9717 O O . ASN B 1 421 ? -14.41 -2.3 -13.036 1 91.39 421 ASN B O 1
ATOM 9721 N N . LEU B 1 422 ? -14.602 -4.552 -13.336 1 92.94 422 LEU B N 1
ATOM 9722 C CA . LEU B 1 422 ? -15.723 -4.683 -12.411 1 92.94 422 LEU B CA 1
ATOM 9723 C C . LEU B 1 422 ? -15.228 -4.849 -10.978 1 92.94 422 LEU B C 1
ATOM 9725 O O . LEU B 1 422 ? -15.936 -4.504 -10.029 1 92.94 422 LEU B O 1
ATOM 9729 N N . PHE B 1 423 ? -14.018 -5.38 -10.814 1 89.24 423 PHE B N 1
ATOM 9730 C CA . PHE B 1 423 ? -13.441 -5.649 -9.502 1 89.24 423 PHE B CA 1
ATOM 9731 C C . PHE B 1 423 ? -12.466 -4.547 -9.104 1 89.24 423 PHE B C 1
ATOM 9733 O O . PHE B 1 423 ? -11.911 -3.861 -9.964 1 89.24 423 PHE B O 1
ATOM 9740 N N . TYR B 1 424 ? -12.23 -4.457 -7.843 1 80.59 424 TYR B N 1
ATOM 9741 C CA . TYR B 1 424 ? -11.488 -3.327 -7.294 1 80.59 424 TYR B CA 1
ATOM 9742 C C . TYR B 1 424 ? -10 -3.452 -7.601 1 80.59 424 TYR B C 1
ATOM 9744 O O . TYR B 1 424 ? -9.295 -2.446 -7.708 1 80.59 424 TYR B O 1
ATOM 9752 N N . ASN B 1 425 ? -9.473 -4.641 -7.802 1 75.36 425 ASN B N 1
ATOM 9753 C CA . ASN B 1 425 ? -8.025 -4.816 -7.765 1 75.36 425 ASN B CA 1
ATOM 9754 C C . ASN B 1 425 ? -7.5 -5.426 -9.061 1 75.36 425 ASN B C 1
ATOM 9756 O O . ASN B 1 425 ? -6.338 -5.83 -9.137 1 75.36 425 ASN B O 1
ATOM 9760 N N . THR B 1 426 ? -8.419 -5.588 -10.032 1 77.97 426 THR B N 1
ATOM 9761 C CA . THR B 1 426 ? -7.956 -6.178 -11.283 1 77.97 426 THR B CA 1
ATOM 9762 C C . THR B 1 426 ? -8.775 -5.659 -12.462 1 77.97 426 THR B C 1
ATOM 9764 O O . THR B 1 426 ? -9.97 -5.391 -12.324 1 77.97 426 THR B O 1
ATOM 9767 N N . GLY B 1 427 ? -8.14 -5.532 -13.533 1 86.13 427 GLY B N 1
ATOM 9768 C CA . GLY B 1 427 ? -8.812 -5.136 -14.76 1 86.13 427 GLY B CA 1
ATOM 9769 C C . GLY B 1 427 ? -9.065 -6.298 -15.703 1 86.13 427 GLY B C 1
ATOM 9770 O O . GLY B 1 427 ? -9.542 -6.103 -16.823 1 86.13 427 GLY B O 1
ATOM 9771 N N . ILE B 1 428 ? -8.845 -7.553 -15.23 1 87.38 428 ILE B N 1
ATOM 9772 C CA . ILE B 1 428 ? -8.942 -8.722 -16.098 1 87.38 428 ILE B CA 1
ATOM 9773 C C . ILE B 1 428 ? -10.401 -9.154 -16.221 1 87.38 428 ILE B C 1
ATOM 9775 O O . ILE B 1 428 ? -11.234 -8.794 -15.386 1 87.38 428 ILE B O 1
ATOM 9779 N N . THR B 1 429 ? -10.645 -9.917 -17.262 1 93.09 429 THR B N 1
ATOM 9780 C CA . THR B 1 429 ? -11.986 -10.457 -17.458 1 93.09 429 THR B CA 1
ATOM 9781 C C . THR B 1 429 ? -12.27 -11.577 -16.462 1 93.09 429 THR B C 1
ATOM 9783 O O . THR B 1 429 ? -11.402 -12.412 -16.195 1 93.09 429 THR B O 1
ATOM 9786 N N . THR B 1 430 ? -13.461 -11.554 -15.865 1 94.98 430 THR B N 1
ATOM 9787 C CA . THR B 1 430 ? -13.856 -12.559 -14.884 1 94.98 430 THR B CA 1
ATOM 9788 C C . THR B 1 430 ? -15.125 -13.28 -15.328 1 94.98 430 THR B C 1
ATOM 9790 O O . THR B 1 430 ? -15.87 -12.774 -16.17 1 94.98 430 THR B O 1
ATOM 9793 N N . TYR B 1 431 ? -15.31 -14.458 -14.861 1 97.84 431 TYR B N 1
ATOM 9794 C CA . TYR B 1 431 ? -16.391 -15.355 -15.254 1 97.84 431 TYR B CA 1
ATOM 9795 C C . TYR B 1 431 ? -17.054 -15.978 -14.031 1 97.84 431 TYR B C 1
ATOM 9797 O O . TYR B 1 431 ? -16.376 -16.337 -13.065 1 97.84 431 TYR B O 1
ATOM 9805 N N . ILE B 1 432 ? -18.357 -16.174 -14.116 1 98.54 432 ILE B N 1
ATOM 9806 C CA . ILE B 1 432 ? -19.061 -16.938 -13.092 1 98.54 432 ILE B CA 1
ATOM 9807 C C . ILE B 1 432 ? -19.373 -18.338 -13.616 1 98.54 432 ILE B C 1
ATOM 9809 O O . ILE B 1 432 ? -20.076 -18.49 -14.618 1 98.54 432 ILE B O 1
ATOM 9813 N N . TRP B 1 433 ? -18.827 -19.348 -12.993 1 98.81 433 TRP B N 1
ATOM 9814 C CA . TRP B 1 433 ? -19.204 -20.734 -13.251 1 98.81 433 TRP B CA 1
ATOM 9815 C C . TRP B 1 433 ? -20.451 -21.116 -12.46 1 98.81 433 TRP B C 1
ATOM 9817 O O . TRP B 1 433 ? -20.491 -20.958 -11.238 1 98.81 433 TRP B O 1
ATOM 9827 N N . ILE B 1 434 ? -21.468 -21.578 -13.137 1 98.83 434 ILE B N 1
ATOM 9828 C CA . ILE B 1 434 ? -22.697 -22.023 -12.489 1 98.83 434 ILE B CA 1
ATOM 9829 C C . ILE B 1 434 ? -22.84 -23.536 -12.636 1 98.83 434 ILE B C 1
ATOM 9831 O O . ILE B 1 434 ? -22.939 -24.051 -13.753 1 98.83 434 ILE B O 1
ATOM 9835 N N . LEU B 1 435 ? -22.857 -24.25 -11.509 1 98.79 435 LEU B N 1
ATOM 9836 C CA . LEU B 1 435 ? -22.957 -25.705 -11.526 1 98.79 435 LEU B CA 1
ATOM 9837 C C . LEU B 1 435 ? -24.18 -26.175 -10.747 1 98.79 435 LEU B C 1
ATOM 9839 O O . LEU B 1 435 ? -24.601 -25.521 -9.79 1 98.79 435 LEU B O 1
ATOM 9843 N N . SER B 1 436 ? -24.704 -27.275 -11.138 1 98.1 436 SER B N 1
ATOM 9844 C CA . SER B 1 436 ? -25.746 -28.01 -10.429 1 98.1 436 SER B CA 1
ATOM 9845 C C . SER B 1 436 ? -25.655 -29.507 -10.708 1 98.1 436 SER B C 1
ATOM 9847 O O . SER B 1 436 ? -25.391 -29.917 -11.841 1 98.1 436 SER B O 1
ATOM 9849 N N . ASN B 1 437 ? -25.755 -30.308 -9.674 1 97.67 437 ASN B N 1
ATOM 9850 C CA . ASN B 1 437 ? -25.757 -31.746 -9.919 1 97.67 437 ASN B CA 1
ATOM 9851 C C . ASN B 1 437 ? -27.175 -32.283 -10.094 1 97.67 437 ASN B C 1
ATOM 9853 O O . ASN B 1 437 ? -27.393 -33.495 -10.061 1 97.67 437 ASN B O 1
ATOM 9857 N N . ASN B 1 438 ? -28.113 -31.325 -10.155 1 96.07 438 ASN B N 1
ATOM 9858 C CA . ASN B 1 438 ? -29.487 -31.637 -10.537 1 96.07 438 ASN B CA 1
ATOM 9859 C C . ASN B 1 438 ? -30.027 -30.635 -11.554 1 96.07 438 ASN B C 1
ATOM 9861 O O . ASN B 1 438 ? -30.946 -29.872 -11.252 1 96.07 438 ASN B O 1
ATOM 9865 N N . LYS B 1 439 ? -29.565 -30.77 -12.677 1 95.99 439 LYS B N 1
ATOM 9866 C CA . LYS B 1 439 ? -29.994 -29.886 -13.757 1 95.99 439 LYS B CA 1
ATOM 9867 C C . LYS B 1 439 ? -31.459 -30.123 -14.112 1 95.99 439 LYS B C 1
ATOM 9869 O O . LYS B 1 439 ? -31.948 -31.252 -14.035 1 95.99 439 LYS B O 1
ATOM 9874 N N . SER B 1 440 ? -32.137 -29.063 -14.509 1 94.06 440 SER B N 1
ATOM 9875 C CA . SER B 1 440 ? -33.476 -29.225 -15.066 1 94.06 440 SER B CA 1
ATOM 9876 C C . SER B 1 440 ? -33.442 -30.027 -16.362 1 94.06 440 SER B C 1
ATOM 9878 O O . SER B 1 440 ? -32.399 -30.124 -17.011 1 94.06 440 SER B O 1
ATOM 9880 N N . ASN B 1 441 ? -34.477 -30.513 -16.704 1 94.4 441 ASN B N 1
ATOM 9881 C CA . ASN B 1 441 ? -34.556 -31.371 -17.881 1 94.4 441 ASN B CA 1
ATOM 9882 C C . ASN B 1 441 ? -34.096 -30.64 -19.14 1 94.4 441 ASN B C 1
ATOM 9884 O O . ASN B 1 441 ? -33.404 -31.217 -19.98 1 94.4 441 ASN B O 1
ATOM 9888 N N . LYS B 1 442 ? -34.433 -29.422 -19.227 1 93.87 442 LYS B N 1
ATOM 9889 C CA . LYS B 1 442 ? -34.099 -28.658 -20.425 1 93.87 442 LYS B CA 1
ATOM 9890 C C . LYS B 1 442 ? -32.599 -28.388 -20.504 1 93.87 442 LYS B C 1
ATOM 9892 O O . LYS B 1 442 ? -32.066 -28.126 -21.584 1 93.87 442 LYS B O 1
ATOM 9897 N N . ARG B 1 443 ? -31.894 -28.528 -19.402 1 96.42 443 ARG B N 1
ATOM 9898 C CA . ARG B 1 443 ? -30.484 -28.157 -19.348 1 96.42 443 ARG B CA 1
ATOM 9899 C C . ARG B 1 443 ? -29.59 -29.392 -19.41 1 96.42 443 ARG B C 1
ATOM 9901 O O . ARG B 1 443 ? -28.375 -29.277 -19.585 1 96.42 443 ARG B O 1
ATOM 9908 N N . LYS B 1 444 ? -30.162 -30.54 -19.289 1 97.4 444 LYS B N 1
ATOM 9909 C CA . LYS B 1 444 ? -29.356 -31.757 -19.285 1 97.4 444 LYS B CA 1
ATOM 9910 C C . LYS B 1 444 ? -28.59 -31.914 -20.595 1 97.4 444 LYS B C 1
ATOM 9912 O O . LYS B 1 444 ? -29.155 -31.732 -21.676 1 97.4 444 LYS B O 1
ATOM 9917 N N . GLY B 1 445 ? -27.302 -32.107 -20.469 1 97.7 445 GLY B N 1
ATOM 9918 C CA . GLY B 1 445 ? -26.435 -32.334 -21.614 1 97.7 445 GLY B CA 1
ATOM 9919 C C . GLY B 1 445 ? -26.007 -31.052 -22.303 1 97.7 445 GLY B C 1
ATOM 9920 O O . GLY B 1 445 ? -25.381 -31.091 -23.364 1 97.7 445 GLY B O 1
ATOM 9921 N N . LYS B 1 446 ? -26.358 -29.914 -21.687 1 97.96 446 LYS B N 1
ATOM 9922 C CA . LYS B 1 446 ? -26.093 -28.643 -22.353 1 97.96 446 LYS B CA 1
ATOM 9923 C C . LYS B 1 446 ? -25.395 -27.664 -21.413 1 97.96 446 LYS B C 1
ATOM 9925 O O . LYS B 1 446 ? -25.486 -27.797 -20.191 1 97.96 446 LYS B O 1
ATOM 9930 N N . VAL B 1 447 ? -24.66 -26.748 -21.971 1 98.39 447 VAL B N 1
ATOM 9931 C CA . VAL B 1 447 ? -24.007 -25.652 -21.263 1 98.39 447 VAL B CA 1
ATOM 9932 C C . VAL B 1 447 ? -24.316 -24.33 -21.962 1 98.39 447 VAL B C 1
ATOM 9934 O O . VAL B 1 447 ? -24.204 -24.226 -23.185 1 98.39 447 VAL B O 1
ATOM 9937 N N . GLN B 1 448 ? -24.758 -23.377 -21.225 1 98.5 448 GLN B N 1
ATOM 9938 C CA . GLN B 1 448 ? -25.028 -22.045 -21.756 1 98.5 448 GLN B CA 1
ATOM 9939 C C . GLN B 1 448 ? -23.853 -21.104 -21.508 1 98.5 448 GLN B C 1
ATOM 9941 O O . GLN B 1 448 ? -23.329 -21.037 -20.394 1 98.5 448 GLN B O 1
ATOM 9946 N N . LEU B 1 449 ? -23.356 -20.425 -22.509 1 98.37 449 LEU B N 1
ATOM 9947 C CA . LEU B 1 449 ? -22.379 -19.35 -22.37 1 98.37 449 LEU B CA 1
ATOM 9948 C C . LEU B 1 449 ? -23.041 -17.987 -22.543 1 98.37 449 LEU B C 1
ATOM 9950 O O . LEU B 1 449 ? -23.772 -17.766 -23.511 1 98.37 449 LEU B O 1
ATOM 9954 N N . ILE B 1 450 ? -22.875 -17.134 -21.551 1 98.2 450 ILE B N 1
ATOM 9955 C CA . ILE B 1 450 ? -23.474 -15.804 -21.579 1 98.2 450 ILE B CA 1
ATOM 9956 C C . ILE B 1 450 ? -22.376 -14.743 -21.581 1 98.2 450 ILE B C 1
ATOM 9958 O O . ILE B 1 450 ? -21.588 -14.654 -20.636 1 98.2 450 ILE B O 1
ATOM 9962 N N . ASP B 1 451 ? -22.309 -13.924 -22.591 1 96.92 451 ASP B N 1
ATOM 9963 C CA . ASP B 1 451 ? -21.39 -12.791 -22.647 1 96.92 451 ASP B CA 1
ATOM 9964 C C . ASP B 1 451 ? -22.071 -11.507 -22.179 1 96.92 451 ASP B C 1
ATOM 9966 O O . ASP B 1 451 ? -22.75 -10.838 -22.961 1 96.92 451 ASP B O 1
ATOM 9970 N N . ALA B 1 452 ? -21.816 -11.161 -20.955 1 96.91 452 ALA B N 1
ATOM 9971 C CA . ALA B 1 452 ? -22.352 -9.928 -20.386 1 96.91 452 ALA B CA 1
ATOM 9972 C C . ALA B 1 452 ? -21.267 -8.861 -20.268 1 96.91 452 ALA B C 1
ATOM 9974 O O . ALA B 1 452 ? -21.352 -7.971 -19.419 1 96.91 452 ALA B O 1
ATOM 9975 N N . GLY B 1 453 ? -20.219 -8.947 -21.024 1 94.15 453 GLY B N 1
ATOM 9976 C CA . GLY B 1 453 ? -19.044 -8.095 -20.924 1 94.15 453 GLY B CA 1
ATOM 9977 C C . GLY B 1 453 ? -19.338 -6.636 -21.213 1 94.15 453 GLY B C 1
ATOM 9978 O O . GLY B 1 453 ? -18.589 -5.751 -20.794 1 94.15 453 GLY B O 1
ATOM 9979 N N . PHE B 1 454 ? -20.501 -6.361 -21.827 1 92.56 454 PHE B N 1
ATOM 9980 C CA . PHE B 1 454 ? -20.785 -4.991 -22.238 1 92.56 454 PHE B CA 1
ATOM 9981 C C . PHE B 1 454 ? -21.955 -4.419 -21.446 1 92.56 454 PHE B C 1
ATOM 9983 O O . PHE B 1 454 ? -22.429 -3.32 -21.736 1 92.56 454 PHE B O 1
ATOM 9990 N N . MET B 1 455 ? -22.362 -5.212 -20.455 1 94.31 455 MET B N 1
ATOM 9991 C CA . MET B 1 455 ? -23.487 -4.789 -19.626 1 94.31 455 MET B CA 1
ATOM 9992 C C . MET B 1 455 ? -22.999 -4.078 -18.368 1 94.31 455 MET B C 1
ATOM 9994 O O . MET B 1 455 ? -22.872 -4.697 -17.31 1 94.31 455 MET B O 1
ATOM 9998 N N . PHE B 1 456 ? -22.708 -2.74 -18.454 1 94.65 456 PHE B N 1
ATOM 9999 C CA . PHE B 1 456 ? -22.258 -2.033 -17.26 1 94.65 456 PHE B CA 1
ATOM 10000 C C . PHE B 1 456 ? -22.57 -0.545 -17.362 1 94.65 456 PHE B C 1
ATOM 10002 O O . PHE B 1 456 ? -22.851 -0.037 -18.449 1 94.65 456 PHE B O 1
ATOM 10009 N N . ARG B 1 457 ? -22.617 0.096 -16.32 1 95.18 457 ARG B N 1
ATOM 10010 C CA . ARG B 1 457 ? -22.612 1.553 -16.24 1 95.18 457 ARG B CA 1
ATOM 10011 C C . ARG B 1 457 ? -21.311 2.063 -15.63 1 95.18 457 ARG B C 1
ATOM 10013 O O . ARG B 1 457 ? -20.759 1.44 -14.721 1 95.18 457 ARG B O 1
ATOM 10020 N N . LYS B 1 458 ? -20.837 3.182 -16.031 1 92.22 458 LYS B N 1
ATOM 10021 C CA . LYS B 1 458 ? -19.576 3.749 -15.562 1 92.22 458 LYS B CA 1
ATOM 10022 C C . LYS B 1 458 ? -19.743 4.407 -14.195 1 92.22 458 LYS B C 1
ATOM 10024 O O . LYS B 1 458 ? -20.778 5.016 -13.916 1 92.22 458 LYS B O 1
ATOM 10029 N N . LEU B 1 459 ? -18.761 4.273 -13.377 1 89.14 459 LEU B N 1
ATOM 10030 C CA . LEU B 1 459 ? -18.758 4.98 -12.101 1 89.14 459 LEU B CA 1
ATOM 10031 C C . LEU B 1 459 ? -18.328 6.431 -12.284 1 89.14 459 LEU B C 1
ATOM 10033 O O . LEU B 1 459 ? -17.548 6.743 -13.187 1 89.14 459 LEU B O 1
ATOM 10037 N N . ARG B 1 460 ? -18.806 7.343 -11.454 1 82.9 460 ARG B N 1
ATOM 10038 C CA . ARG B 1 460 ? -18.379 8.738 -11.48 1 82.9 460 ARG B CA 1
ATOM 10039 C C . ARG B 1 460 ? -16.908 8.867 -11.099 1 82.9 460 ARG B C 1
ATOM 10041 O O . ARG B 1 460 ? -16.174 9.657 -11.696 1 82.9 460 ARG B O 1
ATOM 10048 N N . LYS B 1 461 ? -16.519 8.092 -10.121 1 81.45 461 LYS B N 1
ATOM 10049 C CA . LYS B 1 461 ? -15.137 8.026 -9.655 1 81.45 461 LYS B CA 1
ATOM 10050 C C . LYS B 1 461 ? -14.651 6.581 -9.582 1 81.45 461 LYS B C 1
ATOM 10052 O O . LYS B 1 461 ? -15.348 5.712 -9.054 1 81.45 461 LYS B O 1
ATOM 10057 N N . ASN B 1 462 ? -13.507 6.423 -10.194 1 82.12 462 ASN B N 1
ATOM 10058 C CA . ASN B 1 462 ? -12.916 5.09 -10.139 1 82.12 462 ASN B CA 1
ATOM 10059 C C . ASN B 1 462 ? -12.558 4.694 -8.71 1 82.12 462 ASN B C 1
ATOM 10061 O O . ASN B 1 462 ? -12.154 5.54 -7.91 1 82.12 462 ASN B O 1
ATOM 10065 N N . LEU B 1 463 ? -12.76 3.522 -8.381 1 78.13 463 LEU B N 1
ATOM 10066 C CA . LEU B 1 463 ? -12.324 2.912 -7.13 1 78.13 463 LEU B CA 1
ATOM 10067 C C . LEU B 1 463 ? -11.25 1.859 -7.384 1 78.13 463 LEU B C 1
ATOM 10069 O O . LEU B 1 463 ? -11.562 0.682 -7.577 1 78.13 463 LEU B O 1
ATOM 10073 N N . GLY B 1 464 ? -10.043 2.245 -7.319 1 75.21 464 GLY B N 1
ATOM 10074 C CA . GLY B 1 464 ? -8.988 1.369 -7.802 1 75.21 464 GLY B CA 1
ATOM 10075 C C . GLY B 1 464 ? -9.096 1.064 -9.284 1 75.21 464 GLY B C 1
ATOM 10076 O O . GLY B 1 464 ? -9.21 1.978 -10.104 1 75.21 464 GLY B O 1
ATOM 10077 N N . ASN B 1 465 ? -9.175 -0.226 -9.578 1 79.9 465 ASN B N 1
ATOM 10078 C CA . ASN B 1 465 ? -9.335 -0.639 -10.968 1 79.9 465 ASN B CA 1
ATOM 10079 C C . ASN B 1 465 ? -10.8 -0.619 -11.394 1 79.9 465 ASN B C 1
ATOM 10081 O O . ASN B 1 465 ? -11.104 -0.651 -12.588 1 79.9 465 ASN B O 1
ATOM 10085 N N . LYS B 1 466 ? -11.691 -0.571 -10.383 1 88.43 466 LYS B N 1
ATOM 10086 C CA . LYS B 1 466 ? -13.122 -0.624 -10.67 1 88.43 466 LYS B CA 1
ATOM 10087 C C . LYS B 1 466 ? -13.617 0.703 -11.239 1 88.43 466 LYS B C 1
ATOM 10089 O O . LYS B 1 466 ? -13.59 1.727 -10.554 1 88.43 466 LYS B O 1
ATOM 10094 N N . ASN B 1 467 ? -14.04 0.643 -12.479 1 92.08 467 ASN B N 1
ATOM 10095 C CA . ASN B 1 467 ? -14.536 1.871 -13.091 1 92.08 467 ASN B CA 1
ATOM 10096 C C . ASN B 1 467 ? -15.953 1.696 -13.63 1 92.08 467 ASN B C 1
ATOM 10098 O O . ASN B 1 467 ? -16.489 2.593 -14.283 1 92.08 467 ASN B O 1
ATOM 10102 N N . CYS B 1 468 ? -16.588 0.495 -13.383 1 94.38 468 CYS B N 1
ATOM 10103 C CA . CYS B 1 468 ? -17.953 0.229 -13.822 1 94.38 468 CYS B CA 1
ATOM 10104 C C . CYS B 1 468 ? -18.674 -0.687 -12.84 1 94.38 468 CYS B C 1
ATOM 10106 O O . CYS B 1 468 ? -18.059 -1.218 -11.914 1 94.38 468 CYS B O 1
ATOM 10108 N N . GLU B 1 469 ? -20.005 -0.855 -12.984 1 94.62 469 GLU B N 1
ATOM 10109 C CA . GLU B 1 469 ? -20.818 -1.721 -12.136 1 94.62 469 GLU B CA 1
ATOM 10110 C C . GLU B 1 469 ? -22.046 -2.232 -12.884 1 94.62 469 GLU B C 1
ATOM 10112 O O . GLU B 1 469 ? -22.44 -1.661 -13.903 1 94.62 469 GLU B O 1
ATOM 10117 N N . PHE B 1 470 ? -22.569 -3.327 -12.43 1 95.79 470 PHE B N 1
ATOM 10118 C CA . PHE B 1 470 ? -23.872 -3.792 -12.891 1 95.79 470 PHE B CA 1
ATOM 10119 C C . PHE B 1 470 ? -24.99 -2.934 -12.31 1 95.79 470 PHE B C 1
ATOM 10121 O O . PHE B 1 470 ? -25.084 -2.77 -11.092 1 95.79 470 PHE B O 1
ATOM 10128 N N . ALA B 1 471 ? -25.822 -2.425 -13.163 1 94.27 471 ALA B N 1
ATOM 10129 C CA . ALA B 1 471 ? -27.083 -1.854 -12.695 1 94.27 471 ALA B CA 1
ATOM 10130 C C . ALA B 1 471 ? -28.11 -2.948 -12.418 1 94.27 471 ALA B C 1
ATOM 10132 O O . ALA B 1 471 ? -27.987 -4.066 -12.923 1 94.27 471 ALA B O 1
ATOM 10133 N N . PRO B 1 472 ? -29.1 -2.672 -11.622 1 93.94 472 PRO B N 1
ATOM 10134 C CA . PRO B 1 472 ? -30.135 -3.67 -11.345 1 93.94 472 PRO B CA 1
ATOM 10135 C C . PRO B 1 472 ? -30.789 -4.209 -12.615 1 93.94 472 PRO B C 1
ATOM 10137 O O . PRO B 1 472 ? -31.13 -5.393 -12.683 1 93.94 472 PRO B O 1
ATOM 10140 N N . GLU B 1 473 ? -30.89 -3.348 -13.597 1 95.55 473 GLU B N 1
ATOM 10141 C CA . GLU B 1 473 ? -31.502 -3.777 -14.851 1 95.55 473 GLU B CA 1
ATOM 10142 C C . GLU B 1 473 ? -30.613 -4.777 -15.585 1 95.55 473 GLU B C 1
ATOM 10144 O O . GLU B 1 473 ? -31.112 -5.686 -16.252 1 95.55 473 GLU B O 1
ATOM 10149 N N . HIS B 1 474 ? -29.266 -4.561 -15.541 1 96.31 474 HIS B N 1
ATOM 10150 C CA . HIS B 1 474 ? -28.336 -5.519 -16.128 1 96.31 474 HIS B CA 1
ATOM 10151 C C . HIS B 1 474 ? -28.484 -6.895 -15.488 1 96.31 474 HIS B C 1
ATOM 10153 O O . HIS B 1 474 ? -28.549 -7.907 -16.189 1 96.31 474 HIS B O 1
ATOM 10159 N N . ILE B 1 475 ? -28.587 -6.928 -14.174 1 97.16 475 ILE B N 1
ATOM 10160 C CA . ILE B 1 475 ? -28.691 -8.168 -13.411 1 97.16 475 ILE B CA 1
ATOM 10161 C C . ILE B 1 475 ? -29.975 -8.902 -13.793 1 97.16 475 ILE B C 1
ATOM 10163 O O . ILE B 1 475 ? -29.953 -10.105 -14.061 1 97.16 475 ILE B O 1
ATOM 10167 N N . ARG B 1 476 ? -31.019 -8.146 -13.897 1 96.61 476 ARG B N 1
ATOM 10168 C CA . ARG B 1 476 ? -32.298 -8.752 -14.254 1 96.61 476 ARG B CA 1
ATOM 10169 C C . ARG B 1 476 ? -32.246 -9.356 -15.653 1 96.61 476 ARG B C 1
ATOM 10171 O O . ARG B 1 476 ? -32.793 -10.435 -15.889 1 96.61 476 ARG B O 1
ATOM 10178 N N . GLU B 1 477 ? -31.636 -8.659 -16.512 1 96.54 477 GLU B N 1
ATOM 10179 C CA . GLU B 1 477 ? -31.539 -9.15 -17.884 1 96.54 477 GLU B CA 1
ATOM 10180 C C . GLU B 1 477 ? -30.699 -10.422 -17.956 1 96.54 477 GLU B C 1
ATOM 10182 O O . GLU B 1 477 ? -31.077 -11.384 -18.629 1 96.54 477 GLU B O 1
ATOM 10187 N N . ILE B 1 478 ? -29.583 -10.483 -17.321 1 97.75 478 ILE B N 1
ATOM 10188 C CA . ILE B 1 478 ? -28.702 -11.646 -17.312 1 97.75 478 ILE B CA 1
ATOM 10189 C C . ILE B 1 478 ? -29.438 -12.847 -16.722 1 97.75 478 ILE B C 1
ATOM 10191 O O . ILE B 1 478 ? -29.398 -13.945 -17.282 1 97.75 478 ILE B O 1
ATOM 10195 N N . VAL B 1 479 ? -30.15 -12.608 -15.622 1 97.71 479 VAL B N 1
ATOM 10196 C CA . VAL B 1 479 ? -30.87 -13.676 -14.937 1 97.71 479 VAL B CA 1
ATOM 10197 C C . VAL B 1 479 ? -31.982 -14.209 -15.837 1 97.71 479 VAL B C 1
ATOM 10199 O O . VAL B 1 479 ? -32.204 -15.42 -15.91 1 97.71 479 VAL B O 1
ATOM 10202 N N . SER B 1 480 ? -32.62 -13.293 -16.498 1 96.99 480 SER B N 1
ATOM 10203 C CA . SER B 1 480 ? -33.684 -13.7 -17.41 1 96.99 480 SER B CA 1
ATOM 10204 C C . SER B 1 480 ? -33.144 -14.582 -18.531 1 96.99 480 SER B C 1
ATOM 10206 O O . SER B 1 480 ? -33.724 -15.625 -18.84 1 96.99 480 SER B O 1
ATOM 10208 N N . VAL B 1 481 ? -32.077 -14.182 -19.136 1 96.98 481 VAL B N 1
ATOM 10209 C CA . VAL B 1 481 ? -31.449 -14.934 -20.217 1 96.98 481 VAL B CA 1
ATOM 10210 C C . VAL B 1 481 ? -31.02 -16.309 -19.709 1 96.98 481 VAL B C 1
ATOM 10212 O O . VAL B 1 481 ? -31.19 -17.315 -20.403 1 96.98 481 VAL B O 1
ATOM 10215 N N . TYR B 1 482 ? -30.538 -16.407 -18.58 1 97.5 482 TYR B N 1
ATOM 10216 C CA . TYR B 1 482 ? -30.128 -17.657 -17.95 1 97.5 482 TYR B CA 1
ATOM 10217 C C . TYR B 1 482 ? -31.326 -18.569 -17.717 1 97.5 482 TYR B C 1
ATOM 10219 O O . TYR B 1 482 ? -31.313 -19.736 -18.116 1 97.5 482 TYR B O 1
ATOM 10227 N N . GLU B 1 483 ? -32.338 -18.029 -17.084 1 96.02 483 GLU B N 1
ATOM 10228 C CA . GLU B 1 483 ? -33.496 -18.833 -16.707 1 96.02 483 GLU B CA 1
ATOM 10229 C C . GLU B 1 483 ? -34.195 -19.406 -17.936 1 96.02 483 GLU B C 1
ATOM 10231 O O . GLU B 1 483 ? -34.66 -20.547 -17.917 1 96.02 483 GLU B O 1
ATOM 10236 N N . LYS B 1 484 ? -34.178 -18.601 -18.967 1 95.22 484 LYS B N 1
ATOM 10237 C CA . LYS B 1 484 ? -34.884 -19.011 -20.177 1 95.22 484 LYS B CA 1
ATOM 10238 C C . LYS B 1 484 ? -33.989 -19.858 -21.076 1 95.22 484 LYS B C 1
ATOM 10240 O O . LYS B 1 484 ? -34.462 -20.46 -22.042 1 95.22 484 LYS B O 1
ATOM 10245 N N . MET B 1 485 ? -32.748 -19.957 -20.693 1 95.67 485 MET B N 1
ATOM 10246 C CA . MET B 1 485 ? -31.773 -20.632 -21.545 1 95.67 485 MET B CA 1
ATOM 10247 C C . MET B 1 485 ? -31.894 -20.162 -22.99 1 95.67 485 MET B C 1
ATOM 10249 O O . MET B 1 485 ? -31.979 -20.979 -23.908 1 95.67 485 MET B O 1
ATOM 10253 N N . GLN B 1 486 ? -31.936 -18.877 -23.169 1 89.01 486 GLN B N 1
ATOM 10254 C CA . GLN B 1 486 ? -32.233 -18.27 -24.462 1 89.01 486 GLN B CA 1
ATOM 10255 C C . GLN B 1 486 ? -30.953 -17.971 -25.237 1 89.01 486 GLN B C 1
ATOM 10257 O O . GLN B 1 486 ? -29.962 -17.519 -24.659 1 89.01 486 GLN B O 1
ATOM 10262 N N . ALA B 1 487 ? -30.946 -18.293 -26.431 1 90.47 487 ALA B N 1
ATOM 10263 C CA . ALA B 1 487 ? -29.901 -17.787 -27.317 1 90.47 487 ALA B CA 1
ATOM 10264 C C . ALA B 1 487 ? -30.18 -16.343 -27.725 1 90.47 487 ALA B C 1
ATOM 10266 O O . ALA B 1 487 ? -31.296 -16.01 -28.129 1 90.47 487 ALA B O 1
ATOM 10267 N N . VAL B 1 488 ? -29.271 -15.5 -27.453 1 90.81 488 VAL B N 1
ATOM 10268 C CA . VAL B 1 488 ? -29.401 -14.081 -27.765 1 90.81 488 VAL B CA 1
ATOM 10269 C C . VAL B 1 488 ? -28.159 -13.6 -28.513 1 90.81 488 VAL B C 1
ATOM 10271 O O . VAL B 1 488 ? -27.031 -13.891 -28.107 1 90.81 488 VAL B O 1
ATOM 10274 N N . ASP B 1 489 ? -28.288 -12.963 -29.585 1 87.63 489 ASP B N 1
ATOM 10275 C CA . ASP B 1 489 ? -27.171 -12.387 -30.327 1 87.63 489 ASP B CA 1
ATOM 10276 C C . ASP B 1 489 ? -27.13 -10.869 -30.167 1 87.63 489 ASP B C 1
ATOM 10278 O O . ASP B 1 489 ? -28.136 -10.189 -30.382 1 87.63 489 ASP B O 1
ATOM 10282 N N . ARG B 1 490 ? -26.028 -10.437 -29.637 1 80.7 490 ARG B N 1
ATOM 10283 C CA . ARG B 1 490 ? -25.844 -8.993 -29.541 1 80.7 490 ARG B CA 1
ATOM 10284 C C . ARG B 1 490 ? -25.616 -8.377 -30.917 1 80.7 490 ARG B C 1
ATOM 10286 O O . ARG B 1 490 ? -24.839 -8.902 -31.717 1 80.7 490 ARG B O 1
ATOM 10293 N N . LYS B 1 491 ? -26.312 -7.2 -31.188 1 65.55 491 LYS B N 1
ATOM 10294 C CA . LYS B 1 491 ? -26.104 -6.505 -32.454 1 65.55 491 LYS B CA 1
ATOM 10295 C C . LYS B 1 491 ? -24.741 -5.82 -32.489 1 65.55 491 LYS B C 1
ATOM 10297 O O . LYS B 1 491 ? -24.259 -5.332 -31.465 1 65.55 491 LYS B O 1
ATOM 10302 N N . VAL B 1 492 ? -23.992 -5.968 -33.566 1 57.47 492 VAL B N 1
ATOM 10303 C CA . VAL B 1 492 ? -22.642 -5.459 -33.786 1 57.47 492 VAL B CA 1
ATOM 10304 C C . VAL B 1 492 ? -22.532 -4.035 -33.247 1 57.47 492 VAL B C 1
ATOM 10306 O O . VAL B 1 492 ? -21.524 -3.67 -32.638 1 57.47 492 VAL B O 1
ATOM 10309 N N . ASP B 1 493 ? -23.583 -3.26 -33.386 1 57.1 493 ASP B N 1
ATOM 10310 C CA . ASP B 1 493 ? -23.511 -1.845 -33.032 1 57.1 493 ASP B CA 1
ATOM 10311 C C . ASP B 1 493 ? -23.996 -1.612 -31.603 1 57.1 493 ASP B C 1
ATOM 10313 O O . ASP B 1 493 ? -23.945 -0.487 -31.101 1 57.1 493 ASP B O 1
ATOM 10317 N N . ASP B 1 494 ? -24.395 -2.698 -31.043 1 62.13 494 ASP B N 1
ATOM 10318 C CA . ASP B 1 494 ? -24.912 -2.524 -29.689 1 62.13 494 ASP B CA 1
ATOM 10319 C C . ASP B 1 494 ? -23.784 -2.57 -28.66 1 62.13 494 ASP B C 1
ATOM 10321 O O . ASP B 1 494 ? -23.202 -3.629 -28.416 1 62.13 494 ASP B O 1
ATOM 10325 N N . GLU B 1 495 ? -23.422 -1.374 -28.207 1 66.98 495 GLU B N 1
ATOM 10326 C CA . GLU B 1 495 ? -22.299 -1.198 -27.291 1 66.98 495 GLU B CA 1
ATOM 10327 C C . GLU B 1 495 ? -22.646 -1.692 -25.89 1 66.98 495 GLU B C 1
ATOM 10329 O O . GLU B 1 495 ? -21.765 -1.83 -25.039 1 66.98 495 GLU B O 1
ATOM 10334 N N . GLN B 1 496 ? -23.876 -2.089 -25.589 1 72.8 496 GLN B N 1
ATOM 10335 C CA . GLN B 1 496 ? -24.222 -2.474 -24.225 1 72.8 496 GLN B CA 1
ATOM 10336 C C . GLN B 1 496 ? -25.09 -3.73 -24.211 1 72.8 496 GLN B C 1
ATOM 10338 O O . GLN B 1 496 ? -25.787 -3.998 -23.231 1 72.8 496 GLN B O 1
ATOM 10343 N N . GLY B 1 497 ? -24.938 -4.567 -25.188 1 85.53 497 GLY B N 1
ATOM 10344 C CA . GLY B 1 497 ? -25.866 -5.685 -25.256 1 85.53 497 GLY B CA 1
ATOM 10345 C C . GLY B 1 497 ? -25.281 -6.979 -24.722 1 85.53 497 GLY B C 1
ATOM 10346 O O . GLY B 1 497 ? -24.08 -7.06 -24.457 1 85.53 497 GLY B O 1
ATOM 10347 N N . ILE B 1 498 ? -26.168 -8.045 -24.414 1 94.05 498 ILE B N 1
ATOM 10348 C CA . ILE B 1 498 ? -25.868 -9.381 -23.91 1 94.05 498 ILE B CA 1
ATOM 10349 C C . ILE B 1 498 ? -25.893 -10.384 -25.062 1 94.05 498 ILE B C 1
ATOM 10351 O O . ILE B 1 498 ? -26.58 -10.171 -26.064 1 94.05 498 ILE B O 1
ATOM 10355 N N . SER B 1 499 ? -25.019 -11.327 -25.109 1 95.03 499 SER B N 1
ATOM 10356 C CA . SER B 1 499 ? -25.052 -12.469 -26.016 1 95.03 499 SER B CA 1
ATOM 10357 C C . SER B 1 499 ? -25.104 -13.785 -25.247 1 95.03 499 SER B C 1
ATOM 10359 O O . SER B 1 499 ? -24.531 -13.899 -24.161 1 95.03 499 SER B O 1
ATOM 10361 N N . SER B 1 500 ? -25.825 -14.69 -25.744 1 96.98 500 SER B N 1
ATOM 10362 C CA . SER B 1 500 ? -25.985 -15.991 -25.102 1 96.98 500 SER B CA 1
ATOM 10363 C C . SER B 1 500 ? -26.102 -17.107 -26.134 1 96.98 500 SER B C 1
ATOM 10365 O O . SER B 1 500 ? -26.76 -16.941 -27.163 1 96.98 500 SER B O 1
ATOM 10367 N N . LYS B 1 501 ? -25.404 -18.186 -25.934 1 97.28 501 LYS B N 1
ATOM 10368 C CA . LYS B 1 501 ? -25.459 -19.377 -26.777 1 97.28 501 LYS B CA 1
ATOM 10369 C C . LYS B 1 501 ? -25.557 -20.644 -25.932 1 97.28 501 LYS B C 1
ATOM 10371 O O . LYS B 1 501 ? -25.07 -20.681 -24.8 1 97.28 501 LYS B O 1
ATOM 10376 N N . VAL B 1 502 ? -26.166 -21.669 -26.448 1 97.41 502 VAL B N 1
ATOM 10377 C CA . VAL B 1 502 ? -26.323 -22.951 -25.769 1 97.41 502 VAL B CA 1
ATOM 10378 C C . VAL B 1 502 ? -25.589 -24.041 -26.547 1 97.41 502 VAL B C 1
ATOM 10380 O O . VAL B 1 502 ? -25.758 -24.167 -27.762 1 97.41 502 VAL B O 1
ATOM 10383 N N . PHE B 1 503 ? -24.822 -24.793 -25.902 1 97.9 503 PHE B N 1
ATOM 10384 C CA . PHE B 1 503 ? -23.991 -25.819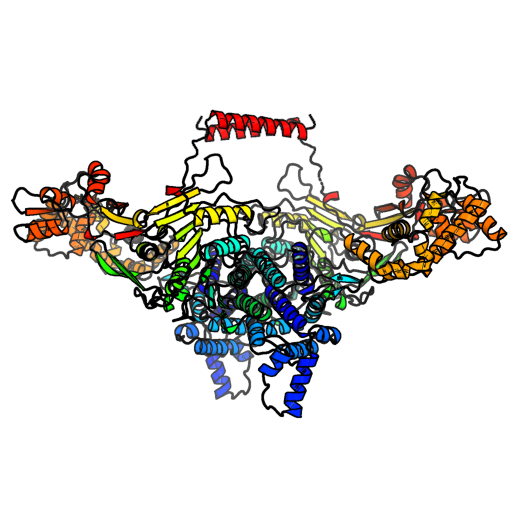 -26.522 1 97.9 503 PHE B CA 1
ATOM 10385 C C . PHE B 1 503 ? -24.264 -27.184 -25.903 1 97.9 503 PHE B C 1
ATOM 10387 O O . PHE B 1 503 ? -24.743 -27.274 -24.77 1 97.9 503 PHE B O 1
ATOM 10394 N N . ASP B 1 504 ? -23.953 -28.224 -26.663 1 97.66 504 ASP B N 1
ATOM 10395 C CA . ASP B 1 504 ? -23.881 -29.562 -26.084 1 97.66 504 ASP B CA 1
ATOM 10396 C C . ASP B 1 504 ? -22.584 -29.752 -25.3 1 97.66 504 ASP B C 1
ATOM 10398 O O . ASP B 1 504 ? -21.566 -29.134 -25.616 1 97.66 504 ASP B O 1
ATOM 10402 N N . ASN B 1 505 ? -22.581 -30.608 -24.334 1 98.08 505 ASN B N 1
ATOM 10403 C CA . ASN B 1 505 ? -21.388 -30.893 -23.544 1 98.08 505 ASN B CA 1
ATOM 10404 C C . ASN B 1 505 ? -20.205 -31.269 -24.432 1 98.08 505 ASN B C 1
ATOM 10406 O O . ASN B 1 505 ? -19.079 -30.83 -24.192 1 98.08 505 ASN B O 1
ATOM 10410 N N . THR B 1 506 ? -20.431 -31.95 -25.488 1 97.32 506 THR B N 1
ATOM 10411 C CA . THR B 1 506 ? -19.379 -32.516 -26.325 1 97.32 506 THR B CA 1
ATOM 10412 C C . THR B 1 506 ? -18.757 -31.441 -27.212 1 97.32 506 THR B C 1
ATOM 10414 O O . THR B 1 506 ? -17.687 -31.647 -27.789 1 97.32 506 THR B O 1
ATOM 10417 N N . ASP B 1 507 ? -19.427 -30.297 -27.311 1 97.23 507 ASP B N 1
ATOM 10418 C CA . ASP B 1 507 ? -18.916 -29.215 -28.146 1 97.23 507 ASP B CA 1
ATOM 10419 C C . ASP B 1 507 ? -17.615 -28.65 -27.578 1 97.23 507 ASP B C 1
ATOM 10421 O O . ASP B 1 507 ? -16.857 -27.988 -28.289 1 97.23 507 ASP B O 1
ATOM 10425 N N . PHE B 1 508 ? -17.368 -28.946 -26.337 1 97.92 508 PHE B N 1
ATOM 10426 C CA . PHE B 1 508 ? -16.219 -28.329 -25.685 1 97.92 508 PHE B CA 1
ATOM 10427 C C . PHE B 1 508 ? -15.035 -29.289 -25.651 1 97.92 508 PHE B C 1
ATOM 10429 O O . PHE B 1 508 ? -13.931 -28.907 -25.259 1 97.92 508 PHE B O 1
ATOM 10436 N N . GLY B 1 509 ? -15.209 -30.52 -26.031 1 97.69 509 GLY B N 1
ATOM 10437 C CA . GLY B 1 509 ? -14.158 -31.523 -25.981 1 97.69 509 GLY B CA 1
ATOM 10438 C C . GLY B 1 509 ? -13.462 -31.726 -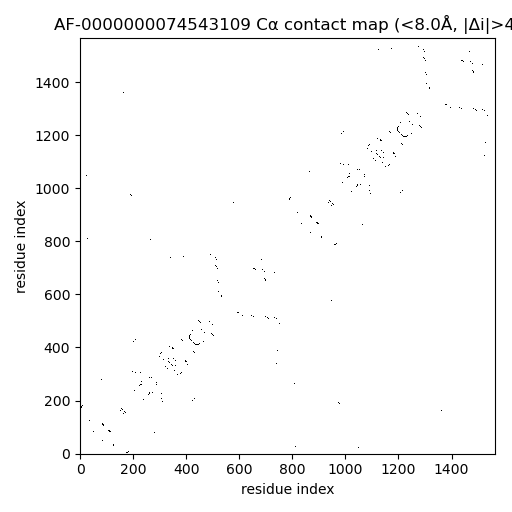27.314 1 97.69 509 GLY B C 1
ATOM 10439 O O . GLY B 1 509 ? -14.005 -31.374 -28.363 1 97.69 509 GLY B O 1
ATOM 10440 N N . TYR B 1 510 ? -12.267 -32.263 -27.282 1 97.88 510 TYR B N 1
ATOM 10441 C CA . TYR B 1 510 ? -11.495 -32.591 -28.476 1 97.88 510 TYR B CA 1
ATOM 10442 C C . TYR B 1 510 ? -10.527 -33.736 -28.203 1 97.88 510 TYR B C 1
ATOM 10444 O O . TYR B 1 510 ? -10.146 -33.974 -27.055 1 97.88 510 TYR B O 1
ATOM 10452 N N . TYR B 1 511 ? -10.173 -34.455 -29.217 1 97.85 511 TYR B N 1
ATOM 10453 C CA . TYR B 1 511 ? -9.048 -35.383 -29.208 1 97.85 511 TYR B CA 1
ATOM 10454 C C . TYR B 1 511 ? -7.758 -34.68 -29.616 1 97.85 511 TYR B C 1
ATOM 10456 O O . TYR B 1 511 ? -7.693 -34.056 -30.677 1 97.85 511 TYR B O 1
ATOM 10464 N N . LYS B 1 512 ? -6.834 -34.741 -28.787 1 97.79 512 LYS B N 1
ATOM 10465 C CA . LYS B 1 512 ? -5.502 -34.326 -29.216 1 97.79 512 LYS B CA 1
ATOM 10466 C C . LYS B 1 512 ? -4.75 -35.482 -29.869 1 97.79 512 LYS B C 1
ATOM 10468 O O . LYS B 1 512 ? -4.288 -36.396 -29.183 1 97.79 512 LYS B O 1
ATOM 10473 N N . VAL B 1 513 ? -4.612 -35.385 -31.178 1 97.53 513 VAL B N 1
ATOM 10474 C CA . VAL B 1 513 ? -4.082 -36.489 -31.971 1 97.53 513 VAL B CA 1
ATOM 10475 C C . VAL B 1 513 ? -2.669 -36.156 -32.443 1 97.53 513 VAL B C 1
ATOM 10477 O O . VAL B 1 513 ? -2.429 -35.079 -32.993 1 97.53 513 VAL B O 1
ATOM 10480 N N . THR B 1 514 ? -1.815 -37.023 -32.2 1 97.44 514 THR B N 1
ATOM 10481 C CA . THR B 1 514 ? -0.431 -36.834 -32.621 1 97.44 514 THR B CA 1
ATOM 10482 C C . THR B 1 514 ? -0.237 -37.289 -34.064 1 97.44 514 THR B C 1
ATOM 10484 O O . THR B 1 514 ? -0.601 -38.412 -34.421 1 97.44 514 THR B O 1
ATOM 10487 N N . ILE B 1 515 ? 0.301 -36.377 -34.885 1 97.62 515 ILE B N 1
ATOM 10488 C CA . ILE B 1 515 ? 0.62 -36.651 -36.282 1 97.62 515 ILE B CA 1
ATOM 10489 C C . ILE B 1 515 ? 2.13 -36.803 -36.447 1 97.62 515 ILE B C 1
ATOM 10491 O O . ILE B 1 515 ? 2.888 -35.873 -36.166 1 97.62 515 ILE B O 1
ATOM 10495 N N . GLU B 1 516 ? 2.473 -37.969 -36.9 1 97.86 516 GLU B N 1
ATOM 10496 C CA . GLU B 1 516 ? 3.893 -38.273 -37.055 1 97.86 516 GLU B CA 1
ATOM 10497 C C . GLU B 1 516 ? 4.329 -38.144 -38.512 1 97.86 516 GLU B C 1
ATOM 10499 O O . GLU B 1 516 ? 3.505 -38.243 -39.423 1 97.86 516 GLU B O 1
ATOM 10504 N N . ARG B 1 517 ? 5.626 -37.865 -38.769 1 96.83 517 ARG B N 1
ATOM 10505 C CA . ARG B 1 517 ? 6.279 -37.835 -40.074 1 96.83 517 ARG B CA 1
ATOM 10506 C C . ARG B 1 517 ? 7.592 -38.61 -40.047 1 96.83 517 ARG B C 1
ATOM 10508 O O . ARG B 1 517 ? 8.237 -38.714 -39.001 1 96.83 517 ARG B O 1
ATOM 10515 N N . PRO B 1 518 ? 7.916 -39.178 -41.134 1 96.7 518 PRO B N 1
ATOM 10516 C CA . PRO B 1 518 ? 9.138 -39.986 -41.141 1 96.7 518 PRO B CA 1
ATOM 10517 C C . PRO B 1 518 ? 10.404 -39.142 -41.014 1 96.7 518 PRO B C 1
ATOM 10519 O O . PRO B 1 518 ? 10.477 -38.043 -41.57 1 96.7 518 PRO B O 1
ATOM 10522 N N . LYS B 1 519 ? 11.33 -39.604 -40.327 1 97.47 519 LYS B N 1
ATOM 10523 C CA . LYS B 1 519 ? 12.675 -39.041 -40.259 1 97.47 519 LYS B CA 1
ATOM 10524 C C . LYS B 1 519 ? 13.413 -39.216 -41.583 1 97.47 519 LYS B C 1
ATOM 10526 O O . LYS B 1 519 ? 13.277 -40.249 -42.243 1 97.47 519 LYS B O 1
ATOM 10531 N N . ARG B 1 520 ? 14.102 -38.159 -42.081 1 97.14 520 ARG B N 1
ATOM 10532 C CA . ARG B 1 520 ? 14.93 -38.156 -43.282 1 97.14 520 ARG B CA 1
ATOM 10533 C C . ARG B 1 520 ? 16.314 -37.587 -42.992 1 97.14 520 ARG B C 1
ATOM 10535 O O . ARG B 1 520 ? 16.444 -36.429 -42.59 1 97.14 520 ARG B O 1
ATOM 10542 N N . LEU B 1 521 ? 17.244 -38.43 -43.249 1 97.65 521 LEU B N 1
ATOM 10543 C CA . LEU B 1 521 ? 18.599 -37.996 -42.925 1 97.65 521 LEU B CA 1
ATOM 10544 C C . LEU B 1 521 ? 19.532 -38.193 -44.114 1 97.65 521 LEU B C 1
ATOM 10546 O O . LEU B 1 521 ? 19.47 -39.219 -44.794 1 97.65 521 LEU B O 1
ATOM 10550 N N . LYS B 1 522 ? 20.319 -37.217 -44.435 1 97.85 522 LYS B N 1
ATOM 10551 C CA . LYS B 1 522 ? 21.55 -37.383 -45.204 1 97.85 522 LYS B CA 1
ATOM 10552 C C . LYS B 1 522 ? 22.734 -37.68 -44.289 1 97.85 522 LYS B C 1
ATOM 10554 O O . LYS B 1 522 ? 22.676 -37.419 -43.086 1 97.85 522 LYS B O 1
ATOM 10559 N N . ALA B 1 523 ? 23.645 -38.288 -44.838 1 97.97 523 ALA B N 1
ATOM 10560 C CA . ALA B 1 523 ? 24.817 -38.608 -44.028 1 97.97 523 ALA B CA 1
ATOM 10561 C C . ALA B 1 523 ? 26.093 -38.554 -44.864 1 97.97 523 ALA B C 1
ATOM 10563 O O . ALA B 1 523 ? 26.069 -38.837 -46.064 1 97.97 523 ALA B O 1
ATOM 10564 N N . GLN B 1 524 ? 27.134 -38.07 -44.274 1 97.54 524 GLN B N 1
ATOM 10565 C CA . GLN B 1 524 ? 28.43 -37.95 -44.934 1 97.54 524 GLN B CA 1
ATOM 10566 C C . GLN B 1 524 ? 29.559 -37.843 -43.914 1 97.54 524 GLN B C 1
ATOM 10568 O O . GLN B 1 524 ? 29.481 -37.049 -42.974 1 97.54 524 GLN B O 1
ATOM 10573 N N . PHE B 1 525 ? 30.585 -38.657 -44.19 1 97.17 525 PHE B N 1
ATOM 10574 C CA . PHE B 1 525 ? 31.8 -38.449 -43.411 1 97.17 525 PHE B CA 1
ATOM 10575 C C . PHE B 1 525 ? 32.636 -37.32 -44.003 1 97.17 525 PHE B C 1
ATOM 10577 O O . PHE B 1 525 ? 32.98 -37.35 -45.186 1 97.17 525 PHE B O 1
ATOM 10584 N N . THR B 1 526 ? 32.838 -36.263 -43.273 1 96.35 526 THR B N 1
ATOM 10585 C CA . THR B 1 526 ? 33.817 -35.224 -43.576 1 96.35 526 THR B CA 1
ATOM 10586 C C . THR B 1 526 ? 34.636 -34.875 -42.337 1 96.35 526 THR B C 1
ATOM 10588 O O . THR B 1 526 ? 34.198 -35.114 -41.21 1 96.35 526 THR B O 1
ATOM 10591 N N . ALA B 1 527 ? 35.786 -34.381 -42.655 1 94.66 527 ALA B N 1
ATOM 10592 C CA . ALA B 1 527 ? 36.639 -33.988 -41.536 1 94.66 527 ALA B CA 1
ATOM 10593 C C . ALA B 1 527 ? 35.942 -32.961 -40.649 1 94.66 527 ALA B C 1
ATOM 10595 O O . ALA B 1 527 ? 36.076 -32.996 -39.424 1 94.66 527 ALA B O 1
ATOM 10596 N N . GLU B 1 528 ? 35.223 -32.117 -41.302 1 94.69 528 GLU B N 1
ATOM 10597 C CA . GLU B 1 528 ? 34.533 -31.048 -40.586 1 94.69 528 GLU B CA 1
ATOM 10598 C C . GLU B 1 528 ? 33.451 -31.607 -39.667 1 94.69 528 GLU B C 1
ATOM 10600 O O . GLU B 1 528 ? 33.332 -31.19 -38.513 1 94.69 528 GLU B O 1
ATOM 10605 N N . ARG B 1 529 ? 32.64 -32.47 -40.059 1 95.98 529 ARG B N 1
ATOM 10606 C CA . ARG B 1 529 ? 31.548 -33.038 -39.276 1 95.98 529 ARG B CA 1
ATOM 10607 C C . ARG B 1 529 ? 32.08 -33.935 -38.164 1 95.98 529 ARG B C 1
ATOM 10609 O O . ARG B 1 529 ? 31.505 -33.99 -37.075 1 95.98 529 ARG B O 1
ATOM 10616 N N . ILE B 1 530 ? 33.141 -34.609 -38.511 1 96.36 530 ILE B N 1
ATOM 10617 C CA . ILE B 1 530 ? 33.769 -35.503 -37.544 1 96.36 530 ILE B CA 1
ATOM 10618 C C . ILE B 1 530 ? 34.365 -34.688 -36.399 1 96.36 530 ILE B C 1
ATOM 10620 O O . ILE B 1 530 ? 34.353 -35.125 -35.246 1 96.36 530 ILE B O 1
ATOM 10624 N N . GLU B 1 531 ? 34.787 -33.426 -36.764 1 93.52 531 GLU B N 1
ATOM 10625 C CA . GLU B 1 531 ? 35.421 -32.574 -35.763 1 93.52 531 GLU B CA 1
ATOM 10626 C C . GLU B 1 531 ? 34.463 -32.261 -34.617 1 93.52 531 GLU B C 1
ATOM 10628 O O . GLU B 1 531 ? 34.894 -32.043 -33.482 1 93.52 531 GLU B O 1
ATOM 10633 N N . GLU B 1 532 ? 33.214 -32.235 -34.881 1 92.84 532 GLU B N 1
ATOM 10634 C CA . GLU B 1 532 ? 32.217 -31.933 -33.858 1 92.84 532 GLU B CA 1
ATOM 10635 C C . GLU B 1 532 ? 32.214 -32.993 -32.76 1 92.84 532 GLU B C 1
ATOM 10637 O O . GLU B 1 532 ? 31.833 -32.714 -31.622 1 92.84 532 GLU B O 1
ATOM 10642 N N . LEU B 1 533 ? 32.682 -34.189 -33.094 1 95.42 533 LEU B N 1
ATOM 10643 C CA . LEU B 1 533 ? 32.721 -35.3 -32.15 1 95.42 533 LEU B CA 1
ATOM 10644 C C . LEU B 1 533 ? 33.779 -35.064 -31.077 1 95.42 533 LEU B C 1
ATOM 10646 O O . LEU B 1 533 ? 33.774 -35.729 -30.038 1 95.42 533 LEU B O 1
ATOM 10650 N N . ARG B 1 534 ? 34.627 -34.055 -31.381 1 94.35 534 ARG B N 1
ATOM 10651 C CA . ARG B 1 534 ? 35.709 -33.756 -30.449 1 94.35 534 ARG B CA 1
ATOM 10652 C C . ARG B 1 534 ? 35.167 -33.149 -29.159 1 94.35 534 ARG B C 1
ATOM 10654 O O . ARG B 1 534 ? 35.836 -33.18 -28.123 1 94.35 534 ARG B O 1
ATOM 10661 N N . PHE B 1 535 ? 33.997 -32.57 -29.301 1 94.82 535 PHE B N 1
ATOM 10662 C CA . PHE B 1 535 ? 33.461 -31.804 -28.183 1 94.82 535 PHE B CA 1
ATOM 10663 C C . PHE B 1 535 ? 32.141 -32.395 -27.704 1 94.82 535 PHE B C 1
ATOM 10665 O O . PHE B 1 535 ? 31.31 -32.809 -28.514 1 94.82 535 PHE B O 1
ATOM 10672 N N . ASP B 1 536 ? 32.081 -32.453 -26.378 1 90.25 536 ASP B N 1
ATOM 10673 C CA . ASP B 1 536 ? 30.784 -32.803 -25.808 1 90.25 536 ASP B CA 1
ATOM 10674 C C . ASP B 1 536 ? 29.731 -31.751 -26.15 1 90.25 536 ASP B C 1
ATOM 10676 O O . ASP B 1 536 ? 30.005 -30.55 -26.095 1 90.25 536 ASP B O 1
ATOM 10680 N N . LYS B 1 537 ? 28.581 -32.084 -26.498 1 87 537 LYS B N 1
ATOM 10681 C CA . LYS B 1 537 ? 27.533 -31.19 -26.982 1 87 537 LYS B CA 1
ATOM 10682 C C . LYS B 1 537 ? 27.179 -30.14 -25.933 1 87 537 LYS B C 1
ATOM 10684 O O . LYS B 1 537 ? 26.951 -28.975 -26.266 1 87 537 LYS B O 1
ATOM 10689 N N . THR B 1 538 ? 27.208 -30.483 -24.641 1 88.25 538 THR B N 1
ATOM 10690 C CA . THR B 1 538 ? 26.785 -29.581 -23.576 1 88.25 538 THR B CA 1
ATOM 10691 C C . THR B 1 538 ? 27.929 -28.66 -23.161 1 88.25 538 THR B C 1
ATOM 10693 O O . THR B 1 538 ? 27.702 -27.623 -22.534 1 88.25 538 THR B O 1
ATOM 10696 N N . LEU B 1 539 ? 29.119 -29.025 -23.51 1 93.35 539 LEU B N 1
ATOM 10697 C CA . LEU B 1 539 ? 30.296 -28.261 -23.112 1 93.35 539 LEU B CA 1
ATOM 10698 C C . LEU B 1 539 ? 31.085 -27.801 -24.333 1 93.35 539 LEU B C 1
ATOM 10700 O O . LEU B 1 539 ? 32.301 -27.614 -24.257 1 93.35 539 LEU B O 1
ATOM 10704 N N . ARG B 1 540 ? 30.424 -27.65 -25.425 1 92.44 540 ARG B N 1
ATOM 10705 C CA . ARG B 1 540 ? 31.082 -27.388 -26.701 1 92.44 540 ARG B CA 1
ATOM 10706 C C . ARG B 1 540 ? 31.915 -26.112 -26.636 1 92.44 540 ARG B C 1
ATOM 10708 O O . ARG B 1 540 ? 33.085 -26.108 -27.024 1 92.44 540 ARG B O 1
ATOM 10715 N N . GLU B 1 541 ? 31.363 -25.08 -26.008 1 92 541 GLU B N 1
ATOM 10716 C CA . GLU B 1 541 ? 32.004 -23.769 -26.05 1 92 541 GLU B CA 1
ATOM 10717 C C . GLU B 1 541 ? 33.284 -23.753 -25.218 1 92 541 GLU B C 1
ATOM 10719 O O . GLU B 1 541 ? 34.352 -23.397 -25.72 1 92 541 GLU B O 1
ATOM 10724 N N . PRO B 1 542 ? 33.154 -24.198 -24.035 1 94.59 542 PRO B N 1
ATOM 10725 C CA . PRO B 1 542 ? 34.402 -24.178 -23.267 1 94.59 542 PRO B CA 1
ATOM 10726 C C . PRO B 1 542 ? 35.423 -25.194 -23.774 1 94.59 542 PRO B C 1
ATOM 10728 O O . PRO B 1 542 ? 36.629 -24.941 -23.72 1 94.59 542 PRO B O 1
ATOM 10731 N N . MET B 1 543 ? 34.97 -26.273 -24.292 1 95.03 543 MET B N 1
ATOM 10732 C CA . MET B 1 543 ? 35.893 -27.279 -24.81 1 95.03 543 MET B CA 1
ATOM 10733 C C . MET B 1 543 ? 36.582 -26.784 -26.078 1 95.03 543 MET B C 1
ATOM 10735 O O . MET B 1 543 ? 37.778 -27.011 -26.268 1 95.03 543 MET B O 1
ATOM 10739 N N . ALA B 1 544 ? 35.835 -26.156 -26.928 1 94.63 544 ALA B N 1
ATOM 10740 C CA . ALA B 1 544 ? 36.415 -25.587 -28.141 1 94.63 544 ALA B CA 1
ATOM 10741 C C . ALA B 1 544 ? 37.492 -24.56 -27.805 1 94.63 544 ALA B C 1
ATOM 10743 O O . ALA B 1 544 ? 38.553 -24.534 -28.435 1 94.63 544 ALA B O 1
ATOM 10744 N N . TRP B 1 545 ? 37.2 -23.744 -26.828 1 95.18 545 TRP B N 1
ATOM 10745 C CA . TRP B 1 545 ? 38.18 -22.744 -26.416 1 95.18 545 TRP B CA 1
ATOM 10746 C C . TRP B 1 545 ? 39.427 -23.409 -25.843 1 95.18 545 TRP B C 1
ATOM 10748 O O . TRP B 1 545 ? 40.551 -23.014 -26.162 1 95.18 545 TRP B O 1
ATOM 10758 N N . ALA B 1 546 ? 39.159 -24.324 -24.982 1 95.82 546 ALA B N 1
ATOM 10759 C CA . ALA B 1 546 ? 40.285 -25.013 -24.358 1 95.82 546 ALA B CA 1
ATOM 10760 C C . ALA B 1 546 ? 41.17 -25.68 -25.407 1 95.82 546 ALA B C 1
ATOM 10762 O O . ALA B 1 546 ? 42.398 -25.654 -25.3 1 95.82 546 ALA B O 1
ATOM 10763 N N . TYR B 1 547 ? 40.554 -26.317 -26.392 1 95.12 547 TYR B N 1
ATOM 10764 C CA . TYR B 1 547 ? 41.306 -26.982 -27.45 1 95.12 547 TYR B CA 1
ATOM 10765 C C . TYR B 1 547 ? 42.056 -25.968 -28.306 1 95.12 547 TYR B C 1
ATOM 10767 O O . TYR B 1 547 ? 43.178 -26.228 -28.747 1 95.12 547 TYR B O 1
ATOM 10775 N N . GLU B 1 548 ? 41.415 -24.88 -28.556 1 94.33 548 GLU B N 1
ATOM 10776 C CA . GLU B 1 548 ? 42.082 -23.836 -29.328 1 94.33 548 GLU B CA 1
ATOM 10777 C C . GLU B 1 548 ? 43.278 -23.267 -28.571 1 94.33 548 GLU B C 1
ATOM 10779 O O . GLU B 1 548 ? 44.301 -22.936 -29.174 1 94.33 548 GLU B O 1
ATOM 10784 N N . THR B 1 549 ? 43.133 -23.129 -27.297 1 94.32 549 THR B N 1
ATOM 10785 C CA . THR B 1 549 ? 44.143 -22.49 -26.462 1 94.32 549 THR B CA 1
ATOM 10786 C C . THR B 1 549 ? 45.286 -23.455 -26.16 1 94.32 549 THR B C 1
ATOM 10788 O O . THR B 1 549 ? 46.458 -23.076 -26.22 1 94.32 549 THR B O 1
ATOM 10791 N N . TYR B 1 550 ? 44.902 -24.761 -25.889 1 94.55 550 TYR B N 1
ATOM 10792 C CA . TYR B 1 550 ? 45.918 -25.68 -25.387 1 94.55 550 TYR B CA 1
ATOM 10793 C C . TYR B 1 550 ? 46.175 -26.804 -26.384 1 94.55 550 TYR B C 1
ATOM 10795 O O . TYR B 1 550 ? 47.073 -27.626 -26.184 1 94.55 550 TYR B O 1
ATOM 10803 N N . ARG B 1 551 ? 45.355 -26.896 -27.384 1 91.96 551 ARG B N 1
ATOM 10804 C CA . ARG B 1 551 ? 45.498 -27.855 -28.475 1 91.96 551 ARG B CA 1
ATOM 10805 C C . ARG B 1 551 ? 45.553 -29.284 -27.944 1 91.96 551 ARG B C 1
ATOM 10807 O O . ARG B 1 551 ? 44.716 -29.682 -27.132 1 91.96 551 ARG B O 1
ATOM 10814 N N . GLU B 1 552 ? 46.594 -30.07 -28.275 1 91.35 552 GLU B N 1
ATOM 10815 C CA . GLU B 1 552 ? 46.643 -31.49 -27.94 1 91.35 552 GLU B CA 1
ATOM 10816 C C . GLU B 1 552 ? 46.904 -31.697 -26.451 1 91.35 552 GLU B C 1
ATOM 10818 O O . GLU B 1 552 ? 46.67 -32.785 -25.92 1 91.35 552 GLU B O 1
ATOM 10823 N N . LYS B 1 553 ? 47.28 -30.654 -25.841 1 93.2 553 LYS B N 1
ATOM 10824 C CA . LYS B 1 553 ? 47.574 -30.755 -24.415 1 93.2 553 LYS B CA 1
ATOM 10825 C C . LYS B 1 553 ? 46.303 -30.999 -23.607 1 93.2 553 LYS B C 1
ATOM 10827 O O . LYS B 1 553 ? 46.366 -31.439 -22.457 1 93.2 553 LYS B O 1
ATOM 10832 N N . VAL B 1 554 ? 45.153 -30.76 -24.275 1 95.1 554 VAL B N 1
ATOM 10833 C CA . VAL B 1 554 ? 43.898 -30.97 -23.559 1 95.1 554 VAL B CA 1
ATOM 10834 C C . VAL B 1 554 ? 43.691 -32.461 -23.306 1 95.1 554 VAL B C 1
ATOM 10836 O O . VAL B 1 554 ? 42.985 -32.846 -22.37 1 95.1 554 VAL B O 1
ATOM 10839 N N . TYR B 1 555 ? 44.375 -33.391 -24.088 1 94.19 555 TYR B N 1
ATOM 10840 C CA . TYR B 1 555 ? 44.174 -34.833 -23.988 1 94.19 555 TYR B CA 1
ATOM 10841 C C . TYR B 1 555 ? 45.086 -35.438 -22.928 1 94.19 555 TYR B C 1
ATOM 10843 O O . TYR B 1 555 ? 44.816 -36.527 -22.416 1 94.19 555 TYR B O 1
ATOM 10851 N N . THR B 1 556 ? 46.224 -34.781 -22.716 1 91.33 556 THR B N 1
ATOM 10852 C CA . THR B 1 556 ? 47.22 -35.41 -21.855 1 91.33 556 THR B CA 1
ATOM 10853 C C . THR B 1 556 ? 47.452 -34.576 -20.598 1 91.33 556 THR B C 1
ATOM 10855 O O . THR B 1 556 ? 47.925 -35.092 -19.583 1 91.33 556 THR B O 1
ATOM 10858 N N . GLU B 1 557 ? 47.121 -33.099 -20.602 1 92.63 557 GLU B N 1
ATOM 10859 C CA . GLU B 1 557 ? 47.5 -32.215 -19.503 1 92.63 557 GLU B CA 1
ATOM 10860 C C . GLU B 1 557 ? 46.347 -31.294 -19.113 1 92.63 557 GLU B C 1
ATOM 10862 O O . GLU B 1 557 ? 46.568 -30.145 -18.726 1 92.63 557 GLU B O 1
ATOM 10867 N N . ILE B 1 558 ? 45.165 -31.713 -19.24 1 93.44 558 ILE B N 1
ATOM 10868 C CA . ILE B 1 558 ? 44.023 -30.834 -19.014 1 93.44 558 ILE B CA 1
ATOM 10869 C C . ILE B 1 558 ? 43.994 -30.392 -17.553 1 93.44 558 ILE B C 1
ATOM 10871 O O . ILE B 1 558 ? 43.593 -29.267 -17.246 1 93.44 558 ILE B O 1
ATOM 10875 N N . ALA B 1 559 ? 44.42 -31.241 -16.61 1 90.11 559 ALA B N 1
ATOM 10876 C CA . ALA B 1 559 ? 44.407 -30.945 -15.18 1 90.11 559 ALA B CA 1
ATOM 10877 C C . ALA B 1 559 ? 45.277 -29.732 -14.864 1 90.11 559 ALA B C 1
ATOM 10879 O O . ALA B 1 559 ? 44.964 -28.955 -13.958 1 90.11 559 ALA B O 1
ATOM 10880 N N . LYS B 1 560 ? 46.363 -29.46 -15.655 1 91.05 560 LYS B N 1
ATOM 10881 C CA . LYS B 1 560 ? 47.272 -28.338 -15.444 1 91.05 560 LYS B CA 1
ATOM 10882 C C . LYS B 1 560 ? 46.614 -27.016 -15.829 1 91.05 560 LYS B C 1
ATOM 10884 O O . LYS B 1 560 ? 47.015 -25.954 -15.35 1 91.05 560 LYS B O 1
ATOM 10889 N N . HIS B 1 561 ? 45.654 -27.111 -16.607 1 92.99 561 HIS B N 1
ATOM 10890 C CA . HIS B 1 561 ? 45.054 -25.89 -17.131 1 92.99 561 HIS B CA 1
ATOM 10891 C C . HIS B 1 561 ? 43.664 -25.665 -16.546 1 92.99 561 HIS B C 1
ATOM 10893 O O . HIS B 1 561 ? 42.917 -24.807 -17.023 1 92.99 561 HIS B O 1
ATOM 10899 N N . GLU B 1 562 ? 43.285 -26.421 -15.57 1 93 562 GLU B N 1
ATOM 10900 C CA . GLU B 1 562 ? 41.953 -26.396 -14.974 1 93 562 GLU B CA 1
ATOM 10901 C C . GLU B 1 562 ? 41.591 -24.995 -14.489 1 93 562 GLU B C 1
ATOM 10903 O O . GLU B 1 562 ? 40.525 -24.474 -14.822 1 93 562 GLU B O 1
ATOM 10908 N N . LYS B 1 563 ? 42.448 -24.316 -13.698 1 89.98 563 LYS B N 1
ATOM 10909 C CA . LYS B 1 563 ? 42.177 -23.009 -13.108 1 89.98 563 LYS B CA 1
ATOM 10910 C C . LYS B 1 563 ? 41.918 -21.961 -14.187 1 89.98 563 LYS B C 1
ATOM 10912 O O . LYS B 1 563 ? 40.975 -21.174 -14.082 1 89.98 563 LYS B O 1
ATOM 10917 N N . ALA B 1 564 ? 42.762 -21.915 -15.079 1 91.4 564 ALA B N 1
ATOM 10918 C CA . ALA B 1 564 ? 42.637 -20.946 -16.165 1 91.4 564 ALA B CA 1
ATOM 10919 C C . ALA B 1 564 ? 41.34 -21.157 -16.941 1 91.4 564 ALA B C 1
ATOM 10921 O O . ALA B 1 564 ? 40.698 -20.192 -17.363 1 91.4 564 ALA B O 1
ATOM 10922 N N . ILE B 1 565 ? 40.982 -22.416 -17.227 1 93.54 565 ILE B N 1
ATOM 10923 C CA . ILE B 1 565 ? 39.772 -22.74 -17.974 1 93.54 565 ILE B CA 1
ATOM 10924 C C . ILE B 1 565 ? 38.543 -22.289 -17.188 1 93.54 565 ILE B C 1
ATOM 10926 O O . ILE B 1 565 ? 37.633 -21.673 -17.747 1 93.54 565 ILE B O 1
ATOM 10930 N N . ILE B 1 566 ? 38.553 -22.546 -15.939 1 88.74 566 ILE B N 1
ATOM 10931 C CA . ILE B 1 566 ? 37.43 -22.187 -15.08 1 88.74 566 ILE B CA 1
ATOM 10932 C C . ILE B 1 566 ? 37.314 -20.667 -14.99 1 88.74 566 ILE B C 1
ATOM 10934 O O . ILE B 1 566 ? 36.211 -20.118 -15.045 1 88.74 566 ILE B O 1
ATOM 10938 N N . GLU B 1 567 ? 38.358 -20.008 -14.845 1 87.41 567 GLU B N 1
ATOM 10939 C CA . GLU B 1 567 ? 38.365 -18.549 -14.797 1 87.41 567 GLU B CA 1
ATOM 10940 C C . GLU B 1 567 ? 37.793 -17.951 -16.079 1 87.41 567 GLU B C 1
ATOM 10942 O O . GLU B 1 567 ? 37.062 -16.959 -16.035 1 87.41 567 GLU B O 1
ATOM 10947 N N . TRP B 1 568 ? 38.271 -18.566 -17.154 1 90.31 568 TRP B N 1
ATOM 10948 C CA . TRP B 1 568 ? 37.744 -18.092 -18.43 1 90.31 568 TRP B CA 1
ATOM 10949 C C . TRP B 1 568 ? 36.231 -18.275 -18.495 1 90.31 568 TRP B C 1
ATOM 10951 O O . TRP B 1 568 ? 35.514 -17.396 -18.98 1 90.31 568 TRP B O 1
ATOM 10961 N N . CYS B 1 569 ? 35.737 -19.36 -18.12 1 89.97 569 CYS B N 1
ATOM 10962 C CA . CYS B 1 569 ? 34.305 -19.635 -18.117 1 89.97 569 CYS B CA 1
ATOM 10963 C C . CYS B 1 569 ? 33.555 -18.612 -17.272 1 89.97 569 CYS B C 1
ATOM 10965 O O . CYS B 1 569 ? 32.48 -18.15 -17.657 1 89.97 569 CYS B O 1
ATOM 10967 N N . GLU B 1 570 ? 34.186 -18.239 -16.186 1 78.19 570 GLU B N 1
ATOM 10968 C CA . GLU B 1 570 ? 33.586 -17.26 -15.285 1 78.19 570 GLU B CA 1
ATOM 10969 C C . GLU B 1 570 ? 33.582 -15.866 -15.908 1 78.19 570 GLU B C 1
ATOM 10971 O O . GLU B 1 570 ? 32.584 -15.147 -15.825 1 78.19 570 GLU B O 1
ATOM 10976 N N . LYS B 1 571 ? 34.732 -15.508 -16.423 1 77.11 571 LYS B N 1
ATOM 10977 C CA . LYS B 1 571 ? 34.868 -14.205 -17.068 1 77.11 571 LYS B CA 1
ATOM 10978 C C . LYS B 1 571 ? 33.844 -14.036 -18.187 1 77.11 571 LYS B C 1
ATOM 10980 O O . LYS B 1 571 ? 33.35 -12.931 -18.422 1 77.11 571 LYS B O 1
ATOM 10985 N N . ASN B 1 572 ? 33.53 -15.259 -18.813 1 81.72 572 ASN B N 1
ATOM 10986 C CA . ASN B 1 572 ? 32.623 -15.218 -19.954 1 81.72 572 ASN B CA 1
ATOM 10987 C C . ASN B 1 572 ? 31.199 -15.593 -19.553 1 81.72 572 ASN B C 1
ATOM 10989 O O . ASN B 1 572 ? 30.362 -15.878 -20.412 1 81.72 572 ASN B O 1
ATOM 10993 N N . GLU B 1 573 ? 30.866 -15.7 -18.311 1 73.82 573 GLU B N 1
ATOM 10994 C CA . GLU B 1 573 ? 29.546 -15.87 -17.711 1 73.82 573 GLU B CA 1
ATOM 10995 C C . GLU B 1 573 ? 28.894 -17.171 -18.17 1 73.82 573 GLU B C 1
ATOM 10997 O O . GLU B 1 573 ? 27.698 -17.201 -18.467 1 73.82 573 GLU B O 1
ATOM 11002 N N . LEU B 1 574 ? 29.643 -18.245 -18.515 1 80.62 574 LEU B N 1
ATOM 11003 C CA . LEU B 1 574 ? 29.086 -19.521 -18.949 1 80.62 574 LEU B CA 1
ATOM 11004 C C . LEU B 1 574 ? 28.443 -20.26 -17.781 1 80.62 574 LEU B C 1
ATOM 11006 O O . LEU B 1 574 ? 27.684 -21.21 -17.984 1 80.62 574 LEU B O 1
ATOM 11010 N N . ASN B 1 575 ? 28.299 -19.683 -16.666 1 74.27 575 ASN B N 1
ATOM 11011 C CA . ASN B 1 575 ? 27.669 -20.176 -15.447 1 74.27 575 ASN B CA 1
ATOM 11012 C C . ASN B 1 575 ? 27.663 -21.701 -15.396 1 74.27 575 ASN B C 1
ATOM 11014 O O . ASN B 1 575 ? 26.603 -22.318 -15.271 1 74.27 575 ASN B O 1
ATOM 11018 N N . LEU B 1 576 ? 28.785 -22.478 -15.501 1 85 576 LEU B N 1
ATOM 11019 C CA . LEU B 1 576 ? 28.9 -23.932 -15.467 1 85 576 LEU B CA 1
ATOM 11020 C C . LEU B 1 576 ? 28.658 -24.464 -14.059 1 85 576 LEU B C 1
ATOM 11022 O O . LEU B 1 576 ? 29.081 -23.85 -13.077 1 85 576 LEU B O 1
ATOM 11026 N N . ASN B 1 577 ? 27.869 -25.574 -14 1 81.27 577 ASN B N 1
ATOM 11027 C CA . ASN B 1 577 ? 27.711 -26.225 -12.704 1 81.27 577 ASN B CA 1
ATOM 11028 C C . ASN B 1 577 ? 28.901 -27.123 -12.379 1 81.27 577 ASN B C 1
ATOM 11030 O O . ASN B 1 577 ? 29.819 -27.262 -13.189 1 81.27 577 ASN B O 1
ATOM 11034 N N . ALA B 1 578 ? 28.931 -27.739 -11.175 1 81.08 578 ALA B N 1
ATOM 11035 C CA . ALA B 1 578 ? 30.062 -28.52 -10.68 1 81.08 578 ALA B CA 1
ATOM 11036 C C . ALA B 1 578 ? 30.324 -29.73 -11.572 1 81.08 578 ALA B C 1
ATOM 11038 O O . ALA B 1 578 ? 31.477 -30.068 -11.848 1 81.08 578 ALA B O 1
ATOM 11039 N N . LYS B 1 579 ? 29.281 -30.283 -11.983 1 85.15 579 LYS B N 1
ATOM 11040 C CA . LYS B 1 579 ? 29.424 -31.465 -12.828 1 85.15 579 LYS B CA 1
ATOM 11041 C C . LYS B 1 579 ? 30.026 -31.103 -14.183 1 85.15 579 LYS B C 1
ATOM 11043 O O . LYS B 1 579 ? 30.91 -31.802 -14.682 1 85.15 579 LYS B O 1
ATOM 11048 N N . GLN B 1 580 ? 29.543 -30.059 -14.714 1 88.64 580 GLN B N 1
ATOM 11049 C CA . GLN B 1 580 ? 30.034 -29.59 -16.005 1 88.64 580 GLN B CA 1
ATOM 11050 C C . GLN B 1 580 ? 31.499 -29.17 -15.917 1 88.64 580 GLN B C 1
ATOM 11052 O O . GLN B 1 580 ? 32.289 -29.46 -16.818 1 88.64 580 GLN B O 1
ATOM 11057 N N . THR B 1 581 ? 31.766 -28.636 -14.82 1 88.11 581 THR B N 1
ATOM 11058 C CA . THR B 1 581 ? 33.142 -28.194 -14.624 1 88.11 581 THR B CA 1
ATOM 11059 C C . THR B 1 581 ? 34.082 -29.39 -14.496 1 88.11 581 THR B C 1
ATOM 11061 O O . THR B 1 581 ? 35.152 -29.414 -15.108 1 88.11 581 THR B O 1
ATOM 11064 N N . LYS B 1 582 ? 33.6 -30.3 -13.71 1 89.08 582 LYS B N 1
ATOM 11065 C CA . LYS B 1 582 ? 34.404 -31.506 -13.537 1 89.08 582 LYS B CA 1
ATOM 11066 C C . LYS B 1 582 ? 34.612 -32.224 -14.867 1 89.08 582 LYS B C 1
ATOM 11068 O O . LYS B 1 582 ? 35.722 -32.665 -15.174 1 89.08 582 LYS B O 1
ATOM 11073 N N . THR B 1 583 ? 33.587 -32.366 -15.664 1 92.27 583 THR B N 1
ATOM 11074 C CA . THR B 1 583 ? 33.648 -33.031 -16.96 1 92.27 583 THR B CA 1
ATOM 11075 C C . THR B 1 583 ? 34.586 -32.287 -17.906 1 92.27 583 THR B C 1
ATOM 11077 O O . THR B 1 583 ? 35.335 -32.908 -18.663 1 92.27 583 THR B O 1
ATOM 11080 N N . LEU B 1 584 ? 34.561 -31.039 -17.813 1 93.33 584 LEU B N 1
ATOM 11081 C CA . LEU B 1 584 ? 35.334 -30.17 -18.693 1 93.33 584 LEU B CA 1
ATOM 11082 C C . LEU B 1 584 ? 36.83 -30.351 -18.459 1 93.33 584 LEU B C 1
ATOM 11084 O O . LEU B 1 584 ? 37.623 -30.279 -19.401 1 93.33 584 LEU B O 1
ATOM 11088 N N . VAL B 1 585 ? 37.162 -30.698 -17.205 1 93.25 585 VAL B N 1
ATOM 11089 C CA . VAL B 1 585 ? 38.589 -30.709 -16.9 1 93.25 585 VAL B CA 1
ATOM 11090 C C . VAL B 1 585 ? 39.047 -32.138 -16.621 1 93.25 585 VAL B C 1
ATOM 11092 O O . VAL B 1 585 ? 40.078 -32.352 -15.979 1 93.25 585 VAL B O 1
ATOM 11095 N N . THR B 1 586 ? 38.257 -33.114 -17.007 1 93.5 586 THR B N 1
ATOM 11096 C CA . THR B 1 586 ? 38.618 -34.515 -16.818 1 93.5 586 THR B CA 1
ATOM 11097 C C . THR B 1 586 ? 39.246 -35.087 -18.086 1 93.5 586 THR B C 1
ATOM 11099 O O . THR B 1 586 ? 38.647 -35.03 -19.162 1 93.5 586 THR B O 1
ATOM 11102 N N . GLN B 1 587 ? 40.359 -35.764 -17.945 1 93.18 587 GLN B N 1
ATOM 11103 C CA . GLN B 1 587 ? 41.103 -36.308 -19.076 1 93.18 587 GLN B CA 1
ATOM 11104 C C . GLN B 1 587 ? 40.3 -37.39 -19.793 1 93.18 587 GLN B C 1
ATOM 11106 O O . GLN B 1 587 ? 40.35 -37.496 -21.02 1 93.18 587 GLN B O 1
ATOM 11111 N N . ALA B 1 588 ? 39.585 -38.207 -19.017 1 93.14 588 ALA B N 1
ATOM 11112 C CA . ALA B 1 588 ? 38.801 -39.3 -19.585 1 93.14 588 ALA B CA 1
ATOM 11113 C C . ALA B 1 588 ? 37.766 -38.775 -20.576 1 93.14 588 ALA B C 1
ATOM 11115 O O . ALA B 1 588 ? 37.466 -39.432 -21.577 1 93.14 588 ALA B O 1
ATOM 11116 N N . THR B 1 589 ? 37.159 -37.613 -20.299 1 94.09 589 THR B N 1
ATOM 11117 C CA . THR B 1 589 ? 36.171 -37.018 -21.192 1 94.09 589 THR B CA 1
ATOM 11118 C C . THR B 1 589 ? 36.806 -36.64 -22.527 1 94.09 589 THR B C 1
ATOM 11120 O O . THR B 1 589 ? 36.249 -36.926 -23.588 1 94.09 589 THR B O 1
ATOM 11123 N N . TRP B 1 590 ? 37.927 -36.109 -22.459 1 95.22 590 TRP B N 1
ATOM 11124 C CA . TRP B 1 590 ? 38.639 -35.691 -23.662 1 95.22 590 TRP B CA 1
ATOM 11125 C C . TRP B 1 590 ? 39.111 -36.9 -24.462 1 95.22 590 TRP B C 1
ATOM 11127 O O . TRP B 1 590 ? 39.061 -36.894 -25.695 1 95.22 590 TRP B O 1
ATOM 11137 N N . GLN B 1 591 ? 39.539 -37.946 -23.745 1 94.45 591 GLN B N 1
ATOM 11138 C CA . GLN B 1 591 ? 39.982 -39.158 -24.426 1 94.45 591 GLN B CA 1
ATOM 11139 C C . GLN B 1 591 ? 38.821 -39.843 -25.141 1 94.45 591 GLN B C 1
ATOM 11141 O O . GLN B 1 591 ? 38.982 -40.352 -26.252 1 94.45 591 GLN B O 1
ATOM 11146 N N . LYS B 1 592 ? 37.741 -39.906 -24.43 1 93.64 592 LYS B N 1
ATOM 11147 C CA . LYS B 1 592 ? 36.554 -40.495 -25.042 1 93.64 592 LYS B CA 1
ATOM 11148 C C . LYS B 1 592 ? 36.194 -39.781 -26.342 1 93.64 592 LYS B C 1
ATOM 11150 O O . LYS B 1 592 ? 35.86 -40.425 -27.338 1 93.64 592 LYS B O 1
ATOM 11155 N N . GLN B 1 593 ? 36.25 -38.484 -26.371 1 94.86 593 GLN B N 1
ATOM 11156 C CA . GLN B 1 593 ? 35.943 -37.701 -27.564 1 94.86 593 GLN B CA 1
ATOM 11157 C C . GLN B 1 593 ? 36.977 -37.941 -28.66 1 94.86 593 GLN B C 1
ATOM 11159 O O . GLN B 1 593 ? 36.63 -38.023 -29.84 1 94.86 593 GLN B O 1
ATOM 11164 N N . LEU B 1 594 ? 38.174 -38.093 -28.212 1 94.67 594 LEU B N 1
ATOM 11165 C CA . LEU B 1 594 ? 39.23 -38.379 -29.177 1 94.67 594 LEU B CA 1
ATOM 11166 C C . LEU B 1 594 ? 39.021 -39.745 -29.823 1 94.67 594 LEU B C 1
ATOM 11168 O O . LEU B 1 594 ? 39.242 -39.908 -31.025 1 94.67 594 LEU B O 1
ATOM 11172 N N . ASP B 1 595 ? 38.612 -40.694 -28.998 1 94.53 595 ASP B N 1
ATOM 11173 C CA . ASP B 1 595 ? 38.353 -42.035 -29.514 1 94.53 595 ASP B CA 1
ATOM 11174 C C . ASP B 1 595 ? 37.241 -42.015 -30.56 1 94.53 595 ASP B C 1
ATOM 11176 O O . ASP B 1 595 ? 37.313 -42.727 -31.564 1 94.53 595 ASP B O 1
ATOM 11180 N N . LEU B 1 596 ? 36.245 -41.213 -30.334 1 95.44 596 LEU B N 1
ATOM 11181 C CA . LEU B 1 596 ? 35.14 -41.098 -31.28 1 95.44 596 LEU B CA 1
ATOM 11182 C C . LEU B 1 596 ? 35.608 -40.471 -32.589 1 95.44 596 LEU B C 1
ATOM 11184 O O . LEU B 1 596 ? 35.206 -40.908 -33.67 1 95.44 596 LEU B O 1
ATOM 11188 N N . VAL B 1 597 ? 36.474 -39.491 -32.484 1 96.05 597 VAL B N 1
ATOM 11189 C CA . VAL B 1 597 ? 36.998 -38.828 -33.673 1 96.05 597 VAL B CA 1
ATOM 11190 C C . VAL B 1 597 ? 37.848 -39.807 -34.479 1 96.05 597 VAL B C 1
ATOM 11192 O O . VAL B 1 597 ? 37.705 -39.903 -35.701 1 96.05 597 VAL B O 1
ATOM 11195 N N . THR B 1 598 ? 38.757 -40.531 -33.721 1 94.9 598 THR B N 1
ATOM 11196 C CA . THR B 1 598 ? 39.653 -41.473 -34.381 1 94.9 598 THR B CA 1
ATOM 11197 C C . THR B 1 598 ? 38.861 -42.579 -35.073 1 94.9 598 THR B C 1
ATOM 11199 O O . THR B 1 598 ? 39.16 -42.945 -36.212 1 94.9 598 THR B O 1
ATOM 11202 N N . LEU B 1 599 ? 37.918 -42.971 -34.371 1 94.9 599 LEU B N 1
ATOM 11203 C CA . LEU B 1 599 ? 37.075 -44.02 -34.934 1 94.9 599 LEU B CA 1
ATOM 11204 C C . LEU B 1 599 ? 36.315 -43.511 -36.154 1 94.9 599 LEU B C 1
ATOM 11206 O O . LEU B 1 599 ? 36.219 -44.209 -37.166 1 94.9 599 LEU B O 1
ATOM 11210 N N . ALA B 1 600 ? 35.719 -42.36 -36.085 1 96.4 600 ALA B N 1
ATOM 11211 C CA . ALA B 1 600 ? 34.981 -41.776 -37.202 1 96.4 600 ALA B CA 1
ATOM 11212 C C . ALA B 1 600 ? 35.895 -41.541 -38.401 1 96.4 600 ALA B C 1
ATOM 11214 O O . ALA B 1 600 ? 35.483 -41.722 -39.549 1 96.4 600 ALA B O 1
ATOM 11215 N N . MET B 1 601 ? 37.125 -41.239 -38.1 1 95.77 601 MET B N 1
ATOM 11216 C CA . MET B 1 601 ? 38.097 -41.046 -39.172 1 95.77 601 MET B CA 1
ATOM 11217 C C . MET B 1 601 ? 38.423 -42.369 -39.856 1 95.77 601 MET B C 1
ATOM 11219 O O . MET B 1 601 ? 38.589 -42.418 -41.077 1 95.77 601 MET B O 1
ATOM 11223 N N . ASP B 1 602 ? 38.514 -43.354 -39.024 1 94.52 602 ASP B N 1
ATOM 11224 C CA . ASP B 1 602 ? 38.76 -44.682 -39.579 1 94.52 602 ASP B CA 1
ATOM 11225 C C . ASP B 1 602 ? 37.6 -45.13 -40.466 1 94.52 602 ASP B C 1
ATOM 11227 O O . ASP B 1 602 ? 37.815 -45.733 -41.519 1 94.52 602 ASP B O 1
ATOM 11231 N N . LEU B 1 603 ? 36.436 -44.84 -40.02 1 95.45 603 LEU B N 1
ATOM 11232 C CA . LEU B 1 603 ? 35.256 -45.177 -40.808 1 95.45 603 LEU B CA 1
ATOM 11233 C C . LEU B 1 603 ? 35.212 -44.363 -42.097 1 95.45 603 LEU B C 1
ATOM 11235 O O . LEU B 1 603 ? 34.82 -44.876 -43.147 1 95.45 603 LEU B O 1
ATOM 11239 N N . MET B 1 604 ? 35.596 -43.143 -42.014 1 96.31 604 MET B N 1
ATOM 11240 C CA . MET B 1 604 ? 35.648 -42.294 -43.201 1 96.31 604 MET B CA 1
ATOM 11241 C C . MET B 1 604 ? 36.602 -42.871 -44.241 1 96.31 604 MET B C 1
ATOM 11243 O O . MET B 1 604 ? 36.295 -42.877 -45.435 1 96.31 604 MET B O 1
ATOM 11247 N N . LYS B 1 605 ? 37.735 -43.392 -43.762 1 94.72 605 LYS B N 1
ATOM 11248 C CA . LYS B 1 605 ? 38.727 -43.975 -44.661 1 94.72 605 LYS B CA 1
ATOM 11249 C C . LYS B 1 605 ? 38.177 -45.219 -45.354 1 94.72 605 LYS B C 1
ATOM 11251 O O . LYS B 1 605 ? 38.506 -45.487 -46.512 1 94.72 605 LYS B O 1
ATOM 11256 N N . LYS B 1 606 ? 37.403 -45.844 -44.613 1 94.55 606 LYS B N 1
ATOM 11257 C CA . LYS B 1 606 ? 36.876 -47.1 -45.141 1 94.55 606 LYS B CA 1
ATOM 11258 C C . LYS B 1 606 ? 35.666 -46.854 -46.038 1 94.55 606 LYS B C 1
ATOM 11260 O O . LYS B 1 606 ? 35.494 -47.527 -47.056 1 94.55 606 LYS B O 1
ATOM 11265 N N . ILE B 1 607 ? 34.774 -45.989 -45.67 1 95.13 607 ILE B N 1
ATOM 11266 C CA . ILE B 1 607 ? 33.499 -45.791 -46.351 1 95.13 607 ILE B CA 1
ATOM 11267 C C . ILE B 1 607 ? 33.639 -44.69 -47.4 1 95.13 607 ILE B C 1
ATOM 11269 O O . ILE B 1 607 ? 32.967 -44.72 -48.433 1 95.13 607 ILE B O 1
ATOM 11273 N N . GLY B 1 608 ? 34.517 -43.811 -47.165 1 94.16 608 GLY B N 1
ATOM 11274 C CA . GLY B 1 608 ? 34.695 -42.673 -48.053 1 94.16 608 GLY B CA 1
ATOM 11275 C C . GLY B 1 608 ? 33.899 -41.454 -47.627 1 94.16 608 GLY B C 1
ATOM 11276 O O . GLY B 1 608 ? 33.234 -41.472 -46.589 1 94.16 608 GLY B O 1
ATOM 11277 N N . SER B 1 609 ? 33.955 -40.376 -48.387 1 94.42 609 SER B N 1
ATOM 11278 C CA . SER B 1 609 ? 33.329 -39.104 -48.041 1 94.42 609 SER B CA 1
ATOM 11279 C C . SER B 1 609 ? 32.16 -38.793 -48.97 1 94.42 609 SER B C 1
ATOM 11281 O O . SER B 1 609 ? 31.8 -37.628 -49.154 1 94.42 609 SER B O 1
ATOM 11283 N N . LYS B 1 610 ? 31.648 -39.851 -49.449 1 95.45 610 LYS B N 1
ATOM 11284 C CA . LYS B 1 610 ? 30.502 -39.645 -50.33 1 95.45 610 LYS B CA 1
ATOM 11285 C C . LYS B 1 610 ? 29.238 -39.349 -49.527 1 95.45 610 LYS B C 1
ATOM 11287 O O . LYS B 1 610 ? 29.026 -39.926 -48.459 1 95.45 610 LYS B O 1
ATOM 11292 N N . GLU B 1 611 ? 28.449 -38.426 -50.043 1 96.85 611 GLU B N 1
ATOM 11293 C CA . GLU B 1 611 ? 27.176 -38.096 -49.41 1 96.85 611 GLU B CA 1
ATOM 11294 C C . GLU B 1 611 ? 26.119 -39.154 -49.71 1 96.85 611 GLU B C 1
ATOM 11296 O O . GLU B 1 611 ? 25.975 -39.589 -50.855 1 96.85 611 GLU B O 1
ATOM 11301 N N . PHE B 1 612 ? 25.512 -39.586 -48.711 1 97.65 612 PHE B N 1
ATOM 11302 C CA . PHE B 1 612 ? 24.421 -40.544 -48.849 1 97.65 612 PHE B CA 1
ATOM 11303 C C . PHE B 1 612 ? 23.072 -39.857 -48.672 1 97.65 612 PHE B C 1
ATOM 11305 O O . PHE B 1 612 ? 22.842 -39.178 -47.669 1 97.65 612 PHE B O 1
ATOM 11312 N N . ASN B 1 613 ? 22.231 -40.029 -49.581 1 97.35 613 ASN B N 1
ATOM 11313 C CA . ASN B 1 613 ? 20.865 -39.53 -49.473 1 97.35 613 ASN B CA 1
ATOM 11314 C C . ASN B 1 613 ? 19.952 -40.539 -48.783 1 97.35 613 ASN B C 1
ATOM 11316 O O . ASN B 1 613 ? 18.801 -40.23 -48.47 1 97.35 613 ASN B O 1
ATOM 11320 N N . ASP B 1 614 ? 20.471 -41.632 -48.591 1 97.62 614 ASP B N 1
ATOM 11321 C CA . ASP B 1 614 ? 19.757 -42.713 -47.918 1 97.62 614 ASP B CA 1
ATOM 11322 C C . ASP B 1 614 ? 20.492 -43.154 -46.654 1 97.62 614 ASP B C 1
ATOM 11324 O O . ASP B 1 614 ? 21.433 -43.948 -46.723 1 97.62 614 ASP B O 1
ATOM 11328 N N . PHE B 1 615 ? 20.018 -42.728 -45.581 1 97.36 615 PHE B N 1
ATOM 11329 C CA . PHE B 1 615 ? 20.641 -42.998 -44.291 1 97.36 615 PHE B CA 1
ATOM 11330 C C . PHE B 1 615 ? 20.644 -44.492 -43.993 1 97.36 615 PHE B C 1
ATOM 11332 O O . PHE B 1 615 ? 21.545 -44.995 -43.319 1 97.36 615 PHE B O 1
ATOM 11339 N N . ASN B 1 616 ? 19.659 -45.255 -44.488 1 97.15 616 ASN B N 1
ATOM 11340 C CA . ASN B 1 616 ? 19.608 -46.697 -44.267 1 97.15 616 ASN B CA 1
ATOM 11341 C C . ASN B 1 616 ? 20.808 -47.402 -44.892 1 97.15 616 ASN B C 1
ATOM 11343 O O . ASN B 1 616 ? 21.404 -48.286 -44.274 1 97.15 616 ASN B O 1
ATOM 11347 N N . LEU B 1 617 ? 21.11 -46.963 -46.086 1 96.72 617 LEU B N 1
ATOM 11348 C CA . LEU B 1 617 ? 22.267 -47.519 -46.778 1 96.72 617 LEU B CA 1
ATOM 11349 C C . LEU B 1 617 ? 23.562 -47.134 -46.07 1 96.72 617 LEU B C 1
ATOM 11351 O O . LEU B 1 617 ? 24.484 -47.946 -45.968 1 96.72 617 LEU B O 1
ATOM 11355 N N . PHE B 1 618 ? 23.614 -45.993 -45.685 1 96.5 618 PHE B N 1
ATOM 11356 C CA . PHE B 1 618 ? 24.786 -45.507 -44.966 1 96.5 618 PHE B CA 1
ATOM 11357 C C . PHE B 1 618 ? 25.022 -46.324 -43.701 1 96.5 618 PHE B C 1
ATOM 11359 O O . PHE B 1 618 ? 26.146 -46.754 -43.434 1 96.5 618 PHE B O 1
ATOM 11366 N N . LYS B 1 619 ? 23.975 -46.384 -42.947 1 96 619 LYS B N 1
ATOM 11367 C CA . LYS B 1 619 ? 24.059 -47.139 -41.7 1 96 619 LYS B CA 1
ATOM 11368 C C . LYS B 1 619 ? 24.536 -48.567 -41.953 1 96 619 LYS B C 1
ATOM 11370 O O . LYS B 1 619 ? 25.331 -49.107 -41.182 1 96 619 LYS B O 1
ATOM 11375 N N . GLU B 1 620 ? 24.077 -49.142 -43.059 1 95.22 620 GLU B N 1
ATOM 11376 C CA . GLU B 1 620 ? 24.512 -50.484 -43.436 1 95.22 620 GLU B CA 1
ATOM 11377 C C . GLU B 1 620 ? 26.008 -50.515 -43.737 1 95.22 620 GLU B C 1
ATOM 11379 O O . GLU B 1 620 ? 26.705 -51.456 -43.35 1 95.22 620 GLU B O 1
ATOM 11384 N N . ARG B 1 621 ? 26.484 -49.492 -44.465 1 95.72 621 ARG B N 1
ATOM 11385 C CA . ARG B 1 621 ? 27.905 -49.406 -44.785 1 95.72 621 ARG B CA 1
ATOM 11386 C C . ARG B 1 621 ? 28.743 -49.257 -43.52 1 95.72 621 ARG B C 1
ATOM 11388 O O . ARG B 1 621 ? 29.853 -49.788 -43.439 1 95.72 621 ARG B O 1
ATOM 11395 N N . VAL B 1 622 ? 28.228 -48.506 -42.666 1 95.55 622 VAL B N 1
ATOM 11396 C CA . VAL B 1 622 ? 28.932 -48.315 -41.402 1 95.55 622 VAL B CA 1
ATOM 11397 C C . VAL B 1 622 ? 28.984 -49.634 -40.635 1 95.55 622 VAL B C 1
ATOM 11399 O O . VAL B 1 622 ? 30.031 -50.008 -40.101 1 95.55 622 VAL B O 1
ATOM 11402 N N . ASP B 1 623 ? 27.839 -50.357 -40.649 1 94.8 623 ASP B N 1
ATOM 11403 C CA . ASP B 1 623 ? 27.787 -51.637 -39.948 1 94.8 623 ASP B CA 1
ATOM 11404 C C . ASP B 1 623 ? 28.748 -52.645 -40.574 1 94.8 623 ASP B C 1
ATOM 11406 O O . ASP B 1 623 ? 29.405 -53.408 -39.864 1 94.8 623 ASP B O 1
ATOM 11410 N N . GLU B 1 624 ? 28.832 -52.621 -41.823 1 94.74 624 GLU B N 1
ATOM 11411 C CA . GLU B 1 624 ? 29.743 -53.51 -42.537 1 94.74 624 GLU B CA 1
ATOM 11412 C C . GLU B 1 624 ? 31.199 -53.179 -42.221 1 94.74 624 GLU B C 1
ATOM 11414 O O . GLU B 1 624 ? 32.017 -54.08 -42.025 1 94.74 624 GLU B O 1
ATOM 11419 N N . ALA B 1 625 ? 31.448 -51.872 -42.235 1 94.42 625 ALA B N 1
ATOM 11420 C CA . ALA B 1 625 ? 32.809 -51.434 -41.94 1 94.42 625 ALA B CA 1
ATOM 11421 C C . ALA B 1 625 ? 33.21 -51.808 -40.516 1 94.42 625 ALA B C 1
ATOM 11423 O O . ALA B 1 625 ? 34.355 -52.192 -40.267 1 94.42 625 ALA B O 1
ATOM 11424 N N . LEU B 1 626 ? 32.303 -51.687 -39.654 1 93.99 626 LEU B N 1
ATOM 11425 C CA . LEU B 1 626 ? 32.564 -52.034 -38.262 1 93.99 626 LEU B CA 1
ATOM 11426 C C . LEU B 1 626 ? 32.775 -53.536 -38.107 1 93.99 626 LEU B C 1
ATOM 11428 O O . LEU B 1 626 ? 33.646 -53.97 -37.349 1 93.99 626 LEU B O 1
ATOM 11432 N N . ALA B 1 627 ? 31.972 -54.289 -38.851 1 92.29 627 ALA B N 1
ATOM 11433 C CA . ALA B 1 627 ? 32.105 -55.743 -38.809 1 92.29 627 ALA B CA 1
ATOM 11434 C C . ALA B 1 627 ? 33.442 -56.188 -39.395 1 92.29 627 ALA B C 1
ATOM 11436 O O . ALA B 1 627 ? 34.074 -57.114 -38.883 1 92.29 627 ALA B O 1
ATOM 11437 N N . ALA B 1 628 ? 33.82 -55.553 -40.427 1 91.54 628 ALA B N 1
ATOM 11438 C CA . ALA B 1 628 ? 35.071 -55.901 -41.096 1 91.54 628 ALA B CA 1
ATOM 11439 C C . ALA B 1 628 ? 36.269 -55.648 -40.186 1 91.54 628 ALA B C 1
ATOM 11441 O O . ALA B 1 628 ? 37.272 -56.364 -40.256 1 91.54 628 ALA B O 1
ATOM 11442 N N . LYS B 1 629 ? 36.116 -54.693 -39.368 1 88.41 629 LYS B N 1
ATOM 11443 C CA . LYS B 1 629 ? 37.212 -54.356 -38.464 1 88.41 629 LYS B CA 1
ATOM 11444 C C . LYS B 1 629 ? 37.049 -55.055 -37.118 1 88.41 629 LYS B C 1
ATOM 11446 O O . LYS B 1 629 ? 37.854 -54.852 -36.206 1 88.41 629 LYS B O 1
ATOM 11451 N N . LYS B 1 630 ? 35.977 -55.831 -36.946 1 88.12 630 LYS B N 1
ATOM 11452 C CA . LYS B 1 630 ? 35.663 -56.55 -35.714 1 88.12 630 LYS B CA 1
ATOM 11453 C C . LYS B 1 630 ? 35.586 -55.597 -34.525 1 88.12 630 LYS B C 1
ATOM 11455 O O . LYS B 1 630 ? 36.148 -55.873 -33.463 1 88.12 630 LYS B O 1
ATOM 11460 N N . LEU B 1 631 ? 35.149 -54.415 -34.879 1 86.66 631 LEU B N 1
ATOM 11461 C CA . LEU B 1 631 ? 34.973 -53.409 -33.837 1 86.66 631 LEU B CA 1
ATOM 11462 C C . LEU B 1 631 ? 33.545 -53.424 -33.303 1 86.66 631 LEU B C 1
ATOM 11464 O O . LEU B 1 631 ? 32.589 -53.517 -34.076 1 86.66 631 LEU B O 1
ATOM 11468 N N . LYS B 1 632 ? 33.462 -53.575 -32.028 1 84.76 632 LYS B N 1
ATOM 11469 C CA . LYS B 1 632 ? 32.153 -53.506 -31.384 1 84.76 632 LYS B CA 1
ATOM 11470 C C . LYS B 1 632 ? 31.957 -52.166 -30.681 1 84.76 632 LYS B C 1
ATOM 11472 O O . LYS B 1 632 ? 32.718 -51.815 -29.777 1 84.76 632 LYS B O 1
ATOM 11477 N N . LEU B 1 633 ? 31.003 -51.353 -31.235 1 87.16 633 LEU B N 1
ATOM 11478 C CA . LEU B 1 633 ? 30.662 -50.078 -30.614 1 87.16 633 LEU B CA 1
ATOM 11479 C C . LEU B 1 633 ? 29.389 -50.2 -29.783 1 87.16 633 LEU B C 1
ATOM 11481 O O . LEU B 1 633 ? 28.5 -50.988 -30.115 1 87.16 633 LEU B O 1
ATOM 11485 N N . SER B 1 634 ? 29.383 -49.56 -28.694 1 88.57 634 SER B N 1
ATOM 11486 C CA . SER B 1 634 ? 28.113 -49.43 -27.988 1 88.57 634 SER B CA 1
ATOM 11487 C C . SER B 1 634 ? 27.093 -48.661 -28.82 1 88.57 634 SER B C 1
ATOM 11489 O O . SER B 1 634 ? 27.462 -47.917 -29.731 1 88.57 634 SER B O 1
ATOM 11491 N N . SER B 1 635 ? 25.834 -48.961 -28.591 1 89.2 635 SER B N 1
ATOM 11492 C CA . SER B 1 635 ? 24.761 -48.262 -29.291 1 89.2 635 SER B CA 1
ATOM 11493 C C . SER B 1 635 ? 24.911 -46.75 -29.162 1 89.2 635 SER B C 1
ATOM 11495 O O . SER B 1 635 ? 24.64 -46.011 -30.111 1 89.2 635 SER B O 1
ATOM 11497 N N . SER B 1 636 ? 25.398 -46.304 -28.04 1 89.96 636 SER B N 1
ATOM 11498 C CA . SER B 1 636 ? 25.565 -44.873 -27.811 1 89.96 636 SER B CA 1
ATOM 11499 C C . SER B 1 636 ? 26.692 -44.303 -28.665 1 89.96 636 SER B C 1
ATOM 11501 O O . SER B 1 636 ? 26.569 -43.206 -29.214 1 89.96 636 SER B O 1
ATOM 11503 N N . GLU B 1 637 ? 27.72 -45.018 -28.776 1 90.27 637 GLU B N 1
ATOM 11504 C CA . GLU B 1 637 ? 28.863 -44.58 -29.571 1 90.27 637 GLU B CA 1
ATOM 11505 C C . GLU B 1 637 ? 28.52 -44.542 -31.057 1 90.27 637 GLU B C 1
ATOM 11507 O O . GLU B 1 637 ? 28.864 -43.586 -31.755 1 90.27 637 GLU B O 1
ATOM 11512 N N . LYS B 1 638 ? 27.92 -45.596 -31.382 1 92.91 638 LYS B N 1
ATOM 11513 C CA . LYS B 1 638 ? 27.512 -45.646 -32.783 1 92.91 638 LYS B CA 1
ATOM 11514 C C . LYS B 1 638 ? 26.571 -44.494 -33.123 1 92.91 638 LYS B C 1
ATOM 11516 O O . LYS B 1 638 ? 26.737 -43.832 -34.149 1 92.91 638 LYS B O 1
ATOM 11521 N N . ASN B 1 639 ? 25.628 -44.255 -32.269 1 93.18 639 ASN B N 1
ATOM 11522 C CA . ASN B 1 639 ? 24.665 -43.184 -32.503 1 93.18 639 ASN B CA 1
ATOM 11523 C C . ASN B 1 639 ? 25.336 -41.814 -32.494 1 93.18 639 ASN B C 1
ATOM 11525 O O . ASN B 1 639 ? 24.938 -40.918 -33.24 1 93.18 639 ASN B O 1
ATOM 11529 N N . ALA B 1 640 ? 26.286 -41.674 -31.636 1 93.43 640 ALA B N 1
ATOM 11530 C CA . ALA B 1 640 ? 27.014 -40.408 -31.602 1 93.43 640 ALA B CA 1
ATOM 11531 C C . ALA B 1 640 ? 27.683 -40.123 -32.944 1 93.43 640 ALA B C 1
ATOM 11533 O O . ALA B 1 640 ? 27.637 -38.995 -33.44 1 93.43 640 ALA B O 1
ATOM 11534 N N . ILE B 1 641 ? 28.281 -41.121 -33.487 1 94.99 641 ILE B N 1
ATOM 11535 C CA . ILE B 1 641 ? 28.964 -40.972 -34.768 1 94.99 641 ILE B CA 1
ATOM 11536 C C . ILE B 1 641 ? 27.94 -40.712 -35.871 1 94.99 641 ILE B C 1
ATOM 11538 O O . ILE B 1 641 ? 28.088 -39.772 -36.655 1 94.99 641 ILE B O 1
ATOM 11542 N N . LEU B 1 642 ? 26.897 -41.562 -35.777 1 96.02 642 LEU B N 1
ATOM 11543 C CA . LEU B 1 642 ? 25.882 -41.429 -36.816 1 96.02 642 LEU B CA 1
ATOM 11544 C C . LEU B 1 642 ? 25.228 -40.052 -36.764 1 96.02 642 LEU B C 1
ATOM 11546 O O . LEU B 1 642 ? 24.957 -39.449 -37.804 1 96.02 642 LEU B O 1
ATOM 11550 N N . ASN B 1 643 ? 24.986 -39.506 -35.634 1 94.31 643 ASN B N 1
ATOM 11551 C CA . ASN B 1 643 ? 24.32 -38.217 -35.479 1 94.31 643 ASN B CA 1
ATOM 11552 C C . ASN B 1 643 ? 25.233 -37.062 -35.88 1 94.31 643 ASN B C 1
ATOM 11554 O O . ASN B 1 643 ? 24.763 -36.039 -36.382 1 94.31 643 ASN B O 1
ATOM 11558 N N . ALA B 1 644 ? 26.464 -37.257 -35.647 1 94.78 644 ALA B N 1
ATOM 11559 C CA . ALA B 1 644 ? 27.423 -36.204 -35.97 1 94.78 644 ALA B CA 1
ATOM 11560 C C . ALA B 1 644 ? 27.575 -36.043 -37.48 1 94.78 644 ALA B C 1
ATOM 11562 O O . ALA B 1 644 ? 27.832 -34.941 -37.97 1 94.78 644 ALA B O 1
ATOM 11563 N N . VAL B 1 645 ? 27.379 -37.169 -38.181 1 96.75 645 VAL B N 1
ATOM 11564 C CA . VAL B 1 645 ? 27.712 -37.123 -39.601 1 96.75 645 VAL B CA 1
ATOM 11565 C C . VAL B 1 645 ? 26.432 -37.12 -40.433 1 96.75 645 VAL B C 1
ATOM 11567 O O . VAL B 1 645 ? 26.472 -37.336 -41.646 1 96.75 645 VAL B O 1
ATOM 11570 N N . SER B 1 646 ? 25.321 -36.978 -39.721 1 97.09 646 SER B N 1
ATOM 11571 C CA . SER B 1 646 ? 24.056 -36.924 -40.447 1 97.09 646 SER B CA 1
ATOM 11572 C C . SER B 1 646 ? 23.286 -35.649 -40.12 1 97.09 646 SER B C 1
ATOM 11574 O O . SER B 1 646 ? 23.577 -34.979 -39.128 1 97.09 646 SER B O 1
ATOM 11576 N N . TRP B 1 647 ? 22.412 -35.19 -40.998 1 95.78 647 TRP B N 1
ATOM 11577 C CA . TRP B 1 647 ? 21.548 -34.033 -40.787 1 95.78 647 TRP B CA 1
ATOM 11578 C C . TRP B 1 647 ? 20.21 -34.216 -41.496 1 95.78 647 TRP B C 1
ATOM 11580 O O . TRP B 1 647 ? 20.089 -35.042 -42.404 1 95.78 647 TRP B O 1
ATOM 11590 N N . TYR B 1 648 ? 19.306 -33.572 -41 1 95.79 648 TYR B N 1
ATOM 11591 C CA . TYR B 1 648 ? 17.98 -33.662 -41.6 1 95.79 648 TYR B CA 1
ATOM 11592 C C . TYR B 1 648 ? 17.97 -33.052 -42.997 1 95.79 648 TYR B C 1
ATOM 11594 O O . TYR B 1 648 ? 18.554 -31.99 -43.221 1 95.79 648 TYR B O 1
ATOM 11602 N N . ASP B 1 649 ? 17.471 -33.799 -43.869 1 96.04 649 ASP B N 1
ATOM 11603 C CA . ASP B 1 649 ? 17.225 -33.304 -45.22 1 96.04 649 ASP B CA 1
ATOM 11604 C C . ASP B 1 649 ? 15.905 -33.839 -45.77 1 96.04 649 ASP B C 1
ATOM 11606 O O . ASP B 1 649 ? 15.722 -35.053 -45.886 1 96.04 649 ASP B O 1
ATOM 11610 N N . ALA B 1 650 ? 15.023 -32.974 -46.173 1 93.58 650 ALA B N 1
ATOM 11611 C CA . ALA B 1 650 ? 13.674 -33.325 -46.608 1 93.58 650 ALA B CA 1
ATOM 11612 C C . ALA B 1 650 ? 13.711 -34.187 -47.867 1 93.58 650 ALA B C 1
ATOM 11614 O O . ALA B 1 650 ? 12.77 -34.935 -48.143 1 93.58 650 ALA B O 1
ATOM 11615 N N . 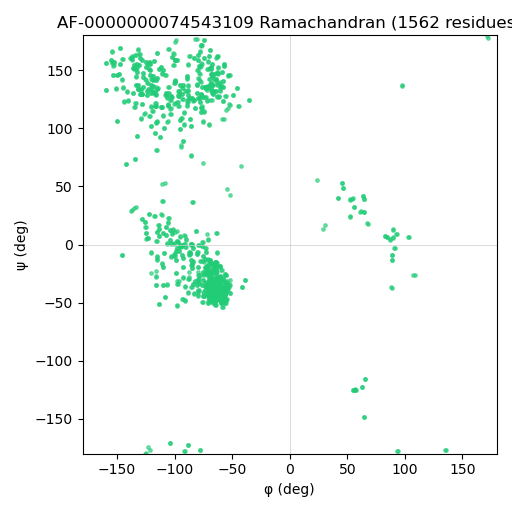ASP B 1 651 ? 14.807 -34.186 -48.59 1 94.81 651 ASP B N 1
ATOM 11616 C CA . ASP B 1 651 ? 14.905 -34.898 -49.861 1 94.81 651 ASP B CA 1
ATOM 11617 C C . ASP B 1 651 ? 15.541 -36.273 -49.672 1 94.81 651 ASP B C 1
ATOM 11619 O O . ASP B 1 651 ? 15.578 -37.079 -50.603 1 94.81 651 ASP B O 1
ATOM 11623 N N . ALA B 1 652 ? 15.982 -36.491 -48.448 1 97.69 652 ALA B N 1
ATOM 11624 C CA . ALA B 1 652 ? 16.594 -37.789 -48.177 1 97.69 652 ALA B CA 1
ATOM 11625 C C . ALA B 1 652 ? 15.537 -38.887 -48.094 1 97.69 652 ALA B C 1
ATOM 11627 O O . ALA B 1 652 ? 14.345 -38.601 -47.957 1 97.69 652 ALA B O 1
ATOM 11628 N N . GLU B 1 653 ? 15.984 -40.137 -48.251 1 97.21 653 GLU B N 1
ATOM 11629 C CA . GLU B 1 653 ? 15.084 -41.276 -48.098 1 97.21 653 GLU B CA 1
ATOM 11630 C C . GLU B 1 653 ? 14.593 -41.402 -46.659 1 97.21 653 GLU B C 1
ATOM 11632 O O . GLU B 1 653 ? 15.287 -40.998 -45.723 1 97.21 653 GLU B O 1
ATOM 11637 N N . LYS B 1 654 ? 13.367 -41.858 -46.521 1 97.56 654 LYS B N 1
ATOM 11638 C CA . LYS B 1 654 ? 12.803 -42.073 -45.191 1 97.56 654 LYS B CA 1
ATOM 11639 C C . LYS B 1 654 ? 13.631 -43.08 -44.399 1 97.56 654 LYS B C 1
ATOM 11641 O O . LYS B 1 654 ? 14.099 -44.078 -44.95 1 97.56 654 LYS B O 1
ATOM 11646 N N . VAL B 1 655 ? 13.865 -42.818 -43.209 1 97.65 655 VAL B N 1
ATOM 11647 C CA . VAL B 1 655 ? 14.61 -43.727 -42.344 1 97.65 655 VAL B CA 1
ATOM 11648 C C . VAL B 1 655 ? 13.7 -44.863 -41.883 1 97.65 655 VAL B C 1
ATOM 11650 O O . VAL B 1 655 ? 12.667 -44.622 -41.254 1 97.65 655 VAL B O 1
ATOM 11653 N N . VAL B 1 656 ? 14.114 -46.064 -42.099 1 96.56 656 VAL B N 1
ATOM 11654 C CA . VAL B 1 656 ? 13.304 -47.24 -41.798 1 96.56 656 VAL B CA 1
ATOM 11655 C C . VAL B 1 656 ? 13.516 -47.657 -40.345 1 96.56 656 VAL B C 1
ATOM 11657 O O . VAL B 1 656 ? 14.654 -47.828 -39.901 1 96.56 656 VAL B O 1
ATOM 11660 N N . LYS B 1 657 ? 12.489 -47.787 -39.613 1 95.87 657 LYS B N 1
ATOM 11661 C CA . LYS B 1 657 ? 12.525 -48.287 -38.242 1 95.87 657 LYS B CA 1
ATOM 11662 C C . LYS B 1 657 ? 12.613 -49.81 -38.215 1 95.87 657 LYS B C 1
ATOM 11664 O O . LYS B 1 657 ? 13.353 -50.381 -37.411 1 95.87 657 LYS B O 1
ATOM 11669 N N . GLY B 1 658 ? 11.714 -50.457 -39.177 1 94.44 658 GLY B N 1
ATOM 11670 C CA . GLY B 1 658 ? 11.689 -51.909 -39.259 1 94.44 658 GLY B CA 1
ATOM 11671 C C . GLY B 1 658 ? 10.568 -52.438 -40.133 1 94.44 658 GLY B C 1
ATOM 11672 O O . GLY B 1 658 ? 9.87 -51.665 -40.792 1 94.44 658 GLY B O 1
ATOM 11673 N N . THR B 1 659 ? 10.535 -53.732 -40.225 1 94.07 659 THR B N 1
ATOM 11674 C CA . THR B 1 659 ? 9.486 -54.408 -40.98 1 94.07 659 THR B CA 1
ATOM 11675 C C . THR B 1 659 ? 8.625 -55.268 -40.058 1 94.07 659 THR B C 1
ATOM 11677 O O . THR B 1 659 ? 9.143 -55.932 -39.158 1 94.07 659 THR B O 1
ATOM 11680 N N . THR B 1 660 ? 7.329 -55.167 -40.261 1 94.34 660 THR B N 1
ATOM 11681 C CA . THR B 1 660 ? 6.395 -55.942 -39.452 1 94.34 660 THR B CA 1
ATOM 11682 C C . THR B 1 660 ? 5.555 -56.864 -40.33 1 94.34 660 THR B C 1
ATOM 11684 O O . THR B 1 660 ? 5.076 -56.455 -41.39 1 94.34 660 THR B O 1
ATOM 11687 N N . LYS B 1 661 ? 5.434 -58.138 -39.904 1 94.71 661 LYS B N 1
ATOM 11688 C CA . LYS B 1 661 ? 4.577 -59.094 -40.599 1 94.71 661 LYS B CA 1
ATOM 11689 C C . LYS B 1 661 ? 3.17 -59.103 -40.007 1 94.71 661 LYS B C 1
ATOM 11691 O O . LYS B 1 661 ? 2.992 -59.389 -38.821 1 94.71 661 LYS B O 1
ATOM 11696 N N . LEU B 1 662 ? 2.237 -58.662 -40.81 1 93.76 662 LEU B N 1
ATOM 11697 C CA . LEU B 1 662 ? 0.833 -58.639 -40.412 1 93.76 662 LEU B CA 1
ATOM 11698 C C . LEU B 1 662 ? 0.003 -59.564 -41.295 1 93.76 662 LEU B C 1
ATOM 11700 O O . LEU B 1 662 ? -0.238 -59.26 -42.466 1 93.76 662 LEU B O 1
ATOM 11704 N N . ALA B 1 663 ? -0.405 -60.781 -40.7 1 90.03 663 ALA B N 1
ATOM 11705 C CA . ALA B 1 663 ? -1.23 -61.739 -41.432 1 90.03 663 ALA B CA 1
ATOM 11706 C C . ALA B 1 663 ? -2.197 -62.458 -40.496 1 90.03 663 ALA B C 1
ATOM 11708 O O . ALA B 1 663 ? -2.017 -62.442 -39.276 1 90.03 663 ALA B O 1
ATOM 11709 N N . GLY B 1 664 ? -3.197 -62.989 -41.026 1 92.06 664 GLY B N 1
ATOM 11710 C CA . GLY B 1 664 ? -4.155 -63.773 -40.263 1 92.06 664 GLY B CA 1
ATOM 11711 C C . GLY B 1 664 ? -4.767 -63.006 -39.107 1 92.06 664 GLY B C 1
ATOM 11712 O O . GLY B 1 664 ? -5.294 -61.907 -39.293 1 92.06 664 GLY B O 1
ATOM 11713 N N . ASP B 1 665 ? -4.629 -63.579 -38.011 1 91.67 665 ASP B N 1
ATOM 11714 C CA . ASP B 1 665 ? -5.277 -63.045 -36.817 1 91.67 665 ASP B CA 1
ATOM 11715 C C . ASP B 1 665 ? -4.626 -61.736 -36.377 1 91.67 665 ASP B C 1
ATOM 11717 O O . ASP B 1 665 ? -5.305 -60.834 -35.882 1 91.67 665 ASP B O 1
ATOM 11721 N N . LYS B 1 666 ? -3.428 -61.571 -36.602 1 95 666 LYS B N 1
ATOM 11722 C CA . LYS B 1 666 ? -2.72 -60.351 -36.225 1 95 666 LYS B CA 1
ATOM 11723 C C . LYS B 1 666 ? -3.22 -59.155 -37.03 1 95 666 LYS B C 1
ATOM 11725 O O . LYS B 1 666 ? -3.38 -58.059 -36.489 1 95 666 LYS B O 1
ATOM 11730 N N . LEU B 1 667 ? -3.415 -59.322 -38.319 1 95.14 667 LEU B N 1
ATOM 11731 C CA . LEU B 1 667 ? -3.933 -58.257 -39.171 1 95.14 667 LEU B CA 1
ATOM 11732 C C . LEU B 1 667 ? -5.357 -57.885 -38.772 1 95.14 667 LEU B C 1
ATOM 11734 O O . LEU B 1 667 ? -5.688 -56.702 -38.667 1 95.14 667 LEU B O 1
ATOM 11738 N N . LYS B 1 668 ? -6.14 -58.873 -38.509 1 95.16 668 LYS B N 1
ATOM 11739 C CA . LYS B 1 668 ? -7.53 -58.635 -38.128 1 95.16 668 LYS B CA 1
ATOM 11740 C C . LYS B 1 668 ? -7.615 -57.853 -36.82 1 95.16 668 LYS B C 1
ATOM 11742 O O . LYS B 1 668 ? -8.433 -56.94 -36.689 1 95.16 668 LYS B O 1
ATOM 11747 N N . GLU B 1 669 ? -6.847 -58.264 -35.979 1 95.49 669 GLU B N 1
ATOM 11748 C CA . GLU B 1 669 ? -6.828 -57.605 -34.677 1 95.49 669 GLU B CA 1
ATOM 11749 C C . GLU B 1 669 ? -6.382 -56.151 -34.8 1 95.49 669 GLU B C 1
ATOM 11751 O O . GLU B 1 669 ? -6.947 -55.266 -34.154 1 95.49 669 GLU B O 1
ATOM 11756 N N . LEU B 1 670 ? -5.378 -55.841 -35.548 1 95.33 670 LEU B N 1
ATOM 11757 C CA . LEU B 1 670 ? -4.873 -54.485 -35.733 1 95.33 670 LEU B CA 1
ATOM 11758 C C . LEU B 1 670 ? -5.914 -53.606 -36.418 1 95.33 670 LEU B C 1
ATOM 11760 O O . LEU B 1 670 ? -6.119 -52.456 -36.024 1 95.33 670 LEU B O 1
ATOM 11764 N N . LEU B 1 671 ? -6.54 -54.153 -37.481 1 95.78 671 LEU B N 1
ATOM 11765 C CA . LEU B 1 671 ? -7.57 -53.401 -38.189 1 95.78 671 LEU B CA 1
ATOM 11766 C C . LEU B 1 671 ? -8.724 -53.049 -37.257 1 95.78 671 LEU B C 1
ATOM 11768 O O . LEU B 1 671 ? -9.256 -51.938 -37.313 1 95.78 671 LEU B O 1
ATOM 11772 N N . ALA B 1 672 ? -9.031 -53.97 -36.396 1 94.56 672 ALA B N 1
ATOM 11773 C CA . ALA B 1 672 ? -10.091 -53.722 -35.422 1 94.56 672 ALA B CA 1
ATOM 11774 C C . ALA B 1 672 ? -9.665 -52.666 -34.406 1 94.56 672 ALA B C 1
ATOM 11776 O O . ALA B 1 672 ? -10.458 -51.798 -34.034 1 94.56 672 ALA B O 1
ATOM 11777 N N . TYR B 1 673 ? -8.499 -52.772 -33.984 1 93.48 673 TYR B N 1
ATOM 11778 C CA . TYR B 1 673 ? -7.957 -51.844 -32.998 1 93.48 673 TYR B CA 1
ATOM 11779 C C . TYR B 1 673 ? -7.912 -50.425 -33.551 1 93.48 673 TYR B C 1
ATOM 11781 O O . TYR B 1 673 ? -8.294 -49.473 -32.867 1 93.48 673 TYR B O 1
ATOM 11789 N N . LEU B 1 674 ? -7.512 -50.269 -34.75 1 94.68 674 LEU B N 1
ATOM 11790 C CA . LEU B 1 674 ? -7.365 -48.957 -35.371 1 94.68 674 LEU B CA 1
ATOM 11791 C C . LEU B 1 674 ? -8.687 -48.486 -35.968 1 94.68 674 LEU B C 1
ATOM 11793 O O . LEU B 1 674 ? -8.834 -47.312 -36.313 1 94.68 674 LEU B O 1
ATOM 11797 N N . GLY B 1 675 ? -9.716 -49.913 -35.525 1 91.07 675 GLY B N 1
ATOM 11798 C CA . GLY B 1 675 ? -11.006 -49.586 -36.111 1 91.07 675 GLY B CA 1
ATOM 11799 C C . GLY B 1 675 ? -10.919 -49.224 -37.581 1 91.07 675 GLY B C 1
ATOM 11800 O O . GLY B 1 675 ? -11.531 -48.249 -38.023 1 91.07 675 GLY B O 1
ATOM 11801 N N . CYS B 1 676 ? -9.908 -49.522 -38.813 1 94.02 676 CYS B N 1
ATOM 11802 C CA . CYS B 1 676 ? -9.684 -49.128 -40.2 1 94.02 676 CYS B CA 1
ATOM 11803 C C . CYS B 1 676 ? -9.64 -50.348 -41.113 1 94.02 676 CYS B C 1
ATOM 11805 O O . CYS B 1 676 ? -9.779 -51.481 -40.649 1 94.02 676 CYS B O 1
ATOM 11807 N N . LYS B 1 677 ? -9.417 -50.04 -42.489 1 95.82 677 LYS B N 1
ATOM 11808 C CA . LYS B 1 677 ? -9.256 -51.075 -43.506 1 95.82 677 LYS B CA 1
ATOM 11809 C C . LYS B 1 677 ? -7.783 -51.297 -43.836 1 95.82 677 LYS B C 1
ATOM 11811 O O . LYS B 1 677 ? -6.937 -50.46 -43.515 1 95.82 677 LYS B O 1
ATOM 11816 N N . GLU B 1 678 ? -7.537 -52.419 -44.37 1 94.69 678 GLU B N 1
ATOM 11817 C CA . GLU B 1 678 ? -6.159 -52.794 -44.672 1 94.69 678 GLU B CA 1
ATOM 11818 C C . GLU B 1 678 ? -5.479 -51.743 -45.545 1 94.69 678 GLU B C 1
ATOM 11820 O O . GLU B 1 678 ? -4.306 -51.425 -45.342 1 94.69 678 GLU B O 1
ATOM 11825 N N . LYS B 1 679 ? -6.245 -51.156 -46.48 1 93.34 679 LYS B N 1
ATOM 11826 C CA . LYS B 1 679 ? -5.693 -50.173 -47.407 1 93.34 679 LYS B CA 1
ATOM 11827 C C . LYS B 1 679 ? -5.338 -48.876 -46.686 1 93.34 679 LYS B C 1
ATOM 11829 O O . LYS B 1 679 ? -4.593 -48.049 -47.215 1 93.34 679 LYS B O 1
ATOM 11834 N N . GLU B 1 680 ? -5.815 -48.721 -45.451 1 95.49 680 GLU B N 1
ATOM 11835 C CA . GLU B 1 680 ? -5.643 -47.479 -44.703 1 95.49 680 GLU B CA 1
ATOM 11836 C C . GLU B 1 680 ? -4.503 -47.595 -43.695 1 95.49 680 GLU B C 1
ATOM 11838 O O . GLU B 1 680 ? -4.188 -46.631 -42.993 1 95.49 680 GLU B O 1
ATOM 11843 N N . LEU B 1 681 ? -3.866 -48.696 -43.639 1 96.05 681 LEU B N 1
ATOM 11844 C CA . LEU B 1 681 ? -2.85 -48.966 -42.628 1 96.05 681 LEU B CA 1
ATOM 11845 C C . LEU B 1 681 ? -1.683 -47.993 -42.755 1 96.05 681 LEU B C 1
ATOM 11847 O O . LEU B 1 681 ? -1.04 -47.654 -41.759 1 96.05 681 LEU B O 1
ATOM 11851 N N . GLY B 1 682 ? -1.464 -47.531 -43.959 1 95.57 682 GLY B N 1
ATOM 11852 C CA . GLY B 1 682 ? -0.426 -46.536 -44.172 1 95.57 682 GLY B CA 1
ATOM 11853 C C . GLY B 1 682 ? -0.669 -45.248 -43.41 1 95.57 682 GLY B C 1
ATOM 11854 O O . GLY B 1 682 ? 0.279 -44.57 -43.007 1 95.57 682 GLY B O 1
ATOM 11855 N N . ASP B 1 683 ? -1.897 -44.953 -43.172 1 96.83 683 ASP B N 1
ATOM 11856 C CA . ASP B 1 683 ? -2.281 -43.736 -42.465 1 96.83 683 ASP B CA 1
ATOM 11857 C C . ASP B 1 683 ? -2.102 -43.897 -40.957 1 96.83 683 ASP B C 1
ATOM 11859 O O . ASP B 1 683 ? -2.268 -42.937 -40.201 1 96.83 683 ASP B O 1
ATOM 11863 N N . TYR B 1 684 ? -1.668 -45.041 -40.557 1 96.99 684 TYR B N 1
ATOM 11864 C CA . TYR B 1 684 ? -1.398 -45.303 -39.148 1 96.99 684 TYR B CA 1
ATOM 11865 C C . TYR B 1 684 ? 0.033 -45.789 -38.949 1 96.99 684 TYR B C 1
ATOM 11867 O O . TYR B 1 684 ? 0.351 -46.399 -37.925 1 96.99 684 TYR B O 1
ATOM 11875 N N . GLY B 1 685 ? 0.852 -45.702 -40.015 1 96.02 685 GLY B N 1
ATOM 11876 C CA . GLY B 1 685 ? 2.284 -45.912 -39.871 1 96.02 685 GLY B CA 1
ATOM 11877 C C . GLY B 1 685 ? 2.739 -47.273 -40.362 1 96.02 685 GLY B C 1
ATOM 11878 O O . GLY B 1 685 ? 3.904 -47.641 -40.195 1 96.02 685 GLY B O 1
ATOM 11879 N N . TYR B 1 686 ? 1.774 -48.057 -40.997 1 96.43 686 TYR B N 1
ATOM 11880 C CA . TYR B 1 686 ? 2.106 -49.353 -41.579 1 96.43 686 TYR B CA 1
ATOM 11881 C C . TYR 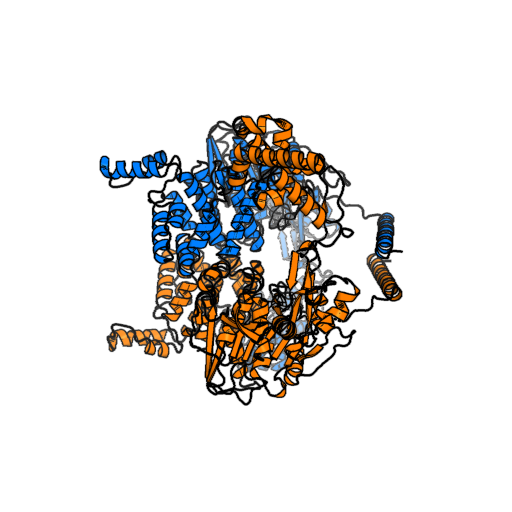B 1 686 ? 2.058 -49.296 -43.101 1 96.43 686 TYR B C 1
ATOM 11883 O O . TYR B 1 686 ? 1.001 -49.502 -43.703 1 96.43 686 TYR B O 1
ATOM 11891 N N . PHE B 1 687 ? 3.17 -49.188 -43.677 1 95.6 687 PHE B N 1
ATOM 11892 C CA . PHE B 1 687 ? 3.227 -48.982 -45.119 1 95.6 687 PHE B CA 1
ATOM 11893 C C . PHE B 1 687 ? 3.444 -50.303 -45.847 1 95.6 687 PHE B C 1
ATOM 11895 O O . PHE B 1 687 ? 4.404 -51.024 -45.564 1 95.6 687 PHE B O 1
ATOM 11902 N N . ALA B 1 688 ? 2.652 -50.567 -46.759 1 92.85 688 ALA B N 1
ATOM 11903 C CA . ALA B 1 688 ? 2.692 -51.835 -47.484 1 92.85 688 ALA B CA 1
ATOM 11904 C C . ALA B 1 688 ? 3.948 -51.934 -48.345 1 92.85 688 ALA B C 1
ATOM 11906 O O . ALA B 1 688 ? 4.379 -50.945 -48.942 1 92.85 688 ALA B O 1
ATOM 11907 N N . THR B 1 689 ? 4.5 -53.133 -48.327 1 93.05 689 THR B N 1
ATOM 11908 C CA . THR B 1 689 ? 5.623 -53.433 -49.208 1 93.05 689 THR B CA 1
ATOM 11909 C C . THR B 1 689 ? 5.171 -54.284 -50.391 1 93.05 689 THR B C 1
ATOM 11911 O O . THR B 1 689 ? 3.975 -54.526 -50.567 1 93.05 689 THR B O 1
ATOM 11914 N N . GLU B 1 690 ? 6.126 -54.772 -51.147 1 89.81 690 GLU B N 1
ATOM 11915 C CA . GLU B 1 690 ? 5.819 -55.63 -52.288 1 89.81 690 GLU B CA 1
ATOM 11916 C C . GLU B 1 690 ? 5.436 -57.036 -51.834 1 89.81 690 GLU B C 1
ATOM 11918 O O . GLU B 1 690 ? 4.753 -57.763 -52.558 1 89.81 690 GLU B O 1
ATOM 11923 N N . LYS B 1 691 ? 5.846 -57.46 -50.672 1 92.32 691 LYS B N 1
ATOM 11924 C CA . LYS B 1 691 ? 5.532 -58.775 -50.12 1 92.32 691 LYS B CA 1
ATOM 11925 C C . LYS B 1 691 ? 4.223 -58.743 -49.337 1 92.32 691 LYS B C 1
ATOM 11927 O O . LYS B 1 691 ? 4.052 -57.919 -48.437 1 92.32 691 LYS B O 1
ATOM 11932 N N . LYS B 1 692 ? 3.389 -59.662 -49.675 1 87.79 692 LYS B N 1
ATOM 11933 C CA . LYS B 1 692 ? 2.083 -59.714 -49.024 1 87.79 692 LYS B CA 1
ATOM 11934 C C . LYS B 1 692 ? 2.225 -59.976 -47.527 1 87.79 692 LYS B C 1
ATOM 11936 O O . LYS B 1 692 ? 2.978 -60.861 -47.115 1 87.79 692 LYS B O 1
ATOM 11941 N N . GLY B 1 693 ? 1.622 -59.146 -46.757 1 91.85 693 GLY B N 1
ATOM 11942 C CA . GLY B 1 693 ? 1.611 -59.344 -45.317 1 91.85 693 GLY B CA 1
ATOM 11943 C C . GLY B 1 693 ? 2.761 -58.652 -44.61 1 91.85 693 GLY B C 1
ATOM 11944 O O . GLY B 1 693 ? 2.863 -58.703 -43.383 1 91.85 693 GLY B O 1
ATOM 11945 N N . GLU B 1 694 ? 3.615 -58.044 -45.422 1 94.62 694 GLU B N 1
ATOM 11946 C CA . GLU B 1 694 ? 4.759 -57.346 -44.845 1 94.62 694 GLU B CA 1
ATOM 11947 C C . GLU B 1 694 ? 4.587 -55.833 -44.937 1 94.62 694 GLU B C 1
ATOM 11949 O O . GLU B 1 694 ? 4.273 -55.302 -46.004 1 94.62 694 GLU B O 1
ATOM 11954 N N . TYR B 1 695 ? 4.781 -55.125 -43.836 1 96.37 695 TYR B N 1
ATOM 11955 C CA . TYR B 1 695 ? 4.617 -53.677 -43.779 1 96.37 695 TYR B CA 1
ATOM 11956 C C . TYR B 1 695 ? 5.883 -53.005 -43.262 1 96.37 695 TYR B C 1
ATOM 11958 O O . TYR B 1 695 ? 6.554 -53.531 -42.371 1 96.37 695 TYR B O 1
ATOM 11966 N N . LEU B 1 696 ? 6.164 -51.907 -43.834 1 96 696 LEU B N 1
ATOM 11967 C CA . LEU B 1 696 ? 7.311 -51.1 -43.431 1 96 696 LEU B CA 1
ATOM 11968 C C . LEU B 1 696 ? 6.892 -50.011 -42.45 1 96 696 LEU B C 1
ATOM 11970 O O . LEU B 1 696 ? 5.853 -49.371 -42.632 1 96 696 LEU B O 1
ATOM 11974 N N . GLU B 1 697 ? 7.703 -49.811 -41.397 1 97.08 697 GLU B N 1
ATOM 11975 C CA . GLU B 1 697 ? 7.526 -48.713 -40.45 1 97.08 697 GLU B CA 1
ATOM 11976 C C . GLU B 1 697 ? 8.714 -47.756 -40.487 1 97.08 697 GLU B C 1
ATOM 11978 O O . GLU B 1 697 ? 9.861 -48.187 -40.621 1 97.08 697 GLU B O 1
ATOM 11983 N N . TYR B 1 698 ? 8.431 -46.507 -40.369 1 97.52 698 TYR B N 1
ATOM 11984 C CA . TYR B 1 698 ? 9.481 -45.496 -40.44 1 97.52 698 TYR B CA 1
ATOM 11985 C C . TYR B 1 698 ? 9.714 -44.855 -39.078 1 97.52 698 TYR B C 1
ATOM 11987 O O . TYR B 1 698 ? 8.809 -44.815 -38.241 1 97.52 698 TYR B O 1
ATOM 11995 N N . GLU B 1 699 ? 10.934 -44.429 -38.853 1 96.79 699 GLU B N 1
ATOM 11996 C CA . GLU B 1 699 ? 11.221 -43.631 -37.665 1 96.79 699 GLU B CA 1
ATOM 11997 C C . GLU B 1 699 ? 10.552 -42.262 -37.745 1 96.79 699 GLU B C 1
ATOM 11999 O O . GLU B 1 699 ? 10.46 -41.672 -38.824 1 96.79 699 GLU B O 1
ATOM 12004 N N . THR B 1 700 ? 10.14 -41.8 -36.636 1 96.51 700 THR B N 1
ATOM 12005 C CA . THR B 1 700 ? 9.459 -40.511 -36.592 1 96.51 700 THR B CA 1
ATOM 12006 C C . THR B 1 700 ? 10.462 -39.375 -36.412 1 96.51 700 THR B C 1
ATOM 12008 O O . THR B 1 700 ? 11.518 -39.563 -35.805 1 96.51 700 THR B O 1
ATOM 12011 N N . GLU B 1 701 ? 10.164 -38.271 -37.02 1 95.06 701 GLU B N 1
ATOM 12012 C CA . GLU B 1 701 ? 10.915 -37.044 -36.775 1 95.06 701 GLU B CA 1
ATOM 12013 C C . GLU B 1 701 ? 10.225 -36.175 -35.727 1 95.06 701 GLU B C 1
ATOM 12015 O O . GLU B 1 701 ? 9.256 -35.477 -36.032 1 95.06 701 GLU B O 1
ATOM 12020 N N . SER B 1 702 ? 10.832 -36.159 -34.558 1 93.62 702 SER B N 1
ATOM 12021 C CA . SER B 1 702 ? 10.199 -35.488 -33.428 1 93.62 702 SER B CA 1
ATOM 12022 C C . SER B 1 702 ? 10.002 -34.002 -33.707 1 93.62 702 SER B C 1
ATOM 12024 O O . SER B 1 702 ? 9.019 -33.406 -33.261 1 93.62 702 SER B O 1
ATOM 12026 N N . ASN B 1 703 ? 10.913 -33.349 -34.48 1 92.78 703 ASN B N 1
ATOM 12027 C CA . ASN B 1 703 ? 10.844 -31.918 -34.758 1 92.78 703 ASN B CA 1
ATOM 12028 C C . ASN B 1 703 ? 9.71 -31.588 -35.723 1 92.78 703 ASN B C 1
ATOM 12030 O O . ASN B 1 703 ? 9.315 -30.428 -35.851 1 92.78 703 ASN B O 1
ATOM 12034 N N . LEU B 1 704 ? 9.29 -32.626 -36.414 1 93.95 704 LEU B N 1
ATOM 12035 C CA . LEU B 1 704 ? 8.215 -32.404 -37.374 1 93.95 704 LEU B CA 1
ATOM 12036 C C . LEU B 1 704 ? 6.884 -32.91 -36.827 1 93.95 704 LEU B C 1
ATOM 12038 O O . LEU B 1 704 ? 5.866 -32.865 -37.52 1 93.95 704 LEU B O 1
ATOM 12042 N N . ARG B 1 705 ? 6.949 -33.417 -35.632 1 95.7 705 ARG B N 1
ATOM 12043 C CA . ARG B 1 705 ? 5.727 -33.886 -34.988 1 95.7 705 ARG B CA 1
ATOM 12044 C C . ARG B 1 705 ? 4.727 -32.748 -34.815 1 95.7 705 ARG B C 1
ATOM 12046 O O . ARG B 1 705 ? 5.108 -31.629 -34.464 1 95.7 705 ARG B O 1
ATOM 12053 N N . ASP B 1 706 ? 3.545 -33.033 -35.121 1 94.07 706 ASP B N 1
ATOM 12054 C CA . ASP B 1 706 ? 2.473 -32.06 -34.935 1 94.07 706 ASP B CA 1
ATOM 12055 C C . ASP B 1 706 ? 1.308 -32.667 -34.156 1 94.07 706 ASP B C 1
ATOM 12057 O O . ASP B 1 706 ? 1.238 -33.885 -33.984 1 94.07 706 ASP B O 1
ATOM 12061 N N . THR B 1 707 ? 0.549 -31.851 -33.599 1 95.76 707 THR B N 1
ATOM 12062 C CA . THR B 1 707 ? -0.665 -32.283 -32.915 1 95.76 707 THR B CA 1
ATOM 12063 C C . THR B 1 707 ? -1.889 -31.572 -33.484 1 95.76 707 THR B C 1
ATOM 12065 O O . THR B 1 707 ? -1.817 -30.396 -33.846 1 95.76 707 THR B O 1
ATOM 12068 N N . GLU B 1 708 ? -2.99 -32.357 -33.636 1 95.44 708 GLU B N 1
ATOM 12069 C CA . GLU B 1 708 ? -4.267 -31.818 -34.096 1 95.44 708 GLU B CA 1
ATOM 12070 C C . GLU B 1 708 ? -5.337 -31.935 -33.014 1 95.44 708 GLU B C 1
ATOM 12072 O O . GLU B 1 708 ? -5.415 -32.949 -32.318 1 95.44 708 GLU B O 1
ATOM 12077 N N . ASN B 1 709 ? -6.061 -30.874 -32.82 1 96.13 709 ASN B N 1
ATOM 12078 C CA . ASN B 1 709 ? -7.243 -30.915 -31.966 1 96.13 709 ASN B CA 1
ATOM 12079 C C . ASN B 1 709 ? -8.502 -31.235 -32.767 1 96.13 709 ASN B C 1
ATOM 12081 O O . ASN B 1 709 ? -9.067 -30.357 -33.422 1 96.13 709 ASN B O 1
ATOM 12085 N N . VAL B 1 710 ? -9.001 -32.47 -32.687 1 97.16 710 VAL B N 1
ATOM 12086 C CA . VAL B 1 710 ? -10.169 -32.933 -33.429 1 97.16 710 VAL B CA 1
ATOM 12087 C C . VAL B 1 710 ? -11.406 -32.875 -32.535 1 97.16 710 VAL B C 1
ATOM 12089 O O . VAL B 1 710 ? -11.45 -33.516 -31.482 1 97.16 710 VAL B O 1
ATOM 12092 N N . PRO B 1 711 ? -12.415 -32.151 -32.954 1 96.53 711 PRO B N 1
ATOM 12093 C CA . PRO B 1 711 ? -13.629 -32.111 -32.135 1 96.53 711 PRO B CA 1
ATOM 12094 C C . PRO B 1 711 ? -14.175 -33.501 -31.82 1 96.53 711 PRO B C 1
ATOM 12096 O O . PRO B 1 711 ? -14.129 -34.394 -32.67 1 96.53 711 PRO B O 1
ATOM 12099 N N . LEU B 1 712 ? -14.723 -33.73 -30.715 1 97.15 712 LEU B N 1
ATOM 12100 C CA . LEU B 1 712 ? -15.212 -35.032 -30.276 1 97.15 712 LEU B CA 1
ATOM 12101 C C . LEU B 1 712 ? -16.281 -35.561 -31.227 1 97.15 712 LEU B C 1
ATOM 12103 O O . LEU B 1 712 ? -16.44 -36.774 -31.375 1 97.15 712 LEU B O 1
ATOM 12107 N N . LYS B 1 713 ? -16.938 -34.702 -31.85 1 95.45 713 LYS B N 1
ATOM 12108 C CA . LYS B 1 713 ? -18.051 -35.08 -32.717 1 95.45 713 LYS B CA 1
ATOM 12109 C C . LYS B 1 713 ? -17.558 -35.465 -34.109 1 95.45 713 LYS B C 1
ATOM 12111 O O . LYS B 1 713 ? -18.346 -35.887 -34.957 1 95.45 713 LYS B O 1
ATOM 12116 N N . GLU B 1 714 ? -16.278 -35.387 -34.273 1 95.34 714 GLU B N 1
ATOM 12117 C CA . GLU B 1 714 ? -15.705 -35.731 -35.571 1 95.34 714 GLU B CA 1
ATOM 12118 C C . GLU B 1 714 ? -14.817 -36.968 -35.472 1 95.34 714 GLU B C 1
ATOM 12120 O O . GLU B 1 714 ? -14.109 -37.153 -34.479 1 95.34 714 GLU B O 1
ATOM 12125 N N . ALA B 1 715 ? -14.903 -37.718 -36.493 1 95.06 715 ALA B N 1
ATOM 12126 C CA . ALA B 1 715 ? -14.015 -38.876 -36.543 1 95.06 715 ALA B CA 1
ATOM 12127 C C . ALA B 1 715 ? -12.577 -38.452 -36.828 1 95.06 715 ALA B C 1
ATOM 12129 O O . ALA B 1 715 ? -12.327 -37.649 -37.731 1 95.06 715 ALA B O 1
ATOM 12130 N N . ILE B 1 716 ? -11.699 -39.003 -36.125 1 96.89 716 ILE B N 1
ATOM 12131 C CA . ILE B 1 716 ? -10.293 -38.627 -36.219 1 96.89 716 ILE B CA 1
ATOM 12132 C C . ILE B 1 716 ? -9.787 -38.871 -37.638 1 96.89 716 ILE B C 1
ATOM 12134 O O . ILE B 1 716 ? -9.111 -38.018 -38.219 1 96.89 716 ILE B O 1
ATOM 12138 N N . TYR B 1 717 ? -10.15 -40.004 -38.223 1 96.6 717 TYR B N 1
ATOM 12139 C CA . TYR B 1 717 ? -9.65 -40.364 -39.545 1 96.6 717 TYR B CA 1
ATOM 12140 C C . TYR B 1 717 ? -10.195 -39.419 -40.61 1 96.6 717 TYR B C 1
ATOM 12142 O O . TYR B 1 717 ? -9.462 -38.996 -41.507 1 96.6 717 TYR B O 1
ATOM 12150 N N . THR B 1 718 ? -11.45 -39.106 -40.503 1 96.24 718 THR B N 1
ATOM 12151 C CA . THR B 1 718 ? -12.054 -38.176 -41.45 1 96.24 718 THR B CA 1
ATOM 12152 C C . THR B 1 718 ? -11.368 -36.814 -41.382 1 96.24 718 THR B C 1
ATOM 12154 O O . THR B 1 718 ? -11.095 -36.199 -42.415 1 96.24 718 THR B O 1
ATOM 12157 N N . TYR B 1 719 ? -11.146 -36.432 -40.181 1 96.59 719 TYR B N 1
ATOM 12158 C CA . TYR B 1 719 ? -10.442 -35.17 -39.985 1 96.59 719 TYR B CA 1
ATOM 12159 C C . TYR B 1 719 ? -9.044 -35.226 -40.588 1 96.59 719 TYR B C 1
ATOM 12161 O O . TYR B 1 719 ? -8.61 -34.282 -41.253 1 96.59 719 TYR B O 1
ATOM 12169 N N . PHE B 1 720 ? -8.327 -36.285 -40.347 1 96.42 720 PHE B N 1
ATOM 12170 C CA . PHE B 1 720 ? -6.976 -36.488 -40.854 1 96.42 720 PHE B CA 1
ATOM 12171 C C . PHE B 1 720 ? -6.949 -36.397 -42.375 1 96.42 720 PHE B C 1
ATOM 12173 O O . PHE B 1 720 ? -6.11 -35.697 -42.946 1 96.42 720 PHE B O 1
ATOM 12180 N N . LEU B 1 721 ? -7.883 -37.045 -43.038 1 96.7 721 LEU B N 1
ATOM 12181 C CA . LEU B 1 721 ? -7.936 -37.057 -44.496 1 96.7 721 LEU B CA 1
ATOM 12182 C C . LEU B 1 721 ? -8.234 -35.664 -45.04 1 96.7 721 LEU B C 1
ATOM 12184 O O . LEU B 1 721 ? -7.733 -35.287 -46.102 1 96.7 721 LEU B O 1
ATOM 12188 N N . ARG B 1 722 ? -8.945 -34.991 -44.262 1 96.28 722 ARG B N 1
ATOM 12189 C CA . ARG B 1 722 ? -9.415 -33.696 -44.744 1 96.28 722 ARG B CA 1
ATOM 12190 C C . ARG B 1 722 ? -8.405 -32.597 -44.434 1 96.28 722 ARG B C 1
ATOM 12192 O O . ARG B 1 722 ? -8.156 -31.722 -45.267 1 96.28 722 ARG B O 1
ATOM 12199 N N . GLU B 1 723 ? -7.811 -32.631 -43.227 1 95.03 723 GLU B N 1
ATOM 12200 C CA . GLU B 1 723 ? -7.096 -31.453 -42.744 1 95.03 723 GLU B CA 1
ATOM 12201 C C . GLU B 1 723 ? -5.589 -31.692 -42.722 1 95.03 723 GLU B C 1
ATOM 12203 O O . GLU B 1 723 ? -4.805 -30.741 -42.697 1 95.03 723 GLU B O 1
ATOM 12208 N N . VAL B 1 724 ? -5.156 -32.962 -42.733 1 95.49 724 VAL B N 1
ATOM 12209 C CA . VAL B 1 724 ? -3.735 -33.223 -42.53 1 95.49 724 VAL B CA 1
ATOM 12210 C C . VAL B 1 724 ? -3.129 -33.806 -43.804 1 95.49 724 VAL B C 1
ATOM 12212 O O . VAL B 1 724 ? -2.188 -33.241 -44.366 1 95.49 724 VAL B O 1
ATOM 12215 N N . LYS B 1 725 ? -3.721 -34.884 -44.419 1 94.63 725 LYS B N 1
ATOM 12216 C CA . LYS B 1 725 ? -3.173 -35.693 -45.504 1 94.63 725 LYS B CA 1
ATOM 12217 C C . LYS B 1 725 ? -2.913 -34.844 -46.745 1 94.63 725 LYS B C 1
ATOM 12219 O O . LYS B 1 725 ? -1.899 -35.02 -47.423 1 94.63 725 LYS B O 1
ATOM 12224 N N . PRO B 1 726 ? -3.881 -33.945 -47.074 1 93.55 726 PRO B N 1
ATOM 12225 C CA . PRO B 1 726 ? -3.668 -33.141 -48.28 1 93.55 726 PRO B CA 1
ATOM 12226 C C . PRO B 1 726 ? -2.453 -32.223 -48.169 1 93.55 726 PRO B C 1
ATOM 12228 O O . PRO B 1 726 ? -1.873 -31.835 -49.187 1 93.55 726 PRO B O 1
ATOM 12231 N N . HIS B 1 727 ? -1.838 -31.942 -46.961 1 93.03 727 HIS B N 1
ATOM 12232 C CA . HIS B 1 727 ? -0.712 -31.047 -46.719 1 93.03 727 HIS B CA 1
ATOM 12233 C C . HIS B 1 727 ? 0.564 -31.832 -46.435 1 93.03 727 HIS B C 1
ATOM 12235 O O . HIS B 1 727 ? 1.668 -31.339 -46.679 1 93.03 727 HIS B O 1
ATOM 12241 N N . VAL B 1 728 ? 0.388 -32.931 -45.791 1 92.78 728 VAL B N 1
ATOM 12242 C CA . VAL B 1 728 ? 1.518 -33.802 -45.484 1 92.78 728 VAL B CA 1
ATOM 12243 C C . VAL B 1 728 ? 1.173 -35.244 -45.847 1 92.78 728 VAL B C 1
ATOM 12245 O O . VAL B 1 728 ? 0.827 -36.045 -44.976 1 92.78 728 VAL B O 1
ATOM 12248 N N . GLY B 1 729 ? 1.508 -35.646 -46.987 1 92.33 729 GLY B N 1
ATOM 12249 C CA . GLY B 1 729 ? 1.051 -36.911 -47.539 1 92.33 729 GLY B CA 1
ATOM 12250 C C . GLY B 1 729 ? 1.677 -38.118 -46.866 1 92.33 729 GLY B C 1
ATOM 12251 O O . GLY B 1 729 ? 1.075 -39.193 -46.822 1 92.33 729 GLY B O 1
ATOM 12252 N N . GLU B 1 730 ? 2.864 -37.945 -46.29 1 93.48 730 GLU B N 1
ATOM 12253 C CA . GLU B 1 730 ? 3.559 -39.095 -45.718 1 93.48 730 GLU B CA 1
ATOM 12254 C C . GLU B 1 730 ? 3.29 -39.214 -44.221 1 93.48 730 GLU B C 1
ATOM 12256 O O . GLU B 1 730 ? 3.887 -40.053 -43.543 1 93.48 730 GLU B O 1
ATOM 12261 N N . ALA B 1 731 ? 2.374 -38.381 -43.702 1 96.71 731 ALA B N 1
ATOM 12262 C CA . ALA B 1 731 ? 2.09 -38.364 -42.27 1 96.71 731 ALA B CA 1
ATOM 12263 C C . ALA B 1 731 ? 1.187 -39.529 -41.876 1 96.71 731 ALA B C 1
ATOM 12265 O O . ALA B 1 731 ? 0.495 -40.1 -42.722 1 96.71 731 ALA B O 1
ATOM 12266 N N . TRP B 1 732 ? 1.258 -39.972 -40.675 1 97.4 732 TRP B N 1
ATOM 12267 C CA . TRP B 1 732 ? 0.329 -40.975 -40.166 1 97.4 732 TRP B CA 1
ATOM 12268 C C . TRP B 1 732 ? -0.13 -40.625 -38.754 1 97.4 732 TRP B C 1
ATOM 12270 O O . TRP B 1 732 ? 0.464 -39.767 -38.096 1 97.4 732 TRP B O 1
ATOM 12280 N N . ILE B 1 733 ? -1.232 -41.188 -38.242 1 97.71 733 ILE B N 1
ATOM 12281 C CA . ILE B 1 733 ? -1.873 -40.937 -36.956 1 97.71 733 ILE B CA 1
ATOM 12282 C C . ILE B 1 733 ? -1.281 -41.862 -35.895 1 97.71 733 ILE B C 1
ATOM 12284 O O . ILE B 1 733 ? -1.202 -43.076 -36.095 1 97.71 733 ILE B O 1
ATOM 12288 N N . ASN B 1 734 ? -0.814 -41.316 -34.891 1 96.65 734 ASN B N 1
ATOM 12289 C CA . ASN B 1 734 ? -0.484 -42.099 -33.705 1 96.65 734 ASN B CA 1
ATOM 12290 C C . ASN B 1 734 ? -1.646 -42.135 -32.715 1 96.65 734 ASN B C 1
ATOM 12292 O O . ASN B 1 734 ? -1.677 -41.356 -31.76 1 96.65 734 ASN B O 1
ATOM 12296 N N . LEU B 1 735 ? -2.507 -43.044 -32.82 1 95.56 735 LEU B N 1
ATOM 12297 C CA . LEU B 1 735 ? -3.743 -43.12 -32.05 1 95.56 735 LEU B CA 1
ATOM 12298 C C . LEU B 1 735 ? -3.453 -43.422 -30.583 1 95.56 735 LEU B C 1
ATOM 12300 O O . LEU B 1 735 ? -4.206 -43.008 -29.699 1 95.56 735 LEU B O 1
ATOM 12304 N N . ASP B 1 736 ? -2.413 -44.161 -30.366 1 94.51 736 ASP B N 1
ATOM 12305 C CA . ASP B 1 736 ? -2.082 -44.569 -29.005 1 94.51 736 ASP B CA 1
ATOM 12306 C C . ASP B 1 736 ? -1.734 -43.361 -28.138 1 94.51 736 ASP B C 1
ATOM 12308 O O . ASP B 1 736 ? -1.882 -43.405 -26.915 1 94.51 736 ASP B O 1
ATOM 12312 N N . ALA B 1 737 ? -1.288 -42.292 -28.752 1 95.38 737 ALA B N 1
ATOM 12313 C CA . ALA B 1 737 ? -0.893 -41.087 -28.026 1 95.38 737 ALA B CA 1
ATOM 12314 C C . ALA B 1 737 ? -2.066 -40.121 -27.887 1 95.38 737 ALA B C 1
ATOM 12316 O O . ALA B 1 737 ? -1.925 -39.045 -27.302 1 95.38 737 ALA B O 1
ATOM 12317 N N . THR B 1 738 ? -3.19 -40.469 -28.377 1 96.73 738 THR B N 1
ATOM 12318 C CA . THR B 1 738 ? -4.34 -39.571 -28.402 1 96.73 738 THR B CA 1
ATOM 12319 C C . THR B 1 738 ? -4.852 -39.308 -26.989 1 96.73 738 THR B C 1
ATOM 12321 O O . THR B 1 738 ? -4.992 -40.237 -26.191 1 96.73 738 THR B O 1
ATOM 12324 N N . LYS B 1 739 ? -5.077 -38.083 -26.673 1 97.05 739 LYS B N 1
ATOM 12325 C CA . LYS B 1 739 ? -5.644 -37.644 -25.401 1 97.05 739 LYS B CA 1
ATOM 12326 C C . LYS B 1 739 ? -6.932 -36.855 -25.616 1 97.05 739 LYS B C 1
ATOM 12328 O O . LYS B 1 739 ? -7.191 -36.366 -26.718 1 97.05 739 LYS B O 1
ATOM 12333 N N . ILE B 1 740 ? -7.744 -36.828 -24.582 1 98.04 740 ILE B N 1
ATOM 12334 C CA . ILE B 1 740 ? -8.984 -36.061 -24.637 1 98.04 740 ILE B CA 1
ATOM 12335 C C . ILE B 1 740 ? -8.842 -34.79 -23.804 1 98.04 740 ILE B C 1
ATOM 12337 O O . ILE B 1 740 ? -8.339 -34.83 -22.679 1 98.04 740 ILE B O 1
ATOM 12341 N N . GLY B 1 741 ? -9.2 -33.645 -24.358 1 97.73 741 GLY B N 1
ATOM 12342 C CA . GLY B 1 741 ? -9.145 -32.366 -23.669 1 97.73 741 GLY B CA 1
ATOM 12343 C C . GLY B 1 741 ? -10.436 -31.576 -23.773 1 97.73 741 GLY B C 1
ATOM 12344 O O . GLY B 1 741 ? -11.309 -31.908 -24.578 1 97.73 741 GLY B O 1
ATOM 12345 N N . TYR B 1 742 ? -10.571 -30.645 -22.872 1 98.11 742 TYR B N 1
ATOM 12346 C CA . TYR B 1 742 ? -11.715 -29.74 -22.878 1 98.11 742 TYR B CA 1
ATOM 12347 C C . TYR B 1 742 ? -11.265 -28.291 -22.735 1 98.11 742 TYR B C 1
ATOM 12349 O O . TYR B 1 742 ? -10.349 -27.992 -21.966 1 98.11 742 TYR B O 1
ATOM 12357 N N . GLU B 1 743 ? -11.842 -27.406 -23.487 1 97.17 743 GLU B N 1
ATOM 12358 C CA . GLU B 1 743 ? -11.606 -25.967 -23.418 1 97.17 743 GLU B CA 1
ATOM 12359 C C . GLU B 1 743 ? -12.861 -25.183 -23.789 1 97.17 743 GLU B C 1
ATOM 12361 O O . GLU B 1 743 ? -13.701 -25.668 -24.549 1 97.17 743 GLU B O 1
ATOM 12366 N N . ILE B 1 744 ? -13.029 -24.097 -23.197 1 97.15 744 ILE B N 1
ATOM 12367 C CA . ILE B 1 744 ? -14.129 -23.179 -23.473 1 97.15 744 ILE B CA 1
ATOM 12368 C C . ILE B 1 744 ? -13.575 -21.838 -23.947 1 97.15 744 ILE B C 1
ATOM 12370 O O . ILE B 1 744 ? -12.883 -21.145 -23.197 1 97.15 744 ILE B O 1
ATOM 12374 N N . SER B 1 745 ? -13.804 -21.455 -25.123 1 92.13 745 SER B N 1
ATOM 12375 C CA . SER B 1 745 ? -13.285 -20.203 -25.664 1 92.13 745 SER B CA 1
ATOM 12376 C C . SER B 1 745 ? -14.415 -19.233 -25.991 1 92.13 745 SER B C 1
ATOM 12378 O O . SER B 1 745 ? -15.12 -19.406 -26.988 1 92.13 745 SER B O 1
ATOM 12380 N N . PHE B 1 746 ? -14.588 -18.238 -25.205 1 92.88 746 PHE B N 1
ATOM 12381 C CA . PHE B 1 746 ? -15.593 -17.214 -25.467 1 92.88 746 PHE B CA 1
ATOM 12382 C C . PHE B 1 746 ? -15.282 -16.469 -26.76 1 92.88 746 PHE B C 1
ATOM 12384 O O . PHE B 1 746 ? -16.189 -16.149 -27.531 1 92.88 746 PHE B O 1
ATOM 12391 N N . ASN B 1 747 ? -14.044 -16.297 -26.955 1 86.82 747 ASN B N 1
ATOM 12392 C CA . ASN B 1 747 ? -13.645 -15.573 -28.157 1 86.82 747 ASN B CA 1
ATOM 12393 C C . ASN B 1 747 ? -14.055 -16.32 -29.424 1 86.82 747 ASN B C 1
ATOM 12395 O O . ASN B 1 747 ? -14.477 -15.704 -30.404 1 86.82 747 ASN B O 1
ATOM 12399 N N . LYS B 1 748 ? -13.887 -17.582 -29.423 1 87.64 748 LYS B N 1
ATOM 12400 C CA . LYS B 1 748 ? -14.271 -18.409 -30.563 1 87.64 748 LYS B CA 1
ATOM 12401 C C . LYS B 1 748 ? -15.768 -18.301 -30.84 1 87.64 748 LYS B C 1
ATOM 12403 O O . LYS B 1 748 ? -16.191 -18.293 -31.998 1 87.64 748 LYS B O 1
ATOM 12408 N N . TYR B 1 749 ? -16.549 -18.171 -29.816 1 89.43 749 TYR B N 1
ATOM 12409 C CA . TYR B 1 749 ? -17.994 -18.29 -29.971 1 89.43 749 TYR B CA 1
ATOM 12410 C C . TYR B 1 749 ? -18.642 -16.918 -30.115 1 89.43 749 TYR B C 1
ATOM 12412 O O . TYR B 1 749 ? -19.697 -16.786 -30.739 1 89.43 749 TYR B O 1
ATOM 12420 N N . PHE B 1 750 ? -18.026 -15.935 -29.462 1 89.79 750 PHE B N 1
ATOM 12421 C CA . PHE B 1 750 ? -18.742 -14.667 -29.39 1 89.79 750 PHE B CA 1
ATOM 12422 C C . PHE B 1 750 ? -17.99 -13.577 -30.144 1 89.79 750 PHE B C 1
ATOM 12424 O O . PHE B 1 750 ? -18.497 -12.466 -30.309 1 89.79 750 PHE B O 1
ATOM 12431 N N . TYR B 1 751 ? -16.861 -14.566 -30.128 1 74.6 751 TYR B N 1
ATOM 12432 C CA . TYR B 1 751 ? -16.145 -13.532 -30.867 1 74.6 751 TYR B CA 1
ATOM 12433 C C . TYR B 1 751 ? -16.85 -13.211 -32.179 1 74.6 751 TYR B C 1
ATOM 12435 O O . TYR B 1 751 ? -17.229 -14.117 -32.925 1 74.6 751 TYR B O 1
ATOM 12443 N N . LYS B 1 752 ? -16.942 -11.266 -32.765 1 74.94 752 LYS B N 1
ATOM 12444 C CA . LYS B 1 752 ? -17.465 -10.735 -34.02 1 74.94 752 LYS B CA 1
ATOM 12445 C C . LYS B 1 752 ? -16.441 -9.837 -34.707 1 74.94 752 LYS B C 1
ATOM 12447 O O . LYS B 1 752 ? -15.865 -8.948 -34.076 1 74.94 752 LYS B O 1
ATOM 12452 N N . HIS B 1 753 ? -15.932 -10.202 -35.757 1 61.81 753 HIS B N 1
ATOM 12453 C CA . HIS B 1 753 ? -14.976 -9.408 -36.521 1 61.81 753 HIS B CA 1
ATOM 12454 C C . HIS B 1 753 ? -15.562 -8.052 -36.898 1 61.81 753 HIS B C 1
ATOM 12456 O O . HIS B 1 753 ? -16.675 -7.976 -37.425 1 61.81 753 HIS B O 1
ATOM 12462 N N . LYS B 1 754 ? -15.106 -6.999 -36.292 1 55.67 754 LYS B N 1
ATOM 12463 C CA . LYS B 1 754 ? -15.494 -5.684 -36.793 1 55.67 754 LYS B CA 1
ATOM 12464 C C . LYS B 1 754 ? -14.841 -5.395 -38.142 1 55.67 754 LYS B C 1
ATOM 12466 O O . LYS B 1 754 ? -13.614 -5.419 -38.261 1 55.67 754 LYS B O 1
ATOM 12471 N N . PRO B 1 755 ? -15.717 -5.549 -39.117 1 55.29 755 PRO B N 1
ATOM 12472 C CA . PRO B 1 755 ? -15.107 -5.196 -40.4 1 55.29 755 PRO B CA 1
ATOM 12473 C C . PRO B 1 755 ? -14.282 -3.913 -40.329 1 55.29 755 PRO B C 1
ATOM 12475 O O . PRO B 1 755 ? -14.607 -3.008 -39.555 1 55.29 755 PRO B O 1
ATOM 12478 N N . LEU B 1 756 ? -12.973 -3.991 -40.621 1 53.98 756 LEU B N 1
ATOM 12479 C CA . LEU B 1 756 ? -12.144 -2.793 -40.702 1 53.98 756 LEU B CA 1
ATOM 12480 C C . LEU B 1 756 ? -12.933 -1.623 -41.279 1 53.98 756 LEU B C 1
ATOM 12482 O O . LEU B 1 756 ? -13.728 -1.802 -42.205 1 53.98 756 LEU B O 1
ATOM 12486 N N . ARG B 1 757 ? -12.918 -0.588 -40.475 1 52.43 757 ARG B N 1
ATOM 12487 C CA . ARG B 1 757 ? -13.55 0.626 -40.98 1 52.43 757 ARG B CA 1
ATOM 12488 C C . ARG B 1 757 ? -13.112 0.915 -42.412 1 52.43 757 ARG B C 1
ATOM 12490 O O . ARG B 1 757 ? -11.973 0.633 -42.788 1 52.43 757 ARG B O 1
ATOM 12497 N N . SER B 1 758 ? -14.075 1.222 -43.138 1 55 758 SER B N 1
ATOM 12498 C CA . SER B 1 758 ? -13.674 1.646 -44.476 1 55 758 SER B CA 1
ATOM 12499 C C . SER B 1 758 ? -12.718 2.832 -44.417 1 55 758 SER B C 1
ATOM 12501 O O . SER B 1 758 ? -12.728 3.598 -43.451 1 55 758 SER B O 1
ATOM 12503 N N . ILE B 1 759 ? -11.723 2.763 -45.164 1 51.18 759 ILE B N 1
ATOM 12504 C CA . ILE B 1 759 ? -10.821 3.9 -45.303 1 51.18 759 ILE B CA 1
ATOM 12505 C C . ILE B 1 759 ? -11.626 5.197 -45.331 1 51.18 759 ILE B C 1
ATOM 12507 O O . ILE B 1 759 ? -11.191 6.217 -44.791 1 51.18 759 ILE B O 1
ATOM 12511 N N . GLU B 1 760 ? -12.708 5.017 -45.816 1 59.98 760 GLU B N 1
ATOM 12512 C CA . GLU B 1 760 ? -13.57 6.189 -45.942 1 59.98 760 GLU B CA 1
ATOM 12513 C C . GLU B 1 760 ? -14.085 6.644 -44.58 1 59.98 760 GLU B C 1
ATOM 12515 O O . GLU B 1 760 ? -14.108 7.841 -44.287 1 59.98 760 GLU B O 1
ATOM 12520 N N . ASP B 1 761 ? -14.333 5.813 -43.814 1 59.96 761 ASP B N 1
ATOM 12521 C CA . ASP B 1 761 ? -14.899 6.152 -42.511 1 59.96 761 ASP B CA 1
ATOM 12522 C C . ASP B 1 761 ? -13.815 6.641 -41.553 1 59.96 761 ASP B C 1
ATOM 12524 O O . ASP B 1 761 ? -14.024 7.602 -40.81 1 59.96 761 ASP B O 1
ATOM 12528 N N . VAL B 1 762 ? -12.758 6.028 -41.636 1 55.62 762 VAL B N 1
ATOM 12529 C CA . VAL B 1 762 ? -11.62 6.446 -40.825 1 55.62 762 VAL B CA 1
ATOM 12530 C C . VAL B 1 762 ? -11.173 7.845 -41.243 1 55.62 762 VAL B C 1
ATOM 12532 O O . VAL B 1 762 ? -10.88 8.69 -40.394 1 55.62 762 VAL B O 1
ATOM 12535 N N . THR B 1 763 ? -11.212 8.055 -42.545 1 54.51 763 THR B N 1
ATOM 12536 C CA . THR B 1 763 ? -10.895 9.364 -43.104 1 54.51 763 THR B CA 1
ATOM 12537 C C . THR B 1 763 ? -11.909 10.408 -42.644 1 54.51 763 THR B C 1
ATOM 12539 O O . THR B 1 763 ? -11.536 11.525 -42.278 1 54.51 763 THR B O 1
ATOM 12542 N N . ALA B 1 764 ? -13.049 10.023 -42.555 1 62.1 764 ALA B N 1
ATOM 12543 C CA . ALA B 1 764 ? -14.094 10.955 -42.139 1 62.1 764 ALA B CA 1
ATOM 12544 C C . ALA B 1 764 ? -13.956 11.308 -40.661 1 62.1 764 ALA B C 1
ATOM 12546 O O . ALA B 1 764 ? -14.11 12.47 -40.277 1 62.1 764 ALA B O 1
ATOM 12547 N N . ASP B 1 765 ? -13.592 10.454 -39.994 1 60.71 765 ASP B N 1
ATOM 12548 C CA . ASP B 1 765 ? -13.439 10.672 -38.559 1 60.71 765 ASP B CA 1
ATOM 12549 C C . ASP B 1 765 ? -12.206 11.522 -38.261 1 60.71 765 ASP B C 1
ATOM 12551 O O . ASP B 1 765 ? -12.246 12.401 -37.397 1 60.71 765 ASP B O 1
ATOM 12555 N N . ILE B 1 766 ? -11.234 11.225 -38.995 1 53.11 766 ILE B N 1
ATOM 12556 C CA . ILE B 1 766 ? -10.024 12.033 -38.882 1 53.11 766 ILE B CA 1
ATOM 12557 C C . ILE B 1 766 ? -10.32 13.468 -39.31 1 53.11 766 ILE B C 1
ATOM 12559 O O . ILE B 1 766 ? -9.893 14.42 -38.653 1 53.11 766 ILE B O 1
ATOM 12563 N N . LEU B 1 767 ? -11.056 13.508 -40.327 1 56.74 767 LEU B N 1
ATOM 12564 C CA . LEU B 1 767 ? -11.433 14.831 -40.813 1 56.74 767 LEU B CA 1
ATOM 12565 C C . LEU B 1 767 ? -12.333 15.543 -39.809 1 56.74 767 LEU B C 1
ATOM 12567 O O . LEU B 1 767 ? -12.188 16.746 -39.583 1 56.74 767 LEU B O 1
ATOM 12571 N N . ALA B 1 768 ? -13.072 14.811 -39.163 1 60.83 768 ALA B N 1
ATOM 12572 C CA . ALA B 1 768 ? -13.96 15.396 -38.162 1 60.83 768 ALA B CA 1
ATOM 12573 C C . ALA B 1 768 ? -13.186 15.792 -36.908 1 60.83 768 ALA B C 1
ATOM 12575 O O . ALA B 1 768 ? -13.415 16.864 -36.342 1 60.83 768 ALA B O 1
ATOM 12576 N N . LEU B 1 769 ? -12.385 14.951 -36.535 1 55.69 769 LEU B N 1
ATOM 12577 C CA . LEU B 1 769 ? -11.54 15.242 -35.381 1 55.69 769 LEU B CA 1
ATOM 12578 C C . LEU B 1 769 ? -10.619 16.423 -35.666 1 55.69 769 LEU B C 1
ATOM 12580 O O . LEU B 1 769 ? -10.381 17.256 -34.789 1 55.69 769 LEU B O 1
ATOM 12584 N N . GLU B 1 770 ? -10.11 16.442 -36.856 1 49.74 770 GLU B N 1
ATOM 12585 C CA . GLU B 1 770 ? -9.345 17.601 -37.306 1 49.74 770 GLU B CA 1
ATOM 12586 C C . GLU B 1 770 ? -10.195 18.868 -37.279 1 49.74 770 GLU B C 1
ATOM 12588 O O . GLU B 1 770 ? -9.716 19.935 -36.888 1 49.74 770 GLU B O 1
ATOM 12593 N N . LYS B 1 771 ? -11.379 18.636 -37.65 1 53.69 771 LYS B N 1
ATOM 12594 C CA . LYS B 1 771 ? -12.283 19.782 -37.597 1 53.69 771 LYS B CA 1
ATOM 12595 C C . LYS B 1 771 ? -12.563 20.195 -36.155 1 53.69 771 LYS B C 1
ATOM 12597 O O . LYS B 1 771 ? -12.662 21.386 -35.853 1 53.69 771 LYS B O 1
ATOM 12602 N N . GLU B 1 772 ? -12.785 19.175 -35.365 1 52.41 772 GLU B N 1
ATOM 12603 C CA . GLU B 1 772 ? -12.988 19.477 -33.952 1 52.41 772 GLU B CA 1
ATOM 12604 C C . GLU B 1 772 ? -11.71 20.011 -33.312 1 52.41 772 GLU B C 1
ATOM 12606 O O . GLU B 1 772 ? -11.76 20.908 -32.468 1 52.41 772 GLU B O 1
ATOM 12611 N N . SER B 1 773 ? -10.635 19.149 -33.626 1 45.45 773 SER B N 1
ATOM 12612 C CA . SER B 1 773 ? -9.368 19.686 -33.141 1 45.45 773 SER B CA 1
ATOM 12613 C C . SER B 1 773 ? -9.092 21.066 -33.728 1 45.45 773 SER B C 1
ATOM 12615 O O . SER B 1 773 ? -8.54 21.936 -33.051 1 45.45 773 SER B O 1
ATOM 12617 N N . ASP B 1 774 ? -9.515 21.52 -34.91 1 47.08 774 ASP B N 1
ATOM 12618 C CA . ASP B 1 774 ? -9.428 22.865 -35.471 1 47.08 774 ASP B CA 1
ATOM 12619 C C . ASP B 1 774 ? -10.365 23.826 -34.743 1 47.08 774 ASP B C 1
ATOM 12621 O O . ASP B 1 774 ? -10.033 24.997 -34.549 1 47.08 774 ASP B O 1
ATOM 12625 N N . GLY B 1 775 ? -11.511 23.353 -34.367 1 43.62 775 GLY B N 1
ATOM 12626 C CA . GLY B 1 775 ? -12.377 24.215 -33.578 1 43.62 775 GLY B CA 1
ATOM 12627 C C . GLY B 1 775 ? -11.833 24.497 -32.19 1 43.62 775 GLY B C 1
ATOM 12628 O O . GLY B 1 775 ? -11.961 25.613 -31.683 1 43.62 775 GLY B O 1
ATOM 12629 N N . LEU B 1 776 ? -11.353 23.509 -31.605 1 40.25 776 LEU B N 1
ATOM 12630 C CA . LEU B 1 776 ? -10.842 23.746 -30.26 1 40.25 776 LEU B CA 1
ATOM 12631 C C . LEU B 1 776 ? -9.585 24.608 -30.299 1 40.25 776 LEU B C 1
ATOM 12633 O O . LEU B 1 776 ? -9.405 25.489 -29.456 1 40.25 776 LEU B O 1
ATOM 12637 N N . ILE B 1 777 ? -8.817 24.483 -31.325 1 35.95 777 ILE B N 1
ATOM 12638 C CA . ILE B 1 777 ? -7.7 25.416 -31.435 1 35.95 777 ILE B CA 1
ATOM 12639 C C . ILE B 1 777 ? -8.23 26.831 -31.659 1 35.95 777 ILE B C 1
ATOM 12641 O O . ILE B 1 777 ? -7.731 27.788 -31.063 1 35.95 777 ILE B O 1
ATOM 12645 N N . ALA B 1 778 ? -9.289 26.964 -32.396 1 41.03 778 ALA B N 1
ATOM 12646 C CA . ALA B 1 778 ? -9.843 28.301 -32.594 1 41.03 778 ALA B CA 1
ATOM 12647 C C . ALA B 1 778 ? -10.384 28.87 -31.286 1 41.03 778 ALA B C 1
ATOM 12649 O O . ALA B 1 778 ? -10.191 30.051 -30.988 1 41.03 778 ALA B O 1
ATOM 12650 N N . GLU B 1 779 ? -11.089 28.072 -30.517 1 41.28 779 GLU B N 1
ATOM 12651 C CA . GLU B 1 779 ? -11.632 28.565 -29.255 1 41.28 779 GLU B CA 1
ATOM 12652 C C . GLU B 1 779 ? -10.517 28.919 -28.275 1 41.28 779 GLU B C 1
ATOM 12654 O O . GLU B 1 779 ? -10.609 29.916 -27.555 1 41.28 779 GLU B O 1
ATOM 12659 N N . ILE B 1 780 ? -9.525 28.017 -28.28 1 33.84 780 ILE B N 1
ATOM 12660 C CA . ILE B 1 780 ? -8.416 28.344 -27.39 1 33.84 780 ILE B CA 1
ATOM 12661 C C . ILE B 1 780 ? -7.63 29.525 -27.956 1 33.84 780 ILE B C 1
ATOM 12663 O O . ILE B 1 780 ? -7.178 30.394 -27.207 1 33.84 780 ILE B O 1
ATOM 12667 N N . LEU B 1 781 ? -7.555 29.525 -29.284 1 33.79 781 LEU B N 1
ATOM 12668 C CA . LEU B 1 781 ? -6.803 30.645 -29.839 1 33.79 781 LEU B CA 1
ATOM 12669 C C . LEU B 1 781 ? -7.691 31.877 -29.983 1 33.79 781 LEU B C 1
ATOM 12671 O O . LEU B 1 781 ? -7.234 32.926 -30.445 1 33.79 781 LEU B O 1
ATOM 12675 N N . GLY B 1 782 ? -8.575 32.139 -29.12 1 35.07 782 GLY B N 1
ATOM 12676 C CA . GLY B 1 782 ? -9.386 33.346 -29.129 1 35.07 782 GLY B CA 1
ATOM 12677 C C . GLY B 1 782 ? -9.637 33.886 -30.524 1 35.07 782 GLY B C 1
ATOM 12678 O O . GLY B 1 782 ? -9.882 35.081 -30.698 1 35.07 782 GLY B O 1
ATOM 12679 N N . LEU B 1 783 ? -9.435 33.108 -31.699 1 30.58 783 LEU B N 1
ATOM 12680 C CA . LEU B 1 783 ? -9.789 33.689 -32.989 1 30.58 783 LEU B CA 1
ATOM 12681 C C . LEU B 1 783 ? -11.178 33.237 -33.426 1 30.58 783 LEU B C 1
ATOM 12683 O O . LEU B 1 783 ? -11.588 32.11 -33.139 1 30.58 783 LEU B O 1
#

Foldseek 3Di:
DPVVLLVVQLVLLVVLCVVFVPPLDDLLCSCLASLVLLLLLLVLQLQVVLQVQLQVLVCCVCPPVVDPDDDQVSSCVSSVFNKHFNQPDGLVNLLVPDDLQLVVSLVSVVNRLVRMDPLVVLLCVLSVVNVVSVSCSVVSRNSVSSCSSPAQVAESAQDWHARPVRHIHHGQDLVNVLVSSLVNVLVSCLVVLHAPQLHDDDPQVLVLVLLQFQVLCLVPDDQEFEEEEAACQLNSSPVVSVCQCCPPPHDRNRPHHYAYAYEHARSNSLSNNLSSCRVVRHDSVRYYYRHVLQDVPQVPAAGAEYEYRDDWQAFCPVSCVSQDDVVHGDDPLQWDWDAWPVGDIDIAGQAADRRTGQVSSVSSNVVRWDDCVRPVQIHKYKYKYFQCLFFPDDFRGNSQVSLVRQLVLQFWAEKEWAAALQDQNGRGIMIITITGNNDDPVRGQKYKYKYQHQAWDADPDRRHSRGTHHDPVSSVVRSVCSSVVDADADDPPDSGDMGMDMGGSLQFKWKKWKKWFFFFKKFFQDLVLLVQLQDDPVCRVLLVVCCVVVNPCLLPPLLVCLVVSVVVCVVVVVPDDPVSSCLSSDNVNNVVSVVLSVVSVQLCVQQPGDMALELQVVLVSSVVSCVVVVHDDDPVSSVSSRVSGMDTDPSGDGAWPDKDFADDPRVVVVCVVVVHDPVCVQQAQFDDDPDPRMTTGGHTDPVPMDIDIGRPVDDPVVCCVVPPCVPPVNMHIPVVPMGMGGGDDCCVVNNDDDDPPDPVVVVVVVVVVVVVVVVVCCVVVVD/DPVVLLVVQLVLLVVLCVVFVPPLDDLLCSCLASLVLLLLLLVLQLQVVLQVQLQVLVCCVCPPVVDPDDDQVSSCVSSVFNKHFNQPDGLVNLLVPDDLQLVVSLVSVVNRLVRMDPLVVLLCVLSVVNVVSVSCSVVSRNSVSSCSSPAQVAESAQDWHARPVRHIHHGQDLVNVLVSSLVNVLVSCLVVLHADQLHDDDPQVLVLVLCQFQVLCLVPDDQEFEEEEAACQLNSSPVVSVCQCCPPPHDRNRPHHYAYAYEHARSNSLSNNLSSCRVVRHDSVRYYYRHVLQDVPQPPAAGAEYEYRDDFQAFPPVSCVSQDDVPHGDDPLQWDWDAWPVGDIDIAGQAADRRTGQVSSVSSNVVRWDDCVRPVQIHKYKYKYFQCLFFPDDFRGNSQVSLVRQLVLQFWAEKEWAAALQDQNGRGIMIITITGNNDDPVRGQKYKYKYQHQAWDADPDRRHSRGTHHDPVSSVVRSVCSSVVDADADDPPDSGDMGMDMGGSLQFKWKKWKKWFFFFKKFFQDLVLLVQLQDDPLCRVLLVVCCVVVNPCLQVPLLVCLVVSVVVCVVVPVVDDPVSSCLSSDNVNNVVSVVLSVVSVQLCVQQPGDMALELQVVLVSSVVSCVVVVHDDDPVSSVSSRVSGMDTDPSGDGAWPDKDFADDPRVVVVCVVVVHDPVCVQQAQFDDDPDPRMTTGGHTDPVPMDIDIGRPVDDPVVCCVVPPCVPPVNMHIPVVPMGMGGGDDCCVVNNDDDDPPDPVVVVVVVVVVVVVVVVVCCVVVVD

Solvent-accessible surface area (backbone atoms only — not comparable to full-atom values): 82440 Å² total; per-residue (Å²): 133,66,58,65,59,44,49,52,52,48,51,53,58,52,46,47,40,65,64,49,36,58,62,66,39,59,66,46,47,42,56,59,52,52,54,51,47,50,53,49,46,36,55,46,51,64,35,58,84,23,44,66,48,29,53,49,50,48,47,41,38,48,72,70,67,58,47,91,61,85,61,63,66,60,39,21,61,40,35,70,38,93,51,44,60,72,33,93,57,47,72,57,55,50,53,73,67,49,63,95,45,42,67,59,47,43,51,55,49,51,48,37,57,65,25,35,32,70,73,54,41,50,35,40,56,44,41,44,41,68,60,47,47,53,52,29,27,76,67,72,30,42,67,59,48,43,46,61,75,57,31,61,83,59,55,68,29,72,51,77,46,58,24,92,46,52,34,80,32,68,46,33,43,74,68,50,50,52,50,42,51,52,49,49,51,48,52,52,36,59,43,13,59,38,66,50,44,82,56,74,75,45,64,54,56,49,50,41,49,44,49,60,66,40,58,87,44,49,92,66,63,61,58,70,38,37,36,37,16,70,44,28,48,59,31,60,64,56,52,50,43,52,48,51,39,45,26,81,89,44,93,50,43,49,83,46,54,76,46,61,35,31,24,17,47,27,45,54,40,32,28,48,18,37,49,52,29,41,75,72,69,44,67,41,83,44,51,44,77,40,51,58,74,61,43,68,86,61,68,92,51,60,32,41,33,33,51,38,53,48,49,56,64,37,64,42,62,79,39,37,74,56,37,32,59,85,90,41,73,72,34,69,67,38,58,45,75,45,62,47,85,86,66,49,75,37,82,41,58,41,52,53,62,52,56,32,43,40,64,55,54,52,34,52,51,61,66,22,45,32,50,60,89,80,30,82,70,22,18,39,35,39,37,45,42,49,66,58,81,37,47,45,56,52,57,65,27,19,40,6,38,44,50,39,53,40,40,76,67,47,22,45,46,36,37,38,34,41,34,57,13,49,36,48,53,36,62,61,55,37,30,37,43,31,34,25,80,48,58,54,79,91,43,60,56,30,33,31,44,32,42,32,50,35,41,60,44,75,48,95,63,64,47,75,44,14,40,33,42,56,45,72,67,47,42,52,50,54,45,48,41,57,75,64,68,45,70,38,80,50,55,92,84,47,78,54,40,54,30,26,44,74,40,50,50,57,76,37,29,24,34,39,35,35,34,39,29,58,23,26,28,27,30,36,48,42,73,71,38,40,51,55,45,52,36,56,83,92,44,34,67,64,44,50,49,47,36,71,74,49,41,74,40,40,54,78,46,26,69,82,45,36,68,63,52,52,50,49,33,54,76,66,65,51,83,49,33,48,65,55,48,51,51,71,40,32,43,67,53,40,44,54,18,46,50,49,32,52,48,49,50,53,47,27,71,72,73,36,63,60,76,31,50,36,36,61,59,46,53,49,51,51,50,49,52,32,56,73,65,70,53,84,70,53,73,67,55,48,46,52,54,52,55,49,29,34,46,81,30,94,84,22,39,68,30,70,66,48,75,46,82,43,53,72,69,57,37,53,50,49,29,55,72,71,66,55,54,82,89,50,32,42,48,54,47,39,31,78,54,94,50,87,44,34,24,40,28,58,32,66,25,77,91,64,46,44,75,43,79,39,47,59,88,47,57,66,65,62,47,38,60,67,73,41,39,81,80,39,72,78,36,20,47,39,70,88,66,35,29,58,25,32,44,55,58,64,59,78,73,64,52,76,85,70,73,73,70,49,70,63,53,51,49,48,47,50,51,44,45,48,47,48,53,49,46,49,47,30,64,71,58,75,98,133,67,58,66,60,45,48,51,51,48,50,52,57,51,47,45,39,66,64,50,36,58,61,64,39,58,65,46,48,42,56,60,52,51,54,50,48,52,54,49,47,36,55,46,50,62,35,58,86,25,45,66,48,29,52,47,51,48,47,42,36,48,72,70,66,58,46,91,62,84,61,62,66,60,39,21,61,41,37,71,39,93,51,44,59,73,35,94,56,47,73,58,55,50,52,74,66,50,62,94,46,44,67,58,46,43,53,54,49,52,47,37,60,67,23,36,33,70,76,54,42,50,34,40,57,43,40,44,41,68,59,47,47,52,51,28,27,76,67,73,30,40,67,57,48,46,47,60,74,57,30,60,82,59,54,68,30,71,50,76,46,57,26,92,45,52,35,80,32,68,47,33,44,74,69,50,48,52,50,42,51,50,51,50,50,48,51,53,36,58,42,13,59,37,67,49,44,82,56,73,74,46,63,55,58,50,50,41,49,44,50,60,68,39,58,87,43,48,92,67,62,62,57,70,39,38,38,37,15,71,43,29,48,59,30,60,63,56,53,49,46,51,48,51,39,45,27,82,88,43,93,51,44,50,82,46,53,76,46,60,35,31,24,16,49,26,43,55,41,31,30,48,17,37,50,52,30,41,74,72,69,45,68,41,83,43,49,43,77,38,53,58,75,61,42,70,87,58,69,92,52,60,32,42,32,35,50,38,53,51,50,55,65,36,62,41,61,79,38,37,75,54,36,31,61,87,91,42,74,72,33,71,67,40,59,45,75,43,62,48,84,87,64,49,74,37,81,43,58,42,52,53,63,50,58,34,45,41,64,54,54,52,34,52,51,62,65,22,44,32,50,61,90,80,30,83,70,22,18,38,36,39,35,44,40,49,66,59,80,37,48,43,55,51,56,66,26,19,40,6,38,43,50,39,55,40,41,75,66,49,23,43,46,34,38,38,36,39,33,57,12,49,35,49,52,36,63,61,53,35,31,36,43,31,34,25,78,52,60,53,80,90,43,59,57,29,34,32,44,33,42,32,49,35,41,61,45,73,48,94,63,64,48,74,44,16,41,33,42,59,46,73,67,46,42,52,50,55,45,48,41,57,77,64,67,44,70,38,80,51,54,91,83,48,77,55,40,54,29,26,44,74,40,50,51,59,75,36,29,24,34,39,35,35,37,40,28,58,23,27,29,26,31,35,48,41,73,72,37,42,52,56,45,53,34,55,84,91,46,33,67,64,43,51,49,47,35,72,74,48,40,75,42,40,55,79,46,27,68,81,45,36,68,63,52,52,50,49,39,56,79,66,64,61,71,53,34,48,66,55,48,50,53,72,39,33,42,66,54,41,43,53,17,45,51,50,31,53,49,48,48,53,47,27,71,72,73,38,62,62,76,30,49,35,38,60,59,46,52,49,52,50,52,49,52,30,56,73,66,70,52,84,70,54,74,65,55,48,46,52,54,51,54,49,28,34,46,80,31,93,84,22,38,68,30,70,66,48,77,46,80,42,52,72,66,58,36,54,51,49,29,55,71,71,67,55,53,82,90,49,33,44,48,55,48,39,31,77,56,92,51,88,45,34,23,40,29,57,32,66,26,75,91,63,46,43,73,44,79,39,45,60,89,47,58,64,66,61,47,38,60,67,73,41,38,83,81,39,73,76,37,21,46,40,68,88,68,33,28,59,23,31,42,55,57,63,61,77,72,66,50,77,84,71,75,74,69,49,68,64,53,53,50,48,48,49,52,45,46,49,48,48,54,48,46,50,48,28,64,72,59,75,99

Organism: Cytophaga hutchinsonii (strain ATCC 33406 / DSM 1761 / CIP 103989 / NBRC 15051 / NCIMB 9469 / D465) (NCBI:txid269798)

Radius of gyration: 43.05 Å; Cα contacts (8 Å, |Δi|>4): 2625; chains: 2; bounding box: 95×138×98 Å